Protein AF-0000000066938395 (afdb_homodimer)

Organism: NCBI:txid1442368

Structure (mmCIF, N/CA/C/O backbone):
data_AF-0000000066938395-model_v1
#
loop_
_entity.id
_entity.type
_entity.pdbx_description
1 polymer 'Uncharacterized protein'
#
loop_
_atom_site.group_PDB
_atom_site.id
_atom_site.type_symbol
_atom_site.label_atom_id
_atom_site.label_alt_id
_atom_site.label_comp_id
_atom_site.label_asym_id
_atom_site.label_entity_id
_atom_site.label_seq_id
_atom_site.pdbx_PDB_ins_code
_atom_site.Cartn_x
_atom_site.Cartn_y
_atom_site.Cartn_z
_atom_site.occupancy
_atom_site.B_iso_or_equiv
_atom_site.auth_seq_id
_atom_site.auth_comp_id
_atom_site.auth_asym_id
_atom_site.auth_atom_id
_atom_site.pdbx_PDB_model_num
ATOM 1 N N . MET A 1 1 ? 34.094 -17.219 -46.875 1 17.09 1 MET A N 1
ATOM 2 C CA . MET A 1 1 ? 35.344 -16.5 -46.594 1 17.09 1 MET A CA 1
ATOM 3 C C . MET A 1 1 ? 35.062 -15.039 -46.281 1 17.09 1 MET A C 1
ATOM 5 O O . MET A 1 1 ? 35.656 -14.484 -45.344 1 17.09 1 MET A O 1
ATOM 9 N N . GLU A 1 2 ? 34.438 -14.305 -47.219 1 17.02 2 GLU A N 1
ATOM 10 C CA . GLU A 1 2 ? 35 -12.984 -47.5 1 17.02 2 GLU A CA 1
ATOM 11 C C . GLU A 1 2 ? 34.75 -12.039 -46.312 1 17.02 2 GLU A C 1
ATOM 13 O O . GLU A 1 2 ? 33.781 -12.211 -45.562 1 17.02 2 GLU A O 1
ATOM 18 N N . SER A 1 3 ? 35.375 -10.797 -46.375 1 16.89 3 SER A N 1
ATOM 19 C CA . SER A 1 3 ? 36.25 -9.812 -45.781 1 16.89 3 SER A CA 1
ATOM 20 C C . SER A 1 3 ? 35.5 -8.594 -45.281 1 16.89 3 SER A C 1
ATOM 22 O O . SER A 1 3 ? 36.031 -7.777 -44.531 1 16.89 3 SER A O 1
ATOM 24 N N . ASP A 1 4 ? 34.438 -8.281 -45.969 1 18.14 4 ASP A N 1
ATOM 25 C CA . ASP A 1 4 ? 34.438 -6.84 -46.25 1 18.14 4 ASP A CA 1
ATOM 26 C C . ASP A 1 4 ? 34.469 -6.051 -44.938 1 18.14 4 ASP A C 1
ATOM 28 O O . ASP A 1 4 ? 33.906 -6.465 -43.938 1 18.14 4 ASP A O 1
ATOM 32 N N . ASN A 1 5 ? 34.906 -4.918 -44.969 1 16.95 5 ASN A N 1
ATOM 33 C CA . ASN A 1 5 ? 35.812 -3.867 -44.5 1 16.95 5 ASN A CA 1
ATOM 34 C C . ASN A 1 5 ? 35.156 -3.01 -43.438 1 16.95 5 ASN A C 1
ATOM 36 O O . ASN A 1 5 ? 33.938 -2.975 -43.312 1 16.95 5 ASN A O 1
ATOM 40 N N . ARG A 1 6 ? 35.812 -2.09 -42.844 1 19.84 6 ARG A N 1
ATOM 41 C CA . ARG A 1 6 ? 36.375 -1.376 -41.719 1 19.84 6 ARG A CA 1
ATOM 42 C C . ARG A 1 6 ? 35.656 -0.042 -41.5 1 19.84 6 ARG A C 1
ATOM 44 O O . ARG A 1 6 ? 35.906 0.653 -40.531 1 19.84 6 ARG A O 1
ATOM 51 N N . ARG A 1 7 ? 34.594 0.503 -42.375 1 18.27 7 ARG A N 1
ATOM 52 C CA . ARG A 1 7 ? 34.969 1.916 -42.406 1 18.27 7 ARG A CA 1
ATOM 53 C C . ARG A 1 7 ? 35.031 2.486 -41 1 18.27 7 ARG A C 1
ATOM 55 O O . ARG A 1 7 ? 34.188 2.16 -40.156 1 18.27 7 ARG A O 1
ATOM 62 N N . PRO A 1 8 ? 35.938 3.455 -40.688 1 18.19 8 PRO A N 1
ATOM 63 C CA . PRO A 1 8 ? 36.75 3.994 -39.594 1 18.19 8 PRO A CA 1
ATOM 64 C C . PRO A 1 8 ? 36 5.035 -38.75 1 18.19 8 PRO A C 1
ATOM 66 O O . PRO A 1 8 ? 36 4.965 -37.531 1 18.19 8 PRO A O 1
ATOM 69 N N . LYS A 1 9 ? 35.5 6.117 -39.406 1 18.66 9 LYS A N 1
ATOM 70 C CA . LYS A 1 9 ? 36.25 7.297 -38.969 1 18.66 9 LYS A CA 1
ATOM 71 C C . LYS A 1 9 ? 35.781 7.77 -37.594 1 18.66 9 LYS A C 1
ATOM 73 O O . LYS A 1 9 ? 34.719 7.352 -37.125 1 18.66 9 LYS A O 1
ATOM 78 N N . ASN A 1 10 ? 35.438 9.109 -37.5 1 19.14 10 ASN A N 1
ATOM 79 C CA . ASN A 1 10 ? 36.156 10.148 -36.75 1 19.14 10 ASN A CA 1
ATOM 80 C C . ASN A 1 10 ? 35.469 10.461 -35.438 1 19.14 10 ASN A C 1
ATOM 82 O O . ASN A 1 10 ? 34.25 10.406 -35.312 1 19.14 10 ASN A O 1
ATOM 86 N N . LEU A 1 11 ? 36.156 10.328 -34.406 1 19.09 11 LEU A N 1
ATOM 87 C CA . LEU A 1 11 ? 36.312 10.523 -32.969 1 19.09 11 LEU A CA 1
ATOM 88 C C . LEU A 1 11 ? 36 11.961 -32.594 1 19.09 11 LEU A C 1
ATOM 90 O O . LEU A 1 11 ? 36.656 12.539 -31.703 1 19.09 11 LEU A O 1
ATOM 94 N N . VAL A 1 12 ? 34.969 12.547 -33.438 1 21.89 12 VAL A N 1
ATOM 95 C CA . VAL A 1 12 ? 35.344 13.93 -33.125 1 21.89 12 VAL A CA 1
ATOM 96 C C . VAL A 1 12 ? 35.312 14.141 -31.609 1 21.89 12 VAL A C 1
ATOM 98 O O . VAL A 1 12 ? 34.562 13.484 -30.891 1 21.89 12 VAL A O 1
ATOM 101 N N . SER A 1 13 ? 36.375 14.719 -31.203 1 20.77 13 SER A N 1
ATOM 102 C CA . SER A 1 13 ? 37.188 14.969 -30.016 1 20.77 13 SER A CA 1
ATOM 103 C C . SER A 1 13 ? 36.375 15.75 -28.953 1 20.77 13 SER A C 1
ATOM 105 O O . SER A 1 13 ? 35.75 16.766 -29.266 1 20.77 13 SER A O 1
ATOM 107 N N . PHE A 1 14 ? 35.656 14.938 -28.141 1 22.8 14 PHE A N 1
ATOM 108 C CA . PHE A 1 14 ? 34.906 15.578 -27.062 1 22.8 14 PHE A CA 1
ATOM 109 C C . PHE A 1 14 ? 35.75 16.672 -26.422 1 22.8 14 PHE A C 1
ATOM 111 O O . PHE A 1 14 ? 35.219 17.516 -25.703 1 22.8 14 PHE A O 1
ATOM 118 N N . SER A 1 15 ? 37.188 16.203 -26.812 1 18.22 15 SER A N 1
ATOM 119 C CA . SER A 1 15 ? 38.062 17 -25.938 1 18.22 15 SER A CA 1
ATOM 120 C C . SER A 1 15 ? 37.688 18.484 -26.016 1 18.22 15 SER A C 1
ATOM 122 O O . SER A 1 15 ? 37.812 19.203 -25.031 1 18.22 15 SER A O 1
ATOM 124 N N . GLU A 1 16 ? 37.688 18.797 -27.375 1 21.84 16 GLU A N 1
ATOM 125 C CA . GLU A 1 16 ? 38.219 20.141 -27.562 1 21.84 16 GLU A CA 1
ATOM 126 C C . GLU A 1 16 ? 37.312 21.188 -26.922 1 21.84 16 GLU A C 1
ATOM 128 O O . GLU A 1 16 ? 36.281 21.547 -27.484 1 21.84 16 GLU A O 1
ATOM 133 N N . ARG A 1 17 ? 36.688 20.719 -25.75 1 19.7 17 ARG A N 1
ATOM 134 C CA . ARG A 1 17 ? 35.781 21.094 -24.656 1 19.7 17 ARG A CA 1
ATOM 135 C C . ARG A 1 17 ? 36.25 22.406 -24.016 1 19.7 17 ARG A C 1
ATOM 137 O O . ARG A 1 17 ? 35.406 23.234 -23.641 1 19.7 17 ARG A O 1
ATOM 144 N N . VAL A 1 18 ? 37.656 22.141 -23.547 1 18.19 18 VAL A N 1
ATOM 145 C CA . VAL A 1 18 ? 38.156 22.859 -22.406 1 18.19 18 VAL A CA 1
ATOM 146 C C . VAL A 1 18 ? 38.219 24.359 -22.719 1 18.19 18 VAL A C 1
ATOM 148 O O . VAL A 1 18 ? 37.812 25.188 -21.906 1 18.19 18 VAL A O 1
ATOM 151 N N . ALA A 1 19 ? 39.125 24.578 -23.719 1 16.3 19 ALA A N 1
ATOM 152 C CA . ALA A 1 19 ? 40.156 25.578 -23.516 1 16.3 19 ALA A CA 1
ATOM 153 C C . ALA A 1 19 ? 39.594 26.984 -23.656 1 16.3 19 ALA A C 1
ATOM 155 O O . ALA A 1 19 ? 40.125 27.938 -23.047 1 16.3 19 ALA A O 1
ATOM 156 N N . THR A 1 20 ? 38.906 27.188 -24.75 1 18.52 20 THR A N 1
ATOM 157 C CA . THR A 1 20 ? 39.281 28.516 -25.281 1 18.52 20 THR A CA 1
ATOM 158 C C . THR A 1 20 ? 38.844 29.609 -24.297 1 18.52 20 THR A C 1
ATOM 160 O O . THR A 1 20 ? 37.656 29.844 -24.094 1 18.52 20 THR A O 1
ATOM 163 N N . PHE A 1 21 ? 39.656 29.766 -23.219 1 17.98 21 PHE A N 1
ATOM 164 C CA . PHE A 1 21 ? 39.844 30.422 -21.922 1 17.98 21 PHE A CA 1
ATOM 165 C C . PHE A 1 21 ? 39.75 31.938 -22.078 1 17.98 21 PHE A C 1
ATOM 167 O O . PHE A 1 21 ? 39.125 32.594 -21.234 1 17.98 21 PHE A O 1
ATOM 174 N N . LEU A 1 22 ? 40.688 32.406 -23.047 1 16.25 22 LEU A N 1
ATOM 175 C CA . LEU A 1 22 ? 41.625 33.438 -22.625 1 16.25 22 LEU A CA 1
ATOM 176 C C . LEU A 1 22 ? 40.906 34.781 -22.422 1 16.25 22 LEU A C 1
ATOM 178 O O . LEU A 1 22 ? 39.719 34.875 -22.656 1 16.25 22 LEU A O 1
ATOM 182 N N . THR A 1 23 ? 41.5 35.75 -23.078 1 15.92 23 THR A N 1
ATOM 183 C CA . THR A 1 23 ? 42.281 36.906 -22.609 1 15.92 23 THR A CA 1
ATOM 184 C C . THR A 1 23 ? 41.406 38.156 -22.516 1 15.92 23 THR A C 1
ATOM 186 O O . THR A 1 23 ? 41.562 38.938 -21.594 1 15.92 23 THR A O 1
ATOM 189 N N . ASN A 1 24 ? 40.594 38.406 -23.547 1 17.05 24 ASN A N 1
ATOM 190 C CA . ASN A 1 24 ? 40.906 39.75 -24 1 17.05 24 ASN A CA 1
ATOM 191 C C . ASN A 1 24 ? 40.375 40.812 -23.031 1 17.05 24 ASN A C 1
ATOM 193 O O . ASN A 1 24 ? 39.156 40.906 -22.828 1 17.05 24 ASN A O 1
ATOM 197 N N . ARG A 1 25 ? 41.156 41.062 -22.031 1 18.27 25 ARG A N 1
ATOM 198 C CA . ARG A 1 25 ? 41 42 -20.922 1 18.27 25 ARG A CA 1
ATOM 199 C C . ARG A 1 25 ? 40.688 43.406 -21.422 1 18.27 25 ARG A C 1
ATOM 201 O O . ARG A 1 25 ? 41.125 44.406 -20.828 1 18.27 25 ARG A O 1
ATOM 208 N N . HIS A 1 26 ? 40 43.406 -22.578 1 17.02 26 HIS A N 1
ATOM 209 C CA . HIS A 1 26 ? 40.125 44.75 -23.078 1 17.02 26 HIS A CA 1
ATOM 210 C C . HIS A 1 26 ? 39.938 45.781 -21.953 1 17.02 26 HIS A C 1
ATOM 212 O O . HIS A 1 26 ? 39.188 45.531 -21.016 1 17.02 26 HIS A O 1
ATOM 218 N N . SER A 1 27 ? 40.969 46.594 -21.953 1 16.84 27 SER A N 1
ATOM 219 C CA . SER A 1 27 ? 41.562 47.75 -21.266 1 16.84 27 SER A CA 1
ATOM 220 C C . SER A 1 27 ? 40.531 48.812 -20.922 1 16.84 27 SER A C 1
ATOM 222 O O . SER A 1 27 ? 39.625 49.094 -21.703 1 16.84 27 SER A O 1
ATOM 224 N N . LEU A 1 28 ? 40.375 48.906 -19.688 1 17.02 28 LEU A N 1
ATOM 225 C CA . LEU A 1 28 ? 39.562 49.656 -18.734 1 17.02 28 LEU A CA 1
ATOM 226 C C . LEU A 1 28 ? 39.625 51.156 -19.031 1 17.02 28 LEU A C 1
ATOM 228 O O . LEU A 1 28 ? 39.094 51.969 -18.281 1 17.02 28 LEU A O 1
ATOM 232 N N . HIS A 1 29 ? 39.844 51.469 -20.312 1 17.11 29 HIS A N 1
ATOM 233 C CA . HIS A 1 29 ? 40.375 52.844 -20.344 1 17.11 29 HIS A CA 1
ATOM 234 C C . HIS A 1 29 ? 39.406 53.812 -19.672 1 17.11 29 HIS A C 1
ATOM 236 O O . HIS A 1 29 ? 38.281 54 -20.125 1 17.11 29 HIS A O 1
ATOM 242 N N . ILE A 1 30 ? 39.406 53.719 -18.422 1 18.25 30 ILE A N 1
ATOM 243 C CA . ILE A 1 30 ? 38.625 54.594 -17.547 1 18.25 30 ILE A CA 1
ATOM 244 C C . ILE A 1 30 ? 38.906 56.031 -17.922 1 18.25 30 ILE A C 1
ATOM 246 O O . ILE A 1 30 ? 40.031 56.5 -17.844 1 18.25 30 ILE A O 1
ATOM 250 N N . PRO A 1 31 ? 38.219 56.5 -18.875 1 17.08 31 PRO A N 1
ATOM 251 C CA . PRO A 1 31 ? 38.562 57.812 -19.422 1 17.08 31 PRO A CA 1
ATOM 252 C C . PRO A 1 31 ? 38.75 58.875 -18.328 1 17.08 31 PRO A C 1
ATOM 254 O O . PRO A 1 31 ? 38.062 58.812 -17.297 1 17.08 31 PRO A O 1
ATOM 257 N N . SER A 1 32 ? 39.969 59.344 -18.156 1 17.67 32 SER A N 1
ATOM 258 C CA . SER A 1 32 ? 40.625 60.344 -17.312 1 17.67 32 SER A CA 1
ATOM 259 C C . SER A 1 32 ? 39.906 61.688 -17.375 1 17.67 32 SER A C 1
ATOM 261 O O . SER A 1 32 ? 39.594 62.188 -18.469 1 17.67 32 SER A O 1
ATOM 263 N N . GLN A 1 33 ? 38.969 61.844 -16.438 1 18 33 GLN A N 1
ATOM 264 C CA . GLN A 1 33 ? 38.25 63.094 -16.219 1 18 33 GLN A CA 1
ATOM 265 C C . GLN A 1 33 ? 39.156 64.312 -16.375 1 18 33 GLN A C 1
ATOM 267 O O . GLN A 1 33 ? 40.188 64.375 -15.719 1 18 33 GLN A O 1
ATOM 272 N N . GLU A 1 34 ? 39.156 64.875 -17.484 1 17.05 34 GLU A N 1
ATOM 273 C CA . GLU A 1 34 ? 39.875 66 -17.984 1 17.05 34 GLU A CA 1
ATOM 274 C C . GLU A 1 34 ? 39.844 67.188 -16.969 1 17.05 34 GLU A C 1
ATOM 276 O O . GLU A 1 34 ? 38.875 67.312 -16.234 1 17.05 34 GLU A O 1
ATOM 281 N N . GLU A 1 35 ? 41 67.875 -16.859 1 17.14 35 GLU A N 1
ATOM 282 C CA . GLU A 1 35 ? 41.781 68.875 -16.125 1 17.14 35 GLU A CA 1
ATOM 283 C C . GLU A 1 35 ? 41.094 70.25 -16.141 1 17.14 35 GLU A C 1
ATOM 285 O O . GLU A 1 35 ? 41.5 71.188 -15.43 1 17.14 35 GLU A O 1
ATOM 290 N N . ILE A 1 36 ? 40 70.5 -16.766 1 17.39 36 ILE A N 1
ATOM 291 C CA . ILE A 1 36 ? 40.188 71.812 -17.344 1 17.39 36 ILE A CA 1
ATOM 292 C C . ILE A 1 36 ? 40.406 72.875 -16.234 1 17.39 36 ILE A C 1
ATOM 294 O O . ILE A 1 36 ? 39.812 72.75 -15.156 1 17.39 36 ILE A O 1
ATOM 298 N N . THR A 1 37 ? 41.219 73.938 -16.531 1 17.02 37 THR A N 1
ATOM 299 C CA . THR A 1 37 ? 42.094 75 -16.094 1 17.02 37 THR A CA 1
ATOM 300 C C . THR A 1 37 ? 41.344 76.062 -15.297 1 17.02 37 THR A C 1
ATOM 302 O O . THR A 1 37 ? 41.688 76.375 -14.156 1 17.02 37 THR A O 1
ATOM 305 N N . GLY A 1 38 ? 41.594 77.438 -15.648 1 16.64 38 GLY A N 1
ATOM 306 C CA . GLY A 1 38 ? 42.312 78.562 -14.992 1 16.64 38 GLY A CA 1
ATOM 307 C C . GLY A 1 38 ? 41.406 79.375 -14.086 1 16.64 38 GLY A C 1
ATOM 308 O O . GLY A 1 38 ? 41.688 79.5 -12.891 1 16.64 38 GLY A O 1
ATOM 309 N N . GLU A 1 39 ? 40.938 80.562 -14.648 1 17.27 39 GLU A N 1
ATOM 310 C CA . GLU A 1 39 ? 41.281 81.938 -14.273 1 17.27 39 GLU A CA 1
ATOM 311 C C . GLU A 1 39 ? 40.25 82.562 -13.359 1 17.27 39 GLU A C 1
ATOM 313 O O . GLU A 1 39 ? 40.469 83.625 -12.797 1 17.27 39 GLU A O 1
ATOM 318 N N . ARG A 1 40 ? 39.312 82 -13.016 1 18.8 40 ARG A N 1
ATOM 319 C CA . ARG A 1 40 ? 38.25 83 -12.883 1 18.8 40 ARG A CA 1
ATOM 320 C C . ARG A 1 40 ? 38.594 84 -11.812 1 18.8 40 ARG A C 1
ATOM 322 O O . ARG A 1 40 ? 39.281 83.688 -10.836 1 18.8 40 ARG A O 1
ATOM 329 N N . THR A 1 41 ? 38.094 85.25 -12.109 1 17.81 41 THR A N 1
ATOM 330 C CA . THR A 1 41 ? 38.156 86.625 -11.758 1 17.81 41 THR A CA 1
ATOM 331 C C . THR A 1 41 ? 37.688 86.875 -10.32 1 17.81 41 THR A C 1
ATOM 333 O O . THR A 1 41 ? 36.75 86.25 -9.859 1 17.81 41 THR A O 1
ATOM 336 N N . ARG A 1 42 ? 38.469 87.625 -9.68 1 17.83 42 ARG A N 1
ATOM 337 C CA . ARG A 1 42 ? 38.75 88.188 -8.367 1 17.83 42 ARG A CA 1
ATOM 338 C C . ARG A 1 42 ? 37.562 89 -7.832 1 17.83 42 ARG A C 1
ATOM 340 O O . ARG A 1 42 ? 37.75 90.062 -7.23 1 17.83 42 ARG A O 1
ATOM 347 N N . SER A 1 43 ? 36.375 88.625 -8.273 1 18.14 43 SER A N 1
ATOM 348 C CA . SER A 1 43 ? 35.594 89.812 -7.945 1 18.14 43 SER A CA 1
ATOM 349 C C . SER A 1 43 ? 35.719 90.188 -6.469 1 18.14 43 SER A C 1
ATOM 351 O O . SER A 1 43 ? 35.875 89.25 -5.621 1 18.14 43 SER A O 1
ATOM 353 N N . GLN A 1 44 ? 35.906 91.5 -6.25 1 17.11 44 GLN A N 1
ATOM 354 C CA . GLN A 1 44 ? 36.219 92.438 -5.211 1 17.11 44 GLN A CA 1
ATOM 355 C C . GLN A 1 44 ? 35.219 92.375 -4.051 1 17.11 44 GLN A C 1
ATOM 357 O O . GLN A 1 44 ? 34.031 92.25 -4.262 1 17.11 44 GLN A O 1
ATOM 362 N N . SER A 1 45 ? 35.688 91.875 -3.008 1 18.48 45 SER A N 1
ATOM 363 C CA . SER A 1 45 ? 35.219 91.688 -1.647 1 18.48 45 SER A CA 1
ATOM 364 C C . SER A 1 45 ? 34.625 93 -1.085 1 18.48 45 SER A C 1
ATOM 366 O O . SER A 1 45 ? 34.375 93.062 0.117 1 18.48 45 SER A O 1
ATOM 368 N N . LEU A 1 46 ? 33.781 93.688 -1.912 1 17.7 46 LEU A N 1
ATOM 369 C CA . LEU A 1 46 ? 33.531 95 -1.34 1 17.7 46 LEU A CA 1
ATOM 370 C C . LEU A 1 46 ? 33.094 94.938 0.119 1 17.7 46 LEU A C 1
ATOM 372 O O . LEU A 1 46 ? 32.25 94.125 0.458 1 17.7 46 LEU A O 1
ATOM 376 N N . ASP A 1 47 ? 33.969 95.312 0.98 1 18.67 47 ASP A N 1
ATOM 377 C CA . ASP A 1 47 ? 34.094 95.5 2.424 1 18.67 47 ASP A CA 1
ATOM 378 C C . ASP A 1 47 ? 32.9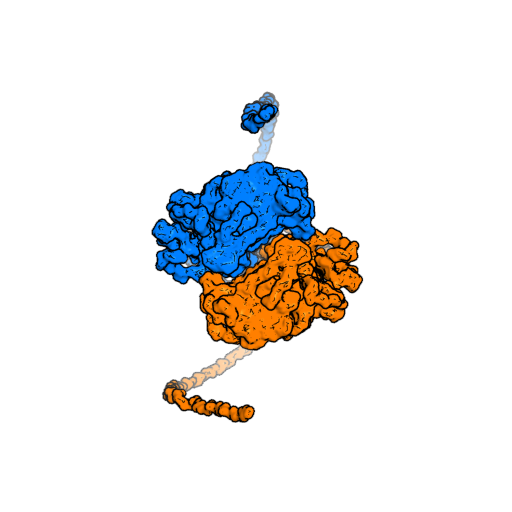69 96.312 2.986 1 18.67 47 ASP A C 1
ATOM 380 O O . ASP A 1 47 ? 33.031 97.562 3.039 1 18.67 47 ASP A O 1
ATOM 384 N N . PHE A 1 48 ? 31.703 96 2.564 1 18.55 48 PHE A N 1
ATOM 385 C CA . PHE A 1 48 ? 30.781 97.062 2.98 1 18.55 48 PHE A CA 1
ATOM 386 C C . PHE A 1 48 ? 30.906 97.375 4.473 1 18.55 48 PHE A C 1
ATOM 388 O O . PHE A 1 48 ? 31 96.438 5.277 1 18.55 48 PHE A O 1
ATOM 395 N N . GLN A 1 49 ? 31.422 98.562 4.832 1 17.84 49 GLN A N 1
ATOM 396 C CA . GLN A 1 49 ? 31.875 99.312 5.984 1 17.84 49 GLN A CA 1
ATOM 397 C C . GLN A 1 49 ? 30.828 99.312 7.094 1 17.84 49 GLN A C 1
ATOM 399 O O . GLN A 1 49 ? 31.156 99.125 8.266 1 17.84 49 GLN A O 1
ATOM 404 N N . ASN A 1 50 ? 29.641 99.875 6.84 1 17.78 50 ASN A N 1
ATOM 405 C CA . ASN A 1 50 ? 29.328 101.062 7.641 1 17.78 50 ASN A CA 1
ATOM 406 C C . ASN A 1 50 ? 28.703 100.688 8.977 1 17.78 50 ASN A C 1
ATOM 408 O O . ASN A 1 50 ? 28.188 101.562 9.695 1 17.78 50 ASN A O 1
ATOM 412 N N . GLU A 1 51 ? 28.547 99.438 9.336 1 18.5 51 GLU A N 1
ATOM 413 C CA . GLU A 1 51 ? 27.406 99.312 10.242 1 18.5 51 GLU A CA 1
ATOM 414 C C . GLU A 1 51 ? 27.641 100.125 11.531 1 18.5 51 GLU A C 1
ATOM 416 O O . GLU A 1 51 ? 28.688 99.938 12.164 1 18.5 51 GLU A O 1
ATOM 421 N N . ILE A 1 52 ? 26.969 101.25 11.727 1 21.45 52 ILE A N 1
ATOM 422 C CA . ILE A 1 52 ? 27 102.25 12.773 1 21.45 52 ILE A CA 1
ATOM 423 C C . ILE A 1 52 ? 26.781 101.625 14.141 1 21.45 52 ILE A C 1
ATOM 425 O O . ILE A 1 52 ? 25.922 100.75 14.289 1 21.45 52 ILE A O 1
ATOM 429 N N . PRO A 1 53 ? 27.641 101.938 15.117 1 21.72 53 PRO A N 1
ATOM 430 C CA . PRO A 1 53 ? 27.844 101.438 16.484 1 21.72 53 PRO A CA 1
ATOM 431 C C . PRO A 1 53 ? 26.656 101.688 17.391 1 21.72 53 PRO A C 1
ATOM 433 O O . PRO A 1 53 ? 26.297 102.875 17.625 1 21.72 53 PRO A O 1
ATOM 436 N N . LEU A 1 54 ? 25.438 101.188 17.141 1 20.52 54 LEU A N 1
ATOM 437 C CA . LEU A 1 54 ? 24.312 101.688 17.938 1 20.52 54 LEU A CA 1
ATOM 438 C C . LEU A 1 54 ? 24.641 101.625 19.422 1 20.52 54 LEU A C 1
ATOM 440 O O . LEU A 1 54 ? 25.078 100.562 19.922 1 20.52 54 LEU A O 1
ATOM 444 N N . GLU A 1 55 ? 24.922 102.688 20.172 1 20.86 55 GLU A N 1
ATOM 445 C CA . GLU A 1 55 ? 25.328 103 21.531 1 20.86 55 GLU A CA 1
ATOM 446 C C . GLU A 1 55 ? 24.375 102.438 22.562 1 20.86 55 GLU A C 1
ATOM 448 O O . GLU A 1 55 ? 24.688 102.375 23.75 1 20.86 55 GLU A O 1
ATOM 453 N N . GLN A 1 56 ? 23.047 102.188 22.234 1 21.09 56 GLN A N 1
ATOM 454 C CA . GLN A 1 56 ? 22.062 102.438 23.266 1 21.09 56 GLN A CA 1
ATOM 455 C C . GLN A 1 56 ? 22.219 101.562 24.469 1 21.09 56 GLN A C 1
ATOM 457 O O . GLN A 1 56 ? 22.078 100.312 24.328 1 21.09 56 GLN A O 1
ATOM 462 N N . ASN A 1 57 ? 22.953 101.812 25.531 1 21.75 57 ASN A N 1
ATOM 463 C CA . ASN A 1 57 ? 23.328 101.125 26.781 1 21.75 57 ASN A CA 1
ATOM 464 C C . ASN A 1 57 ? 22.109 100.812 27.625 1 21.75 57 ASN A C 1
ATOM 466 O O . ASN A 1 57 ? 22.219 100.5 28.812 1 21.75 57 ASN A O 1
ATOM 470 N N . ASP A 1 58 ? 20.859 101.125 27.281 1 23.06 58 ASP A N 1
ATOM 471 C CA . ASP A 1 58 ? 19.875 101.125 28.359 1 23.06 58 ASP A CA 1
ATOM 472 C C . ASP A 1 58 ? 19.828 99.812 29.109 1 23.06 58 ASP A C 1
ATOM 474 O O . ASP A 1 58 ? 19.562 98.75 28.516 1 23.06 58 ASP A O 1
ATOM 478 N N . ILE A 1 59 ? 20.5 99.625 30.266 1 23.78 59 ILE A N 1
ATOM 479 C CA . ILE A 1 59 ? 20.656 98.562 31.234 1 23.78 59 ILE A CA 1
ATOM 480 C C . ILE A 1 59 ? 19.297 98.125 31.766 1 23.78 59 ILE A C 1
ATOM 482 O O . ILE A 1 59 ? 18.625 98.875 32.469 1 23.78 59 ILE A O 1
ATOM 486 N N . ARG A 1 60 ? 18.359 97.75 31 1 26.02 60 ARG A N 1
ATOM 487 C CA . ARG A 1 60 ? 17.141 97.188 31.609 1 26.02 60 ARG A CA 1
ATOM 488 C C . ARG A 1 60 ? 17.5 96.188 32.688 1 26.02 60 ARG A C 1
ATOM 490 O O . ARG A 1 60 ? 18.172 95.188 32.438 1 26.02 60 ARG A O 1
ATOM 497 N N . GLN A 1 61 ? 17.703 96.688 33.906 1 24.39 61 GLN A N 1
ATOM 498 C CA . GLN A 1 61 ? 17.875 95.938 35.156 1 24.39 61 GLN A CA 1
ATOM 499 C C . GLN A 1 61 ? 16.891 94.812 35.281 1 24.39 61 GLN A C 1
ATOM 501 O O . GLN A 1 61 ? 15.672 95 35.188 1 24.39 61 GLN A O 1
ATOM 506 N N . SER A 1 62 ? 17.219 93.812 34.625 1 24.55 62 SER A N 1
ATOM 507 C CA . SER A 1 62 ? 16.469 92.562 34.781 1 24.55 62 SER A CA 1
ATOM 508 C C . SER A 1 62 ? 16.156 92.25 36.25 1 24.55 62 SER A C 1
ATOM 510 O O . SER A 1 62 ? 17.031 92.375 37.125 1 24.55 62 SER A O 1
ATOM 512 N N . PHE A 1 63 ? 15.047 92.812 36.75 1 26.42 63 PHE A N 1
ATOM 513 C CA . PHE A 1 63 ? 14.469 92.625 38.094 1 26.42 63 PHE A CA 1
ATOM 514 C C . PHE A 1 63 ? 14.633 91.25 38.625 1 26.42 63 PHE A C 1
ATOM 516 O O . PHE A 1 63 ? 13.664 90.5 38.719 1 26.42 63 PHE A O 1
ATOM 523 N N . ILE A 1 64 ? 15.477 90.438 38.031 1 28 64 ILE A N 1
ATOM 524 C CA . ILE A 1 64 ? 15.547 89.125 38.688 1 28 64 ILE A CA 1
ATOM 525 C C . ILE A 1 64 ? 16.094 89.312 40.125 1 28 64 ILE A C 1
ATOM 527 O O . ILE A 1 64 ? 17.219 89.812 40.281 1 28 64 ILE A O 1
ATOM 531 N N . ARG A 1 65 ? 15.258 89.688 41.062 1 28.27 65 ARG A N 1
ATOM 532 C CA . ARG A 1 65 ? 15.727 89.688 42.469 1 28.27 65 ARG A CA 1
ATOM 533 C C . ARG A 1 65 ? 16.641 88.5 42.719 1 28.27 65 ARG A C 1
ATOM 535 O O . ARG A 1 65 ? 16.266 87.375 42.469 1 28.27 65 ARG A O 1
ATOM 542 N N . ARG A 1 66 ? 17.953 88.75 42.688 1 29.88 66 ARG A N 1
ATOM 543 C CA . ARG A 1 66 ? 18.938 87.812 43.188 1 29.88 66 ARG A CA 1
ATOM 544 C C . ARG A 1 66 ? 18.578 87.375 44.594 1 29.88 66 ARG A C 1
ATOM 546 O O . ARG A 1 66 ? 18.531 88.125 45.531 1 29.88 66 ARG A O 1
ATOM 553 N N . GLN A 1 67 ? 17.734 86.5 44.781 1 28.3 67 GLN A N 1
ATOM 554 C CA . GLN A 1 67 ? 17.578 85.938 46.125 1 28.3 67 GLN A CA 1
ATOM 555 C C . GLN A 1 67 ? 18.938 85.688 46.781 1 28.3 67 GLN A C 1
ATOM 557 O O . GLN A 1 67 ? 19.953 85.5 46.094 1 28.3 67 GLN A O 1
ATOM 562 N N . TYR A 1 68 ? 19.109 86.188 48.125 1 28.36 68 TYR A N 1
ATOM 563 C CA . TYR A 1 68 ? 20.203 86.125 49.094 1 28.36 68 TYR A CA 1
ATOM 564 C C . TYR A 1 68 ? 20.953 84.812 49 1 28.36 68 TYR A C 1
ATOM 566 O O . TYR A 1 68 ? 20.344 83.75 48.812 1 28.36 68 TYR A O 1
ATOM 574 N N . ASP A 1 69 ? 22.266 84.875 48.656 1 30.2 69 ASP A N 1
ATOM 575 C CA . ASP A 1 69 ? 23.312 83.875 48.781 1 30.2 69 ASP A CA 1
ATOM 576 C C . ASP A 1 69 ? 23.328 83.25 50.188 1 30.2 69 ASP A C 1
ATOM 578 O O . ASP A 1 69 ? 23.984 83.75 51.094 1 30.2 69 ASP A O 1
ATOM 582 N N . THR A 1 70 ? 22.281 83.062 50.906 1 30.47 70 THR A N 1
ATOM 583 C CA . THR A 1 70 ? 22.625 82.375 52.156 1 30.47 70 THR A CA 1
ATOM 584 C C . THR A 1 70 ? 23.547 81.188 51.906 1 30.47 70 THR A C 1
ATOM 586 O O . THR A 1 70 ? 23.344 80.438 50.938 1 30.47 70 THR A O 1
ATOM 589 N N . PRO A 1 71 ? 24.844 81.312 52.375 1 31.53 71 PRO A N 1
ATOM 590 C CA . PRO A 1 71 ? 25.797 80.188 52.219 1 31.53 71 PRO A CA 1
ATOM 591 C C . PRO A 1 71 ? 25.125 78.812 52.344 1 31.53 71 PRO A C 1
ATOM 593 O O . PRO A 1 71 ? 24.203 78.688 53.125 1 31.53 71 PRO A O 1
ATOM 596 N N . GLU A 1 72 ? 25.125 78.125 51.312 1 32.41 72 GLU A N 1
ATOM 597 C CA . GLU A 1 72 ? 24.719 76.75 51.25 1 32.41 72 GLU A CA 1
ATOM 598 C C . GLU A 1 72 ? 25.297 75.938 52.406 1 32.41 72 GLU A C 1
ATOM 600 O O . GLU A 1 72 ? 26.5 75.75 52.5 1 32.41 72 GLU A O 1
ATOM 605 N N . GLU A 1 73 ? 25.109 76.312 53.688 1 31.33 73 GLU A N 1
ATOM 606 C CA . GLU A 1 73 ? 25.547 75.25 54.594 1 31.33 73 GLU A CA 1
ATOM 607 C C . GLU A 1 73 ? 25.359 73.875 53.938 1 31.33 73 GLU A C 1
ATOM 609 O O . GLU A 1 73 ? 24.328 73.625 53.312 1 31.33 73 GLU A O 1
ATOM 614 N N . GLU A 1 74 ? 26.5 73.25 53.656 1 32.69 74 GLU A N 1
ATOM 615 C CA . GLU A 1 74 ? 26.594 71.875 53.25 1 32.69 74 GLU A CA 1
ATOM 616 C C . GLU A 1 74 ? 25.578 71 54 1 32.69 74 GLU A C 1
ATOM 618 O O . GLU A 1 74 ? 25.844 70.562 55.125 1 32.69 74 GLU A O 1
ATOM 623 N N . CYS A 1 75 ? 24.469 71.5 54.344 1 30.61 75 CYS A N 1
ATOM 624 C CA . CYS A 1 75 ? 23.594 70.5 54.969 1 30.61 75 CYS A CA 1
ATOM 625 C C . CYS A 1 75 ? 23.688 69.188 54.219 1 30.61 75 CYS A C 1
ATOM 627 O O . CYS A 1 75 ? 23.484 69.125 53 1 30.61 75 CYS A O 1
ATOM 629 N N . ARG A 1 76 ? 24.609 68.375 54.781 1 32.47 76 ARG A N 1
ATOM 630 C CA . ARG A 1 76 ? 24.641 66.938 54.531 1 32.47 76 ARG A CA 1
ATOM 631 C C . ARG A 1 76 ? 23.234 66.438 54.25 1 32.47 76 ARG A C 1
ATOM 633 O O . ARG A 1 76 ? 22.422 66.312 55.156 1 32.47 76 ARG A O 1
ATOM 640 N N . PHE A 1 77 ? 22.75 66.812 53.219 1 32.47 77 PHE A N 1
ATOM 641 C CA . PHE A 1 77 ? 21.562 66.188 52.688 1 32.47 77 PHE A CA 1
ATOM 642 C C . PHE A 1 77 ? 21.625 64.688 52.906 1 32.47 77 PHE A C 1
ATOM 644 O O . PHE A 1 77 ? 22.469 63.969 52.344 1 32.47 77 PHE A O 1
ATOM 651 N N . ASP A 1 78 ? 21.562 64.25 54.156 1 30.47 78 ASP A N 1
ATOM 652 C CA . ASP A 1 78 ? 21.328 62.781 54.281 1 30.47 78 ASP A CA 1
ATOM 653 C C . ASP A 1 78 ? 20.438 62.281 53.156 1 30.47 78 ASP A C 1
ATOM 655 O O . ASP A 1 78 ? 19.406 62.906 52.844 1 30.47 78 ASP A O 1
ATOM 659 N N . PRO A 1 79 ? 21.047 61.656 52.219 1 34.31 79 PRO A N 1
ATOM 660 C CA . PRO A 1 79 ? 20.156 60.969 51.25 1 34.31 79 PRO A CA 1
ATOM 661 C C . PRO A 1 79 ? 18.875 60.438 51.906 1 34.31 79 PRO A C 1
ATOM 663 O O . PRO A 1 79 ? 18.938 59.594 52.781 1 34.31 79 PRO A O 1
ATOM 666 N N . GLU A 1 80 ? 18.094 61.281 52.469 1 34.34 80 GLU A N 1
ATOM 667 C CA . GLU A 1 80 ? 16.875 60.625 52.906 1 34.34 80 GLU A CA 1
ATOM 668 C C . GLU A 1 80 ? 16.516 59.469 52 1 34.34 80 GLU A C 1
ATOM 670 O O . GLU A 1 80 ? 16.234 59.656 50.812 1 34.34 80 GLU A O 1
ATOM 675 N N . LEU A 1 81 ? 17.078 58.375 52.25 1 35.91 81 LEU A N 1
ATOM 676 C CA . LEU A 1 81 ? 16.672 57.094 51.656 1 35.91 81 LEU A CA 1
ATOM 677 C C . LEU A 1 81 ? 15.148 57.031 51.531 1 35.91 81 LEU A C 1
ATOM 679 O O . LEU A 1 81 ? 14.43 57.312 52.5 1 35.91 81 LEU A O 1
ATOM 683 N N . LEU A 1 82 ? 14.523 57.25 50.469 1 43.72 82 LEU A N 1
ATOM 684 C CA . LEU A 1 82 ? 13.133 57.031 50.062 1 43.72 82 LEU A CA 1
ATOM 685 C C . LEU A 1 82 ? 12.531 55.875 50.844 1 43.72 82 LEU A C 1
ATOM 687 O O . LEU A 1 82 ? 13.172 54.812 51 1 43.72 82 LEU A O 1
ATOM 691 N N . PRO A 1 83 ? 11.633 56.062 51.656 1 48.44 83 PRO A N 1
ATOM 692 C CA . PRO A 1 83 ? 11.055 54.812 52.188 1 48.44 83 PRO A CA 1
ATOM 693 C C . PRO A 1 83 ? 10.836 53.75 51.125 1 48.44 83 PRO A C 1
ATOM 695 O O . PRO A 1 83 ? 10.586 54.094 49.969 1 48.44 83 PRO A O 1
ATOM 698 N N . ASN A 1 84 ? 11.453 52.594 51.281 1 52.38 84 ASN A N 1
ATOM 699 C CA . ASN A 1 84 ? 11.484 51.375 50.469 1 52.38 84 ASN A CA 1
ATOM 700 C C . ASN A 1 84 ? 10.172 51.156 49.719 1 52.38 84 ASN A C 1
ATOM 702 O O . ASN A 1 84 ? 10.164 50.656 48.594 1 52.38 84 ASN A O 1
ATOM 706 N N . GLU A 1 85 ? 9.086 51.469 50.312 1 52.81 85 GLU A N 1
ATOM 707 C CA . GLU A 1 85 ? 7.797 51.156 49.719 1 52.81 85 GLU A CA 1
ATOM 708 C C . GLU A 1 85 ? 7.559 52 48.469 1 52.81 85 GLU A C 1
ATOM 710 O O . GLU A 1 85 ? 7.012 51.5 47.469 1 52.81 85 GLU A O 1
ATOM 715 N N . ASN A 1 86 ? 8.109 53.25 48.406 1 66.88 86 ASN A N 1
ATOM 716 C CA . ASN A 1 86 ? 7.867 54.125 47.281 1 66.88 86 ASN A CA 1
ATOM 717 C C . ASN A 1 86 ? 8.734 53.75 46.094 1 66.88 86 ASN A C 1
ATOM 719 O O . ASN A 1 86 ? 8.281 53.844 44.938 1 66.88 86 ASN A O 1
ATOM 723 N N . LEU A 1 87 ? 9.898 53.219 46.375 1 76 87 LEU A N 1
ATOM 724 C CA . LEU A 1 87 ? 10.773 52.781 45.312 1 76 87 LEU A CA 1
ATOM 725 C C . LEU A 1 87 ? 10.203 51.531 44.594 1 76 87 LEU A C 1
ATOM 727 O O . LEU A 1 87 ? 10.305 51.438 43.375 1 76 87 LEU A O 1
ATOM 731 N N . VAL A 1 88 ? 9.586 50.719 45.375 1 78 88 VAL A N 1
ATOM 732 C CA . VAL A 1 88 ? 9.039 49.469 44.844 1 78 88 VAL A CA 1
ATOM 733 C C . VAL A 1 88 ? 7.867 49.781 43.906 1 78 88 VAL A C 1
ATOM 735 O O . VAL A 1 88 ? 7.766 49.219 42.812 1 78 88 VAL A O 1
ATOM 738 N N . GLN A 1 89 ? 7.094 50.688 44.188 1 76.81 89 GLN A N 1
ATOM 739 C CA . GLN A 1 89 ? 5.883 50.938 43.406 1 76.81 89 GLN A CA 1
ATOM 740 C C . GLN A 1 89 ? 6.191 51.812 42.188 1 76.81 89 GLN A C 1
ATOM 742 O O . GLN A 1 89 ? 5.543 51.688 41.156 1 76.81 89 GLN A O 1
ATOM 747 N N . THR A 1 90 ? 7.227 52.625 42.312 1 78.94 90 THR A N 1
ATOM 748 C CA . THR A 1 90 ? 7.449 53.562 41.25 1 78.94 90 THR A CA 1
ATOM 749 C C . THR A 1 90 ? 8.469 53.031 40.25 1 78.94 90 THR A C 1
ATOM 751 O O . THR A 1 90 ? 8.422 53.406 39.062 1 78.94 90 THR A O 1
ATOM 754 N N . ILE A 1 91 ? 9.312 52.156 40.656 1 87.12 91 ILE A N 1
ATOM 755 C CA . ILE A 1 91 ? 10.367 51.719 39.75 1 87.12 91 ILE A CA 1
ATOM 756 C C . ILE A 1 91 ? 10.312 50.188 39.594 1 87.12 91 ILE A C 1
ATOM 758 O O . ILE A 1 91 ? 10.188 49.688 38.469 1 87.12 91 ILE A O 1
ATOM 762 N N . LEU A 1 92 ? 10.211 49.469 40.688 1 89.56 92 LEU A N 1
ATOM 763 C CA . LEU A 1 92 ? 10.375 48.031 40.625 1 89.56 92 LEU A CA 1
ATOM 764 C C . LEU A 1 92 ? 9.156 47.375 39.969 1 89.56 92 LEU A C 1
ATOM 766 O O . LEU A 1 92 ? 9.297 46.438 39.156 1 89.56 92 LEU A O 1
ATOM 770 N N . LEU A 1 93 ? 7.992 47.719 40.219 1 87.62 93 LEU A N 1
ATOM 771 C CA . LEU A 1 93 ? 6.785 47.094 39.688 1 87.62 93 LEU A CA 1
ATOM 772 C C . LEU A 1 93 ? 6.66 47.344 38.188 1 87.62 93 LEU A C 1
ATOM 774 O O . LEU A 1 93 ? 6.488 46.406 37.438 1 87.62 93 LEU A O 1
ATOM 778 N N . PRO A 1 94 ? 6.801 48.562 37.719 1 87.62 94 PRO A N 1
ATOM 779 C CA . PRO A 1 94 ? 6.734 48.75 36.281 1 87.62 94 PRO A CA 1
ATOM 780 C C . PRO A 1 94 ? 7.883 48.062 35.531 1 87.62 94 PRO A C 1
ATOM 782 O O . PRO A 1 94 ? 7.691 47.531 34.438 1 87.62 94 PRO A O 1
ATOM 785 N N . ALA A 1 95 ? 8.977 48.062 36.125 1 91.62 95 ALA A N 1
ATOM 786 C CA . ALA A 1 95 ? 10.102 47.375 35.5 1 91.62 95 ALA A CA 1
ATOM 787 C C . ALA A 1 95 ? 9.852 45.875 35.406 1 91.62 95 ALA A C 1
ATOM 789 O O . ALA A 1 95 ? 10.18 45.25 34.406 1 91.62 95 ALA A O 1
ATOM 790 N N . ALA A 1 96 ? 9.258 45.312 36.438 1 93.75 96 ALA A N 1
ATOM 791 C CA . ALA A 1 96 ? 8.938 43.906 36.438 1 93.75 96 ALA A CA 1
ATOM 792 C C . ALA A 1 96 ? 7.879 43.562 35.375 1 93.75 96 ALA A C 1
ATOM 794 O O . ALA A 1 96 ? 7.945 42.531 34.719 1 93.75 96 ALA A O 1
ATOM 795 N N . VAL A 1 97 ? 6.922 44.375 35.125 1 91 97 VAL A N 1
ATOM 796 C CA . VAL A 1 97 ? 5.855 44.156 34.156 1 91 97 VAL A CA 1
ATOM 797 C C . VAL A 1 97 ? 6.426 44.219 32.75 1 91 97 VAL A C 1
ATOM 799 O O . VAL A 1 97 ? 5.98 43.469 31.859 1 91 97 VAL A O 1
ATOM 802 N N . ILE A 1 98 ? 7.387 45.062 32.562 1 92.81 98 ILE A N 1
ATOM 803 C CA . ILE A 1 98 ? 8.016 45.156 31.25 1 92.81 98 ILE A CA 1
ATOM 804 C C . ILE A 1 98 ? 8.867 43.906 30.984 1 92.81 98 ILE A C 1
ATOM 806 O O . ILE A 1 98 ? 8.859 43.375 29.875 1 92.81 98 ILE A O 1
ATOM 810 N N . CYS A 1 99 ? 9.492 43.344 31.984 1 94.12 99 CYS A N 1
ATOM 811 C CA . CYS A 1 99 ? 10.516 42.344 31.781 1 94.12 99 CYS A CA 1
ATOM 812 C C . CYS A 1 99 ? 9.93 40.938 31.906 1 94.12 99 CYS A C 1
ATOM 814 O O . CYS A 1 99 ? 10.133 40.094 31.031 1 94.12 99 CYS A O 1
ATOM 816 N N . ILE A 1 100 ? 9.117 40.656 32.812 1 94.5 100 ILE A N 1
ATOM 817 C CA . ILE A 1 100 ? 8.82 39.281 33.219 1 94.5 100 ILE A CA 1
ATOM 818 C C . ILE A 1 100 ? 7.852 38.656 32.219 1 94.5 100 ILE A C 1
ATOM 820 O O . ILE A 1 100 ? 8.117 37.562 31.688 1 94.5 100 ILE A O 1
ATOM 824 N N . PRO A 1 101 ? 6.715 39.188 31.938 1 93.69 101 PRO A N 1
ATOM 825 C CA . PRO A 1 101 ? 5.77 38.5 31.062 1 93.69 101 PRO A CA 1
ATOM 826 C C . PRO A 1 101 ? 6.348 38.219 29.688 1 93.69 101 PRO A C 1
ATOM 828 O O . PRO A 1 101 ? 6.18 37.094 29.156 1 93.69 101 PRO A O 1
ATOM 831 N N . ILE A 1 102 ? 7 39.156 29.078 1 94.56 102 ILE A N 1
ATOM 832 C CA . ILE A 1 102 ? 7.5 38.969 27.719 1 94.56 102 ILE A CA 1
ATOM 833 C C . ILE A 1 102 ? 8.656 37.969 27.719 1 94.56 102 ILE A C 1
ATOM 835 O O . ILE A 1 102 ? 8.789 37.188 26.797 1 94.56 102 ILE A O 1
ATOM 839 N N . ALA A 1 103 ? 9.5 38.031 28.75 1 95.06 103 ALA A N 1
ATOM 840 C CA . ALA A 1 103 ? 10.586 37.062 28.859 1 95.06 103 ALA A CA 1
ATOM 841 C C . ALA A 1 103 ? 10.047 35.625 29.078 1 95.06 103 ALA A C 1
ATOM 843 O O . ALA A 1 103 ? 10.555 34.688 28.516 1 95.06 103 ALA A O 1
ATOM 844 N N . LEU A 1 104 ? 9.031 35.594 29.875 1 95.31 104 LEU A N 1
ATOM 845 C CA . LEU A 1 104 ? 8.422 34.281 30.125 1 95.31 104 LEU A CA 1
ATOM 846 C C . LEU A 1 104 ? 7.789 33.719 28.875 1 95.31 104 LEU A C 1
ATOM 848 O O . LEU A 1 104 ? 7.918 32.531 28.594 1 95.31 104 LEU A O 1
ATOM 852 N N . LEU A 1 105 ? 7.105 34.469 28.125 1 94.94 105 LEU A N 1
ATOM 853 C CA . LEU A 1 105 ? 6.461 34 26.906 1 94.94 105 LEU A CA 1
ATOM 854 C C . LEU A 1 105 ? 7.496 33.625 25.859 1 94.94 105 LEU A C 1
ATOM 856 O O . LEU A 1 105 ? 7.359 32.594 25.203 1 94.94 105 LEU A O 1
ATOM 860 N N . ALA A 1 106 ? 8.5 34.469 25.703 1 95.81 106 ALA A N 1
ATOM 861 C CA . ALA A 1 106 ? 9.578 34.125 24.766 1 95.81 106 ALA A CA 1
ATOM 862 C C . ALA A 1 106 ? 10.312 32.875 25.219 1 95.81 106 ALA A C 1
ATOM 864 O O . ALA A 1 106 ? 10.641 32 24.391 1 95.81 106 ALA A O 1
ATOM 865 N N . GLY A 1 107 ? 10.539 32.781 26.5 1 95.31 107 GLY A N 1
ATOM 866 C CA . GLY A 1 107 ? 11.156 31.562 27.031 1 95.31 107 GLY A CA 1
ATOM 867 C C . GLY A 1 107 ? 10.312 30.328 26.828 1 95.31 107 GLY A C 1
ATOM 868 O O . GLY A 1 107 ? 10.844 29.25 26.516 1 95.31 107 GLY A O 1
ATOM 869 N N . THR A 1 108 ? 9.055 30.438 27 1 95.56 108 THR A N 1
ATOM 870 C CA . THR A 1 108 ? 8.148 29.312 26.797 1 95.56 108 THR A CA 1
ATOM 871 C C . THR A 1 108 ? 8.164 28.875 25.328 1 95.56 108 THR A C 1
ATOM 873 O O . THR A 1 108 ? 8.164 27.688 25.031 1 95.56 108 THR A O 1
ATOM 876 N N . LEU A 1 109 ? 8.117 29.812 24.438 1 96.06 109 LEU A N 1
ATOM 877 C CA . LEU A 1 109 ? 8.18 29.5 23.016 1 96.06 109 LEU A CA 1
ATOM 878 C C . LEU A 1 109 ? 9.445 28.719 22.688 1 96.06 109 LEU A C 1
ATOM 880 O O . LEU A 1 109 ? 9.391 27.688 22.016 1 96.06 109 LEU A O 1
ATOM 884 N N . LEU A 1 110 ? 10.531 29.203 23.219 1 96.38 110 LEU A N 1
ATOM 885 C CA . LEU A 1 110 ? 11.797 28.531 22.969 1 96.38 110 LEU A CA 1
ATOM 886 C C . LEU A 1 110 ? 11.82 27.156 23.641 1 96.38 110 LEU A C 1
ATOM 888 O O . LEU A 1 110 ? 12.352 26.188 23.078 1 96.38 110 LEU A O 1
ATOM 892 N N . ALA A 1 111 ? 11.25 27.109 24.797 1 96.44 111 ALA A N 1
ATOM 893 C CA . ALA A 1 111 ? 11.195 25.844 25.5 1 96.44 111 ALA A CA 1
ATOM 894 C C . ALA A 1 111 ? 10.359 24.828 24.734 1 96.44 111 ALA A C 1
ATOM 896 O O . ALA A 1 111 ? 10.742 23.656 24.641 1 96.44 111 ALA A O 1
ATOM 897 N N . LEU A 1 112 ? 9.281 25.203 24.188 1 96.06 112 LEU A N 1
ATOM 898 C CA . LEU A 1 112 ? 8.43 24.312 23.422 1 96.06 112 LEU A CA 1
ATOM 899 C C . LEU A 1 112 ? 9.148 23.797 22.172 1 96.06 112 LEU A C 1
ATOM 901 O O . LEU A 1 112 ? 9.094 22.609 21.859 1 96.06 112 LEU A O 1
ATOM 905 N N . VAL A 1 113 ? 9.789 24.672 21.5 1 95.94 113 VAL A N 1
ATOM 906 C CA . VAL A 1 113 ? 10.508 24.297 20.297 1 95.94 113 VAL A CA 1
ATOM 907 C C . VAL A 1 113 ? 11.648 23.344 20.641 1 95.94 113 VAL A C 1
ATOM 909 O O . VAL A 1 113 ? 11.875 22.359 19.922 1 95.94 113 VAL A O 1
ATOM 912 N N . TYR A 1 114 ? 12.281 23.594 21.766 1 95.75 114 TYR A N 1
ATOM 913 C CA . TYR A 1 114 ? 13.422 22.781 22.172 1 95.75 114 TYR A CA 1
ATOM 914 C C . TYR A 1 114 ? 12.977 21.438 22.703 1 95.75 114 TYR A C 1
ATOM 916 O O . TYR A 1 114 ? 13.539 20.391 22.344 1 95.75 114 TYR A O 1
ATOM 924 N N . MET A 1 115 ? 11.977 21.438 23.5 1 95.5 115 MET A N 1
ATOM 925 C CA . MET A 1 115 ? 11.531 20.219 24.156 1 95.5 115 MET A CA 1
ATOM 926 C C . MET A 1 115 ? 10.898 19.266 23.156 1 95.5 115 MET A C 1
ATOM 928 O O . MET A 1 115 ? 11.047 18.047 23.281 1 95.5 115 MET A O 1
ATOM 932 N N . TYR A 1 116 ? 10.188 19.734 22.141 1 96.38 116 TYR A N 1
ATOM 933 C CA . TYR A 1 116 ? 9.453 18.891 21.219 1 96.38 116 TYR A CA 1
ATOM 934 C C . TYR A 1 116 ? 10.164 18.812 19.859 1 96.38 116 TYR A C 1
ATOM 936 O O . TYR A 1 116 ? 9.57 18.422 18.859 1 96.38 116 TYR A O 1
ATOM 944 N N . ARG A 1 117 ? 11.375 19.188 19.875 1 94.62 117 ARG A N 1
ATOM 945 C CA . ARG A 1 117 ? 12.164 19.125 18.656 1 94.62 117 ARG A CA 1
ATOM 946 C C . ARG A 1 117 ? 12.422 17.688 18.234 1 94.62 117 ARG A C 1
ATOM 948 O O . ARG A 1 117 ? 12.719 16.828 19.062 1 94.62 117 ARG A O 1
ATOM 955 N N . VAL A 1 118 ? 12.18 17.516 16.953 1 90.88 118 VAL A N 1
ATOM 956 C CA . VAL A 1 118 ? 12.453 16.203 16.391 1 90.88 118 VAL A CA 1
ATOM 957 C C . VAL A 1 118 ? 13.602 16.312 15.383 1 90.88 118 VAL A C 1
ATOM 959 O O . VAL A 1 118 ? 13.562 17.125 14.461 1 90.88 118 VAL A O 1
ATOM 962 N N . VAL A 1 119 ? 14.578 15.586 15.625 1 86.44 119 VAL A N 1
ATOM 963 C CA . VAL A 1 119 ? 15.695 15.531 14.68 1 86.44 119 VAL A CA 1
ATOM 964 C C . VAL A 1 119 ? 15.539 14.328 13.758 1 86.44 119 VAL A C 1
ATOM 966 O O . VAL A 1 119 ? 15.555 13.18 14.219 1 86.44 119 VAL A O 1
ATOM 969 N N . PRO A 1 120 ? 15.312 14.641 12.516 1 82.44 120 PRO A N 1
ATOM 970 C CA . PRO A 1 120 ? 15.156 13.508 11.594 1 82.44 120 PRO A CA 1
ATOM 971 C C . PRO A 1 120 ? 16.422 12.656 11.492 1 82.44 120 PRO A C 1
ATOM 973 O O . PRO A 1 120 ? 17.531 13.195 11.391 1 82.44 120 PRO A O 1
ATOM 976 N N . VAL A 1 121 ? 16.219 11.398 11.648 1 82.62 121 VAL A N 1
ATOM 977 C CA . VAL A 1 121 ? 17.312 10.445 11.477 1 82.62 121 VAL A CA 1
ATOM 978 C C . VAL A 1 121 ? 17.5 10.148 9.992 1 82.62 121 VAL A C 1
ATOM 980 O O . VAL A 1 121 ? 16.531 9.93 9.258 1 82.62 121 VAL A O 1
ATOM 983 N N . PRO A 1 122 ? 18.688 10.281 9.586 1 80.56 122 PRO A N 1
ATOM 984 C CA . PRO A 1 122 ? 18.922 10 8.172 1 80.56 122 PRO A CA 1
ATOM 985 C C . PRO A 1 122 ? 18.531 8.578 7.785 1 80.56 122 PRO A C 1
ATOM 987 O O . PRO A 1 122 ? 18.719 7.645 8.57 1 80.56 122 PRO A O 1
ATOM 990 N N . ASN A 1 123 ? 17.891 8.609 6.621 1 82.62 123 ASN A N 1
ATOM 991 C CA . ASN A 1 123 ? 17.484 7.312 6.082 1 82.62 123 ASN A CA 1
ATOM 992 C C . ASN A 1 123 ? 18.703 6.457 5.719 1 82.62 123 ASN A C 1
ATOM 994 O O . ASN A 1 123 ? 19.594 6.91 5.008 1 82.62 123 ASN A O 1
ATOM 998 N N . LEU A 1 124 ? 18.703 5.285 6.223 1 83.75 124 LEU A N 1
ATOM 999 C CA . LEU A 1 124 ? 19.828 4.367 6.004 1 83.75 124 LEU A CA 1
ATOM 1000 C C . LEU A 1 124 ? 19.969 4.031 4.523 1 83.75 124 LEU A C 1
ATOM 1002 O O . LEU A 1 124 ? 21.078 3.844 4.031 1 83.75 124 LEU A O 1
ATOM 1006 N N . PHE A 1 125 ? 18.812 4.043 3.816 1 85.25 125 PHE A N 1
ATOM 1007 C CA . PHE A 1 125 ? 18.828 3.477 2.473 1 85.25 125 PHE A CA 1
ATOM 1008 C C . PHE A 1 125 ? 18.625 4.566 1.425 1 85.25 125 PHE A C 1
ATOM 1010 O O . PHE A 1 125 ? 18.891 4.352 0.24 1 85.25 125 PHE A O 1
ATOM 1017 N N . LYS A 1 126 ? 17.844 5.613 1.763 1 72.62 126 LYS A N 1
ATOM 1018 C CA . LYS A 1 126 ? 17.672 6.762 0.874 1 72.62 126 LYS A CA 1
ATOM 1019 C C . LYS A 1 126 ? 18.281 8.023 1.479 1 72.62 126 LYS A C 1
ATOM 1021 O O . LYS A 1 126 ? 17.562 8.906 1.943 1 72.62 126 LYS A O 1
ATOM 1026 N N . PRO A 1 127 ? 19.531 8.008 1.464 1 61.59 127 PRO A N 1
ATOM 1027 C CA . PRO A 1 127 ? 20.141 9.141 2.166 1 61.59 127 PRO A CA 1
ATOM 1028 C C . PRO A 1 127 ? 19.812 10.484 1.526 1 61.59 127 PRO A C 1
ATOM 1030 O O . PRO A 1 127 ? 19.859 11.523 2.195 1 61.59 127 PRO A O 1
ATOM 1033 N N . THR A 1 128 ? 19.406 10.43 0.227 1 55.72 128 THR A N 1
ATOM 1034 C CA . THR A 1 128 ? 19.266 11.695 -0.478 1 55.72 128 THR A CA 1
ATOM 1035 C C . THR A 1 128 ? 17.953 12.367 -0.134 1 55.72 128 THR A C 1
ATOM 1037 O O . THR A 1 128 ? 17.703 13.508 -0.537 1 55.72 128 THR A O 1
ATOM 1040 N N . GLU A 1 129 ? 17.125 11.633 0.317 1 56.56 129 GLU A N 1
ATOM 1041 C CA . GLU A 1 129 ? 15.883 12.359 0.564 1 56.56 129 GLU A CA 1
ATOM 1042 C C . GLU A 1 129 ? 16.078 13.469 1.595 1 56.56 129 GLU A C 1
ATOM 1044 O O . GLU A 1 129 ? 16.031 13.219 2.801 1 56.56 129 GLU A O 1
ATOM 1049 N N . ALA A 1 130 ? 17.156 14.281 1.343 1 51.91 130 ALA A N 1
ATOM 1050 C CA . ALA A 1 130 ? 17.75 15.461 1.963 1 51.91 130 ALA A CA 1
ATOM 1051 C C . ALA A 1 130 ? 16.688 16.469 2.369 1 51.91 130 ALA A C 1
ATOM 1053 O O . ALA A 1 130 ? 16.969 17.453 3.061 1 51.91 130 ALA A O 1
ATOM 1054 N N . THR A 1 131 ? 15.508 16.359 1.89 1 55.5 131 THR A N 1
ATOM 1055 C CA . THR A 1 131 ? 14.68 17.562 1.898 1 55.5 131 THR A CA 1
ATOM 1056 C C . THR A 1 131 ? 14.375 18 3.328 1 55.5 131 THR A C 1
ATOM 1058 O O . THR A 1 131 ? 14.273 19.188 3.607 1 55.5 131 THR A O 1
ATOM 1061 N N . LEU A 1 132 ? 14.344 16.953 4.199 1 61.44 132 LEU A N 1
ATOM 1062 C CA . LEU A 1 132 ? 13.867 17.391 5.504 1 61.44 132 LEU A CA 1
ATOM 1063 C C . LEU A 1 132 ? 15.008 18 6.312 1 61.44 132 LEU A C 1
ATOM 1065 O O . LEU A 1 132 ? 14.773 18.625 7.355 1 61.44 132 LEU A O 1
ATOM 1069 N N . HIS A 1 133 ? 16.266 17.938 5.656 1 61.41 133 HIS A N 1
ATOM 1070 C CA . HIS A 1 133 ? 17.375 18.453 6.43 1 61.41 133 HIS A CA 1
ATOM 1071 C C . HIS A 1 133 ? 17.812 19.828 5.922 1 61.41 133 HIS A C 1
ATOM 1073 O O . HIS A 1 133 ? 18.953 20.234 6.117 1 61.41 133 HIS A O 1
ATOM 1079 N N . GLU A 1 134 ? 16.922 20.438 5.293 1 63.62 134 GLU A N 1
ATOM 1080 C CA . GLU A 1 134 ? 17.344 21.781 4.883 1 63.62 134 GLU A CA 1
ATOM 1081 C C . GLU A 1 134 ? 17.625 22.656 6.094 1 63.62 134 GLU A C 1
ATOM 1083 O O . GLU A 1 134 ? 16.891 22.625 7.078 1 63.62 134 GLU A O 1
ATOM 1088 N N . PRO A 1 135 ? 18.844 23.188 5.93 1 76.25 135 PRO A N 1
ATOM 1089 C CA . PRO A 1 135 ? 19.141 24.125 7.023 1 76.25 135 PRO A CA 1
ATOM 1090 C C . PRO A 1 135 ? 18.172 25.297 7.07 1 76.25 135 PRO A C 1
ATOM 1092 O O . PRO A 1 135 ? 17.625 25.703 6.043 1 76.25 135 PRO A O 1
ATOM 1095 N N . GLY A 1 136 ? 17.625 25.562 8.156 1 85.38 136 GLY A N 1
ATOM 1096 C CA . GLY A 1 136 ? 16.844 26.781 8.281 1 85.38 136 GLY A CA 1
ATOM 1097 C C . GLY A 1 136 ? 15.516 26.562 8.984 1 85.38 136 GLY A C 1
ATOM 1098 O O . GLY A 1 136 ? 14.789 27.531 9.258 1 85.38 136 GLY A O 1
ATOM 1099 N N . PHE A 1 137 ? 15.305 25.234 9.164 1 92.19 137 PHE A N 1
ATOM 1100 C CA . PHE A 1 137 ? 14.062 24.984 9.875 1 92.19 137 PHE A CA 1
ATOM 1101 C C . PHE A 1 137 ? 14.25 23.922 10.953 1 92.19 137 PHE A C 1
ATOM 1103 O O . PHE A 1 137 ? 15.242 23.188 10.945 1 92.19 137 PHE A O 1
ATOM 1110 N N . VAL A 1 138 ? 13.414 23.984 11.914 1 92.5 138 VAL A N 1
ATOM 1111 C CA . VAL A 1 138 ? 13.367 22.969 12.953 1 92.5 138 VAL A CA 1
ATOM 1112 C C . VAL A 1 138 ? 12.016 22.25 12.922 1 92.5 138 VAL A C 1
ATOM 1114 O O . VAL A 1 138 ? 10.977 22.891 12.734 1 92.5 138 VAL A O 1
ATOM 1117 N N . LEU A 1 139 ? 12.062 20.969 13.07 1 93.19 139 LEU A N 1
ATOM 1118 C CA . LEU A 1 139 ? 10.836 20.172 13.133 1 93.19 139 LEU A CA 1
ATOM 1119 C C . LEU A 1 139 ? 10.422 19.953 14.578 1 93.19 139 LEU A C 1
ATOM 1121 O O . LEU A 1 139 ? 11.25 19.594 15.422 1 93.19 139 LEU A O 1
ATOM 1125 N N . VAL A 1 140 ? 9.141 20.234 14.766 1 95.06 140 VAL A N 1
ATOM 1126 C CA . VAL A 1 140 ? 8.625 20.156 16.125 1 95.06 140 VAL A CA 1
ATOM 1127 C C . VAL A 1 140 ? 7.371 19.297 16.156 1 95.06 140 VAL A C 1
ATOM 1129 O O . VAL A 1 140 ? 6.465 19.469 15.344 1 95.06 140 VAL A O 1
ATOM 1132 N N . ASN A 1 141 ? 7.344 18.328 17.172 1 94.38 141 ASN A N 1
ATOM 1133 C CA . ASN A 1 141 ? 6.16 17.5 17.375 1 94.38 141 ASN A CA 1
ATOM 1134 C C . ASN A 1 141 ? 5.141 18.188 18.281 1 94.38 141 ASN A C 1
ATOM 1136 O O . ASN A 1 141 ? 4.863 17.703 19.375 1 94.38 141 ASN A O 1
ATOM 1140 N N . PHE A 1 142 ? 4.73 19.203 17.812 1 93.81 142 PHE A N 1
ATOM 1141 C CA . PHE A 1 142 ? 3.738 20.078 18.438 1 93.81 142 PHE A CA 1
ATOM 1142 C C . PHE A 1 142 ? 2.902 20.797 17.391 1 93.81 142 PHE A C 1
ATOM 1144 O O . PHE A 1 142 ? 3.414 21.156 16.328 1 93.81 142 PHE A O 1
ATOM 1151 N N . SER A 1 143 ? 1.61 20.969 17.672 1 93.06 143 SER A N 1
ATOM 1152 C CA . SER A 1 143 ? 0.73 21.594 16.688 1 93.06 143 SER A CA 1
ATOM 1153 C C . SER A 1 143 ? 1.245 22.969 16.281 1 93.06 143 SER A C 1
ATOM 1155 O O . SER A 1 143 ? 1.642 23.766 17.125 1 93.06 143 SER A O 1
ATOM 1157 N N . ALA A 1 144 ? 1.229 23.172 14.992 1 94.19 144 ALA A N 1
ATOM 1158 C CA . ALA A 1 144 ? 1.714 24.453 14.477 1 94.19 144 ALA A CA 1
ATOM 1159 C C . ALA A 1 144 ? 0.848 25.609 14.969 1 94.19 144 ALA A C 1
ATOM 1161 O O . ALA A 1 144 ? 1.362 26.672 15.305 1 94.19 144 ALA A O 1
ATOM 1162 N N . THR A 1 145 ? -0.416 25.406 15.062 1 92.5 145 THR A N 1
ATOM 1163 C CA . THR A 1 145 ? -1.337 26.469 15.461 1 92.5 145 THR A CA 1
ATOM 1164 C C . THR A 1 145 ? -1.138 26.828 16.938 1 92.5 145 THR A C 1
ATOM 1166 O O . THR A 1 145 ? -1.193 28 17.297 1 92.5 145 THR A O 1
ATOM 1169 N N . ARG A 1 146 ? -0.804 25.938 17.75 1 91.31 146 ARG A N 1
ATOM 1170 C CA . ARG A 1 146 ? -0.56 26.203 19.172 1 91.31 146 ARG A CA 1
ATOM 1171 C C . ARG A 1 146 ? 0.779 26.906 19.375 1 91.31 146 ARG A C 1
ATOM 1173 O O . ARG A 1 146 ? 0.913 27.75 20.25 1 91.31 146 ARG A O 1
ATOM 1180 N N . LEU A 1 147 ? 1.685 26.531 18.609 1 93.5 147 LEU A N 1
ATOM 1181 C CA . LEU A 1 147 ? 2.998 27.156 18.703 1 93.5 147 LEU A CA 1
ATOM 1182 C C . LEU A 1 147 ? 2.924 28.625 18.312 1 93.5 147 LEU A C 1
ATOM 1184 O O . LEU A 1 147 ? 3.43 29.484 19.031 1 93.5 147 LEU A O 1
ATOM 1188 N N . VAL A 1 148 ? 2.268 28.875 17.219 1 92.62 148 VAL A N 1
ATOM 1189 C CA . VAL A 1 148 ? 2.211 30.25 16.75 1 92.62 148 VAL A CA 1
ATOM 1190 C C . VAL A 1 148 ? 1.258 31.062 17.625 1 92.62 148 VAL A C 1
ATOM 1192 O O . VAL A 1 148 ? 1.33 32.281 17.656 1 92.62 148 VAL A O 1
ATOM 1195 N N . PHE A 1 149 ? 0.396 30.469 18.406 1 90.25 149 PHE A N 1
ATOM 1196 C CA . PHE A 1 149 ? -0.444 31.156 19.375 1 90.25 149 PHE A CA 1
ATOM 1197 C C . PHE A 1 149 ? 0.405 31.797 20.469 1 90.25 149 PHE A C 1
ATOM 1199 O O . PHE A 1 149 ? 0.16 32.938 20.859 1 90.25 149 PHE A O 1
ATOM 1206 N N . VAL A 1 150 ? 1.349 31.031 20.922 1 89.75 150 VAL A N 1
ATOM 1207 C CA . VAL A 1 150 ? 2.246 31.578 21.938 1 89.75 150 VAL A CA 1
ATOM 1208 C C . VAL A 1 150 ? 2.992 32.781 21.359 1 89.75 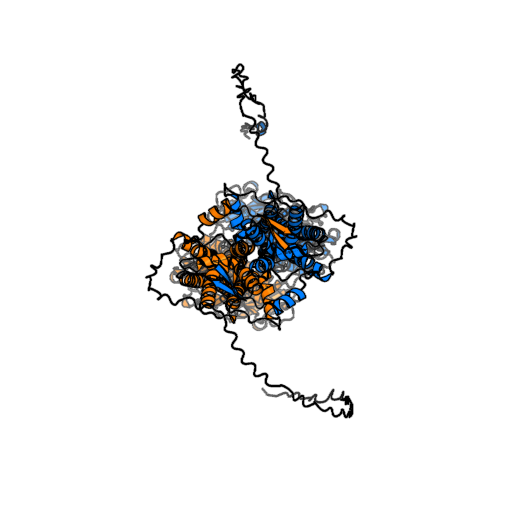150 VAL A C 1
ATOM 1210 O O . VAL A 1 150 ? 3.148 33.812 22.047 1 89.75 150 VAL A O 1
ATOM 1213 N N . ALA A 1 151 ? 3.355 32.688 20.156 1 91.12 151 ALA A N 1
ATOM 1214 C CA . ALA A 1 151 ? 4.031 33.812 19.484 1 91.12 151 ALA A CA 1
ATOM 1215 C C . ALA A 1 151 ? 3.102 35 19.344 1 91.12 151 ALA A C 1
ATOM 1217 O O . ALA A 1 151 ? 3.521 36.156 19.516 1 91.12 151 ALA A O 1
ATOM 1218 N N . SER A 1 152 ? 1.895 34.688 19.047 1 88.38 152 SER A N 1
ATOM 1219 C CA . SER A 1 152 ? 0.938 35.781 18.859 1 88.38 152 SER A CA 1
ATOM 1220 C C . SER A 1 152 ? 0.705 36.562 20.156 1 88.38 152 SER A C 1
ATOM 1222 O O . SER A 1 152 ? 0.4 37.75 20.125 1 88.38 152 SER A O 1
ATOM 1224 N N . PHE A 1 153 ? 0.907 35.969 21.312 1 88.12 153 PHE A N 1
ATOM 1225 C CA . PHE A 1 153 ? 0.781 36.656 22.594 1 88.12 153 PHE A CA 1
ATOM 1226 C C . PHE A 1 153 ? 1.902 37.656 22.766 1 88.12 153 PHE A C 1
ATOM 1228 O O . PHE A 1 153 ? 1.712 38.688 23.406 1 88.12 153 PHE A O 1
ATOM 1235 N N . LEU A 1 154 ? 2.996 37.406 22.203 1 90.06 154 LEU A N 1
ATOM 1236 C CA . LEU A 1 154 ? 4.105 38.344 22.25 1 90.06 154 LEU A CA 1
ATOM 1237 C C . LEU A 1 154 ? 3.77 39.625 21.484 1 90.06 154 LEU A C 1
ATOM 1239 O O . LEU A 1 154 ? 4.016 40.719 21.984 1 90.06 154 LEU A O 1
ATOM 1243 N N . SER A 1 155 ? 3.162 39.375 20.406 1 86.81 155 SER A N 1
ATOM 1244 C CA . SER A 1 155 ? 2.818 40.562 19.594 1 86.81 155 SER A CA 1
ATOM 1245 C C . SER A 1 155 ? 1.67 41.344 20.203 1 86.81 155 SER A C 1
ATOM 1247 O O . SER A 1 155 ? 1.56 42.562 20 1 86.81 155 SER A O 1
ATOM 1249 N N . THR A 1 156 ? 0.833 40.719 20.969 1 83.75 156 THR A N 1
ATOM 1250 C CA . THR A 1 156 ? -0.263 41.375 21.656 1 83.75 156 THR A CA 1
ATOM 1251 C C . THR A 1 156 ? 0.251 42.156 22.875 1 83.75 156 THR A C 1
ATOM 1253 O O . THR A 1 156 ? -0.22 43.25 23.156 1 83.75 156 THR A O 1
ATOM 1256 N N . LEU A 1 157 ? 1.21 41.656 23.531 1 85.5 157 LEU A N 1
ATOM 1257 C CA . LEU A 1 157 ? 1.729 42.219 24.766 1 85.5 157 LEU A CA 1
ATOM 1258 C C . LEU A 1 157 ? 2.676 43.406 24.469 1 85.5 157 LEU A C 1
ATOM 1260 O O . LEU A 1 157 ? 2.738 44.344 25.219 1 85.5 157 LEU A O 1
ATOM 1264 N N . ALA A 1 158 ? 3.332 43.438 23.375 1 89 158 ALA A N 1
ATOM 1265 C CA . ALA A 1 158 ? 4.418 44.375 23.062 1 89 158 ALA A CA 1
ATOM 1266 C C . ALA A 1 158 ? 3.92 45.812 23.062 1 89 158 ALA A C 1
ATOM 1268 O O . ALA A 1 158 ? 4.477 46.656 23.75 1 89 158 ALA A O 1
ATOM 1269 N N . PRO A 1 159 ? 2.787 46.094 22.406 1 83.5 159 PRO A N 1
ATOM 1270 C CA . PRO A 1 159 ? 2.342 47.5 22.406 1 83.5 159 PRO A CA 1
ATOM 1271 C C . PRO A 1 159 ? 1.829 47.938 23.781 1 83.5 159 PRO A C 1
ATOM 1273 O O . PRO A 1 159 ? 1.917 49.125 24.125 1 83.5 159 PRO A O 1
ATOM 1276 N N . LEU A 1 160 ? 1.378 47.031 24.594 1 82.5 160 LEU A N 1
ATOM 1277 C CA . LEU A 1 160 ? 0.839 47.344 25.906 1 82.5 160 LEU A CA 1
ATOM 1278 C C . LEU A 1 160 ? 1.957 47.719 26.875 1 82.5 160 LEU A C 1
ATOM 1280 O O . LEU A 1 160 ? 1.729 48.438 27.844 1 82.5 160 LEU A O 1
ATOM 1284 N N . LEU A 1 161 ? 3.123 47.375 26.641 1 89.06 161 LEU A N 1
ATOM 1285 C CA . LEU A 1 161 ? 4.242 47.625 27.547 1 89.06 161 LEU A CA 1
ATOM 1286 C C . LEU A 1 161 ? 4.762 49.062 27.359 1 89.06 161 LEU A C 1
ATOM 1288 O O . LEU A 1 161 ? 5.512 49.562 28.203 1 89.06 161 LEU A O 1
ATOM 1292 N N . GLY A 1 162 ? 4.359 49.75 26.359 1 86.69 162 GLY A N 1
ATOM 1293 C CA . GLY A 1 162 ? 4.801 51.094 26.094 1 86.69 162 GLY A CA 1
ATOM 1294 C C . GLY A 1 162 ? 4.441 52.062 27.219 1 86.69 162 GLY A C 1
ATOM 1295 O O . GLY A 1 162 ? 5.246 52.906 27.578 1 86.69 162 GLY A O 1
ATOM 1296 N N . SER A 1 163 ? 3.273 51.906 27.812 1 83.62 163 SER A N 1
ATOM 1297 C CA . SER A 1 163 ? 2.842 52.781 28.891 1 83.62 163 SER A CA 1
ATOM 1298 C C . SER A 1 163 ? 3.723 52.625 30.125 1 83.62 163 SER A C 1
ATOM 1300 O O . SER A 1 163 ? 4.023 53.625 30.797 1 83.62 163 SER A O 1
ATOM 1302 N N . PHE A 1 164 ? 4.176 51.469 30.328 1 87.94 164 PHE A N 1
ATOM 1303 C CA . PHE A 1 164 ? 5.031 51.219 31.484 1 87.94 164 PHE A CA 1
ATOM 1304 C C . PHE A 1 164 ? 6.449 51.719 31.219 1 87.94 164 PHE A C 1
ATOM 1306 O O . PHE A 1 164 ? 7.117 52.219 32.125 1 87.94 164 PHE A O 1
ATOM 1313 N N . ILE A 1 165 ? 6.871 51.625 30.062 1 92.31 165 ILE A N 1
ATOM 1314 C CA . ILE A 1 165 ? 8.188 52.125 29.688 1 92.31 165 ILE A CA 1
ATOM 1315 C C . ILE A 1 165 ? 8.266 53.625 29.891 1 92.31 165 ILE A C 1
ATOM 1317 O O . ILE A 1 165 ? 9.195 54.125 30.531 1 92.31 165 ILE A O 1
ATOM 1321 N N . LEU A 1 166 ? 7.277 54.312 29.5 1 89.81 166 LEU A N 1
ATOM 1322 C CA . LEU A 1 166 ? 7.273 55.75 29.609 1 89.81 166 LEU A CA 1
ATOM 1323 C C . LEU A 1 166 ? 7.043 56.188 31.047 1 89.81 166 LEU A C 1
ATOM 1325 O O . LEU A 1 166 ? 7.527 57.25 31.469 1 89.81 166 LEU A O 1
ATOM 1329 N N . SER A 1 167 ? 6.363 55.344 31.781 1 85.25 167 SER A N 1
ATOM 1330 C CA . SER A 1 167 ? 6.164 55.688 33.188 1 85.25 167 SER A CA 1
ATOM 1331 C C . SER A 1 167 ? 7.48 55.656 33.938 1 85.25 167 SER A C 1
ATOM 1333 O O . SER A 1 167 ? 7.734 56.531 34.781 1 85.25 167 SER A O 1
ATOM 1335 N N . VAL A 1 168 ? 8.266 54.719 33.656 1 89.81 168 VAL A N 1
ATOM 1336 C CA . VAL A 1 168 ? 9.57 54.656 34.312 1 89.81 168 VAL A CA 1
ATOM 1337 C C . VAL A 1 168 ? 10.469 55.781 33.781 1 89.81 168 VAL A C 1
ATOM 1339 O O . VAL A 1 168 ? 11.234 56.375 34.531 1 89.81 168 VAL A O 1
ATOM 1342 N N . PHE A 1 169 ? 10.328 56.125 32.562 1 91.94 169 PHE A N 1
ATOM 1343 C CA . PHE A 1 169 ? 11.164 57.156 31.922 1 91.94 169 PHE A CA 1
ATOM 1344 C C . PHE A 1 169 ? 10.789 58.531 32.406 1 91.94 169 PHE A C 1
ATOM 1346 O O . PHE A 1 169 ? 11.578 59.469 32.281 1 91.94 169 PHE A O 1
ATOM 1353 N N . ALA A 1 170 ? 9.617 58.688 32.969 1 89.31 170 ALA A N 1
ATOM 1354 C CA . ALA A 1 170 ? 9.156 59.969 33.5 1 89.31 170 ALA A CA 1
ATOM 1355 C C . ALA A 1 170 ? 10.07 60.469 34.594 1 89.31 170 ALA A C 1
ATOM 1357 O O . ALA A 1 170 ? 10.25 61.656 34.75 1 89.31 170 ALA A O 1
ATOM 1358 N N . LEU A 1 171 ? 10.695 59.594 35.312 1 89.38 171 LEU A N 1
ATOM 1359 C CA . LEU A 1 171 ? 11.602 60 36.375 1 89.38 171 LEU A CA 1
ATOM 1360 C C . LEU A 1 171 ? 12.867 60.625 35.781 1 89.38 171 LEU A C 1
ATOM 1362 O O . LEU A 1 171 ? 13.367 61.625 36.312 1 89.38 171 LEU A O 1
ATOM 1366 N N . THR A 1 172 ? 13.305 60.062 34.781 1 90.06 172 THR A N 1
ATOM 1367 C CA . THR A 1 172 ? 14.492 60.594 34.125 1 90.06 172 THR A CA 1
ATOM 1368 C C . THR A 1 172 ? 14.195 61.969 33.5 1 90.06 172 THR A C 1
ATOM 1370 O O . THR A 1 172 ? 15.031 62.875 33.562 1 90.06 172 THR A O 1
ATOM 1373 N N . VAL A 1 173 ? 13.07 62.062 32.938 1 91.31 173 VAL A N 1
ATOM 1374 C CA . VAL A 1 173 ? 12.656 63.344 32.344 1 91.31 173 VAL A CA 1
ATOM 1375 C C . VAL A 1 173 ? 12.508 64.375 33.438 1 91.31 173 VAL A C 1
ATOM 1377 O O . VAL A 1 173 ? 12.875 65.562 33.219 1 91.31 173 VAL A O 1
ATOM 1380 N N . SER A 1 174 ? 12.031 64.062 34.594 1 89.06 174 SER A N 1
ATOM 1381 C CA . SER A 1 174 ? 11.852 65 35.688 1 89.06 174 SER A CA 1
ATOM 1382 C C . SER A 1 174 ? 13.195 65.5 36.219 1 89.06 174 SER A C 1
ATOM 1384 O O . SER A 1 174 ? 13.32 66.688 36.562 1 89.06 174 SER A O 1
ATOM 1386 N N . ARG A 1 175 ? 14.07 64.688 36.219 1 88.81 175 ARG A N 1
ATOM 1387 C CA . ARG A 1 175 ? 15.398 65.125 36.625 1 88.81 175 ARG A CA 1
ATOM 1388 C C . ARG A 1 175 ? 15.977 66.125 35.625 1 88.81 175 ARG A C 1
ATOM 1390 O O . ARG A 1 175 ? 16.562 67.188 36.031 1 88.81 175 ARG A O 1
ATOM 1397 N N . LYS A 1 176 ? 15.781 65.875 34.406 1 89.06 176 LYS A N 1
ATOM 1398 C CA . LYS A 1 176 ? 16.297 66.812 33.375 1 89.06 176 LYS A CA 1
ATOM 1399 C C . LYS A 1 176 ? 15.586 68.125 33.438 1 89.06 176 LYS A C 1
ATOM 1401 O O . LYS A 1 176 ? 16.219 69.188 33.219 1 89.06 176 LYS A O 1
ATOM 1406 N N . LEU A 1 177 ? 14.359 68.062 33.719 1 88.19 177 LEU A N 1
ATOM 1407 C CA . LEU A 1 177 ? 13.602 69.312 33.875 1 88.19 177 LEU A CA 1
ATOM 1408 C C . LEU A 1 177 ? 14.078 70.125 35.094 1 88.19 177 LEU A C 1
ATOM 1410 O O . LEU A 1 177 ? 14.188 71.312 35.031 1 88.19 177 LEU A O 1
ATOM 1414 N N . ARG A 1 178 ? 14.312 69.5 36.156 1 86.31 178 ARG A N 1
ATOM 1415 C CA . ARG A 1 178 ? 14.82 70.125 37.344 1 86.31 178 ARG A CA 1
ATOM 1416 C C . ARG A 1 178 ? 16.188 70.75 37.094 1 86.31 178 ARG A C 1
ATOM 1418 O O . ARG A 1 178 ? 16.406 71.938 37.5 1 86.31 178 ARG A O 1
ATOM 1425 N N . ASP A 1 179 ? 16.953 70.062 36.469 1 84.88 179 ASP A N 1
ATOM 1426 C CA . ASP A 1 179 ? 18.297 70.562 36.188 1 84.88 179 ASP A CA 1
ATOM 1427 C C . ASP A 1 179 ? 18.234 71.75 35.219 1 84.88 179 ASP A C 1
ATOM 1429 O O . ASP A 1 179 ? 18.984 72.75 35.406 1 84.88 179 ASP A O 1
ATOM 1433 N N . ALA A 1 180 ? 17.391 71.688 34.25 1 86.88 180 ALA A N 1
ATOM 1434 C CA . ALA A 1 180 ? 17.234 72.812 33.344 1 86.88 180 ALA A CA 1
ATOM 1435 C C . ALA A 1 180 ? 16.688 74.062 34.062 1 86.88 180 ALA A C 1
ATOM 1437 O O . ALA A 1 180 ? 17.078 75.188 33.75 1 86.88 180 ALA A O 1
ATOM 1438 N N . SER A 1 181 ? 15.828 73.812 35.062 1 84.44 181 SER A N 1
ATOM 1439 C CA . SER A 1 181 ? 15.273 74.938 35.844 1 84.44 181 SER A CA 1
ATOM 1440 C C . SER A 1 181 ? 16.312 75.5 36.781 1 84.44 181 SER A C 1
ATOM 1442 O O . SER A 1 181 ? 16.359 76.75 36.969 1 84.44 181 SER A O 1
ATOM 1444 N N . ARG A 1 182 ? 17.109 74.75 37.281 1 82.19 182 ARG A N 1
ATOM 1445 C CA . ARG A 1 182 ? 18.141 75.188 38.219 1 82.19 182 ARG A CA 1
ATOM 1446 C C . ARG A 1 182 ? 19.234 76 37.469 1 82.19 182 ARG A C 1
ATOM 1448 O O . ARG A 1 182 ? 19.75 76.938 38 1 82.19 182 ARG A O 1
ATOM 1455 N N . GLU A 1 183 ? 19.484 75.5 36.312 1 82.75 183 GLU A N 1
ATOM 1456 C CA . GLU A 1 183 ? 20.547 76.125 35.531 1 82.75 183 GLU A CA 1
ATOM 1457 C C . GLU A 1 183 ? 20.031 77.375 34.75 1 82.75 183 GLU A C 1
ATOM 1459 O O . GLU A 1 183 ? 20.797 78.062 34.062 1 82.75 183 GLU A O 1
ATOM 1464 N N . ALA A 1 184 ? 18.844 77.75 34.875 1 78.75 184 ALA A N 1
ATOM 1465 C CA . ALA A 1 184 ? 18.188 78.938 34.281 1 78.75 184 ALA A CA 1
ATOM 1466 C C . ALA A 1 184 ? 18.312 78.938 32.75 1 78.75 184 ALA A C 1
ATOM 1468 O O . ALA A 1 184 ? 18.609 79.938 32.156 1 78.75 184 ALA A O 1
ATOM 1469 N N . LYS A 1 185 ? 18.359 77.812 32.312 1 79.69 185 LYS A N 1
ATOM 1470 C CA . LYS A 1 185 ? 18.344 77.688 30.844 1 79.69 185 LYS A CA 1
ATOM 1471 C C . LYS A 1 185 ? 16.922 77.875 30.297 1 79.69 185 LYS A C 1
ATOM 1473 O O . LYS A 1 185 ? 16.203 76.938 30.047 1 79.69 185 LYS A O 1
ATOM 1478 N N . TYR A 1 186 ? 16.562 79.062 30.016 1 76.5 186 TYR A N 1
ATOM 1479 C CA . TYR A 1 186 ? 15.211 79.5 29.703 1 76.5 186 TYR A CA 1
ATOM 1480 C C . TYR A 1 186 ? 14.727 78.875 28.406 1 76.5 186 TYR A C 1
ATOM 1482 O O . TYR A 1 186 ? 13.562 78.438 28.281 1 76.5 186 TYR A O 1
ATOM 1490 N N . LEU A 1 187 ? 15.617 78.625 27.5 1 77.25 187 LEU A N 1
ATOM 1491 C CA . LEU A 1 187 ? 15.227 78.125 26.188 1 77.25 187 LEU A CA 1
ATOM 1492 C C . LEU A 1 187 ? 15.008 76.625 26.219 1 77.25 187 LEU A C 1
ATOM 1494 O O . LEU A 1 187 ? 14.383 76.062 25.312 1 77.25 187 LEU A O 1
ATOM 1498 N N . ASP A 1 188 ? 15.383 76 27.375 1 82.12 188 ASP A N 1
ATOM 1499 C CA . ASP A 1 188 ? 15.25 74.562 27.484 1 82.12 188 ASP A CA 1
ATOM 1500 C C . ASP A 1 188 ? 14 74.188 28.281 1 82.12 188 ASP A C 1
ATOM 1502 O O . ASP A 1 188 ? 13.742 73 28.5 1 82.12 188 ASP A O 1
ATOM 1506 N N . LEU A 1 189 ? 13.305 75.25 28.625 1 87.5 189 LEU A N 1
ATOM 1507 C CA . LEU A 1 189 ? 12.094 74.938 29.391 1 87.5 189 LEU A CA 1
ATOM 1508 C C . LEU A 1 189 ? 10.867 74.938 28.484 1 87.5 189 LEU A C 1
ATOM 1510 O O . LEU A 1 189 ? 10.82 75.688 27.5 1 87.5 189 LEU A O 1
ATOM 1514 N N . PRO A 1 190 ? 9.945 74.062 28.734 1 87.69 190 PRO A N 1
ATOM 1515 C CA . PRO A 1 190 ? 8.805 73.875 27.844 1 87.69 190 PRO A CA 1
ATOM 1516 C C . PRO A 1 190 ? 7.777 75 27.969 1 87.69 190 PRO A C 1
ATOM 1518 O O . PRO A 1 190 ? 7.645 75.625 29.031 1 87.69 190 PRO A O 1
ATOM 1521 N N . THR A 1 191 ? 7.199 75.312 26.891 1 84.31 191 THR A N 1
ATOM 1522 C CA . THR A 1 191 ? 6.031 76.188 26.875 1 84.31 191 THR A CA 1
ATOM 1523 C C . THR A 1 191 ? 4.789 75.438 27.344 1 84.31 191 THR A C 1
ATOM 1525 O O . THR A 1 191 ? 4.816 74.188 27.469 1 84.31 191 THR A O 1
ATOM 1528 N N . PRO A 1 192 ? 3.785 76.125 27.75 1 81 192 PRO A N 1
ATOM 1529 C CA . PRO A 1 192 ? 2.578 75.375 28.172 1 81 192 PRO A CA 1
ATOM 1530 C C . PRO A 1 192 ? 2.092 74.375 27.156 1 81 192 PRO A C 1
ATOM 1532 O O . PRO A 1 192 ? 1.671 73.25 27.516 1 81 192 PRO A O 1
ATOM 1535 N N . PHE A 1 193 ? 2.184 74.688 25.891 1 82.25 193 PHE A N 1
ATOM 1536 C CA . PHE A 1 193 ? 1.807 73.75 24.859 1 82.25 193 PHE A CA 1
ATOM 1537 C C . PHE A 1 193 ? 2.762 72.562 24.844 1 82.25 193 PHE A C 1
ATOM 1539 O O . PHE A 1 193 ? 2.33 71.375 24.75 1 82.25 193 PHE A O 1
ATOM 1546 N N . GLN A 1 194 ? 4.043 72.812 24.938 1 87.06 194 GLN A N 1
ATOM 1547 C CA . GLN A 1 194 ? 5.047 71.75 24.938 1 87.06 194 GLN A CA 1
ATOM 1548 C C . GLN A 1 194 ? 4.934 70.875 26.188 1 87.06 194 GLN A C 1
ATOM 1550 O O . GLN A 1 194 ? 5.23 69.688 26.141 1 87.06 194 GLN A O 1
ATOM 1555 N N . MET A 1 195 ? 4.484 71.5 27.266 1 86.75 195 MET A N 1
ATOM 1556 C CA . MET A 1 195 ? 4.27 70.75 28.484 1 86.75 195 MET A CA 1
ATOM 1557 C C . MET A 1 195 ? 3.109 69.75 28.328 1 86.75 195 MET A C 1
ATOM 1559 O O . MET A 1 195 ? 3.15 68.625 28.859 1 86.75 195 MET A O 1
ATOM 1563 N N . SER A 1 196 ? 2.08 70.188 27.578 1 84.06 196 SER A N 1
ATOM 1564 C CA . SER A 1 196 ? 0.965 69.25 27.312 1 84.06 196 SER A CA 1
ATOM 1565 C C . SER A 1 196 ? 1.407 68.062 26.453 1 84.06 196 SER A C 1
ATOM 1567 O O . SER A 1 196 ? 0.958 66.938 26.672 1 84.06 196 SER A O 1
ATOM 1569 N N . LEU A 1 197 ? 2.285 68.312 25.516 1 87.38 197 LEU A N 1
ATOM 1570 C CA . LEU A 1 197 ? 2.816 67.25 24.688 1 87.38 197 LEU A CA 1
ATOM 1571 C C . LEU A 1 197 ? 3.684 66.312 25.516 1 87.38 197 LEU A C 1
ATOM 1573 O O . LEU A 1 197 ? 3.609 65.062 25.344 1 87.38 197 LEU A O 1
ATOM 1577 N N . LEU A 1 198 ? 4.469 66.875 26.359 1 89.5 198 LEU A N 1
ATOM 1578 C CA . LEU A 1 198 ? 5.363 66.062 27.188 1 89.5 198 LEU A CA 1
ATOM 1579 C C . LEU A 1 198 ? 4.574 65.188 28.109 1 89.5 198 LEU A C 1
ATOM 1581 O O . LEU A 1 198 ? 4.84 63.969 28.156 1 89.5 198 LEU A O 1
ATOM 1585 N N . ILE A 1 199 ? 3.559 65.625 28.766 1 86.44 199 ILE A N 1
ATOM 1586 C CA . ILE A 1 199 ? 2.758 64.812 29.656 1 86.44 199 ILE A CA 1
ATOM 1587 C C . ILE A 1 199 ? 1.972 63.781 28.859 1 86.44 199 ILE A C 1
ATOM 1589 O O . ILE A 1 199 ? 1.846 62.625 29.281 1 86.44 199 ILE A O 1
ATOM 1593 N N . GLY A 1 200 ? 1.41 64.25 27.703 1 84.25 200 GLY A N 1
ATOM 1594 C CA . GLY A 1 200 ? 0.693 63.312 26.844 1 84.25 200 GLY A CA 1
ATOM 1595 C C . GLY A 1 200 ? 1.546 62.125 26.375 1 84.25 200 GLY A C 1
ATOM 1596 O O . GLY A 1 200 ? 1.072 61 26.312 1 84.25 200 GLY A O 1
ATOM 1597 N N . ILE A 1 201 ? 2.777 62.375 26.016 1 87.31 201 ILE A N 1
ATOM 1598 C CA . ILE A 1 201 ? 3.695 61.344 25.578 1 87.31 201 ILE A CA 1
ATOM 1599 C C . ILE A 1 201 ? 4.062 60.438 26.75 1 87.31 201 ILE A C 1
ATOM 1601 O O . ILE A 1 201 ? 4.156 59.219 26.609 1 87.31 201 ILE A O 1
ATOM 1605 N N . LEU A 1 202 ? 4.258 61 27.953 1 87.38 202 LEU A N 1
ATOM 1606 C CA . LEU A 1 202 ? 4.641 60.219 29.125 1 87.38 202 LEU A CA 1
ATOM 1607 C C . LEU A 1 202 ? 3.514 59.281 29.547 1 87.38 202 LEU A C 1
ATOM 1609 O O . LEU A 1 202 ? 3.76 58.25 30.156 1 87.38 202 LEU A O 1
ATOM 1613 N N . VAL A 1 203 ? 2.283 59.625 29.219 1 79 203 VAL A N 1
ATOM 1614 C CA . VAL A 1 203 ? 1.167 58.75 29.516 1 79 203 VAL A CA 1
ATOM 1615 C C . VAL A 1 203 ? 0.893 57.844 28.328 1 79 203 VAL A C 1
ATOM 1617 O O . VAL A 1 203 ? -0.08 57.062 28.328 1 79 203 VAL A O 1
ATOM 1620 N N . ALA A 1 204 ? 1.677 57.844 27.312 1 78.81 204 ALA A N 1
ATOM 1621 C CA . ALA A 1 204 ? 1.658 56.969 26.141 1 78.81 204 ALA A CA 1
ATOM 1622 C C . ALA A 1 204 ? 0.392 57.188 25.312 1 78.81 204 ALA A C 1
ATOM 1624 O O . ALA A 1 204 ? -0.239 56.219 24.875 1 78.81 204 ALA A O 1
ATOM 1625 N N . SER A 1 205 ? 0.018 58.438 25.156 1 76.44 205 SER A N 1
ATOM 1626 C CA . SER A 1 205 ? -1.139 58.781 24.328 1 76.44 205 SER A CA 1
ATOM 1627 C C . SER A 1 205 ? -0.755 58.844 22.844 1 76.44 205 SER A C 1
ATOM 1629 O O . SER A 1 205 ? 0.121 59.625 22.469 1 76.44 205 SER A O 1
ATOM 1631 N N . ALA A 1 206 ? -1.431 58.094 22.062 1 74.69 206 ALA A N 1
ATOM 1632 C CA . ALA A 1 206 ? -1.146 58.062 20.625 1 74.69 206 ALA A CA 1
ATOM 1633 C C . ALA A 1 206 ? -1.499 59.375 19.969 1 74.69 206 ALA A C 1
ATOM 1635 O O . ALA A 1 206 ? -0.814 59.812 19.047 1 74.69 206 ALA A O 1
ATOM 1636 N N . GLN A 1 207 ? -2.439 60 20.484 1 71.19 207 GLN A N 1
ATOM 1637 C CA . GLN A 1 207 ? -2.875 61.25 19.922 1 71.19 207 GLN A CA 1
ATOM 1638 C C . GLN A 1 207 ? -1.826 62.344 20.141 1 71.19 207 GLN A C 1
ATOM 1640 O O . GLN A 1 207 ? -1.556 63.156 19.25 1 71.19 207 GLN A O 1
ATOM 1645 N N . GLN A 1 208 ? -1.342 62.344 21.375 1 77.88 208 GLN A N 1
ATOM 1646 C CA . GLN A 1 208 ? -0.331 63.344 21.672 1 77.88 208 GLN A CA 1
ATOM 1647 C C . GLN A 1 208 ? 0.953 63.062 20.891 1 77.88 208 GLN A C 1
ATOM 1649 O O . GLN A 1 208 ? 1.653 64 20.5 1 77.88 208 GLN A O 1
ATOM 1654 N N . PHE A 1 209 ? 1.175 61.906 20.641 1 82.69 209 PHE A N 1
ATOM 1655 C CA . PHE A 1 209 ? 2.348 61.562 19.844 1 82.69 209 PHE A CA 1
ATOM 1656 C C . PHE A 1 209 ? 2.166 62.031 18.406 1 82.69 209 PHE A C 1
ATOM 1658 O O . PHE A 1 209 ? 3.098 62.562 17.797 1 82.69 209 PHE A O 1
ATOM 1665 N N . ARG A 1 210 ? 1.033 61.812 17.875 1 78.81 210 ARG A N 1
ATOM 1666 C CA . ARG A 1 210 ? 0.743 62.312 16.547 1 78.81 210 ARG A CA 1
ATOM 1667 C C . ARG A 1 210 ? 0.866 63.844 16.484 1 78.81 210 ARG A C 1
ATOM 1669 O O . ARG A 1 210 ? 1.426 64.375 15.531 1 78.81 210 ARG A O 1
ATOM 1676 N N . SER A 1 211 ? 0.392 64.438 17.5 1 78.5 211 SER A N 1
ATOM 1677 C CA . SER A 1 211 ? 0.497 65.938 17.562 1 78.5 211 SER A CA 1
ATOM 1678 C C . SER A 1 211 ? 1.953 66.375 17.625 1 78.5 211 SER A C 1
ATOM 1680 O O . SER A 1 211 ? 2.316 67.375 17.031 1 78.5 211 SER A O 1
ATOM 1682 N N . TYR A 1 212 ? 2.682 65.562 18.312 1 85.44 212 TYR A N 1
ATOM 1683 C CA . TYR A 1 212 ? 4.105 65.875 18.375 1 85.44 212 TYR A CA 1
ATOM 1684 C C . TYR A 1 212 ? 4.75 65.75 17 1 85.44 212 TYR A C 1
ATOM 1686 O O . TYR A 1 212 ? 5.551 66.625 16.625 1 85.44 212 TYR A O 1
ATOM 1694 N N . LEU A 1 213 ? 4.391 64.75 16.266 1 85.44 213 LEU A N 1
ATOM 1695 C CA . LEU A 1 213 ? 4.953 64.562 14.93 1 85.44 213 LEU A CA 1
ATOM 1696 C C . LEU A 1 213 ? 4.551 65.75 14 1 85.44 213 LEU A C 1
ATOM 1698 O O . LEU A 1 213 ? 5.363 66.188 13.195 1 85.44 213 LEU A O 1
ATOM 1702 N N . TRP A 1 214 ? 3.342 66.25 14.203 1 81.81 214 TRP A N 1
ATOM 1703 C CA . TRP A 1 214 ? 2.881 67.375 13.414 1 81.81 214 TRP A CA 1
ATOM 1704 C C . TRP A 1 214 ? 3.566 68.625 13.859 1 81.81 214 TRP A C 1
ATOM 1706 O O . TRP A 1 214 ? 3.83 69.562 13.047 1 81.81 214 TRP A O 1
ATOM 1716 N N . TYR A 1 215 ? 3.777 68.75 15.227 1 82.44 215 TYR A N 1
ATOM 1717 C CA . TYR A 1 215 ? 4.484 69.875 15.781 1 82.44 215 TYR A CA 1
ATOM 1718 C C . TYR A 1 215 ? 5.898 69.938 15.227 1 82.44 215 TYR A C 1
ATOM 1720 O O . TYR A 1 215 ? 6.402 71.062 14.977 1 82.44 215 TYR A O 1
ATOM 1728 N N . LEU A 1 216 ? 6.5 68.875 14.875 1 84 216 LEU A N 1
ATOM 1729 C CA . LEU A 1 216 ? 7.863 68.812 14.359 1 84 216 LEU A CA 1
ATOM 1730 C C . LEU A 1 216 ? 7.91 69.375 12.922 1 84 216 LEU A C 1
ATOM 1732 O O . LEU A 1 216 ? 8.922 69.938 12.484 1 84 216 LEU A O 1
ATOM 1736 N N . VAL A 1 217 ? 6.887 69.125 12.234 1 79.81 217 VAL A N 1
ATOM 1737 C CA . VAL A 1 217 ? 6.875 69.5 10.82 1 79.81 217 VAL A CA 1
ATOM 1738 C C . VAL A 1 217 ? 6.504 70.938 10.664 1 79.81 217 VAL A C 1
ATOM 1740 O O . VAL A 1 217 ? 6.777 71.562 9.633 1 79.81 217 VAL A O 1
ATOM 1743 N N . ARG A 1 218 ? 6.008 71.5 11.797 1 75 218 ARG A N 1
ATOM 1744 C CA . ARG A 1 218 ? 5.598 72.938 11.695 1 75 218 ARG A CA 1
ATOM 1745 C C . ARG A 1 218 ? 6.809 73.812 11.664 1 75 218 ARG A C 1
ATOM 1747 O O . ARG A 1 218 ? 7.773 73.625 12.406 1 75 218 ARG A O 1
ATOM 1754 N N . ARG A 1 219 ? 6.969 74.812 10.734 1 63.91 219 ARG A N 1
ATOM 1755 C CA . ARG A 1 219 ? 8.117 75.625 10.469 1 63.91 219 ARG A CA 1
ATOM 1756 C C . ARG A 1 219 ? 8.25 76.75 11.555 1 63.91 219 ARG A C 1
ATOM 1758 O O . ARG A 1 219 ? 9.359 77 12 1 63.91 219 ARG A O 1
ATOM 1765 N N . ARG A 1 220 ? 7.23 77.5 11.984 1 66.62 220 ARG A N 1
ATOM 1766 C CA . ARG A 1 220 ? 7.34 78.625 12.891 1 66.62 220 ARG A CA 1
ATOM 1767 C C . ARG A 1 220 ? 7.094 78.25 14.336 1 66.62 220 ARG A C 1
ATOM 1769 O O . ARG A 1 220 ? 5.977 78.375 14.844 1 66.62 220 ARG A O 1
ATOM 1776 N N . ARG A 1 221 ? 8.094 77.375 14.914 1 69.31 221 ARG A N 1
ATOM 1777 C CA . ARG A 1 221 ? 7.891 76.938 16.281 1 69.31 221 ARG A CA 1
ATOM 1778 C C . ARG A 1 221 ? 9.039 77.375 17.188 1 69.31 221 ARG A C 1
ATOM 1780 O O . ARG A 1 221 ? 10.148 77.625 16.703 1 69.31 221 ARG A O 1
ATOM 1787 N N . PRO A 1 222 ? 8.531 77.688 18.453 1 76.69 222 PRO A N 1
ATOM 1788 C CA . PRO A 1 222 ? 9.625 77.938 19.406 1 76.69 222 PRO A CA 1
ATOM 1789 C C . PRO A 1 222 ? 10.578 76.75 19.516 1 76.69 222 PRO A C 1
ATOM 1791 O O . PRO A 1 222 ? 10.281 75.625 19.016 1 76.69 222 PRO A O 1
ATOM 1794 N N . SER A 1 223 ? 11.742 77.062 19.969 1 80.5 223 SER A N 1
ATOM 1795 C CA . SER A 1 223 ? 12.734 76 20.141 1 80.5 223 SER A CA 1
ATOM 1796 C C . SER A 1 223 ? 12.203 74.812 21 1 80.5 223 SER A C 1
ATOM 1798 O O . SER A 1 223 ? 11.547 75.062 22.016 1 80.5 223 SER A O 1
ATOM 1800 N N . ILE A 1 224 ? 12.273 73.562 20.594 1 86.69 224 ILE A N 1
ATOM 1801 C CA . ILE A 1 224 ? 11.773 72.438 21.297 1 86.69 224 ILE A CA 1
ATOM 1802 C C . ILE A 1 224 ? 12.742 72 22.422 1 86.69 224 ILE A C 1
ATOM 1804 O O . ILE A 1 224 ? 13.938 71.812 22.172 1 86.69 224 ILE A O 1
ATOM 1808 N N . PRO A 1 225 ? 12.242 72 23.594 1 88.88 225 PRO A N 1
ATOM 1809 C CA . PRO A 1 225 ? 13.109 71.625 24.719 1 88.88 225 PRO A CA 1
ATOM 1810 C C . PRO A 1 225 ? 13.633 70.188 24.609 1 88.88 225 PRO A C 1
ATOM 1812 O O . PRO A 1 225 ? 12.93 69.312 24.094 1 88.88 225 PRO A O 1
ATOM 1815 N N . PRO A 1 226 ? 14.781 70 24.984 1 88.5 226 PRO A N 1
ATOM 1816 C CA . PRO A 1 226 ? 15.391 68.688 24.906 1 88.5 226 PRO A CA 1
ATOM 1817 C C . PRO A 1 226 ? 14.578 67.625 25.656 1 88.5 226 PRO A C 1
ATOM 1819 O O . PRO A 1 226 ? 14.586 66.438 25.266 1 88.5 226 PRO A O 1
ATOM 1822 N N . VAL A 1 227 ? 13.859 67.938 26.688 1 89.25 227 VAL A N 1
ATOM 1823 C CA . VAL A 1 227 ? 13.078 67 27.469 1 89.25 227 VAL A CA 1
ATOM 1824 C C . VAL A 1 227 ? 11.961 66.438 26.609 1 89.25 227 VAL A C 1
ATOM 1826 O O . VAL A 1 227 ? 11.648 65.25 26.703 1 89.25 227 VAL A O 1
ATOM 1829 N N . LEU A 1 228 ? 11.406 67.188 25.75 1 90.75 228 LEU A N 1
ATOM 1830 C CA . LEU A 1 228 ? 10.344 66.688 24.859 1 90.75 228 LEU A CA 1
ATOM 1831 C C . LEU A 1 228 ? 10.906 65.75 23.797 1 90.75 228 LEU A C 1
ATOM 1833 O O . LEU A 1 228 ? 10.289 64.75 23.484 1 90.75 228 LEU A O 1
ATOM 1837 N N . HIS A 1 229 ? 12.062 66.062 23.281 1 90.25 229 HIS A N 1
ATOM 1838 C CA . HIS A 1 229 ? 12.695 65.188 22.312 1 90.25 229 HIS A CA 1
ATOM 1839 C C . HIS A 1 229 ? 13.062 63.844 22.938 1 90.25 229 HIS A C 1
ATOM 1841 O O . HIS A 1 229 ? 12.93 62.812 22.312 1 90.25 229 HIS A O 1
ATOM 1847 N N . CYS A 1 230 ? 13.461 63.906 24.188 1 91.25 230 CYS A N 1
ATOM 1848 C CA . CYS A 1 230 ? 13.844 62.688 24.875 1 91.25 230 CYS A CA 1
ATOM 1849 C C . CYS A 1 230 ? 12.633 61.781 25.109 1 91.25 230 CYS A C 1
ATOM 1851 O O . CYS A 1 230 ? 12.688 60.562 24.875 1 91.25 230 CYS A O 1
ATOM 1853 N N . ALA A 1 231 ? 11.57 62.375 25.516 1 92.31 231 ALA A N 1
ATOM 1854 C CA . ALA A 1 231 ? 10.359 61.594 25.75 1 92.31 231 ALA A CA 1
ATOM 1855 C C . ALA A 1 231 ? 9.797 61.031 24.453 1 92.31 231 ALA A C 1
ATOM 1857 O O . ALA A 1 231 ? 9.391 59.875 24.391 1 92.31 231 ALA A O 1
ATOM 1858 N N . ALA A 1 232 ? 9.812 61.812 23.375 1 91.94 232 ALA A N 1
ATOM 1859 C CA . ALA A 1 232 ? 9.32 61.375 22.078 1 91.94 232 ALA A CA 1
ATOM 1860 C C . ALA A 1 232 ? 10.195 60.281 21.5 1 91.94 232 ALA A C 1
ATOM 1862 O O . ALA A 1 232 ? 9.695 59.344 20.875 1 91.94 232 ALA A O 1
ATOM 1863 N N . SER A 1 233 ? 11.477 60.406 21.719 1 92.75 233 SER A N 1
ATOM 1864 C CA . SER A 1 233 ? 12.383 59.375 21.234 1 92.75 233 SER A CA 1
ATOM 1865 C C . SER A 1 233 ? 12.141 58.062 21.953 1 92.75 233 SER A C 1
ATOM 1867 O O . SER A 1 233 ? 12.219 56.969 21.328 1 92.75 233 SER A O 1
ATOM 1869 N N . MET A 1 234 ? 11.859 58.062 23.188 1 93.56 234 MET A N 1
ATOM 1870 C CA . MET A 1 234 ? 11.578 56.844 23.922 1 93.56 234 MET A CA 1
ATOM 1871 C C . MET A 1 234 ? 10.266 56.219 23.469 1 93.56 234 MET A C 1
ATOM 1873 O O . MET A 1 234 ? 10.148 55 23.375 1 93.56 234 MET A O 1
ATOM 1877 N N . MET A 1 235 ? 9.266 57 23.234 1 92.94 235 MET A N 1
ATOM 1878 C CA . MET A 1 235 ? 8.008 56.5 22.703 1 92.94 235 MET A CA 1
ATOM 1879 C C . MET A 1 235 ? 8.211 55.875 21.328 1 92.94 235 MET A C 1
ATOM 1881 O O . MET A 1 235 ? 7.66 54.812 21.031 1 92.94 235 MET A O 1
ATOM 1885 N N . LEU A 1 236 ? 8.984 56.562 20.5 1 92.25 236 LEU A N 1
ATOM 1886 C CA . LEU A 1 236 ? 9.289 56.062 19.188 1 92.25 236 LEU A CA 1
ATOM 1887 C C . LEU A 1 236 ? 10.047 54.719 19.281 1 92.25 236 LEU A C 1
ATOM 1889 O O . LEU A 1 236 ? 9.789 53.812 18.516 1 92.25 236 LEU A O 1
ATOM 1893 N N . LEU A 1 237 ? 10.953 54.656 20.203 1 93.94 237 LEU A N 1
ATOM 1894 C CA . LEU A 1 237 ? 11.695 53.438 20.406 1 93.94 237 LEU A CA 1
ATOM 1895 C C . LEU A 1 237 ? 10.75 52.312 20.844 1 93.94 237 LEU A C 1
ATOM 1897 O O . LEU A 1 237 ? 10.875 51.188 20.359 1 93.94 237 LEU A O 1
ATOM 1901 N N . SER A 1 238 ? 9.875 52.531 21.719 1 92.75 238 SER A N 1
ATOM 1902 C CA . SER A 1 238 ? 8.898 51.531 22.156 1 92.75 238 SER A CA 1
ATOM 1903 C C . SER A 1 238 ? 8.016 51.094 21 1 92.75 238 SER A C 1
ATOM 1905 O O . SER A 1 238 ? 7.727 49.906 20.875 1 92.75 238 SER A O 1
ATOM 1907 N N . LEU A 1 239 ? 7.625 51.969 20.141 1 90.19 239 LEU A N 1
ATOM 1908 C CA . LEU A 1 239 ? 6.805 51.625 18.984 1 90.19 239 LEU A CA 1
ATOM 1909 C C . LEU A 1 239 ? 7.602 50.812 17.984 1 90.19 239 LEU A C 1
ATOM 1911 O O . LEU A 1 239 ? 7.07 49.875 17.391 1 90.19 239 LEU A O 1
ATOM 1915 N N . LEU A 1 240 ? 8.773 51.25 17.812 1 93.88 240 LEU A N 1
ATOM 1916 C CA . LEU A 1 240 ? 9.633 50.5 16.891 1 93.88 240 LEU A CA 1
ATOM 1917 C C . LEU A 1 240 ? 9.82 49.062 17.375 1 93.88 240 LEU A C 1
ATOM 1919 O O . LEU A 1 240 ? 9.789 48.125 16.578 1 93.88 240 LEU A O 1
ATOM 1923 N N . LEU A 1 241 ? 10.016 48.875 18.656 1 95.44 241 LEU A N 1
ATOM 1924 C CA . LEU A 1 241 ? 10.148 47.531 19.203 1 95.44 241 LEU A CA 1
ATOM 1925 C C . LEU A 1 241 ? 8.859 46.75 19.016 1 95.44 241 LEU A C 1
ATOM 1927 O O . LEU A 1 241 ? 8.906 45.562 18.625 1 95.44 241 LEU A O 1
ATOM 1931 N N . ALA A 1 242 ? 7.75 47.312 19.188 1 92.44 242 ALA A N 1
ATOM 1932 C CA . ALA A 1 242 ? 6.465 46.656 19.016 1 92.44 242 ALA A CA 1
ATOM 1933 C C . ALA A 1 242 ? 6.246 46.25 17.562 1 92.44 242 ALA A C 1
ATOM 1935 O O . ALA A 1 242 ? 5.777 45.156 17.281 1 92.44 242 ALA A O 1
ATOM 1936 N N . VAL A 1 243 ? 6.562 47.125 16.641 1 92.75 243 VAL A N 1
ATOM 1937 C CA . VAL A 1 243 ? 6.434 46.844 15.211 1 92.75 243 VAL A CA 1
ATOM 1938 C C . VAL A 1 243 ? 7.398 45.719 14.828 1 92.75 243 VAL A C 1
ATOM 1940 O O . VAL A 1 243 ? 7.055 44.844 14.023 1 92.75 243 VAL A O 1
ATOM 1943 N N . GLY A 1 244 ? 8.531 45.781 15.398 1 94.69 244 GLY A N 1
ATOM 1944 C CA . GLY A 1 244 ? 9.477 44.688 15.141 1 94.69 244 GLY A CA 1
ATOM 1945 C C . GLY A 1 244 ? 8.961 43.344 15.562 1 94.69 244 GLY A C 1
ATOM 1946 O O . GLY A 1 244 ? 9.062 42.375 14.805 1 94.69 244 GLY A O 1
ATOM 1947 N N . VAL A 1 245 ? 8.391 43.219 16.734 1 94.44 245 VAL A N 1
ATOM 1948 C CA . VAL A 1 245 ? 7.816 41.969 17.234 1 94.44 245 VAL A CA 1
ATOM 1949 C C . VAL A 1 245 ? 6.652 41.531 16.328 1 94.44 245 VAL A C 1
ATOM 1951 O O . VAL A 1 245 ? 6.523 40.375 15.977 1 94.44 245 VAL A O 1
ATOM 1954 N N . PHE A 1 246 ? 5.891 42.5 15.906 1 90.81 246 PHE A N 1
ATOM 1955 C CA . PHE A 1 246 ? 4.719 42.219 15.078 1 90.81 246 PHE A CA 1
ATOM 1956 C C . PHE A 1 246 ? 5.137 41.656 13.719 1 90.81 246 PHE A C 1
ATOM 1958 O O . PHE A 1 246 ? 4.566 40.688 13.25 1 90.81 246 PHE A O 1
ATOM 1965 N N . ILE A 1 247 ? 6.062 42.312 13.125 1 93 247 ILE A N 1
ATOM 1966 C CA . ILE A 1 247 ? 6.523 41.844 11.812 1 93 247 ILE A CA 1
ATOM 1967 C C . ILE A 1 247 ? 7.117 40.469 11.922 1 93 247 ILE A C 1
ATOM 1969 O O . ILE A 1 247 ? 6.824 39.594 11.102 1 93 247 ILE A O 1
ATOM 1973 N N . ALA A 1 248 ? 7.91 40.281 12.898 1 95.31 248 ALA A N 1
ATOM 1974 C CA . ALA A 1 248 ? 8.523 38.969 13.086 1 95.31 248 ALA A CA 1
ATOM 1975 C C . ALA A 1 248 ? 7.465 37.906 13.312 1 95.31 248 ALA A C 1
ATOM 1977 O O . ALA A 1 248 ? 7.562 36.781 12.781 1 95.31 248 ALA A O 1
ATOM 1978 N N . ASP A 1 249 ? 6.516 38.156 14.109 1 93.12 249 ASP A N 1
ATOM 1979 C CA . ASP A 1 249 ? 5.406 37.25 14.383 1 93.12 249 ASP A CA 1
ATOM 1980 C C . ASP A 1 249 ? 4.641 36.906 13.102 1 93.12 249 ASP A C 1
ATOM 1982 O O . ASP A 1 249 ? 4.293 35.75 12.867 1 93.12 249 ASP A O 1
ATOM 1986 N N . THR A 1 250 ? 4.383 37.875 12.273 1 90.5 250 THR A N 1
ATOM 1987 C CA . THR A 1 250 ? 3.678 37.719 11.008 1 90.5 250 THR A CA 1
ATOM 1988 C C . THR A 1 250 ? 4.457 36.781 10.086 1 90.5 250 THR A C 1
ATOM 1990 O O . THR A 1 250 ? 3.881 35.844 9.5 1 90.5 250 THR A O 1
ATOM 1993 N N . VAL A 1 251 ? 5.707 37 10.039 1 94.31 251 VAL A N 1
ATOM 1994 C CA . VAL A 1 251 ? 6.531 36.156 9.164 1 94.31 251 VAL A CA 1
ATOM 1995 C C . VAL A 1 251 ? 6.559 34.719 9.695 1 94.31 251 VAL A C 1
ATOM 1997 O O . VAL A 1 251 ? 6.508 33.75 8.922 1 94.31 251 VAL A O 1
ATOM 2000 N N . LEU A 1 252 ? 6.621 34.531 10.938 1 94.75 252 LEU A N 1
ATOM 2001 C CA . LEU A 1 252 ? 6.637 33.219 11.531 1 94.75 252 LEU A CA 1
ATOM 2002 C C . LEU A 1 252 ? 5.332 32.469 11.242 1 94.75 252 LEU A C 1
ATOM 2004 O O . LEU A 1 252 ? 5.352 31.297 10.883 1 94.75 252 LEU A O 1
ATOM 2008 N N . HIS A 1 253 ? 4.176 33.125 11.375 1 91.56 253 HIS A N 1
ATOM 2009 C CA . HIS A 1 253 ? 2.873 32.531 11.094 1 91.56 253 HIS A CA 1
ATOM 2010 C C . HIS A 1 253 ? 2.77 32.125 9.633 1 91.56 253 HIS A C 1
ATOM 2012 O O . HIS A 1 253 ? 2.236 31.047 9.328 1 91.56 253 HIS A O 1
ATOM 2018 N N . TYR A 1 254 ? 3.314 32.906 8.828 1 90.25 254 TYR A N 1
ATOM 2019 C CA . TYR A 1 254 ? 3.203 32.656 7.398 1 90.25 254 TYR A CA 1
ATOM 2020 C C . TYR A 1 254 ? 4.102 31.516 6.969 1 90.25 254 TYR A C 1
ATOM 2022 O O . TYR A 1 254 ? 3.762 30.766 6.055 1 90.25 254 TYR A O 1
ATOM 2030 N N . THR A 1 255 ? 5.164 31.312 7.609 1 93 255 THR A N 1
ATOM 2031 C CA . THR A 1 255 ? 6.156 30.359 7.129 1 93 255 THR A CA 1
ATOM 2032 C C . THR A 1 255 ? 6.066 29.047 7.902 1 93 255 THR A C 1
ATOM 2034 O O . THR A 1 255 ? 6.602 28.031 7.469 1 93 255 THR A O 1
ATOM 2037 N N . THR A 1 256 ? 5.457 29.109 9.023 1 94.06 256 THR A N 1
ATOM 2038 C CA . THR A 1 256 ? 5.273 27.875 9.766 1 94.06 256 THR A CA 1
ATOM 2039 C C . THR A 1 256 ? 4.164 27.016 9.148 1 94.06 256 THR A C 1
ATOM 2041 O O . THR A 1 256 ? 3.1 27.547 8.805 1 94.06 256 THR A O 1
ATOM 2044 N N . SER A 1 257 ? 4.461 25.781 8.875 1 91.06 257 SER A N 1
ATOM 2045 C CA . SER A 1 257 ? 3.48 24.891 8.281 1 91.06 257 SER A CA 1
ATOM 2046 C C . SER A 1 257 ? 3.586 23.484 8.883 1 91.06 257 SER A C 1
ATOM 2048 O O . SER A 1 257 ? 4.551 23.172 9.586 1 91.06 257 SER A O 1
ATOM 2050 N N . THR A 1 258 ? 2.447 22.797 8.688 1 92.69 258 THR A N 1
ATOM 2051 C CA . THR A 1 258 ? 2.463 21.391 9.078 1 92.69 258 THR A CA 1
ATOM 2052 C C . THR A 1 258 ? 2.846 20.5 7.898 1 92.69 258 THR A C 1
ATOM 2054 O O . THR A 1 258 ? 2.309 20.656 6.801 1 92.69 258 THR A O 1
ATOM 2057 N N . VAL A 1 259 ? 3.785 19.656 8.164 1 89.81 259 VAL A N 1
ATOM 2058 C CA . VAL A 1 259 ? 4.25 18.781 7.098 1 89.81 259 VAL A CA 1
ATOM 2059 C C . VAL A 1 259 ? 4.18 17.328 7.551 1 89.81 259 VAL A C 1
ATOM 2061 O O . VAL A 1 259 ? 4.23 17.031 8.75 1 89.81 259 VAL A O 1
ATOM 2064 N N . GLU A 1 260 ? 4.078 16.5 6.469 1 89.44 260 GLU A N 1
ATOM 2065 C CA . GLU A 1 260 ? 4.129 15.062 6.723 1 89.44 260 GLU A CA 1
ATOM 2066 C C . GLU A 1 260 ? 5.559 14.531 6.648 1 89.44 260 GLU A C 1
ATOM 2068 O O . GLU A 1 260 ? 6.27 14.789 5.672 1 89.44 260 GLU A O 1
ATOM 2073 N N . VAL A 1 261 ? 5.945 13.812 7.789 1 86.81 261 VAL A N 1
ATOM 2074 C CA . VAL A 1 261 ? 7.305 13.281 7.828 1 86.81 261 VAL A CA 1
ATOM 2075 C C . VAL A 1 261 ? 7.277 11.828 8.305 1 86.81 261 VAL A C 1
ATOM 2077 O O . VAL A 1 261 ? 6.5 11.477 9.195 1 86.81 261 VAL A O 1
ATOM 2080 N N . ASP A 1 262 ? 8.164 11.016 7.637 1 87 262 ASP A N 1
ATOM 2081 C CA . ASP A 1 262 ? 8.406 9.664 8.133 1 87 262 ASP A CA 1
ATOM 2082 C C . ASP A 1 262 ? 9.625 9.633 9.055 1 87 262 ASP A C 1
ATOM 2084 O O . ASP A 1 262 ? 10.766 9.781 8.594 1 87 262 ASP A O 1
ATOM 2088 N N . GLN A 1 263 ? 9.32 9.5 10.336 1 88.19 263 GLN A N 1
ATOM 2089 C CA . GLN A 1 263 ? 10.414 9.383 11.289 1 88.19 263 GLN A CA 1
ATOM 2090 C C . GLN A 1 263 ? 11.023 7.98 11.258 1 88.19 263 GLN A C 1
ATOM 2092 O O . GLN A 1 263 ? 10.305 6.984 11.328 1 88.19 263 GLN A O 1
ATOM 2097 N N . ILE A 1 264 ? 12.359 7.969 11.133 1 90.44 264 ILE A N 1
ATOM 2098 C CA . ILE A 1 264 ? 13.078 6.707 10.977 1 90.44 264 ILE A CA 1
ATOM 2099 C C . ILE A 1 264 ? 13.602 6.242 12.336 1 90.44 264 ILE A C 1
ATOM 2101 O O . ILE A 1 264 ? 14.172 7.031 13.094 1 90.44 264 ILE A O 1
ATOM 2105 N N . LEU A 1 265 ? 13.305 5.094 12.688 1 90.69 265 LEU A N 1
ATOM 2106 C CA . LEU A 1 265 ? 13.852 4.434 13.867 1 90.69 265 LEU A CA 1
ATOM 2107 C C . LEU A 1 265 ? 14.773 3.289 13.469 1 90.69 265 LEU A C 1
ATOM 2109 O O . LEU A 1 265 ? 14.352 2.348 12.797 1 90.69 265 LEU A O 1
ATOM 2113 N N . ILE A 1 266 ? 16.031 3.367 13.859 1 91.31 266 ILE A N 1
ATOM 2114 C CA . ILE A 1 266 ? 17.016 2.33 13.562 1 91.31 266 ILE A CA 1
ATOM 2115 C C . ILE A 1 266 ? 17.297 1.512 14.82 1 91.31 266 ILE A C 1
ATOM 2117 O O . ILE A 1 266 ? 17.875 2.023 15.781 1 91.31 266 ILE A O 1
ATOM 2121 N N . PRO A 1 267 ? 16.906 0.375 14.766 1 90.12 267 PRO A N 1
ATOM 2122 C CA . PRO A 1 267 ? 17.281 -0.453 15.914 1 90.12 267 PRO A CA 1
ATOM 2123 C C . PRO A 1 267 ? 18.781 -0.702 16.016 1 90.12 267 PRO A C 1
ATOM 2125 O O . PRO A 1 267 ? 19.469 -0.693 14.992 1 90.12 267 PRO A O 1
ATOM 2128 N N . PRO A 1 268 ? 19.281 -0.822 17.281 1 89.5 268 PRO A N 1
ATOM 2129 C CA . PRO A 1 268 ? 20.719 -1.045 17.422 1 89.5 268 PRO A CA 1
ATOM 2130 C C . PRO A 1 268 ? 21.219 -2.279 16.672 1 89.5 268 PRO A C 1
ATOM 2132 O O . PRO A 1 268 ? 22.297 -2.252 16.062 1 89.5 268 PRO A O 1
ATOM 2135 N N . GLU A 1 269 ? 20.391 -3.334 16.766 1 91.44 269 GLU A N 1
ATOM 2136 C CA . GLU A 1 269 ? 20.672 -4.539 15.992 1 91.44 269 GLU A CA 1
ATOM 2137 C C . GLU A 1 269 ? 19.422 -5.027 15.266 1 91.44 269 GLU A C 1
ATOM 2139 O O . GLU A 1 269 ? 18.312 -4.883 15.766 1 91.44 269 GLU A O 1
ATOM 2144 N N . PRO A 1 270 ? 19.781 -5.504 14.047 1 91.56 270 PRO A N 1
ATOM 2145 C CA . PRO A 1 270 ? 18.609 -6.062 13.359 1 91.56 270 PRO A CA 1
ATOM 2146 C C . PRO A 1 270 ? 17.969 -7.199 14.141 1 91.56 270 PRO A C 1
ATOM 2148 O O . PRO A 1 270 ? 18.656 -8.008 14.766 1 91.56 270 PRO A O 1
ATOM 2151 N N . THR A 1 271 ? 16.719 -7.195 14.188 1 89.12 271 THR A N 1
ATOM 2152 C CA . THR A 1 271 ? 16 -8.148 15.023 1 89.12 271 THR A CA 1
ATOM 2153 C C . THR A 1 271 ? 15.211 -9.133 14.164 1 89.12 271 THR A C 1
ATOM 2155 O O . THR A 1 271 ? 14.781 -10.188 14.648 1 89.12 271 THR A O 1
ATOM 2158 N N . GLN A 1 272 ? 15.031 -8.844 12.953 1 92 272 GLN A N 1
ATOM 2159 C CA . GLN A 1 272 ? 14.18 -9.68 12.117 1 92 272 GLN A CA 1
ATOM 2160 C C . GLN A 1 272 ? 14.992 -10.391 11.039 1 92 272 GLN A C 1
ATOM 2162 O O . GLN A 1 272 ? 16 -9.875 10.578 1 92 272 GLN A O 1
ATOM 2167 N N . GLU A 1 273 ? 14.516 -11.586 10.672 1 94 273 GLU A N 1
ATOM 2168 C CA . GLU A 1 273 ? 15.18 -12.406 9.656 1 94 273 GLU A CA 1
ATOM 2169 C C . GLU A 1 273 ? 14.578 -12.164 8.273 1 94 273 GLU A C 1
ATOM 2171 O O . GLU A 1 273 ? 13.594 -12.812 7.902 1 94 273 GLU A O 1
ATOM 2176 N N . PHE A 1 274 ? 15.281 -11.312 7.555 1 95.44 274 PHE A N 1
ATOM 2177 C CA . PHE A 1 274 ? 14.781 -10.992 6.223 1 95.44 274 PHE A CA 1
ATOM 2178 C C . PHE A 1 274 ? 15.625 -11.672 5.148 1 95.44 274 PHE A C 1
ATOM 2180 O O . PHE A 1 274 ? 15.242 -11.695 3.979 1 95.44 274 PHE A O 1
ATOM 2187 N N . GLY A 1 275 ? 16.703 -12.156 5.559 1 96.19 275 GLY A N 1
ATOM 2188 C CA . GLY A 1 275 ? 17.562 -12.883 4.645 1 96.19 275 GLY A CA 1
ATOM 2189 C C . GLY A 1 275 ? 17.328 -14.383 4.684 1 96.19 275 GLY A C 1
ATOM 2190 O O . GLY A 1 275 ? 16.609 -14.891 5.551 1 96.19 275 GLY A O 1
ATOM 2191 N N . ARG A 1 276 ? 17.859 -15.039 3.732 1 96.56 276 ARG A N 1
ATOM 2192 C CA . ARG A 1 276 ? 17.828 -16.5 3.658 1 96.56 276 ARG A CA 1
ATOM 2193 C C . ARG A 1 276 ? 19.203 -17.062 3.309 1 96.56 276 ARG A C 1
ATOM 2195 O O . ARG A 1 276 ? 19.922 -16.5 2.49 1 96.56 276 ARG A O 1
ATOM 2202 N N . GLY A 1 277 ? 19.547 -18.125 3.969 1 95.62 277 GLY A N 1
ATOM 2203 C CA . GLY A 1 277 ? 20.734 -18.906 3.703 1 95.62 277 GLY A CA 1
ATOM 2204 C C . GLY A 1 277 ? 20.531 -20.391 3.939 1 95.62 277 GLY A C 1
ATOM 2205 O O . GLY A 1 277 ? 19.516 -20.812 4.473 1 95.62 277 GLY A O 1
ATOM 2206 N N . LEU A 1 278 ? 21.453 -21.172 3.506 1 95.94 278 LEU A N 1
ATOM 2207 C CA . LEU A 1 278 ? 21.328 -22.609 3.658 1 95.94 278 LEU A CA 1
ATOM 2208 C C . LEU A 1 278 ? 21.141 -23 5.121 1 95.94 278 LEU A C 1
ATOM 2210 O O . LEU A 1 278 ? 21.688 -22.344 6.012 1 95.94 278 LEU A O 1
ATOM 2214 N N . SER A 1 279 ? 20.406 -24.047 5.344 1 95.25 279 SER A N 1
ATOM 2215 C CA . SER A 1 279 ? 20.141 -24.531 6.699 1 95.25 279 SER A CA 1
ATOM 2216 C C . SER A 1 279 ? 21.422 -25.031 7.359 1 95.25 279 SER A C 1
ATOM 2218 O O . SER A 1 279 ? 22.391 -25.359 6.676 1 95.25 279 SER A O 1
ATOM 2220 N N . GLU A 1 280 ? 21.375 -25.078 8.688 1 93.69 280 GLU A N 1
ATOM 2221 C CA . GLU A 1 280 ? 22.531 -25.594 9.43 1 93.69 280 GLU A CA 1
ATOM 2222 C C . GLU A 1 280 ? 22.828 -27.031 9.055 1 93.69 280 GLU A C 1
ATOM 2224 O O . GLU A 1 280 ? 24 -27.438 8.977 1 93.69 280 GLU A O 1
ATOM 2229 N N . PHE A 1 281 ? 21.797 -27.781 8.766 1 93.69 281 PHE A N 1
ATOM 2230 C CA . PHE A 1 281 ? 21.969 -29.172 8.344 1 93.69 281 PHE A CA 1
ATOM 2231 C C . PHE A 1 281 ? 22.766 -29.234 7.047 1 93.69 281 PHE A C 1
ATOM 2233 O O . PHE A 1 281 ? 23.719 -30.016 6.934 1 93.69 281 PHE A O 1
ATOM 2240 N N . CYS A 1 282 ? 22.422 -28.406 6.113 1 93.38 282 CYS A N 1
ATOM 2241 C CA . CYS A 1 282 ? 23.094 -28.438 4.816 1 93.38 282 CYS A CA 1
ATOM 2242 C C . CYS A 1 282 ? 24.516 -27.906 4.922 1 93.38 282 CYS A C 1
ATOM 2244 O O . CYS A 1 282 ? 25.406 -28.344 4.195 1 93.38 282 CYS A O 1
ATOM 2246 N N . LEU A 1 283 ? 24.719 -27 5.816 1 92.06 283 LEU A N 1
ATOM 2247 C CA . LEU A 1 283 ? 26.047 -26.422 5.977 1 92.06 283 LEU A CA 1
ATOM 2248 C C . LEU A 1 283 ? 27 -27.422 6.629 1 92.06 283 LEU A C 1
ATOM 2250 O O . LEU A 1 283 ? 28.203 -27.406 6.359 1 92.06 283 LEU A O 1
ATOM 2254 N N . THR A 1 284 ? 26.484 -28.297 7.449 1 90.81 284 THR A N 1
ATOM 2255 C CA . THR A 1 284 ? 27.328 -29.234 8.18 1 90.81 284 THR A CA 1
ATOM 2256 C C . THR A 1 284 ? 27.281 -30.625 7.555 1 90.81 284 THR A C 1
ATOM 2258 O O . THR A 1 284 ? 27.969 -31.531 8.008 1 90.81 284 THR A O 1
ATOM 2261 N N . PHE A 1 285 ? 26.531 -30.781 6.57 1 90.94 285 PHE A N 1
ATOM 2262 C CA . PHE A 1 285 ? 26.344 -32.094 5.926 1 90.94 285 PHE A CA 1
ATOM 2263 C C . PHE A 1 285 ? 27.625 -32.531 5.25 1 90.94 285 PHE A C 1
ATOM 2265 O O . PHE A 1 285 ? 28.266 -31.766 4.523 1 90.94 285 PHE A O 1
ATOM 2272 N N . ASN A 1 286 ? 28 -33.75 5.523 1 87.81 286 ASN A N 1
ATOM 2273 C CA . ASN A 1 286 ? 29.203 -34.312 4.906 1 87.81 286 ASN A CA 1
ATOM 2274 C C . ASN A 1 286 ? 28.906 -34.906 3.545 1 87.81 286 ASN A C 1
ATOM 2276 O O . ASN A 1 286 ? 28.797 -36.125 3.424 1 87.81 286 ASN A O 1
ATOM 2280 N N . ARG A 1 287 ? 28.891 -34.188 2.562 1 88.19 287 ARG A N 1
ATOM 2281 C CA . ARG A 1 287 ? 28.547 -34.594 1.206 1 88.19 287 ARG A CA 1
ATOM 2282 C C . ARG A 1 287 ? 29.594 -35.562 0.646 1 88.19 287 ARG A C 1
ATOM 2284 O O . ARG A 1 287 ? 29.266 -36.5 -0.095 1 88.19 287 ARG A O 1
ATOM 2291 N N . THR A 1 288 ? 30.844 -35.344 1.026 1 82.25 288 THR A N 1
ATOM 2292 C CA . THR A 1 288 ? 31.938 -36.156 0.508 1 82.25 288 THR A CA 1
ATOM 2293 C C . THR A 1 288 ? 31.781 -37.625 0.957 1 82.25 288 THR A C 1
ATOM 2295 O O . THR A 1 288 ? 32.031 -38.562 0.186 1 82.25 288 THR A O 1
ATOM 2298 N N . PHE A 1 289 ? 31.344 -37.719 2.092 1 80.94 289 PHE A N 1
ATOM 2299 C CA . PHE A 1 289 ? 31.156 -39.062 2.641 1 80.94 289 PHE A CA 1
ATOM 2300 C C . PHE A 1 289 ? 29.922 -39.75 2.055 1 80.94 289 PHE A C 1
ATOM 2302 O O . PHE A 1 289 ? 29.953 -40.906 1.664 1 80.94 289 PHE A O 1
ATOM 2309 N N . VAL A 1 290 ? 28.859 -39.031 1.87 1 81 290 VAL A N 1
ATOM 2310 C CA . VAL A 1 290 ? 27.562 -39.594 1.499 1 81 290 VAL A CA 1
ATOM 2311 C C . VAL A 1 290 ? 27.469 -39.719 -0.021 1 81 290 VAL A C 1
ATOM 2313 O O . VAL A 1 290 ? 26.828 -40.625 -0.546 1 81 290 VAL A O 1
ATOM 2316 N N . GLY A 1 291 ? 28.094 -38.75 -0.735 1 80.81 291 GLY A N 1
ATOM 2317 C CA . GLY A 1 291 ? 28.047 -38.75 -2.189 1 80.81 291 GLY A CA 1
ATOM 2318 C C . GLY A 1 291 ? 26.797 -38.125 -2.744 1 80.81 291 GLY A C 1
ATOM 2319 O O . GLY A 1 291 ? 26.609 -38.031 -3.963 1 80.81 291 GLY A O 1
ATOM 2320 N N . LEU A 1 292 ? 25.891 -37.719 -1.852 1 85 292 LEU A N 1
ATOM 2321 C CA . LEU A 1 292 ? 24.641 -37.062 -2.225 1 85 292 LEU A CA 1
ATOM 2322 C C . LEU A 1 292 ? 24.547 -35.688 -1.602 1 85 292 LEU A C 1
ATOM 2324 O O . LEU A 1 292 ? 25.219 -35.406 -0.614 1 85 292 LEU A O 1
ATOM 2328 N N . PRO A 1 293 ? 23.797 -34.812 -2.248 1 89.56 293 PRO A N 1
ATOM 2329 C CA . PRO A 1 293 ? 23.594 -33.5 -1.619 1 89.56 293 PRO A CA 1
ATOM 2330 C C . PRO A 1 293 ? 22.766 -33.594 -0.338 1 89.56 293 PRO A C 1
ATOM 2332 O O . PRO A 1 293 ? 22.188 -34.656 -0.037 1 89.56 293 PRO A O 1
ATOM 2335 N N . CYS A 1 294 ? 22.656 -32.531 0.367 1 90 294 CYS A N 1
ATOM 2336 C CA . CYS A 1 294 ? 21.953 -32.531 1.644 1 90 294 CYS A CA 1
ATOM 2337 C C . CYS A 1 294 ? 20.453 -32.719 1.439 1 90 294 CYS A C 1
ATOM 2339 O O . CYS A 1 294 ? 19.734 -33.031 2.381 1 90 294 CYS A O 1
ATOM 2341 N N . SER A 1 295 ? 19.969 -32.5 0.225 1 88.75 295 SER A N 1
ATOM 2342 C CA . SER A 1 295 ? 18.547 -32.625 -0.08 1 88.75 295 SER A CA 1
ATOM 2343 C C . SER A 1 295 ? 18.156 -34.094 -0.264 1 88.75 295 SER A C 1
ATOM 2345 O O . SER A 1 295 ? 16.969 -34.406 -0.351 1 88.75 295 SER A O 1
ATOM 2347 N N . ASP A 1 296 ? 19.094 -34.938 -0.34 1 83.31 296 ASP A N 1
ATOM 2348 C CA . ASP A 1 296 ? 18.828 -36.375 -0.481 1 83.31 296 ASP A CA 1
ATOM 2349 C C . ASP A 1 296 ? 19.672 -37.188 0.492 1 83.31 296 ASP A C 1
ATOM 2351 O O . ASP A 1 296 ? 20.859 -37.438 0.238 1 83.31 296 ASP A O 1
ATOM 2355 N N . THR A 1 297 ? 19.062 -37.625 1.506 1 76.5 297 THR A N 1
ATOM 2356 C CA . THR A 1 297 ? 19.781 -38.406 2.498 1 76.5 297 THR A CA 1
ATOM 2357 C C . THR A 1 297 ? 19.438 -39.906 2.371 1 76.5 297 THR A C 1
ATOM 2359 O O . THR A 1 297 ? 19.656 -40.688 3.303 1 76.5 297 THR A O 1
ATOM 2362 N N . THR A 1 298 ? 18.938 -40.125 1.24 1 68.62 298 THR A N 1
ATOM 2363 C CA . THR A 1 298 ? 18.516 -41.531 1.043 1 68.62 298 THR A CA 1
ATOM 2364 C C . THR A 1 298 ? 19.719 -42.469 1.145 1 68.62 298 THR A C 1
ATOM 2366 O O . THR A 1 298 ? 20.781 -42.188 0.582 1 68.62 298 THR A O 1
ATOM 2369 N N . ASP A 1 299 ? 19.625 -43.469 1.868 1 64.94 299 ASP A N 1
ATOM 2370 C CA . ASP A 1 299 ? 20.531 -44.594 1.979 1 64.94 299 ASP A CA 1
ATOM 2371 C C . ASP A 1 299 ? 21.844 -44.188 2.658 1 64.94 299 ASP A C 1
ATOM 2373 O O . ASP A 1 299 ? 22.828 -44.906 2.609 1 64.94 299 ASP A O 1
ATOM 2377 N N . SER A 1 300 ? 21.984 -42.938 3.055 1 69.69 300 SER A N 1
ATOM 2378 C CA . SER A 1 300 ? 23.234 -42.469 3.635 1 69.69 300 SER A CA 1
ATOM 2379 C C . SER A 1 300 ? 23.328 -42.812 5.117 1 69.69 300 SER A C 1
ATOM 2381 O O . SER A 1 300 ? 24.406 -42.719 5.719 1 69.69 300 SER A O 1
ATOM 2383 N N . GLY A 1 301 ? 22.25 -43.188 5.66 1 73.19 301 GLY A N 1
ATOM 2384 C CA . GLY A 1 301 ? 22.219 -43.438 7.094 1 73.19 301 GLY A CA 1
ATOM 2385 C C . GLY A 1 301 ? 22.094 -42.156 7.898 1 73.19 301 GLY A C 1
ATOM 2386 O O . GLY A 1 301 ? 21.922 -42.188 9.117 1 73.19 301 GLY A O 1
ATOM 2387 N N . VAL A 1 302 ? 22.203 -41.031 7.195 1 84.38 302 VAL A N 1
ATOM 2388 C CA . VAL A 1 302 ? 22.062 -39.75 7.887 1 84.38 302 VAL A CA 1
ATOM 2389 C C . VAL A 1 302 ? 20.609 -39.312 7.84 1 84.38 302 VAL A C 1
ATOM 2391 O O . VAL A 1 302 ? 19.984 -39.281 6.773 1 84.38 302 VAL A O 1
ATOM 2394 N N . VAL A 1 303 ? 20.094 -39.094 9 1 83.38 303 VAL A N 1
ATOM 2395 C CA . VAL A 1 303 ? 18.688 -38.688 9.086 1 83.38 303 VAL A CA 1
ATOM 2396 C C . VAL A 1 303 ? 18.594 -37.188 9.227 1 83.38 303 VAL A C 1
ATOM 2398 O O . VAL A 1 303 ? 19.203 -36.594 10.109 1 83.38 303 VAL A O 1
ATOM 2401 N N . ASP A 1 304 ? 17.969 -36.531 8.312 1 86.5 304 ASP A N 1
ATOM 2402 C CA . ASP A 1 304 ? 17.609 -35.125 8.43 1 86.5 304 ASP A CA 1
ATOM 2403 C C . ASP A 1 304 ? 16.344 -34.938 9.242 1 86.5 304 ASP A C 1
ATOM 2405 O O . ASP A 1 304 ? 15.25 -35.312 8.797 1 86.5 304 ASP A O 1
ATOM 2409 N N . PRO A 1 305 ? 16.375 -34.406 10.344 1 86.19 305 PRO A N 1
ATOM 2410 C CA . PRO A 1 305 ? 15.188 -34.25 11.188 1 86.19 305 PRO A CA 1
ATOM 2411 C C . PRO A 1 305 ? 14.141 -33.344 10.562 1 86.19 305 PRO A C 1
ATOM 2413 O O . PRO A 1 305 ? 12.969 -33.375 10.961 1 86.19 305 PRO A O 1
ATOM 2416 N N . ASN A 1 306 ? 14.539 -32.531 9.555 1 89.06 306 ASN A N 1
ATOM 2417 C CA . ASN A 1 306 ? 13.617 -31.562 8.961 1 89.06 306 ASN A CA 1
ATOM 2418 C C . ASN A 1 306 ? 13.227 -31.969 7.543 1 89.06 306 ASN A C 1
ATOM 2420 O O . ASN A 1 306 ? 12.695 -31.141 6.785 1 89.06 306 ASN A O 1
ATOM 2424 N N . ALA A 1 307 ? 13.453 -33.156 7.176 1 87.06 307 ALA A N 1
ATOM 2425 C CA . ALA A 1 307 ? 13.273 -33.594 5.797 1 87.06 307 ALA A CA 1
ATOM 2426 C C . ALA A 1 307 ? 11.852 -33.344 5.309 1 87.06 307 ALA A C 1
ATOM 2428 O O . ALA A 1 307 ? 11.656 -32.844 4.199 1 87.06 307 ALA A O 1
ATOM 2429 N N . ASN A 1 308 ? 10.906 -33.688 6.117 1 88.25 308 ASN A N 1
ATOM 2430 C CA . ASN A 1 308 ? 9.516 -33.5 5.711 1 88.25 308 ASN A CA 1
ATOM 2431 C C . ASN A 1 308 ? 9.188 -32.031 5.539 1 88.25 308 ASN A C 1
ATOM 2433 O O . ASN A 1 308 ? 8.508 -31.641 4.582 1 88.25 308 ASN A O 1
ATOM 2437 N N . PHE A 1 309 ? 9.633 -31.25 6.449 1 90.5 309 PHE A N 1
ATOM 2438 C CA . PHE A 1 309 ? 9.383 -29.812 6.379 1 90.5 309 PHE A CA 1
ATOM 2439 C C . PHE A 1 309 ? 10.016 -29.219 5.125 1 90.5 309 PHE A C 1
ATOM 2441 O O . PHE A 1 309 ? 9.383 -28.422 4.43 1 90.5 309 PHE A O 1
ATOM 2448 N N . GLU A 1 310 ? 11.219 -29.594 4.852 1 92.25 310 GLU A N 1
ATOM 2449 C CA . GLU A 1 310 ? 11.961 -29.062 3.713 1 92.25 310 GLU A CA 1
ATOM 2450 C C . GLU A 1 310 ? 11.289 -29.438 2.395 1 92.25 310 GLU A C 1
ATOM 2452 O O . GLU A 1 310 ? 11.148 -28.594 1.505 1 92.25 310 GLU A O 1
ATOM 2457 N N . ALA A 1 311 ? 10.82 -30.625 2.363 1 88.31 311 ALA A N 1
ATOM 2458 C CA . ALA A 1 311 ? 10.117 -31.062 1.161 1 88.31 311 ALA A CA 1
ATOM 2459 C C . ALA A 1 311 ? 8.797 -30.297 0.993 1 88.31 311 ALA A C 1
ATOM 2461 O O . ALA A 1 311 ? 8.461 -29.875 -0.114 1 88.31 311 ALA A O 1
ATOM 2462 N N . THR A 1 312 ? 8.109 -30.094 2.084 1 90.12 312 THR A N 1
ATOM 2463 C CA . THR A 1 312 ? 6.852 -29.359 2.049 1 90.12 312 THR A CA 1
ATOM 2464 C C . THR A 1 312 ? 7.082 -27.906 1.659 1 90.12 312 THR A C 1
ATOM 2466 O O . THR A 1 312 ? 6.352 -27.359 0.832 1 90.12 312 THR A O 1
ATOM 2469 N N . GLU A 1 313 ? 8.102 -27.344 2.197 1 93.38 313 GLU A N 1
ATOM 2470 C CA . GLU A 1 313 ? 8.406 -25.938 1.911 1 93.38 313 GLU A CA 1
ATOM 2471 C C . GLU A 1 313 ? 8.812 -25.75 0.453 1 93.38 313 GLU A C 1
ATOM 2473 O O . GLU A 1 313 ? 8.484 -24.734 -0.162 1 93.38 313 GLU A O 1
ATOM 2478 N N . THR A 1 314 ? 9.531 -26.703 -0.108 1 93.19 314 THR A N 1
ATOM 2479 C CA . THR A 1 314 ? 9.898 -26.672 -1.519 1 93.19 314 THR A CA 1
ATOM 2480 C C . THR A 1 314 ? 8.656 -26.578 -2.402 1 93.19 314 THR A C 1
ATOM 2482 O O . THR A 1 314 ? 8.602 -25.734 -3.307 1 93.19 314 THR A O 1
ATOM 2485 N N . ASN A 1 315 ? 7.738 -27.359 -2.061 1 90.88 315 ASN A N 1
ATOM 2486 C CA . ASN A 1 315 ? 6.504 -27.375 -2.846 1 90.88 315 ASN A CA 1
ATOM 2487 C C . ASN A 1 315 ? 5.699 -26.094 -2.643 1 90.88 315 ASN A C 1
ATOM 2489 O O . ASN A 1 315 ? 5.145 -25.547 -3.6 1 90.88 315 ASN A O 1
ATOM 2493 N N . ARG A 1 316 ? 5.664 -25.625 -1.434 1 92.81 316 ARG A N 1
ATOM 2494 C CA . ARG A 1 316 ? 4.941 -24.391 -1.142 1 92.81 316 ARG A CA 1
ATOM 2495 C C . ARG A 1 316 ? 5.574 -23.203 -1.857 1 92.81 316 ARG A C 1
ATOM 2497 O O . ARG A 1 316 ? 4.867 -22.344 -2.393 1 92.81 316 ARG A O 1
ATOM 2504 N N . LEU A 1 317 ? 6.852 -23.188 -1.907 1 95.44 317 LEU A N 1
ATOM 2505 C CA . LEU A 1 317 ? 7.559 -22.125 -2.596 1 95.44 317 LEU A CA 1
ATOM 2506 C C . LEU A 1 317 ? 7.297 -22.172 -4.098 1 95.44 317 LEU A C 1
ATOM 2508 O O . LEU A 1 317 ? 7.062 -21.141 -4.727 1 95.44 317 LEU A O 1
ATOM 2512 N N . PHE A 1 318 ? 7.293 -23.328 -4.578 1 93.38 318 PHE A N 1
ATOM 2513 C CA . PHE A 1 318 ? 7.078 -23.5 -6.012 1 93.38 318 PHE A CA 1
ATOM 2514 C C . PHE A 1 318 ? 5.711 -22.953 -6.422 1 93.38 318 PHE A C 1
ATOM 2516 O O . PHE A 1 318 ? 5.562 -22.406 -7.512 1 93.38 318 PHE A O 1
ATOM 2523 N N . HIS A 1 319 ? 4.793 -23.094 -5.508 1 91 319 HIS A N 1
ATOM 2524 C CA . HIS A 1 319 ? 3.43 -22.688 -5.82 1 91 319 HIS A CA 1
ATOM 2525 C C . HIS A 1 319 ? 3.105 -21.344 -5.184 1 91 319 HIS A C 1
ATOM 2527 O O . HIS A 1 319 ? 1.944 -20.922 -5.156 1 91 319 HIS A O 1
ATOM 2533 N N . ASN A 1 320 ? 4.105 -20.719 -4.594 1 88.81 320 ASN A N 1
ATOM 2534 C CA . ASN A 1 320 ? 3.979 -19.406 -3.988 1 88.81 320 ASN A CA 1
ATOM 2535 C C . ASN A 1 320 ? 2.943 -19.391 -2.867 1 88.81 320 ASN A C 1
ATOM 2537 O O . ASN A 1 320 ? 2.109 -18.5 -2.789 1 88.81 320 ASN A O 1
ATOM 2541 N N . THR A 1 321 ? 2.93 -20.422 -2.057 1 89.5 321 THR A N 1
ATOM 2542 C CA . THR A 1 321 ? 1.987 -20.516 -0.949 1 89.5 321 THR A CA 1
ATOM 2543 C C . THR A 1 321 ? 2.727 -20.594 0.385 1 89.5 321 THR A C 1
ATOM 2545 O O . THR A 1 321 ? 2.115 -20.828 1.429 1 89.5 321 THR A O 1
ATOM 2548 N N . SER A 1 322 ? 4.008 -20.406 0.309 1 93.62 322 SER A N 1
ATOM 2549 C CA . SER A 1 322 ? 4.801 -20.438 1.533 1 93.62 322 SER A CA 1
ATOM 2550 C C . SER A 1 322 ? 4.434 -19.281 2.457 1 93.62 322 SER A C 1
ATOM 2552 O O . SER A 1 322 ? 4.219 -18.156 2 1 93.62 322 SER A O 1
ATOM 2554 N N . GLN A 1 323 ? 4.41 -19.594 3.752 1 89.81 323 GLN A N 1
ATOM 2555 C CA . GLN A 1 323 ? 4.148 -18.562 4.75 1 89.81 323 GLN A CA 1
ATOM 2556 C C . GLN A 1 323 ? 5.449 -17.938 5.242 1 89.81 323 GLN A C 1
ATOM 2558 O O . GLN A 1 323 ? 5.43 -16.953 5.984 1 89.81 323 GLN A O 1
ATOM 2563 N N . LEU A 1 324 ? 6.547 -18.469 4.758 1 93.5 324 LEU A N 1
ATOM 2564 C CA . LEU A 1 324 ? 7.844 -18.031 5.258 1 93.5 324 LEU A CA 1
ATOM 2565 C C . LEU A 1 324 ? 8.547 -17.141 4.234 1 93.5 324 LEU A C 1
ATOM 2567 O O . LEU A 1 324 ? 9.141 -16.125 4.598 1 93.5 324 LEU A O 1
ATOM 2571 N N . SER A 1 325 ? 8.453 -17.594 2.977 1 95.56 325 SER A N 1
ATOM 2572 C CA . SER A 1 325 ? 9.195 -16.875 1.938 1 95.56 325 SER A CA 1
ATOM 2573 C C . SER A 1 325 ? 8.406 -16.828 0.633 1 95.56 325 SER A C 1
ATOM 2575 O O . SER A 1 325 ? 7.41 -17.547 0.472 1 95.56 325 SER A O 1
ATOM 2577 N N . GLU A 1 326 ? 8.805 -15.922 -0.166 1 96 326 GLU A N 1
ATOM 2578 C CA . GLU A 1 326 ? 8.273 -15.859 -1.524 1 96 326 GLU A CA 1
ATOM 2579 C C . GLU A 1 326 ? 9.383 -15.625 -2.541 1 96 326 GLU A C 1
ATOM 2581 O O . GLU A 1 326 ? 10.461 -15.133 -2.191 1 96 326 GLU A O 1
ATOM 2586 N N . ILE A 1 327 ? 9.156 -16.094 -3.713 1 97.5 327 ILE A N 1
ATOM 2587 C CA . ILE A 1 327 ? 10.117 -15.914 -4.793 1 97.5 327 ILE A CA 1
ATOM 2588 C C . ILE A 1 327 ? 9.719 -14.703 -5.637 1 97.5 327 ILE A C 1
ATOM 2590 O O . ILE A 1 327 ? 8.562 -14.578 -6.051 1 97.5 327 ILE A O 1
ATOM 2594 N N . ARG A 1 328 ? 10.664 -13.852 -5.828 1 96.62 328 ARG A N 1
ATOM 2595 C CA . ARG A 1 328 ? 10.469 -12.688 -6.688 1 96.62 328 ARG A CA 1
ATOM 2596 C C . ARG A 1 328 ? 11.438 -12.719 -7.867 1 96.62 328 ARG A C 1
ATOM 2598 O O . ARG A 1 328 ? 12.523 -13.297 -7.773 1 96.62 328 ARG A O 1
ATOM 2605 N N . ILE A 1 329 ? 11 -12.148 -8.938 1 96.5 329 ILE A N 1
ATOM 2606 C CA . ILE A 1 329 ? 11.797 -12.078 -10.156 1 96.5 329 ILE A CA 1
ATOM 2607 C C . ILE A 1 329 ? 12.102 -10.617 -10.484 1 96.5 329 ILE A C 1
ATOM 2609 O O . ILE A 1 329 ? 11.227 -9.758 -10.383 1 96.5 329 ILE A O 1
ATOM 2613 N N . THR A 1 330 ? 13.312 -10.297 -10.805 1 95.88 330 THR A N 1
ATOM 2614 C CA . THR A 1 330 ? 13.68 -8.945 -11.203 1 95.88 330 THR A CA 1
ATOM 2615 C C . THR A 1 330 ? 14.797 -8.969 -12.242 1 95.88 330 THR A C 1
ATOM 2617 O O . THR A 1 330 ? 15.531 -9.961 -12.344 1 95.88 330 THR A O 1
ATOM 2620 N N . ALA A 1 331 ? 14.797 -7.953 -13 1 93.88 331 ALA A N 1
ATOM 2621 C CA . ALA A 1 331 ? 15.945 -7.738 -13.875 1 93.88 331 ALA A CA 1
ATOM 2622 C C . ALA A 1 331 ? 17.031 -6.945 -13.164 1 93.88 331 ALA A C 1
ATOM 2624 O O . ALA A 1 331 ? 16.734 -6.062 -12.352 1 93.88 331 ALA A O 1
ATOM 2625 N N . THR A 1 332 ? 18.234 -7.316 -13.312 1 93.75 332 THR A N 1
ATOM 2626 C CA . THR A 1 332 ? 19.344 -6.598 -12.695 1 93.75 332 THR A CA 1
ATOM 2627 C C . THR A 1 332 ? 20.469 -6.383 -13.703 1 93.75 332 THR A C 1
ATOM 2629 O O . THR A 1 332 ? 20.625 -7.164 -14.641 1 93.75 332 THR A O 1
ATOM 2632 N N . ASP A 1 333 ? 21.234 -5.406 -13.492 1 91.62 333 ASP A N 1
ATOM 2633 C CA . ASP A 1 333 ? 22.359 -5.078 -14.359 1 91.62 333 ASP A CA 1
ATOM 2634 C C . ASP A 1 333 ? 23.484 -6.094 -14.195 1 91.62 333 ASP A C 1
ATOM 2636 O O . ASP A 1 333 ? 24.344 -6.23 -15.07 1 91.62 333 ASP A O 1
ATOM 2640 N N . ASP A 1 334 ? 23.5 -6.742 -13.078 1 92.06 334 ASP A N 1
ATOM 2641 C CA . ASP A 1 334 ? 24.547 -7.719 -12.805 1 92.06 334 ASP A CA 1
ATOM 2642 C C . ASP A 1 334 ? 24.438 -8.93 -13.727 1 92.06 334 ASP A C 1
ATOM 2644 O O . ASP A 1 334 ? 25.406 -9.656 -13.922 1 92.06 334 ASP A O 1
ATOM 2648 N N . ILE A 1 335 ? 23.266 -9.164 -14.164 1 92.25 335 ILE A N 1
ATOM 2649 C CA . ILE A 1 335 ? 22.984 -10.273 -15.07 1 92.25 335 ILE A CA 1
ATOM 2650 C C . ILE A 1 335 ? 22.234 -9.766 -16.297 1 92.25 335 ILE A C 1
ATOM 2652 O O . ILE A 1 335 ? 21.016 -9.977 -16.422 1 92.25 335 ILE A O 1
ATOM 2656 N N . PRO A 1 336 ? 22.922 -9.219 -17.234 1 86.69 336 PRO A N 1
ATOM 2657 C CA . PRO A 1 336 ? 22.25 -8.602 -18.375 1 86.69 336 PRO A CA 1
ATOM 2658 C C . PRO A 1 336 ? 21.484 -9.609 -19.219 1 86.69 336 PRO A C 1
ATOM 2660 O O . PRO A 1 336 ? 21.984 -10.695 -19.516 1 86.69 336 PRO A O 1
ATOM 2663 N N . GLY A 1 337 ? 20.344 -9.281 -19.594 1 82.62 337 GLY A N 1
ATOM 2664 C CA . GLY A 1 337 ? 19.562 -10.07 -20.531 1 82.62 337 GLY A CA 1
ATOM 2665 C C . GLY A 1 337 ? 18.797 -11.203 -19.859 1 82.62 337 GLY A C 1
ATOM 2666 O O . GLY A 1 337 ? 18.172 -12.023 -20.547 1 82.62 337 GLY A O 1
ATOM 2667 N N . ALA A 1 338 ? 19.016 -11.336 -18.562 1 89.88 338 ALA A N 1
ATOM 2668 C CA . ALA A 1 338 ? 18.312 -12.406 -17.859 1 89.88 338 ALA A CA 1
ATOM 2669 C C . ALA A 1 338 ? 17.609 -11.883 -16.609 1 89.88 338 ALA A C 1
ATOM 2671 O O . ALA A 1 338 ? 17.922 -10.789 -16.125 1 89.88 338 ALA A O 1
ATOM 2672 N N . GLU A 1 339 ? 16.656 -12.633 -16.203 1 95.56 339 GLU A N 1
ATOM 2673 C CA . GLU A 1 339 ? 15.961 -12.32 -14.961 1 95.56 339 GLU A CA 1
ATOM 2674 C C . GLU A 1 339 ? 16.531 -13.117 -13.789 1 95.56 339 GLU A C 1
ATOM 2676 O O . GLU A 1 339 ? 17.078 -14.195 -13.984 1 95.56 339 GLU A O 1
ATOM 2681 N N . LEU A 1 340 ? 16.469 -12.484 -12.664 1 97.81 340 LEU A N 1
ATOM 2682 C CA . LEU A 1 340 ? 16.969 -13.086 -11.43 1 97.81 340 LEU A CA 1
ATOM 2683 C C . LEU A 1 340 ? 15.828 -13.422 -10.484 1 97.81 340 LEU A C 1
ATOM 2685 O O . LEU A 1 340 ? 15.031 -12.547 -10.125 1 97.81 340 LEU A O 1
ATOM 2689 N N . ALA A 1 341 ? 15.711 -14.719 -10.195 1 98.31 341 ALA A N 1
ATOM 2690 C CA . ALA A 1 341 ? 14.797 -15.133 -9.133 1 98.31 341 ALA A CA 1
ATOM 2691 C C . ALA A 1 341 ? 15.492 -15.109 -7.77 1 98.31 341 ALA A C 1
ATOM 2693 O O . ALA A 1 341 ? 16.625 -15.578 -7.637 1 98.31 341 ALA A O 1
ATOM 2694 N N . TYR A 1 342 ? 14.859 -14.508 -6.766 1 98 342 TYR A N 1
ATOM 2695 C CA . TYR A 1 342 ? 15.461 -14.453 -5.438 1 98 342 TYR A CA 1
ATOM 2696 C C . TYR A 1 342 ? 14.406 -14.625 -4.352 1 98 342 TYR A C 1
ATOM 2698 O O . TYR A 1 342 ? 13.219 -14.43 -4.598 1 98 342 TYR A O 1
ATOM 2706 N N . LEU A 1 343 ? 14.883 -15.039 -3.182 1 97.31 343 LEU A N 1
ATOM 2707 C CA . LEU A 1 343 ? 14 -15.305 -2.053 1 97.31 343 LEU A CA 1
ATOM 2708 C C . LEU A 1 343 ? 13.867 -14.078 -1.163 1 97.31 343 LEU A C 1
ATOM 2710 O O . LEU A 1 343 ? 14.867 -13.445 -0.81 1 97.31 343 LEU A O 1
ATOM 2714 N N . ILE A 1 344 ? 12.656 -13.773 -0.844 1 96.31 344 ILE A N 1
ATOM 2715 C CA . ILE A 1 344 ? 12.375 -12.75 0.153 1 96.31 344 ILE A CA 1
ATOM 2716 C C . ILE A 1 344 ? 11.375 -13.281 1.179 1 96.31 344 ILE A C 1
ATOM 2718 O O . ILE A 1 344 ? 10.727 -14.305 0.944 1 96.31 344 ILE A O 1
ATOM 2722 N N . PRO A 1 345 ? 11.367 -12.68 2.322 1 95 345 PRO A N 1
ATOM 2723 C CA . PRO A 1 345 ? 10.328 -13.109 3.262 1 95 345 PRO A CA 1
ATOM 2724 C C . PRO A 1 345 ? 8.914 -12.859 2.736 1 95 345 PRO A C 1
ATOM 2726 O O . PRO A 1 345 ? 8.711 -11.984 1.894 1 95 345 PRO A O 1
ATOM 2729 N N . GLN A 1 346 ? 8.023 -13.711 3.203 1 93.69 346 GLN A N 1
ATOM 2730 C CA . GLN A 1 346 ? 6.629 -13.492 2.832 1 93.69 346 GLN A CA 1
ATOM 2731 C C . GLN A 1 346 ? 6.16 -12.109 3.275 1 93.69 346 GLN A C 1
ATOM 2733 O O . GLN A 1 346 ? 6.133 -11.805 4.469 1 93.69 346 GLN A O 1
ATOM 2738 N N . GLN A 1 347 ? 5.707 -11.273 2.367 1 88.12 347 GLN A N 1
ATOM 2739 C CA . GLN A 1 347 ? 5.434 -9.859 2.613 1 88.12 347 GLN A CA 1
ATOM 2740 C C . GLN A 1 347 ? 4.152 -9.688 3.428 1 88.12 347 GLN A C 1
ATOM 2742 O O . GLN A 1 347 ? 4.02 -8.719 4.184 1 88.12 347 GLN A O 1
ATOM 2747 N N . GLN A 1 348 ? 3.236 -10.594 3.369 1 83 348 GLN A N 1
ATOM 2748 C CA . GLN A 1 348 ? 1.979 -10.477 4.098 1 83 348 GLN A CA 1
ATOM 2749 C C . GLN A 1 348 ? 2.195 -10.656 5.598 1 83 348 GLN A C 1
ATOM 2751 O O . GLN A 1 348 ? 1.397 -10.18 6.406 1 83 348 GLN A O 1
ATOM 2756 N N . THR A 1 349 ? 3.322 -11.297 5.969 1 83.31 349 THR A N 1
ATOM 2757 C CA . THR A 1 349 ? 3.562 -11.586 7.379 1 83.31 349 THR A CA 1
ATOM 2758 C C . THR A 1 349 ? 4.625 -10.656 7.949 1 83.31 349 THR A C 1
ATOM 2760 O O . THR A 1 349 ? 4.926 -10.703 9.148 1 83.31 349 THR A O 1
ATOM 2763 N N . THR A 1 350 ? 5.129 -9.805 7.152 1 87.19 350 THR A N 1
ATOM 2764 C CA . THR A 1 350 ? 6.156 -8.875 7.609 1 87.19 350 THR A CA 1
ATOM 2765 C C . THR A 1 350 ? 5.527 -7.637 8.234 1 87.19 350 THR A C 1
ATOM 2767 O O . THR A 1 350 ? 4.426 -7.234 7.852 1 87.19 350 THR A O 1
ATOM 2770 N N . VAL A 1 351 ? 6.234 -7.145 9.219 1 86.38 351 VAL A N 1
ATOM 2771 C CA . VAL A 1 351 ? 5.773 -5.934 9.891 1 86.38 351 VAL A CA 1
ATOM 2772 C C . VAL A 1 351 ? 5.703 -4.781 8.891 1 86.38 351 VAL A C 1
ATOM 2774 O O . VAL A 1 351 ? 6.66 -4.527 8.156 1 86.38 351 VAL A O 1
ATOM 2777 N N . PRO A 1 352 ? 4.582 -4.141 8.891 1 87.12 352 PRO A N 1
ATOM 2778 C CA . PRO A 1 352 ? 4.434 -3.045 7.93 1 87.12 352 PRO A CA 1
ATOM 2779 C C . PRO A 1 352 ? 5.418 -1.904 8.18 1 87.12 352 PRO A C 1
ATOM 2781 O O . PRO A 1 352 ? 5.859 -1.703 9.312 1 87.12 352 PRO A O 1
ATOM 2784 N N . ASN A 1 353 ? 5.852 -1.155 7.188 1 90.44 353 ASN A N 1
ATOM 2785 C CA . ASN A 1 353 ? 6.688 0.038 7.219 1 90.44 353 ASN A CA 1
ATOM 2786 C C . ASN A 1 353 ? 8.102 -0.283 7.691 1 90.44 353 ASN A C 1
ATOM 2788 O O . ASN A 1 353 ? 8.719 0.513 8.406 1 90.44 353 ASN A O 1
ATOM 2792 N N . THR A 1 354 ? 8.555 -1.469 7.418 1 93.31 354 THR A N 1
ATOM 2793 C CA . THR A 1 354 ? 9.93 -1.865 7.711 1 93.31 354 THR A CA 1
ATOM 2794 C C . THR A 1 354 ? 10.781 -1.843 6.445 1 93.31 354 THR A C 1
ATOM 2796 O O . THR A 1 354 ? 10.383 -2.395 5.414 1 93.31 354 THR A O 1
ATOM 2799 N N . ASP A 1 355 ? 11.883 -1.175 6.539 1 94.25 355 ASP A N 1
ATOM 2800 C CA . ASP A 1 355 ? 12.898 -1.193 5.492 1 94.25 355 ASP A CA 1
ATOM 2801 C C . ASP A 1 355 ? 14.109 -2.029 5.91 1 94.25 355 ASP A C 1
ATOM 2803 O O . ASP A 1 355 ? 14.484 -2.037 7.086 1 94.25 355 ASP A O 1
ATOM 2807 N N . TYR A 1 356 ? 14.672 -2.689 4.965 1 95.38 356 TYR A N 1
ATOM 2808 C CA . TYR A 1 356 ? 15.773 -3.557 5.367 1 95.38 356 TYR A CA 1
ATOM 2809 C C . TYR A 1 356 ? 16.688 -3.863 4.188 1 95.38 356 TYR A C 1
ATOM 2811 O O . TYR A 1 356 ? 16.297 -3.656 3.031 1 95.38 356 TYR A O 1
ATOM 2819 N N . GLU A 1 357 ? 17.891 -4.207 4.508 1 96.25 357 GLU A N 1
ATOM 2820 C CA . GLU A 1 357 ? 18.875 -4.828 3.631 1 96.25 357 GLU A CA 1
ATOM 2821 C C . GLU A 1 357 ? 19.188 -6.254 4.074 1 96.25 357 GLU A C 1
ATOM 2823 O O . GLU A 1 357 ? 19.422 -6.508 5.262 1 96.25 357 GLU A O 1
ATOM 2828 N N . ALA A 1 358 ? 19.125 -7.113 3.162 1 97.38 358 ALA A N 1
ATOM 2829 C CA . ALA A 1 358 ? 19.297 -8.516 3.537 1 97.38 358 ALA A CA 1
ATOM 2830 C C . ALA A 1 358 ? 20.078 -9.273 2.463 1 97.38 358 ALA A C 1
ATOM 2832 O O . ALA A 1 358 ? 20.25 -8.781 1.346 1 97.38 358 ALA A O 1
ATOM 2833 N N . SER A 1 359 ? 20.641 -10.43 2.92 1 97.38 359 SER A N 1
ATOM 2834 C CA . SER A 1 359 ? 21.312 -11.352 2.01 1 97.38 359 SER A CA 1
ATOM 2835 C C . SER A 1 359 ? 20.469 -12.586 1.743 1 97.38 359 SER A C 1
ATOM 2837 O O . SER A 1 359 ? 19.781 -13.086 2.645 1 97.38 359 SER A O 1
ATOM 2839 N N . THR A 1 360 ? 20.484 -13 0.518 1 97.69 360 THR A N 1
ATOM 2840 C CA . THR A 1 360 ? 19.703 -14.172 0.148 1 97.69 360 THR A CA 1
ATOM 2841 C C . THR A 1 360 ? 20.344 -14.898 -1.035 1 97.69 360 THR A C 1
ATOM 2843 O O . THR A 1 360 ? 21.469 -14.578 -1.431 1 97.69 360 THR A O 1
ATOM 2846 N N . ILE A 1 361 ? 19.672 -15.938 -1.489 1 96.81 361 ILE A N 1
ATOM 2847 C CA . ILE A 1 361 ? 20.125 -16.734 -2.623 1 96.81 361 ILE A CA 1
ATOM 2848 C C . ILE A 1 361 ? 19.266 -16.422 -3.85 1 96.81 361 ILE A C 1
ATOM 2850 O O . ILE A 1 361 ? 18.062 -16.219 -3.736 1 96.81 361 ILE A O 1
ATOM 2854 N N . GLY A 1 362 ? 19.969 -16.359 -4.98 1 97.88 362 GLY A N 1
ATOM 2855 C CA . GLY A 1 362 ? 19.266 -16.125 -6.23 1 97.88 362 GLY A CA 1
ATOM 2856 C C . GLY A 1 362 ? 19.688 -17.078 -7.34 1 97.88 362 GLY A C 1
ATOM 2857 O O . GLY A 1 362 ? 20.781 -17.641 -7.285 1 97.88 362 GLY A O 1
ATOM 2858 N N . ILE A 1 363 ? 18.797 -17.344 -8.25 1 98.44 363 ILE A N 1
ATOM 2859 C CA . ILE A 1 363 ? 19.031 -18.203 -9.406 1 98.44 363 ILE A CA 1
ATOM 2860 C C . ILE A 1 363 ? 18.688 -17.438 -10.688 1 98.44 363 ILE A C 1
ATOM 2862 O O . ILE A 1 363 ? 17.672 -16.734 -10.742 1 98.44 363 ILE A O 1
ATOM 2866 N N . SER A 1 364 ? 19.5 -17.562 -11.656 1 98.25 364 SER A N 1
ATOM 2867 C CA . SER A 1 364 ? 19.219 -17.031 -12.984 1 98.25 364 SER A CA 1
ATOM 2868 C C . SER A 1 364 ? 19.469 -18.078 -14.07 1 98.25 364 SER A C 1
ATOM 2870 O O . SER A 1 364 ? 20.469 -18.797 -14.031 1 98.25 364 SER A O 1
ATOM 2872 N N . THR A 1 365 ? 18.516 -18.234 -14.945 1 97.75 365 THR A N 1
ATOM 2873 C CA . THR A 1 365 ? 18.625 -19.125 -16.078 1 97.75 365 THR A CA 1
ATOM 2874 C C . THR A 1 365 ? 18.641 -18.359 -17.391 1 97.75 365 THR A C 1
ATOM 2876 O O . THR A 1 365 ? 17.703 -17.578 -17.672 1 97.75 365 THR A O 1
ATOM 2879 N N . THR A 1 366 ? 19.672 -18.516 -18.172 1 96.81 366 THR A N 1
ATOM 2880 C CA . THR A 1 366 ? 19.781 -17.922 -19.5 1 96.81 366 THR A CA 1
ATOM 2881 C C . THR A 1 366 ? 19.75 -19 -20.578 1 96.81 366 THR A C 1
ATOM 2883 O O . THR A 1 366 ? 20.516 -19.953 -20.5 1 96.81 366 THR A O 1
ATOM 2886 N N . CYS A 1 367 ? 18.859 -18.797 -21.5 1 96.94 367 CYS A N 1
ATOM 2887 C CA . CYS A 1 367 ? 18.703 -19.812 -22.547 1 96.94 367 CYS A CA 1
ATOM 2888 C C . CYS A 1 367 ? 18.969 -19.234 -23.922 1 96.94 367 CYS A C 1
ATOM 2890 O O . CYS A 1 367 ? 18.875 -18.031 -24.125 1 96.94 367 CYS A O 1
ATOM 2892 N N . ARG A 1 368 ? 19.297 -20.062 -24.859 1 95.75 368 ARG A N 1
ATOM 2893 C CA . ARG A 1 368 ? 19.406 -19.734 -26.281 1 95.75 368 ARG A CA 1
ATOM 2894 C C . ARG A 1 368 ? 18.891 -20.875 -27.141 1 95.75 368 ARG A C 1
ATOM 2896 O O . ARG A 1 368 ? 18.969 -22.031 -26.766 1 95.75 368 ARG A O 1
ATOM 2903 N N . PHE A 1 369 ? 18.406 -20.516 -28.266 1 96.44 369 PHE A N 1
ATOM 2904 C CA . PHE A 1 369 ? 18.016 -21.516 -29.25 1 96.44 369 PHE A CA 1
ATOM 2905 C C . PHE A 1 369 ? 19.234 -22.062 -29.969 1 96.44 369 PHE A C 1
ATOM 2907 O O . PHE A 1 369 ? 20.172 -21.328 -30.281 1 96.44 369 PHE A O 1
ATOM 2914 N N . VAL A 1 370 ? 19.172 -23.359 -30.141 1 96.62 370 VAL A N 1
ATOM 2915 C CA . VAL A 1 370 ? 20.203 -23.984 -30.953 1 96.62 370 VAL A CA 1
ATOM 2916 C C . VAL A 1 370 ? 19.734 -24.094 -32.406 1 96.62 370 VAL A C 1
ATOM 2918 O O . VAL A 1 370 ? 18.594 -24.469 -32.656 1 96.62 370 VAL A O 1
ATOM 2921 N N . ASN A 1 371 ? 20.625 -23.766 -33.281 1 95 371 ASN A N 1
ATOM 2922 C CA . ASN A 1 371 ? 20.281 -23.875 -34.688 1 95 371 ASN A CA 1
ATOM 2923 C C . ASN A 1 371 ? 19.922 -25.312 -35.062 1 95 371 ASN A C 1
ATOM 2925 O O . ASN A 1 371 ? 20.719 -26.234 -34.875 1 95 371 ASN A O 1
ATOM 2929 N N . PRO A 1 372 ? 18.75 -25.453 -35.656 1 95 372 PRO A N 1
ATOM 2930 C CA . PRO A 1 372 ? 18.328 -26.812 -36 1 95 372 PRO A CA 1
ATOM 2931 C C . PRO A 1 372 ? 19.297 -27.516 -36.938 1 95 372 PRO A C 1
ATOM 2933 O O . PRO A 1 372 ? 19.516 -28.719 -36.844 1 95 372 PRO A O 1
ATOM 2936 N N . SER A 1 373 ? 19.922 -26.797 -37.844 1 93.88 373 SER A N 1
ATOM 2937 C CA . SER A 1 373 ? 20.859 -27.375 -38.781 1 93.88 373 SER A CA 1
ATOM 2938 C C . SER A 1 373 ? 22.109 -27.891 -38.094 1 93.88 373 SER A C 1
ATOM 2940 O O . SER A 1 373 ? 22.688 -28.906 -38.5 1 93.88 373 SER A O 1
ATOM 2942 N N . SER A 1 374 ? 22.516 -27.219 -37.062 1 94.44 374 SER A N 1
ATOM 2943 C CA . SER A 1 374 ? 23.703 -27.641 -36.344 1 94.44 374 SER A CA 1
ATOM 2944 C C . SER A 1 374 ? 23.469 -28.953 -35.594 1 94.44 374 SER A C 1
ATOM 2946 O O . SER A 1 374 ? 24.406 -29.688 -35.281 1 94.44 374 SER A O 1
ATOM 2948 N N . CYS A 1 375 ? 22.219 -29.266 -35.344 1 96 375 CYS A N 1
ATOM 2949 C CA . CYS A 1 375 ? 21.859 -30.5 -34.656 1 96 375 CYS A CA 1
ATOM 2950 C C . CYS A 1 375 ? 21.312 -31.531 -35.625 1 96 375 CYS A C 1
ATOM 2952 O O . CYS A 1 375 ? 20.75 -32.562 -35.219 1 96 375 CYS A O 1
ATOM 2954 N N . GLY A 1 376 ? 21.391 -31.219 -36.875 1 95 376 GLY A N 1
ATOM 2955 C CA . GLY A 1 376 ? 20.953 -32.156 -37.906 1 95 376 GLY A CA 1
ATOM 2956 C C . GLY A 1 376 ? 19.484 -32.531 -37.781 1 95 376 GLY A C 1
ATOM 2957 O O . GLY A 1 376 ? 19.141 -33.719 -37.906 1 95 376 GLY A O 1
ATOM 2958 N N . MET A 1 377 ? 18.641 -31.641 -37.438 1 94.62 377 MET A N 1
ATOM 2959 C CA . MET A 1 377 ? 17.219 -31.953 -37.281 1 94.62 377 MET A CA 1
ATOM 2960 C C . MET A 1 377 ? 16.578 -32.281 -38.594 1 94.62 377 MET A C 1
ATOM 2962 O O . MET A 1 377 ? 16.703 -31.547 -39.562 1 94.62 377 MET A O 1
ATOM 2966 N N . VAL A 1 378 ? 15.961 -33.438 -38.625 1 93.88 378 VAL A N 1
ATOM 2967 C CA . VAL A 1 378 ? 15.312 -33.906 -39.875 1 93.88 378 VAL A CA 1
ATOM 2968 C C . VAL A 1 378 ? 14.031 -34.656 -39.531 1 93.88 378 VAL A C 1
ATOM 2970 O O . VAL A 1 378 ? 13.961 -35.344 -38.5 1 93.88 378 VAL A O 1
ATOM 2973 N N . LEU A 1 379 ? 13.125 -34.5 -40.375 1 92.75 379 LEU A N 1
ATOM 2974 C CA . LEU A 1 379 ? 11.867 -35.219 -40.219 1 92.75 379 LEU A CA 1
ATOM 2975 C C . LEU A 1 379 ? 12.062 -36.719 -40.469 1 92.75 379 LEU A C 1
ATOM 2977 O O . LEU A 1 379 ? 12.758 -37.094 -41.406 1 92.75 379 LEU A O 1
ATOM 2981 N N . TRP A 1 380 ? 11.531 -37.469 -39.562 1 90.81 380 TRP A N 1
ATOM 2982 C CA . TRP A 1 380 ? 11.547 -38.906 -39.688 1 90.81 380 TRP A CA 1
ATOM 2983 C C . TRP A 1 380 ? 10.133 -39.469 -39.656 1 90.81 380 TRP A C 1
ATOM 2985 O O . TRP A 1 380 ? 9.328 -39.156 -38.781 1 90.81 380 TRP A O 1
ATOM 2995 N N . ASP A 1 381 ? 9.805 -40.312 -40.625 1 86.75 381 ASP A N 1
ATOM 2996 C CA . ASP A 1 381 ? 8.516 -41 -40.781 1 86.75 381 ASP A CA 1
ATOM 2997 C C . ASP A 1 381 ? 7.375 -39.969 -40.781 1 86.75 381 ASP A C 1
ATOM 2999 O O . ASP A 1 381 ? 6.336 -40.188 -40.156 1 86.75 381 ASP A O 1
ATOM 3003 N N . ASP A 1 382 ? 7.523 -38.875 -41.281 1 82.06 382 ASP A N 1
ATOM 3004 C CA . ASP A 1 382 ? 6.57 -37.781 -41.531 1 82.06 382 ASP A CA 1
ATOM 3005 C C . ASP A 1 382 ? 6.043 -37.219 -40.219 1 82.06 382 ASP A C 1
ATOM 3007 O O . ASP A 1 382 ? 5.266 -36.25 -40.219 1 82.06 382 ASP A O 1
ATOM 3011 N N . TYR A 1 383 ? 6.5 -37.812 -39.062 1 83.12 383 TYR A N 1
ATOM 3012 C CA . TYR A 1 383 ? 5.875 -37.312 -37.844 1 83.12 383 TYR A CA 1
ATOM 3013 C C . TYR A 1 383 ? 6.922 -37.031 -36.781 1 83.12 383 TYR A C 1
ATOM 3015 O O . TYR A 1 383 ? 6.703 -36.188 -35.906 1 83.12 383 TYR A O 1
ATOM 3023 N N . TYR A 1 384 ? 8.016 -37.688 -36.812 1 91.31 384 TYR A N 1
ATOM 3024 C CA . TYR A 1 384 ? 9.039 -37.562 -35.781 1 91.31 384 TYR A CA 1
ATOM 3025 C C . TYR A 1 384 ? 10.195 -36.688 -36.281 1 91.31 384 TYR A C 1
ATOM 3027 O O . TYR A 1 384 ? 10.367 -36.531 -37.5 1 91.31 384 TYR A O 1
ATOM 3035 N N . THR A 1 385 ? 10.898 -36.125 -35.375 1 94.81 385 THR A N 1
ATOM 3036 C CA . THR A 1 385 ? 12.078 -35.344 -35.75 1 94.81 385 THR A CA 1
ATOM 3037 C C . THR A 1 385 ? 13.328 -35.875 -35.062 1 94.81 385 THR A C 1
ATOM 3039 O O . THR A 1 385 ? 13.422 -35.906 -33.844 1 94.81 385 THR A O 1
ATOM 3042 N N . ASN A 1 386 ? 14.227 -36.344 -35.844 1 95.94 386 ASN A N 1
ATOM 3043 C CA . ASN A 1 386 ? 15.516 -36.75 -35.312 1 95.94 386 ASN A CA 1
ATOM 3044 C C . ASN A 1 386 ? 16.469 -35.562 -35.156 1 95.94 386 ASN A C 1
ATOM 3046 O O . ASN A 1 386 ? 16.484 -34.656 -35.969 1 95.94 386 ASN A O 1
ATOM 3050 N N . PHE A 1 387 ? 17.203 -35.594 -34.094 1 96.94 387 PHE A N 1
ATOM 3051 C CA . PHE A 1 387 ? 18.234 -34.594 -33.906 1 96.94 387 PHE A CA 1
ATOM 3052 C C . PHE A 1 387 ? 19.5 -35.219 -33.312 1 96.94 387 PHE A C 1
ATOM 3054 O O . PHE A 1 387 ? 19.422 -36.219 -32.594 1 96.94 387 PHE A O 1
ATOM 3061 N N . SER A 1 388 ? 20.641 -34.688 -33.625 1 97 388 SER A N 1
ATOM 3062 C CA . SER A 1 388 ? 21.938 -35.062 -33.062 1 97 388 SER A CA 1
ATOM 3063 C C . SER A 1 388 ? 22.859 -33.844 -32.906 1 97 388 SER A C 1
ATOM 3065 O O . SER A 1 388 ? 23.609 -33.531 -33.812 1 97 388 SER A O 1
ATOM 3067 N N . CYS A 1 389 ? 22.797 -33.344 -31.766 1 96.88 389 CYS A N 1
ATOM 3068 C CA . CYS A 1 389 ? 23.625 -32.156 -31.531 1 96.88 389 CYS A CA 1
ATOM 3069 C C . CYS A 1 389 ? 25.047 -32.562 -31.141 1 96.88 389 CYS A C 1
ATOM 3071 O O . CYS A 1 389 ? 26.016 -31.984 -31.609 1 96.88 389 CYS A O 1
ATOM 3073 N N . THR A 1 390 ? 25.156 -33.5 -30.156 1 96.56 390 THR A N 1
ATOM 3074 C CA . THR A 1 390 ? 26.406 -34.094 -29.719 1 96.56 390 THR A CA 1
ATOM 3075 C C . THR A 1 390 ? 26.219 -35.594 -29.453 1 96.56 390 THR A C 1
ATOM 3077 O O . THR A 1 390 ? 25.109 -36.125 -29.562 1 96.56 390 THR A O 1
ATOM 3080 N N . ASP A 1 391 ? 27.297 -36.25 -29.062 1 94.06 391 ASP A N 1
ATOM 3081 C CA . ASP A 1 391 ? 27.219 -37.688 -28.766 1 94.06 391 ASP A CA 1
ATOM 3082 C C . ASP A 1 391 ? 26.359 -37.938 -27.531 1 94.06 391 ASP A C 1
ATOM 3084 O O . ASP A 1 391 ? 25.781 -39.031 -27.375 1 94.06 391 ASP A O 1
ATOM 3088 N N . MET A 1 392 ? 26.266 -36.875 -26.734 1 93.5 392 MET A N 1
ATOM 3089 C CA . MET A 1 392 ? 25.562 -37.062 -25.469 1 93.5 392 MET A CA 1
ATOM 3090 C C . MET A 1 392 ? 24.203 -36.375 -25.5 1 93.5 392 MET A C 1
ATOM 3092 O O . MET A 1 392 ? 23.453 -36.406 -24.516 1 93.5 392 MET A O 1
ATOM 3096 N N . PHE A 1 393 ? 23.891 -35.75 -26.672 1 96.06 393 PHE A N 1
ATOM 3097 C CA . PHE A 1 393 ? 22.594 -35.094 -26.766 1 96.06 393 PHE A CA 1
ATOM 3098 C C . PHE A 1 393 ? 21.969 -35.344 -28.141 1 96.06 393 PHE A C 1
ATOM 3100 O O . PHE A 1 393 ? 22.109 -34.5 -29.047 1 96.06 393 PHE A O 1
ATOM 3107 N N . HIS A 1 394 ? 21.328 -36.375 -28.281 1 96.19 394 HIS A N 1
ATOM 3108 C CA . HIS A 1 394 ? 20.641 -36.781 -29.5 1 96.19 394 HIS A CA 1
ATOM 3109 C C . HIS A 1 394 ? 19.391 -37.594 -29.188 1 96.19 394 HIS A C 1
ATOM 3111 O O . HIS A 1 394 ? 19.266 -38.156 -28.094 1 96.19 394 HIS A O 1
ATOM 3117 N N . GLY A 1 395 ? 18.438 -37.594 -30.125 1 95.44 395 GLY A N 1
ATOM 3118 C CA . GLY A 1 395 ? 17.188 -38.344 -29.891 1 95.44 395 GLY A CA 1
ATOM 3119 C C . GLY A 1 395 ? 16.141 -38.062 -30.953 1 95.44 395 GLY A C 1
ATOM 3120 O O . GLY A 1 395 ? 16.453 -37.594 -32.062 1 95.44 395 GLY A O 1
ATOM 3121 N N . THR A 1 396 ? 14.961 -38.5 -30.641 1 94.94 396 THR A N 1
ATOM 3122 C CA . THR A 1 396 ? 13.836 -38.344 -31.547 1 94.94 396 THR A CA 1
ATOM 3123 C C . THR A 1 396 ? 12.664 -37.656 -30.844 1 94.94 396 THR A C 1
ATOM 3125 O O . THR A 1 396 ? 12.055 -38.219 -29.938 1 94.94 396 THR A O 1
ATOM 3128 N N . ILE A 1 397 ? 12.359 -36.469 -31.328 1 92.75 397 ILE A N 1
ATOM 3129 C CA . ILE A 1 397 ? 11.242 -35.719 -30.781 1 92.75 397 ILE A CA 1
ATOM 3130 C C . ILE A 1 397 ? 9.93 -36.219 -31.375 1 92.75 397 ILE A C 1
ATOM 3132 O O . ILE A 1 397 ? 9.844 -36.469 -32.562 1 92.75 397 ILE A O 1
ATOM 3136 N N . GLY A 1 398 ? 8.922 -36.344 -30.578 1 86.69 398 GLY A N 1
ATOM 3137 C CA . GLY A 1 398 ? 7.609 -36.781 -31.031 1 86.69 398 GLY A CA 1
ATOM 3138 C C . GLY A 1 398 ? 7.348 -38.25 -30.766 1 86.69 398 GLY A C 1
ATOM 3139 O O . GLY A 1 398 ? 6.199 -38.688 -30.812 1 86.69 398 GLY A O 1
ATOM 3140 N N . MET A 1 399 ? 8.453 -38.969 -30.469 1 84.44 399 MET A N 1
ATOM 3141 C CA . MET A 1 399 ? 8.328 -40.406 -30.156 1 84.44 399 MET A CA 1
ATOM 3142 C C . MET A 1 399 ? 8.094 -40.625 -28.672 1 84.44 399 MET A C 1
ATOM 3144 O O . MET A 1 399 ? 8.852 -40.094 -27.828 1 84.44 399 MET A O 1
ATOM 3148 N N . PRO A 1 400 ? 7.035 -41.312 -28.281 1 79.25 400 PRO A N 1
ATOM 3149 C CA . PRO A 1 400 ? 6.805 -41.562 -26.844 1 79.25 400 PRO A CA 1
ATOM 3150 C C . PRO A 1 400 ? 7.934 -42.344 -26.188 1 79.25 400 PRO A C 1
ATOM 3152 O O . PRO A 1 400 ? 8.586 -43.156 -26.859 1 79.25 400 PRO A O 1
ATOM 3155 N N . PRO A 1 401 ? 8.086 -42.125 -24.953 1 77.75 401 PRO A N 1
ATOM 3156 C CA . PRO A 1 401 ? 9.102 -42.906 -24.25 1 77.75 401 PRO A CA 1
ATOM 3157 C C . PRO A 1 401 ? 8.703 -44.375 -24.078 1 77.75 401 PRO A C 1
ATOM 3159 O O . PRO A 1 401 ? 7.512 -44.688 -24.031 1 77.75 401 PRO A O 1
ATOM 3162 N N . ILE A 1 402 ? 9.68 -45.156 -24.016 1 72.5 402 ILE A N 1
ATOM 3163 C CA . ILE A 1 402 ? 9.438 -46.562 -23.719 1 72.5 402 ILE A CA 1
ATOM 3164 C C . ILE A 1 402 ? 9.289 -46.75 -22.203 1 72.5 402 ILE A C 1
ATOM 3166 O O . ILE A 1 402 ? 10.195 -46.406 -21.438 1 72.5 402 ILE A O 1
ATOM 3170 N N . VAL A 1 403 ? 8.039 -47.094 -21.766 1 63.97 403 VAL A N 1
ATOM 3171 C CA . VAL A 1 403 ? 7.777 -47.25 -20.344 1 63.97 403 VAL A CA 1
ATOM 3172 C C . VAL A 1 403 ? 7.719 -48.719 -19.984 1 63.97 403 VAL A C 1
ATOM 3174 O O . VAL A 1 403 ? 7.312 -49.562 -20.797 1 63.97 403 VAL A O 1
ATOM 3177 N N . SER A 1 404 ? 8.469 -49.031 -18.859 1 60.81 404 SER A N 1
ATOM 3178 C CA . SER A 1 404 ? 8.398 -50.406 -18.344 1 60.81 404 SER A CA 1
ATOM 3179 C C . SER A 1 404 ? 7.359 -50.531 -17.234 1 60.81 404 SER A C 1
ATOM 3181 O O . SER A 1 404 ? 7.172 -49.594 -16.453 1 60.81 404 SER A O 1
ATOM 3183 N N . THR A 1 405 ? 6.457 -51.5 -17.312 1 55.56 405 THR A N 1
ATOM 3184 C CA . THR A 1 405 ? 5.547 -51.812 -16.234 1 55.56 405 THR A CA 1
ATOM 3185 C C . THR A 1 405 ? 6.277 -52.562 -15.117 1 55.56 405 THR A C 1
ATOM 3187 O O . THR A 1 405 ? 5.703 -52.844 -14.062 1 55.56 405 THR A O 1
ATOM 3190 N N . ASN A 1 406 ? 7.551 -52.906 -15.461 1 56.91 406 ASN A N 1
ATOM 3191 C CA . ASN A 1 406 ? 8.344 -53.625 -14.477 1 56.91 406 ASN A CA 1
ATOM 3192 C C . ASN A 1 406 ? 8.93 -52.656 -13.43 1 56.91 406 ASN A C 1
ATOM 3194 O O . ASN A 1 406 ? 9.773 -51.812 -13.75 1 56.91 406 ASN A O 1
ATOM 3198 N N . LEU A 1 407 ? 8.453 -52.812 -12.172 1 54.34 407 LEU A N 1
ATOM 3199 C CA . LEU A 1 407 ? 8.867 -51.938 -11.07 1 54.34 407 LEU A CA 1
ATOM 3200 C C . LEU A 1 407 ? 10.375 -52.062 -10.836 1 54.34 407 LEU A C 1
ATOM 3202 O O . LEU A 1 407 ? 10.977 -51.156 -10.258 1 54.34 407 LEU A O 1
ATOM 3206 N N . ASN A 1 408 ? 10.914 -53.219 -11.344 1 54.06 408 ASN A N 1
ATOM 3207 C CA . ASN A 1 408 ? 12.336 -53.406 -11.117 1 54.06 408 ASN A CA 1
ATOM 3208 C C . ASN A 1 408 ? 13.188 -52.719 -12.188 1 54.06 408 ASN A C 1
ATOM 3210 O O . ASN A 1 408 ? 14.406 -52.625 -12.047 1 54.06 408 ASN A O 1
ATOM 3214 N N . ASN A 1 409 ? 12.516 -52.344 -13.25 1 58.09 409 ASN A N 1
ATOM 3215 C CA . ASN A 1 409 ? 13.203 -51.625 -14.328 1 58.09 409 ASN A CA 1
ATOM 3216 C C . ASN A 1 409 ? 12.453 -50.344 -14.719 1 58.09 409 ASN A C 1
ATOM 3218 O O . ASN A 1 409 ? 11.758 -50.312 -15.734 1 58.09 409 ASN A O 1
ATOM 3222 N N . LEU A 1 410 ? 12.766 -49.344 -13.984 1 59.75 410 LEU A N 1
ATOM 3223 C CA . LEU A 1 410 ? 11.969 -48.125 -14.133 1 59.75 410 LEU A CA 1
ATOM 3224 C C . LEU A 1 410 ? 12.414 -47.344 -15.352 1 59.75 410 LEU A C 1
ATOM 3226 O O . LEU A 1 410 ? 11.656 -46.5 -15.859 1 59.75 410 LEU A O 1
ATOM 3230 N N . ARG A 1 411 ? 13.641 -47.625 -15.891 1 65.5 411 ARG A N 1
ATOM 3231 C CA . ARG A 1 411 ? 14.148 -46.906 -17.062 1 65.5 411 ARG A CA 1
ATOM 3232 C C . ARG A 1 411 ? 14.648 -47.906 -18.109 1 65.5 411 ARG A C 1
ATOM 3234 O O . ARG A 1 411 ? 15.859 -48.094 -18.25 1 65.5 411 ARG A O 1
ATOM 3241 N N . PRO A 1 412 ? 13.742 -48.406 -18.844 1 70.38 412 PRO A N 1
ATOM 3242 C CA . PRO A 1 412 ? 14.18 -49.344 -19.875 1 70.38 412 PRO A CA 1
ATOM 3243 C C . PRO A 1 412 ? 15.023 -48.688 -20.953 1 70.38 412 PRO A C 1
ATOM 3245 O O . PRO A 1 412 ? 14.938 -47.469 -21.141 1 70.38 412 PRO A O 1
ATOM 3248 N N . PRO A 1 413 ? 15.844 -49.5 -21.531 1 70.94 413 PRO A N 1
ATOM 3249 C CA . PRO A 1 413 ? 16.609 -48.938 -22.656 1 70.94 413 PRO A CA 1
ATOM 3250 C C . PRO A 1 413 ? 15.719 -48.344 -23.734 1 70.94 413 PRO A C 1
ATOM 3252 O O . PRO A 1 413 ? 14.695 -48.938 -24.094 1 70.94 413 PRO A O 1
ATOM 3255 N N . ASP A 1 414 ? 15.961 -47.156 -24.203 1 80.25 414 ASP A N 1
ATOM 3256 C CA . ASP A 1 414 ? 15.273 -46.438 -25.266 1 80.25 414 ASP A CA 1
ATOM 3257 C C . ASP A 1 414 ? 16.25 -45.969 -26.344 1 80.25 414 ASP A C 1
ATOM 3259 O O . ASP A 1 414 ? 17.078 -45.094 -26.094 1 80.25 414 ASP A O 1
ATOM 3263 N N . PRO A 1 415 ? 16.234 -46.562 -27.469 1 84.81 415 PRO A N 1
ATOM 3264 C CA . PRO A 1 415 ? 17.203 -46.219 -28.516 1 84.81 415 PRO A CA 1
ATOM 3265 C C . PRO A 1 415 ? 16.984 -44.812 -29.062 1 84.81 415 PRO A C 1
ATOM 3267 O O . PRO A 1 415 ? 17.797 -44.312 -29.828 1 84.81 415 PRO A O 1
ATOM 3270 N N . TYR A 1 416 ? 15.992 -44.188 -28.688 1 87.75 416 TYR A N 1
ATOM 3271 C CA . TYR A 1 416 ? 15.641 -42.906 -29.266 1 87.75 416 TYR A CA 1
ATOM 3272 C C . TYR A 1 416 ? 16.031 -41.781 -28.344 1 87.75 416 TYR A C 1
ATOM 3274 O O . TYR A 1 416 ? 15.523 -40.656 -28.453 1 87.75 416 TYR A O 1
ATOM 3282 N N . ARG A 1 417 ? 16.797 -42 -27.359 1 88.88 417 ARG A N 1
ATOM 3283 C CA . ARG A 1 417 ? 17.375 -40.969 -26.5 1 88.88 417 ARG A CA 1
ATOM 3284 C C . ARG A 1 417 ? 18.828 -41.281 -26.172 1 88.88 417 ARG A C 1
ATOM 3286 O O . ARG A 1 417 ? 19.25 -42.438 -26.188 1 88.88 417 ARG A O 1
ATOM 3293 N N . SER A 1 418 ? 19.531 -40.219 -25.906 1 88.38 418 SER A N 1
ATOM 3294 C CA . SER A 1 418 ? 20.953 -40.375 -25.562 1 88.38 418 SER A CA 1
ATOM 3295 C C . SER A 1 418 ? 21.109 -40.812 -24.109 1 88.38 418 SER A C 1
ATOM 3297 O O . SER A 1 418 ? 20.141 -40.906 -23.359 1 88.38 418 SER A O 1
ATOM 3299 N N . PHE A 1 419 ? 22.297 -41.062 -23.828 1 79.31 419 PHE A N 1
ATOM 3300 C CA . PHE A 1 419 ? 22.672 -41.531 -22.5 1 79.31 419 PHE A CA 1
ATOM 3301 C C . PHE A 1 419 ? 22.234 -40.531 -21.438 1 79.31 419 PHE A C 1
ATOM 3303 O O . PHE A 1 419 ? 22.5 -39.344 -21.562 1 79.31 419 PHE A O 1
ATOM 3310 N N . LEU A 1 420 ? 21.469 -41.031 -20.406 1 80.06 420 LEU A N 1
ATOM 3311 C CA . LEU A 1 420 ? 21.047 -40.281 -19.219 1 80.06 420 LEU A CA 1
ATOM 3312 C C . LEU A 1 420 ? 20.125 -39.125 -19.594 1 80.06 420 LEU A C 1
ATOM 3314 O O . LEU A 1 420 ? 19.953 -38.188 -18.828 1 80.06 420 LEU A O 1
ATOM 3318 N N . MET A 1 421 ? 19.594 -39.188 -20.812 1 86.38 421 MET A N 1
ATOM 3319 C CA . MET A 1 421 ? 18.609 -38.219 -21.219 1 86.38 421 MET A CA 1
ATOM 3320 C C . MET A 1 421 ? 17.234 -38.531 -20.625 1 86.38 421 MET A C 1
ATOM 3322 O O . MET A 1 421 ? 16.812 -39.688 -20.641 1 86.38 421 MET A O 1
ATOM 3326 N N . TYR A 1 422 ? 16.641 -37.531 -20.094 1 83.75 422 TYR A N 1
ATOM 3327 C CA . TYR A 1 422 ? 15.273 -37.688 -19.609 1 83.75 422 TYR A CA 1
ATOM 3328 C C . TYR A 1 422 ? 14.266 -37.469 -20.734 1 83.75 422 TYR A C 1
ATOM 3330 O O . TYR A 1 422 ? 14.336 -36.469 -21.453 1 83.75 422 TYR A O 1
ATOM 3338 N N . LYS A 1 423 ? 13.477 -38.375 -20.938 1 85.06 423 LYS A N 1
ATOM 3339 C CA . LYS A 1 423 ? 12.375 -38.312 -21.891 1 85.06 423 LYS A CA 1
ATOM 3340 C C . LYS A 1 423 ? 11.031 -38.562 -21.219 1 85.06 423 LYS A C 1
ATOM 3342 O O . LYS A 1 423 ? 10.547 -39.719 -21.219 1 85.06 423 LYS A O 1
ATOM 3347 N N . GLY A 1 424 ? 10.508 -37.531 -20.641 1 75 424 GLY A N 1
ATOM 3348 C CA . GLY A 1 424 ? 9.281 -37.688 -19.875 1 75 424 GLY A CA 1
ATOM 3349 C C . GLY A 1 424 ? 8.047 -37.781 -20.734 1 75 424 GLY A C 1
ATOM 3350 O O . GLY A 1 424 ? 7.016 -38.312 -20.312 1 75 424 GLY A O 1
ATOM 3351 N N . ALA A 1 425 ? 8.094 -37.312 -21.953 1 77.06 425 ALA A N 1
ATOM 3352 C CA . ALA A 1 425 ? 6.977 -37.344 -22.891 1 77.06 425 ALA A CA 1
ATOM 3353 C C . ALA A 1 425 ? 7.477 -37.344 -24.328 1 77.06 425 ALA A C 1
ATOM 3355 O O . ALA A 1 425 ? 8.672 -37.156 -24.578 1 77.06 425 ALA A O 1
ATOM 3356 N N . ALA A 1 426 ? 6.59 -37.531 -25.172 1 82 426 ALA A N 1
ATOM 3357 C CA . ALA A 1 426 ? 6.945 -37.594 -26.594 1 82 426 ALA A CA 1
ATOM 3358 C C . ALA A 1 426 ? 7.523 -36.25 -27.062 1 82 426 ALA A C 1
ATOM 3360 O O . ALA A 1 426 ? 8.406 -36.219 -27.922 1 82 426 ALA A O 1
ATOM 3361 N N . ASN A 1 427 ? 7.109 -35.188 -26.406 1 87.62 427 ASN A N 1
ATOM 3362 C CA . ASN A 1 427 ? 7.43 -33.875 -26.922 1 87.62 427 ASN A CA 1
ATOM 3363 C C . ASN A 1 427 ? 8.492 -33.188 -26.078 1 87.62 427 ASN A C 1
ATOM 3365 O O . ASN A 1 427 ? 8.711 -31.969 -26.219 1 87.62 427 ASN A O 1
ATOM 3369 N N . LEU A 1 428 ? 9.109 -33.969 -25.172 1 90.69 428 LEU A N 1
ATOM 3370 C CA . LEU A 1 428 ? 10.055 -33.312 -24.281 1 90.69 428 LEU A CA 1
ATOM 3371 C C . LEU A 1 428 ? 11.188 -34.25 -23.891 1 90.69 428 LEU A C 1
ATOM 3373 O O . LEU A 1 428 ? 10.945 -35.344 -23.422 1 90.69 428 LEU A O 1
ATOM 3377 N N . MET A 1 429 ? 12.398 -33.781 -24.078 1 90.56 429 MET A N 1
ATOM 3378 C CA . MET A 1 429 ? 13.625 -34.438 -23.656 1 90.56 429 MET A CA 1
ATOM 3379 C C . MET A 1 429 ? 14.641 -33.438 -23.125 1 90.56 429 MET A C 1
ATOM 3381 O O . MET A 1 429 ? 14.75 -32.312 -23.641 1 90.56 429 MET A O 1
ATOM 3385 N N . TYR A 1 430 ? 15.383 -33.844 -22.141 1 92.5 430 TYR A N 1
ATOM 3386 C CA . TYR A 1 430 ? 16.391 -32.906 -21.641 1 92.5 430 TYR A CA 1
ATOM 3387 C C . TYR A 1 430 ? 17.5 -33.656 -20.906 1 92.5 430 TYR A C 1
ATOM 3389 O O . TYR A 1 430 ? 17.328 -34.812 -20.484 1 92.5 430 TYR A O 1
ATOM 3397 N N . SER A 1 431 ? 18.609 -33.094 -20.797 1 90.94 431 SER A N 1
ATOM 3398 C CA . SER A 1 431 ? 19.781 -33.594 -20.109 1 90.94 431 SER A CA 1
ATOM 3399 C C . SER A 1 431 ? 20.594 -32.469 -19.469 1 90.94 431 SER A C 1
ATOM 3401 O O . SER A 1 431 ? 20.438 -31.297 -19.844 1 90.94 431 SER A O 1
ATOM 3403 N N . PHE A 1 432 ? 21.391 -32.875 -18.516 1 93 432 PHE A N 1
ATOM 3404 C CA . PHE A 1 432 ? 22.219 -31.906 -17.828 1 93 432 PHE A CA 1
ATOM 3405 C C . PHE A 1 432 ? 23.672 -32.031 -18.266 1 93 432 PHE A C 1
ATOM 3407 O O . PHE A 1 432 ? 24.172 -33.156 -18.469 1 93 432 PHE A O 1
ATOM 3414 N N . PHE A 1 433 ? 24.328 -30.875 -18.297 1 94.75 433 PHE A N 1
ATOM 3415 C CA . PHE A 1 433 ? 25.703 -30.844 -18.75 1 94.75 433 PHE A CA 1
ATOM 3416 C C . PHE A 1 433 ? 26.547 -29.938 -17.875 1 94.75 433 PHE A C 1
ATOM 3418 O O . PHE A 1 433 ? 26.031 -29.016 -17.234 1 94.75 433 PHE A O 1
ATOM 3425 N N . ASN A 1 434 ? 27.844 -30.172 -17.781 1 94.5 434 ASN A N 1
ATOM 3426 C CA . ASN A 1 434 ? 28.75 -29.297 -17.016 1 94.5 434 ASN A CA 1
ATOM 3427 C C . ASN A 1 434 ? 29.469 -28.312 -17.938 1 94.5 434 ASN A C 1
ATOM 3429 O O . ASN A 1 434 ? 30.297 -27.531 -17.469 1 94.5 434 ASN A O 1
ATOM 3433 N N . ASP A 1 435 ? 29.078 -28.359 -19.25 1 95.62 435 ASP A N 1
ATOM 3434 C CA . ASP A 1 435 ? 29.688 -27.438 -20.219 1 95.62 435 ASP A CA 1
ATOM 3435 C C . ASP A 1 435 ? 28.625 -26.844 -21.141 1 95.62 435 ASP A C 1
ATOM 3437 O O . ASP A 1 435 ? 27.562 -27.453 -21.328 1 95.62 435 ASP A O 1
ATOM 3441 N N . SER A 1 436 ? 28.938 -25.719 -21.797 1 95.19 436 SER A N 1
ATOM 3442 C CA . SER A 1 436 ? 27.984 -25 -22.641 1 95.19 436 SER A CA 1
ATOM 3443 C C . SER A 1 436 ? 27.781 -25.672 -23.984 1 95.19 436 SER A C 1
ATOM 3445 O O . SER A 1 436 ? 26.828 -25.391 -24.703 1 95.19 436 SER A O 1
ATOM 3447 N N . GLY A 1 437 ? 28.625 -26.562 -24.297 1 95.62 437 GLY A N 1
ATOM 3448 C CA . GLY A 1 437 ? 28.547 -27.234 -25.578 1 95.62 437 GLY A CA 1
ATOM 3449 C C . GLY A 1 437 ? 27.734 -28.516 -25.547 1 95.62 437 GLY A C 1
ATOM 3450 O O . GLY A 1 437 ? 27.625 -29.219 -26.547 1 95.62 437 GLY A O 1
ATOM 3451 N N . MET A 1 438 ? 27.219 -28.891 -24.453 1 96.06 438 MET A N 1
ATOM 3452 C CA . MET A 1 438 ? 26.391 -30.094 -24.281 1 96.06 438 MET A CA 1
ATOM 3453 C C . MET A 1 438 ? 27.172 -31.344 -24.641 1 96.06 438 MET A C 1
ATOM 3455 O O . MET A 1 438 ? 26.625 -32.25 -25.281 1 96.06 438 MET A O 1
ATOM 3459 N N . ARG A 1 439 ? 28.406 -31.406 -24.203 1 95.44 439 ARG A N 1
ATOM 3460 C CA . ARG A 1 439 ? 29.266 -32.531 -24.578 1 95.44 439 ARG A CA 1
ATOM 3461 C C . ARG A 1 439 ? 29.484 -33.469 -23.391 1 95.44 439 ARG A C 1
ATOM 3463 O O . ARG A 1 439 ? 29.641 -34.688 -23.578 1 95.44 439 ARG A O 1
ATOM 3470 N N . ASN A 1 440 ? 29.484 -32.938 -22.203 1 92.5 440 ASN A N 1
ATOM 3471 C CA . ASN A 1 440 ? 29.75 -33.719 -21 1 92.5 440 ASN A CA 1
ATOM 3472 C C . ASN A 1 440 ? 28.531 -33.75 -20.062 1 92.5 440 ASN A C 1
ATOM 3474 O O . ASN A 1 440 ? 28.172 -32.719 -19.469 1 92.5 440 ASN A O 1
ATOM 3478 N N . VAL A 1 441 ? 27.984 -34.938 -19.891 1 91 441 VAL A N 1
ATOM 3479 C CA . VAL A 1 441 ? 26.797 -35.062 -19.047 1 91 441 VAL A CA 1
ATOM 3480 C C . VAL A 1 441 ? 27.156 -34.75 -17.594 1 91 441 VAL A C 1
ATOM 3482 O O . VAL A 1 441 ? 28.219 -35.156 -17.109 1 91 441 VAL A O 1
ATOM 3485 N N . TYR A 1 442 ? 26.359 -34.031 -16.938 1 90.81 442 TYR A N 1
ATOM 3486 C CA . TYR A 1 442 ? 26.531 -33.656 -15.547 1 90.81 442 TYR A CA 1
ATOM 3487 C C . TYR A 1 442 ? 25.766 -34.594 -14.617 1 90.81 442 TYR A C 1
ATOM 3489 O O . TYR A 1 442 ? 24.547 -34.469 -14.453 1 90.81 442 TYR A O 1
ATOM 3497 N N . ASN A 1 443 ? 26.375 -35.594 -14.062 1 86.62 443 ASN A N 1
ATOM 3498 C CA . ASN A 1 443 ? 25.828 -36.594 -13.164 1 86.62 443 ASN A CA 1
ATOM 3499 C C . ASN A 1 443 ? 26.547 -36.594 -11.82 1 86.62 443 ASN A C 1
ATOM 3501 O O . ASN A 1 443 ? 27.438 -37.406 -11.594 1 86.62 443 ASN A O 1
ATOM 3505 N N . THR A 1 444 ? 26.094 -35.75 -10.945 1 85.81 444 THR A N 1
ATOM 3506 C CA . THR A 1 444 ? 26.844 -35.5 -9.719 1 85.81 444 THR A CA 1
ATOM 3507 C C . THR A 1 444 ? 26.703 -36.656 -8.734 1 85.81 444 THR A C 1
ATOM 3509 O O . THR A 1 444 ? 27.516 -36.781 -7.824 1 85.81 444 THR A O 1
ATOM 3512 N N . VAL A 1 445 ? 25.609 -37.438 -8.836 1 79.88 445 VAL A N 1
ATOM 3513 C CA . VAL A 1 445 ? 25.344 -38.469 -7.82 1 79.88 445 VAL A CA 1
ATOM 3514 C C . VAL A 1 445 ? 25.781 -39.844 -8.328 1 79.88 445 VAL A C 1
ATOM 3516 O O . VAL A 1 445 ? 25.703 -40.844 -7.609 1 79.88 445 VAL A O 1
ATOM 3519 N N . GLY A 1 446 ? 26.297 -39.906 -9.445 1 73.5 446 GLY A N 1
ATOM 3520 C CA . GLY A 1 446 ? 26.797 -41.156 -9.992 1 73.5 446 GLY A CA 1
ATOM 3521 C C . GLY A 1 446 ? 25.703 -42.156 -10.375 1 73.5 446 GLY A C 1
ATOM 3522 O O . GLY A 1 446 ? 25.875 -43.344 -10.242 1 73.5 446 GLY A O 1
ATOM 3523 N N . TYR A 1 447 ? 24.594 -41.594 -10.688 1 67.06 447 TYR A N 1
ATOM 3524 C CA . TYR A 1 447 ? 23.469 -42.438 -11.086 1 67.06 447 TYR A CA 1
ATOM 3525 C C . TYR A 1 447 ? 23.781 -43.156 -12.391 1 67.06 447 TYR A C 1
ATOM 3527 O O . TYR A 1 447 ? 24.375 -42.594 -13.305 1 67.06 447 TYR A O 1
ATOM 3535 N N . ASN A 1 448 ? 23.812 -44.469 -12.266 1 59.19 448 ASN A N 1
ATOM 3536 C CA . ASN A 1 448 ? 23.984 -45.281 -13.469 1 59.19 448 ASN A CA 1
ATOM 3537 C C . ASN A 1 448 ? 22.656 -45.844 -13.961 1 59.19 448 ASN A C 1
ATOM 3539 O O . ASN A 1 448 ? 21.844 -46.312 -13.172 1 59.19 448 ASN A O 1
ATOM 3543 N N . ASP A 1 449 ? 22.156 -45.25 -14.961 1 52.97 449 ASP A N 1
ATOM 3544 C CA . ASP A 1 449 ? 20.938 -45.781 -15.555 1 52.97 449 ASP A CA 1
ATOM 3545 C C . ASP A 1 449 ? 21.047 -47.281 -15.812 1 52.97 449 ASP A C 1
ATOM 3547 O O . ASP A 1 449 ? 22.141 -47.781 -16.094 1 52.97 449 ASP A O 1
ATOM 3551 N N . SER A 1 450 ? 20.266 -48.125 -15.5 1 49.28 450 SER A N 1
ATOM 3552 C CA . SER A 1 450 ? 20.219 -49.562 -15.633 1 49.28 450 SER A CA 1
ATOM 3553 C C . SER A 1 450 ? 21.406 -50.094 -16.406 1 49.28 450 SER A C 1
ATOM 3555 O O . SER A 1 450 ? 22.156 -49.344 -17.016 1 49.28 450 SER A O 1
ATOM 3557 N N . GLY A 1 451 ? 21.578 -51.562 -16.672 1 45.34 451 GLY A N 1
ATOM 3558 C CA . GLY A 1 451 ? 22.469 -52.594 -17.172 1 45.34 451 GLY A CA 1
ATOM 3559 C C . GLY A 1 451 ? 23.297 -52.156 -18.359 1 45.34 451 GLY A C 1
ATOM 3560 O O . GLY A 1 451 ? 24.234 -52.844 -18.766 1 45.34 451 GLY A O 1
ATOM 3561 N N . ALA A 1 452 ? 22.797 -51.219 -19.094 1 41.47 452 ALA A N 1
ATOM 3562 C CA . ALA A 1 452 ? 23.562 -51.094 -20.328 1 41.47 452 ALA A CA 1
ATOM 3563 C C . ALA A 1 452 ? 24.719 -50.125 -20.156 1 41.47 452 ALA A C 1
ATOM 3565 O O . ALA A 1 452 ? 25.625 -50.062 -21 1 41.47 452 ALA A O 1
ATOM 3566 N N . PHE A 1 453 ? 24.469 -49.156 -19.25 1 40.59 453 PHE A N 1
ATOM 3567 C CA . PHE A 1 453 ? 25.625 -48.281 -19.156 1 40.59 453 PHE A CA 1
ATOM 3568 C C . PHE A 1 453 ? 26.312 -48.406 -17.812 1 40.59 453 PHE A C 1
ATOM 3570 O O . PHE A 1 453 ? 25.656 -48.375 -16.766 1 40.59 453 PHE A O 1
ATOM 3577 N N . ASP A 1 454 ? 27.141 -49.375 -17.719 1 41.19 454 ASP A N 1
ATOM 3578 C CA . ASP A 1 454 ? 28.047 -49.562 -16.578 1 41.19 454 ASP A CA 1
ATOM 3579 C C . ASP A 1 454 ? 28.672 -48.219 -16.156 1 41.19 454 ASP A C 1
ATOM 3581 O O . ASP A 1 454 ? 29.703 -47.812 -16.688 1 41.19 454 ASP A O 1
ATOM 3585 N N . LEU A 1 455 ? 27.984 -47.219 -15.734 1 45.34 455 LEU A N 1
ATOM 3586 C CA . LEU A 1 455 ? 28.828 -46.031 -15.586 1 45.34 455 LEU A CA 1
ATOM 3587 C C . LEU A 1 455 ? 29.609 -46.094 -14.273 1 45.34 455 LEU A C 1
ATOM 3589 O O . LEU A 1 455 ? 30.25 -45.094 -13.898 1 45.34 455 LEU A O 1
ATOM 3593 N N . SER A 1 456 ? 29.703 -47.188 -13.758 1 47.84 456 SER A N 1
ATOM 3594 C CA . SER A 1 456 ? 30.641 -47.188 -12.641 1 47.84 456 SER A CA 1
ATOM 3595 C C . SER A 1 456 ? 30.938 -45.781 -12.164 1 47.84 456 SER A C 1
ATOM 3597 O O . SER A 1 456 ? 32.094 -45.406 -11.984 1 47.84 456 SER A O 1
ATOM 3599 N N . ILE A 1 457 ? 29.906 -44.844 -12.156 1 58.66 457 ILE A N 1
ATOM 3600 C CA . ILE A 1 457 ? 30.172 -43.438 -11.953 1 58.66 457 ILE A CA 1
ATOM 3601 C C . ILE A 1 457 ? 30.047 -43.094 -10.469 1 58.66 457 ILE A C 1
ATOM 3603 O O . ILE A 1 457 ? 29.031 -43.406 -9.844 1 58.66 457 ILE A O 1
ATOM 3607 N N . SER A 1 458 ? 31.172 -42.812 -9.852 1 71.12 458 SER A N 1
ATOM 3608 C CA . SER A 1 458 ? 31.266 -42.312 -8.492 1 71.12 458 SER A CA 1
ATOM 3609 C C . SER A 1 458 ? 30.734 -40.875 -8.391 1 71.12 458 SER A C 1
ATOM 3611 O O . SER A 1 458 ? 30.828 -40.125 -9.359 1 71.12 458 SER A O 1
ATOM 3613 N N . PRO A 1 459 ? 30.078 -40.656 -7.246 1 82.81 459 PRO A N 1
ATOM 3614 C CA . PRO A 1 459 ? 29.672 -39.281 -7.047 1 82.81 459 PRO A CA 1
ATOM 3615 C C . PRO A 1 459 ? 30.828 -38.281 -7.23 1 82.81 459 PRO A C 1
ATOM 3617 O O . PRO A 1 459 ? 31.984 -38.625 -6.898 1 82.81 459 PRO A O 1
ATOM 3620 N N . TYR A 1 460 ? 30.531 -37.156 -7.777 1 87.25 460 TYR A N 1
ATOM 3621 C CA . TYR A 1 460 ? 31.531 -36.125 -8.008 1 87.25 460 TYR A CA 1
ATOM 3622 C C . TYR A 1 460 ? 32.062 -35.562 -6.688 1 87.25 460 TYR A C 1
ATOM 3624 O O . TYR A 1 460 ? 31.297 -35.406 -5.73 1 87.25 460 TYR A O 1
ATOM 3632 N N . PRO A 1 461 ? 33.375 -35.312 -6.703 1 87.5 461 PRO A N 1
ATOM 3633 C CA . PRO A 1 461 ? 33.844 -34.531 -5.562 1 87.5 461 PRO A CA 1
ATOM 3634 C C . PRO A 1 461 ? 33.344 -33.094 -5.59 1 87.5 461 PRO A C 1
ATOM 3636 O O . PRO A 1 461 ? 32.844 -32.625 -6.625 1 87.5 461 PRO A O 1
ATOM 3639 N N . ASN A 1 462 ? 33.438 -32.406 -4.52 1 87.56 462 ASN A N 1
ATOM 3640 C CA . ASN A 1 462 ? 32.938 -31.047 -4.383 1 87.56 462 ASN A CA 1
ATOM 3641 C C . ASN A 1 462 ? 33.594 -30.109 -5.398 1 87.56 462 ASN A C 1
ATOM 3643 O O . ASN A 1 462 ? 32.969 -29.172 -5.887 1 87.56 462 ASN A O 1
ATOM 3647 N N . SER A 1 463 ? 34.75 -30.312 -5.711 1 87.06 463 SER A N 1
ATOM 3648 C CA . SER A 1 463 ? 35.531 -29.469 -6.609 1 87.06 463 SER A CA 1
ATOM 3649 C C . SER A 1 463 ? 34.969 -29.531 -8.031 1 87.06 463 SER A C 1
ATOM 3651 O O . SER A 1 463 ? 35.219 -28.625 -8.836 1 87.06 463 SER A O 1
ATOM 3653 N N . ASP A 1 464 ? 34.219 -30.562 -8.312 1 89.88 464 ASP A N 1
ATOM 3654 C CA . ASP A 1 464 ? 33.719 -30.75 -9.68 1 89.88 464 ASP A CA 1
ATOM 3655 C C . ASP A 1 464 ? 32.312 -30.234 -9.836 1 89.88 464 ASP A C 1
ATOM 3657 O O . ASP A 1 464 ? 31.734 -30.297 -10.93 1 89.88 464 ASP A O 1
ATOM 3661 N N . LEU A 1 465 ? 31.781 -29.781 -8.75 1 93.75 465 LEU A N 1
ATOM 3662 C CA . LEU A 1 465 ? 30.469 -29.156 -8.852 1 93.75 465 LEU A CA 1
ATOM 3663 C C . LEU A 1 465 ? 30.562 -27.797 -9.531 1 93.75 465 LEU A C 1
ATOM 3665 O O . LEU A 1 465 ? 31.359 -26.953 -9.125 1 93.75 465 LEU A O 1
ATOM 3669 N N . VAL A 1 466 ? 29.703 -27.562 -10.492 1 95.12 466 VAL A N 1
ATOM 3670 C CA . VAL A 1 466 ? 29.922 -26.406 -11.344 1 95.12 466 VAL A CA 1
ATOM 3671 C C . VAL A 1 466 ? 28.797 -25.375 -11.117 1 95.12 466 VAL A C 1
ATOM 3673 O O . VAL A 1 466 ? 27.703 -25.734 -10.711 1 95.12 466 VAL A O 1
ATOM 3676 N N . ASN A 1 467 ? 29.094 -24.172 -11.445 1 96.06 467 ASN A N 1
ATOM 3677 C CA . ASN A 1 467 ? 28.219 -23 -11.547 1 96.06 467 ASN A CA 1
ATOM 3678 C C . ASN A 1 467 ? 28.625 -22.094 -12.695 1 96.06 467 ASN A C 1
ATOM 3680 O O . ASN A 1 467 ? 29.594 -21.328 -12.57 1 96.06 467 ASN A O 1
ATOM 3684 N N . PRO A 1 468 ? 27.875 -22.062 -13.703 1 96.38 468 PRO A N 1
ATOM 3685 C CA . PRO A 1 468 ? 26.562 -22.688 -13.922 1 96.38 468 PRO A CA 1
ATOM 3686 C C . PRO A 1 468 ? 26.672 -24.141 -14.352 1 96.38 468 PRO A C 1
ATOM 3688 O O . PRO A 1 468 ? 27.719 -24.594 -14.797 1 96.38 468 PRO A O 1
ATOM 3691 N N . PHE A 1 469 ? 25.562 -24.812 -14.156 1 96.44 469 PHE A N 1
ATOM 3692 C CA . PHE A 1 469 ? 25.375 -26.016 -14.953 1 96.44 469 PHE A CA 1
ATOM 3693 C C . PHE A 1 469 ? 24.484 -25.734 -16.156 1 96.44 469 PHE A C 1
ATOM 3695 O O . PHE A 1 469 ? 23.859 -24.672 -16.234 1 96.44 469 PHE A O 1
ATOM 3702 N N . TYR A 1 470 ? 24.484 -26.719 -17.062 1 96.75 470 TYR A N 1
ATOM 3703 C CA . TYR A 1 470 ? 23.766 -26.5 -18.312 1 96.75 470 TYR A CA 1
ATOM 3704 C C . TYR A 1 470 ? 22.688 -27.562 -18.516 1 96.75 470 TYR A C 1
ATOM 3706 O O . TYR A 1 470 ? 22.828 -28.688 -18.062 1 96.75 470 TYR A O 1
ATOM 3714 N N . ILE A 1 471 ? 21.641 -27.172 -19.141 1 95.75 471 ILE A N 1
ATOM 3715 C CA . ILE A 1 471 ? 20.562 -28.094 -19.484 1 95.75 471 ILE A CA 1
ATOM 3716 C C . ILE A 1 471 ? 20.234 -27.984 -20.969 1 95.75 471 ILE A C 1
ATOM 3718 O O . ILE A 1 471 ? 20.047 -26.875 -21.484 1 95.75 471 ILE A O 1
ATOM 3722 N N . GLY A 1 472 ? 20.281 -29.094 -21.656 1 95.94 472 GLY A N 1
ATOM 3723 C CA . GLY A 1 472 ? 19.766 -29.188 -23.016 1 95.94 472 GLY A CA 1
ATOM 3724 C C . GLY A 1 472 ? 18.344 -29.703 -23.078 1 95.94 472 GLY A C 1
ATOM 3725 O O . GLY A 1 472 ? 18.031 -30.75 -22.484 1 95.94 472 GLY A O 1
ATOM 3726 N N . ILE A 1 473 ? 17.5 -28.938 -23.781 1 95.56 473 ILE A N 1
ATOM 3727 C CA . ILE A 1 473 ? 16.078 -29.312 -23.875 1 95.56 473 ILE A CA 1
ATOM 3728 C C . ILE A 1 473 ? 15.672 -29.438 -25.328 1 95.56 473 ILE A C 1
ATOM 3730 O O . ILE A 1 473 ? 15.914 -28.531 -26.141 1 95.56 473 ILE A O 1
ATOM 3734 N N . ALA A 1 474 ? 15.188 -30.5 -25.688 1 96 474 ALA A N 1
ATOM 3735 C CA . ALA A 1 474 ? 14.523 -30.719 -26.969 1 96 474 ALA A CA 1
ATOM 3736 C C . ALA A 1 474 ? 13.008 -30.812 -26.797 1 96 474 ALA A C 1
ATOM 3738 O O . ALA A 1 474 ? 12.516 -31.672 -26.062 1 96 474 ALA A O 1
ATOM 3739 N N . ALA A 1 475 ? 12.344 -29.922 -27.484 1 94.19 475 ALA A N 1
ATOM 3740 C CA . ALA A 1 475 ? 10.906 -29.844 -27.219 1 94.19 475 ALA A CA 1
ATOM 3741 C C . ALA A 1 475 ? 10.117 -29.609 -28.5 1 94.19 475 ALA A C 1
ATOM 3743 O O . ALA A 1 475 ? 10.672 -29.156 -29.5 1 94.19 475 ALA A O 1
ATOM 3744 N N . ARG A 1 476 ? 8.883 -29.953 -28.453 1 93.81 476 ARG A N 1
ATOM 3745 C CA . ARG A 1 476 ? 7.891 -29.75 -29.5 1 93.81 476 ARG A CA 1
ATOM 3746 C C . ARG A 1 476 ? 6.648 -29.047 -28.969 1 93.81 476 ARG A C 1
ATOM 3748 O O . ARG A 1 476 ? 6.164 -29.375 -27.875 1 93.81 476 ARG A O 1
ATOM 3755 N N . ILE A 1 477 ? 6.188 -28.062 -29.656 1 90.69 477 ILE A N 1
ATOM 3756 C CA . ILE A 1 477 ? 4.914 -27.406 -29.359 1 90.69 477 ILE A CA 1
ATOM 3757 C C . ILE A 1 477 ? 4.016 -27.438 -30.594 1 90.69 477 ILE A C 1
ATOM 3759 O O . ILE A 1 477 ? 4.48 -27.203 -31.703 1 90.69 477 ILE A O 1
ATOM 3763 N N . SER A 1 478 ? 2.779 -27.734 -30.328 1 86.69 478 SER A N 1
ATOM 3764 C CA . SER A 1 478 ? 1.82 -27.703 -31.422 1 86.69 478 SER A CA 1
ATOM 3765 C C . SER A 1 478 ? 1.605 -26.281 -31.922 1 86.69 478 SER A C 1
ATOM 3767 O O . SER A 1 478 ? 1.691 -25.328 -31.141 1 86.69 478 SER A O 1
ATOM 3769 N N . THR A 1 479 ? 1.365 -26.125 -33.188 1 85.5 479 THR A N 1
ATOM 3770 C CA . THR A 1 479 ? 1.136 -24.797 -33.75 1 85.5 479 THR A CA 1
ATOM 3771 C C . THR A 1 479 ? -0.358 -24.5 -33.812 1 85.5 479 THR A C 1
ATOM 3773 O O . THR A 1 479 ? -0.771 -23.531 -34.469 1 85.5 479 THR A O 1
ATOM 3776 N N . THR A 1 480 ? -1.109 -25.312 -33.156 1 76.81 480 THR A N 1
ATOM 3777 C CA . THR A 1 480 ? -2.551 -25.094 -33.125 1 76.81 480 THR A CA 1
ATOM 3778 C C . THR A 1 480 ? -2.9 -23.812 -32.375 1 76.81 480 THR A C 1
ATOM 3780 O O . THR A 1 480 ? -2.055 -23.25 -31.688 1 76.81 480 THR A O 1
ATOM 3783 N N . SER A 1 481 ? -4.152 -23.406 -32.562 1 68.94 481 SER A N 1
ATOM 3784 C CA . SER A 1 481 ? -4.613 -22.141 -31.969 1 68.94 481 SER A CA 1
ATOM 3785 C C . SER A 1 481 ? -4.488 -22.172 -30.438 1 68.94 481 SER A C 1
ATOM 3787 O O . SER A 1 481 ? -4.797 -23.172 -29.797 1 68.94 481 SER A O 1
ATOM 3789 N N . GLY A 1 482 ? -3.941 -21.125 -29.906 1 77.38 482 GLY A N 1
ATOM 3790 C CA . GLY A 1 482 ? -3.889 -20.938 -28.453 1 77.38 482 GLY A CA 1
ATOM 3791 C C . GLY A 1 482 ? -2.549 -21.328 -27.859 1 77.38 482 GLY A C 1
ATOM 3792 O O . GLY A 1 482 ? -2.309 -21.109 -26.672 1 77.38 482 GLY A O 1
ATOM 3793 N N . GLN A 1 483 ? -1.743 -21.859 -28.75 1 83.5 483 GLN A N 1
ATOM 3794 C CA . GLN A 1 483 ? -0.463 -22.312 -28.219 1 83.5 483 GLN A CA 1
ATOM 3795 C C . GLN A 1 483 ? 0.592 -21.219 -28.297 1 83.5 483 GLN A C 1
ATOM 3797 O O . GLN A 1 483 ? 1.595 -21.25 -27.594 1 83.5 483 GLN A O 1
ATOM 3802 N N . PHE A 1 484 ? 0.335 -20.312 -29.297 1 88.56 484 PHE A N 1
ATOM 3803 C CA . PHE A 1 484 ? 1.203 -19.141 -29.453 1 88.56 484 PHE A CA 1
ATOM 3804 C C . PHE A 1 484 ? 0.382 -17.875 -29.562 1 88.56 484 PHE A C 1
ATOM 3806 O O . PHE A 1 484 ? -0.768 -17.906 -30.016 1 88.56 484 PHE A O 1
ATOM 3813 N N . VAL A 1 485 ? 1.007 -16.812 -29.109 1 88.25 485 VAL A N 1
ATOM 3814 C CA . VAL A 1 485 ? 0.382 -15.523 -29.359 1 88.25 485 VAL A CA 1
ATOM 3815 C C . VAL A 1 485 ? 0.38 -15.234 -30.859 1 88.25 485 VAL A C 1
ATOM 3817 O O . VAL A 1 485 ? 1.245 -15.719 -31.594 1 88.25 485 VAL A O 1
ATOM 3820 N N . SER A 1 486 ? -0.628 -14.461 -31.188 1 84.81 486 SER A N 1
ATOM 3821 C CA . SER A 1 486 ? -0.713 -14.117 -32.594 1 84.81 486 SER A CA 1
ATOM 3822 C C . SER A 1 486 ? 0.554 -13.414 -33.094 1 84.81 486 SER A C 1
ATOM 3824 O O . SER A 1 486 ? 1.052 -12.5 -32.406 1 84.81 486 SER A O 1
ATOM 3826 N N . GLY A 1 487 ? 1.063 -13.891 -34.188 1 83.62 487 GLY A N 1
ATOM 3827 C CA . GLY A 1 487 ? 2.225 -13.242 -34.75 1 83.62 487 GLY A CA 1
ATOM 3828 C C . GLY A 1 487 ? 3.527 -13.609 -34.094 1 83.62 487 GLY A C 1
ATOM 3829 O O . GLY A 1 487 ? 4.527 -12.906 -34.219 1 83.62 487 GLY A O 1
ATOM 3830 N N . ASN A 1 488 ? 3.523 -14.68 -33.438 1 88.81 488 ASN A N 1
ATOM 3831 C CA . ASN A 1 488 ? 4.727 -15.109 -32.719 1 88.81 488 ASN A CA 1
ATOM 3832 C C . ASN A 1 488 ? 5.863 -15.422 -33.688 1 88.81 488 ASN A C 1
ATOM 3834 O O . ASN A 1 488 ? 5.68 -16.188 -34.656 1 88.81 488 ASN A O 1
ATOM 3838 N N . GLU A 1 489 ? 7.043 -14.906 -33.406 1 89.56 489 GLU A N 1
ATOM 3839 C CA . GLU A 1 489 ? 8.227 -15.039 -34.25 1 89.56 489 GLU A CA 1
ATOM 3840 C C . GLU A 1 489 ? 8.672 -16.5 -34.344 1 89.56 489 GLU A C 1
ATOM 3842 O O . GLU A 1 489 ? 9.297 -16.891 -35.344 1 89.56 489 GLU A O 1
ATOM 3847 N N . MET A 1 490 ? 8.367 -17.203 -33.406 1 88.69 490 MET A N 1
ATOM 3848 C CA . MET A 1 490 ? 8.789 -18.594 -33.406 1 88.69 490 MET A CA 1
ATOM 3849 C C . MET A 1 490 ? 8.117 -19.375 -34.5 1 88.69 490 MET A C 1
ATOM 3851 O O . MET A 1 490 ? 8.641 -20.391 -34.969 1 88.69 490 MET A O 1
ATOM 3855 N N . MET A 1 491 ? 6.98 -18.891 -34.875 1 87 491 MET A N 1
ATOM 3856 C CA . MET A 1 491 ? 6.211 -19.578 -35.906 1 87 491 MET A CA 1
ATOM 3857 C C . MET A 1 491 ? 6.578 -19.062 -37.281 1 87 491 MET A C 1
ATOM 3859 O O . MET A 1 491 ? 6.152 -19.641 -38.312 1 87 491 MET A O 1
ATOM 3863 N N . ALA A 1 492 ? 7.219 -17.969 -37.188 1 80.75 492 ALA A N 1
ATOM 3864 C CA . ALA A 1 492 ? 7.648 -17.438 -38.5 1 80.75 492 ALA A CA 1
ATOM 3865 C C . ALA A 1 492 ? 8.844 -18.219 -39.031 1 80.75 492 ALA A C 1
ATOM 3867 O O . ALA A 1 492 ? 9.477 -18.984 -38.312 1 80.75 492 ALA A O 1
ATOM 3868 N N . ASN A 1 493 ? 9.07 -18.141 -40.281 1 67.75 493 ASN A N 1
ATOM 3869 C CA . ASN A 1 493 ? 10.156 -18.859 -40.938 1 67.75 493 ASN A CA 1
ATOM 3870 C C . ASN A 1 493 ? 11.516 -18.484 -40.344 1 67.75 493 ASN A C 1
ATOM 3872 O O . ASN A 1 493 ? 12.273 -17.719 -40.938 1 67.75 493 ASN A O 1
ATOM 3876 N N . ASN A 1 494 ? 11.648 -18.812 -39 1 72.31 494 ASN A N 1
ATOM 3877 C CA . ASN A 1 494 ? 12.93 -18.594 -38.344 1 72.31 494 ASN A CA 1
ATOM 3878 C C . ASN A 1 494 ? 13.781 -19.859 -38.344 1 72.31 494 ASN A C 1
ATOM 3880 O O . ASN A 1 494 ? 13.781 -20.609 -37.375 1 72.31 494 ASN A O 1
ATOM 3884 N N . THR A 1 495 ? 14.562 -20.109 -39.375 1 77.75 495 THR A N 1
ATOM 3885 C CA . THR A 1 495 ? 15.305 -21.344 -39.562 1 77.75 495 THR A CA 1
ATOM 3886 C C . THR A 1 495 ? 16.484 -21.438 -38.625 1 77.75 495 THR A C 1
ATOM 3888 O O . THR A 1 495 ? 17.078 -22.516 -38.438 1 77.75 495 THR A O 1
ATOM 3891 N N . ASP A 1 496 ? 16.719 -20.375 -37.906 1 85.38 496 ASP A N 1
ATOM 3892 C CA . ASP A 1 496 ? 17.875 -20.375 -37.031 1 85.38 496 ASP A CA 1
ATOM 3893 C C . ASP A 1 496 ? 17.469 -20.859 -35.625 1 85.38 496 ASP A C 1
ATOM 3895 O O . ASP A 1 496 ? 18.328 -21.219 -34.812 1 85.38 496 ASP A O 1
ATOM 3899 N N . ALA A 1 497 ? 16.203 -20.953 -35.438 1 90.12 497 ALA A N 1
ATOM 3900 C CA . ALA A 1 497 ? 15.82 -21.219 -34.062 1 90.12 497 ALA A CA 1
ATOM 3901 C C . ALA A 1 497 ? 14.852 -22.406 -33.969 1 90.12 497 ALA A C 1
ATOM 3903 O O . ALA A 1 497 ? 14.891 -23.172 -33 1 90.12 497 ALA A O 1
ATOM 3904 N N . THR A 1 498 ? 14.039 -22.562 -35 1 91.12 498 THR A N 1
ATOM 3905 C CA . THR A 1 498 ? 12.945 -23.516 -34.875 1 91.12 498 THR A CA 1
ATOM 3906 C C . THR A 1 498 ? 12.859 -24.391 -36.125 1 91.12 498 THR A C 1
ATOM 3908 O O . THR A 1 498 ? 13.406 -24.047 -37.188 1 91.12 498 THR A O 1
ATOM 3911 N N . PHE A 1 499 ? 12.328 -25.531 -35.938 1 92.06 499 PHE A N 1
ATOM 3912 C CA . PHE A 1 499 ? 12.047 -26.5 -37 1 92.06 499 PHE A CA 1
ATOM 3913 C C . PHE A 1 499 ? 10.547 -26.734 -37.125 1 92.06 499 PHE A C 1
ATOM 3915 O O . PHE A 1 499 ? 9.945 -27.406 -36.281 1 92.06 499 PHE A O 1
ATOM 3922 N N . ILE A 1 500 ? 9.93 -26.156 -38.156 1 88.94 500 ILE A N 1
ATOM 3923 C CA . ILE A 1 500 ? 8.477 -26.219 -38.312 1 88.94 500 ILE A CA 1
ATOM 3924 C C . ILE A 1 500 ? 8.117 -27.297 -39.344 1 88.94 500 ILE A C 1
ATOM 3926 O O . ILE A 1 500 ? 8.695 -27.344 -40.438 1 88.94 500 ILE A O 1
ATOM 3930 N N . SER A 1 501 ? 7.254 -28.203 -38.844 1 83.44 501 SER A N 1
ATOM 3931 C CA . SER A 1 501 ? 6.754 -29.219 -39.781 1 83.44 501 SER A CA 1
ATOM 3932 C C . SER A 1 501 ? 5.324 -29.625 -39.438 1 83.44 501 SER A C 1
ATOM 3934 O O . SER A 1 501 ? 5.023 -29.922 -38.25 1 83.44 501 SER A O 1
ATOM 3936 N N . ASP A 1 502 ? 4.453 -29.812 -40.406 1 79.31 502 ASP A N 1
ATOM 3937 C CA . ASP A 1 502 ? 3.125 -30.422 -40.344 1 79.31 502 ASP A CA 1
ATOM 3938 C C . ASP A 1 502 ? 2.4 -30.062 -39.062 1 79.31 502 ASP A C 1
ATOM 3940 O O . ASP A 1 502 ? 1.941 -30.938 -38.344 1 79.31 502 ASP A O 1
ATOM 3944 N N . GLY A 1 503 ? 2.414 -28.75 -38.656 1 83.31 503 GLY A N 1
ATOM 3945 C CA . GLY A 1 503 ? 1.57 -28.328 -37.562 1 83.31 503 GLY A CA 1
ATOM 3946 C C . GLY A 1 503 ? 2.287 -28.359 -36.219 1 83.31 503 GLY A C 1
ATOM 3947 O O . GLY A 1 503 ? 1.673 -28.109 -35.156 1 83.31 503 GLY A O 1
ATOM 3948 N N . VAL A 1 504 ? 3.588 -28.812 -36.219 1 90.06 504 VAL A N 1
ATOM 3949 C CA . VAL A 1 504 ? 4.355 -28.828 -34.969 1 90.06 504 VAL A CA 1
ATOM 3950 C C . VAL A 1 504 ? 5.605 -27.969 -35.125 1 90.06 504 VAL A C 1
ATOM 3952 O O . VAL A 1 504 ? 6.082 -27.75 -36.25 1 90.06 504 VAL A O 1
ATOM 3955 N N . LEU A 1 505 ? 5.996 -27.453 -34.062 1 92.69 505 LEU A N 1
ATOM 3956 C CA . LEU A 1 505 ? 7.215 -26.656 -33.969 1 92.69 505 LEU A CA 1
ATOM 3957 C C . LEU A 1 505 ? 8.195 -27.281 -33 1 92.69 505 LEU A C 1
ATOM 3959 O O . LEU A 1 505 ? 7.879 -27.453 -31.812 1 92.69 505 LEU A O 1
ATOM 3963 N N . ASP A 1 506 ? 9.367 -27.734 -33.594 1 94.56 506 ASP A N 1
ATOM 3964 C CA . ASP A 1 506 ? 10.414 -28.344 -32.781 1 94.56 506 ASP A CA 1
ATOM 3965 C C . ASP A 1 506 ? 11.57 -27.375 -32.562 1 94.56 506 ASP A C 1
ATOM 3967 O O . ASP A 1 506 ? 11.891 -26.562 -33.438 1 94.56 506 ASP A O 1
ATOM 3971 N N . PHE A 1 507 ? 12.195 -27.438 -31.422 1 95.75 507 PHE A N 1
ATOM 3972 C CA . PHE A 1 507 ? 13.344 -26.594 -31.156 1 95.75 507 PHE A CA 1
ATOM 3973 C C . PHE A 1 507 ? 14.219 -27.188 -30.062 1 95.75 507 PHE A C 1
ATOM 3975 O O . PHE A 1 507 ? 13.805 -28.109 -29.359 1 95.75 507 PHE A O 1
ATOM 3982 N N . ILE A 1 508 ? 15.414 -26.781 -29.969 1 96.94 508 ILE A N 1
ATOM 3983 C CA . ILE A 1 508 ? 16.391 -27.172 -28.953 1 96.94 508 ILE A CA 1
ATOM 3984 C C . ILE A 1 508 ? 16.844 -25.938 -28.188 1 96.94 508 ILE A C 1
ATOM 3986 O O . ILE A 1 508 ? 17.188 -24.906 -28.781 1 96.94 508 ILE A O 1
ATOM 3990 N N . LEU A 1 509 ? 16.75 -26.047 -26.859 1 97.25 509 LEU A N 1
ATOM 3991 C CA . LEU A 1 509 ? 17.25 -24.984 -25.984 1 97.25 509 LEU A CA 1
ATOM 3992 C C . LEU A 1 509 ? 18.531 -25.406 -25.281 1 97.25 509 LEU A C 1
ATOM 3994 O O . LEU A 1 509 ? 18.672 -26.562 -24.891 1 97.25 509 LEU A O 1
ATOM 3998 N N . ASN A 1 510 ? 19.422 -24.547 -25.25 1 97.81 510 ASN A N 1
ATOM 3999 C CA . ASN A 1 510 ? 20.609 -24.625 -24.422 1 97.81 510 ASN A CA 1
ATOM 4000 C C . ASN A 1 510 ? 20.609 -23.562 -23.328 1 97.81 510 ASN A C 1
ATOM 4002 O O . ASN A 1 510 ? 20.766 -22.375 -23.609 1 97.81 510 ASN A O 1
ATOM 4006 N N . CYS A 1 511 ? 20.484 -24.031 -22.094 1 97.56 511 CYS A N 1
ATOM 4007 C CA . CYS A 1 511 ? 20.297 -23.078 -21 1 97.56 511 CYS A CA 1
ATOM 4008 C C . CYS A 1 511 ? 21.406 -23.188 -19.969 1 97.56 511 CYS A C 1
ATOM 4010 O O . CYS A 1 511 ? 21.891 -24.297 -19.688 1 97.56 511 CYS A O 1
ATOM 4012 N N . ALA A 1 512 ? 21.812 -22.109 -19.422 1 97.44 512 ALA A N 1
ATOM 4013 C CA . ALA A 1 512 ? 22.766 -22.016 -18.312 1 97.44 512 ALA A CA 1
ATOM 4014 C C . ALA A 1 512 ? 22.062 -21.594 -17.016 1 97.44 512 ALA A C 1
ATOM 4016 O O . ALA A 1 512 ? 21.438 -20.547 -16.969 1 97.44 512 ALA A O 1
ATOM 4017 N N . VAL A 1 513 ? 22.094 -22.453 -15.992 1 97.44 513 VAL A N 1
ATOM 4018 C CA . VAL A 1 513 ? 21.484 -22.156 -14.695 1 97.44 513 VAL A CA 1
ATOM 4019 C C . VAL A 1 513 ? 22.578 -21.797 -13.695 1 97.44 513 VAL A C 1
ATOM 4021 O O . VAL A 1 513 ? 23.469 -22.609 -13.414 1 97.44 513 VAL A O 1
ATOM 4024 N N . ALA A 1 514 ? 22.5 -20.609 -13.164 1 97.75 514 ALA A N 1
ATOM 4025 C CA . ALA A 1 514 ? 23.531 -20.125 -12.273 1 97.75 514 ALA A CA 1
ATOM 4026 C C . ALA A 1 514 ? 22.953 -19.672 -10.938 1 97.75 514 ALA A C 1
ATOM 4028 O O . ALA A 1 514 ? 21.812 -19.203 -10.875 1 97.75 514 ALA A O 1
ATOM 4029 N N . SER A 1 515 ? 23.734 -19.875 -9.898 1 97.88 515 SER A N 1
ATOM 4030 C CA . SER A 1 515 ? 23.359 -19.422 -8.57 1 97.88 515 SER A CA 1
ATOM 4031 C C . SER A 1 515 ? 24.156 -18.172 -8.172 1 97.88 515 SER A C 1
ATOM 4033 O O . SER A 1 515 ? 25.312 -18.016 -8.57 1 97.88 515 SER A O 1
ATOM 4035 N N . TYR A 1 516 ? 23.516 -17.328 -7.414 1 97.81 516 TYR A N 1
ATOM 4036 C CA . TYR A 1 516 ? 24.125 -16.062 -7.008 1 97.81 516 TYR A CA 1
ATOM 4037 C C . TYR A 1 516 ? 23.906 -15.812 -5.52 1 97.81 516 TYR A C 1
ATOM 4039 O O . TYR A 1 516 ? 22.859 -16.172 -4.969 1 97.81 516 TYR A O 1
ATOM 4047 N N . ASP A 1 517 ? 24.891 -15.25 -4.906 1 97 517 ASP A N 1
ATOM 4048 C CA . ASP A 1 517 ? 24.703 -14.586 -3.619 1 97 517 ASP A CA 1
ATOM 4049 C C . ASP A 1 517 ? 24.156 -13.172 -3.807 1 97 517 ASP A C 1
ATOM 4051 O 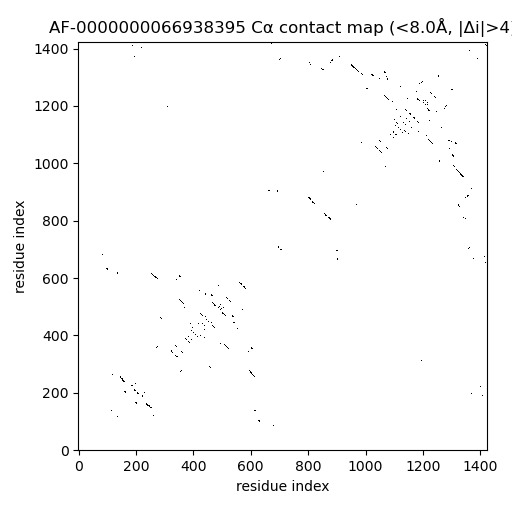O . ASP A 1 517 ? 24.75 -12.359 -4.516 1 97 517 ASP A O 1
ATOM 4055 N N . ILE A 1 518 ? 23.078 -12.906 -3.133 1 97.44 518 ILE A N 1
ATOM 4056 C CA . ILE A 1 518 ? 22.375 -11.656 -3.406 1 97.44 518 ILE A CA 1
ATOM 4057 C C . ILE A 1 518 ? 22.344 -10.797 -2.145 1 97.44 518 ILE A C 1
ATOM 4059 O O . ILE A 1 518 ? 22.141 -11.312 -1.042 1 97.44 518 ILE A O 1
ATOM 4063 N N . SER A 1 519 ? 22.609 -9.562 -2.295 1 96.81 519 SER A N 1
ATOM 4064 C CA . SER A 1 519 ? 22.25 -8.531 -1.326 1 96.81 519 SER A CA 1
ATOM 4065 C C . SER A 1 519 ? 21.203 -7.578 -1.884 1 96.81 519 SER A C 1
ATOM 4067 O O . SER A 1 519 ? 21.344 -7.078 -3.002 1 96.81 519 SER A O 1
ATOM 4069 N N . TYR A 1 520 ? 20.125 -7.414 -1.183 1 96.62 520 TYR A N 1
ATOM 4070 C CA . TYR A 1 520 ? 19.047 -6.57 -1.704 1 96.62 520 TYR A CA 1
ATOM 4071 C C . TYR A 1 520 ? 18.516 -5.633 -0.625 1 96.62 520 TYR A C 1
ATOM 4073 O O . TYR A 1 520 ? 18.656 -5.91 0.568 1 96.62 520 TYR A O 1
ATOM 4081 N N . THR A 1 521 ? 18 -4.535 -1.094 1 95.81 521 THR A N 1
ATOM 4082 C CA . THR A 1 521 ? 17.406 -3.531 -0.212 1 95.81 521 THR A CA 1
ATOM 4083 C C . THR A 1 521 ? 15.93 -3.344 -0.517 1 95.81 521 THR A C 1
ATOM 4085 O O . THR A 1 521 ? 15.547 -3.156 -1.673 1 95.81 521 THR A O 1
ATOM 4088 N N . TRP A 1 522 ? 15.117 -3.553 0.501 1 94.69 522 TRP A N 1
ATOM 4089 C CA . TRP A 1 522 ? 13.664 -3.393 0.427 1 94.69 522 TRP A CA 1
ATOM 4090 C C . TRP A 1 522 ? 13.219 -2.141 1.174 1 94.69 522 TRP A C 1
ATOM 4092 O O . TRP A 1 522 ? 13.383 -2.045 2.393 1 94.69 522 TRP A O 1
ATOM 4102 N N . VAL A 1 523 ? 12.688 -1.137 0.361 1 91.69 523 VAL A N 1
ATOM 4103 C CA . VAL A 1 523 ? 12.305 0.141 0.953 1 91.69 523 VAL A CA 1
ATOM 4104 C C . VAL A 1 523 ? 10.875 0.498 0.541 1 91.69 523 VAL A C 1
ATOM 4106 O O . VAL A 1 523 ? 10.516 0.377 -0.632 1 91.69 523 VAL A O 1
ATOM 4109 N N . ASP A 1 524 ? 10.078 0.949 1.459 1 88.19 524 ASP A N 1
ATOM 4110 C CA . ASP A 1 524 ? 8.711 1.4 1.236 1 88.19 524 ASP A CA 1
ATOM 4111 C C . ASP A 1 524 ? 7.918 0.372 0.432 1 88.19 524 ASP A C 1
ATOM 4113 O O . ASP A 1 524 ? 7.27 0.717 -0.558 1 88.19 524 ASP A O 1
ATOM 4117 N N . GLY A 1 525 ? 8.258 -0.898 0.759 1 85.75 525 GLY A N 1
ATOM 4118 C CA . GLY A 1 525 ? 7.473 -1.981 0.191 1 85.75 525 GLY A CA 1
ATOM 4119 C C . GLY A 1 525 ? 7.934 -2.389 -1.196 1 85.75 525 GLY A C 1
ATOM 4120 O O . GLY A 1 525 ? 7.227 -3.113 -1.9 1 85.75 525 GLY A O 1
ATOM 4121 N N . ALA A 1 526 ? 9 -1.895 -1.609 1 88.12 526 ALA A N 1
ATOM 4122 C CA . ALA A 1 526 ? 9.484 -2.223 -2.949 1 88.12 526 ALA A CA 1
ATOM 4123 C C . ALA A 1 526 ? 10.992 -2.441 -2.951 1 88.12 526 ALA A C 1
ATOM 4125 O O . ALA A 1 526 ? 11.695 -1.973 -2.053 1 88.12 526 ALA A O 1
ATOM 4126 N N . LEU A 1 527 ? 11.43 -3.158 -4 1 94.12 527 LEU A N 1
ATOM 4127 C CA . LEU A 1 527 ? 12.852 -3.396 -4.199 1 94.12 527 LEU A CA 1
ATOM 4128 C C . LEU A 1 527 ? 13.562 -2.123 -4.66 1 94.12 527 LEU A C 1
ATOM 4130 O O . LEU A 1 527 ? 13.164 -1.517 -5.656 1 94.12 527 LEU A O 1
ATOM 4134 N N . GLN A 1 528 ? 14.562 -1.69 -3.945 1 92.5 528 GLN A N 1
ATOM 4135 C CA . GLN A 1 528 ? 15.289 -0.475 -4.289 1 92.5 528 GLN A CA 1
ATOM 4136 C C . GLN A 1 528 ? 16.578 -0.8 -5.035 1 92.5 528 GLN A C 1
ATOM 4138 O O . GLN A 1 528 ? 16.922 -0.143 -6.02 1 92.5 528 GLN A O 1
ATOM 4143 N N . ASN A 1 529 ? 17.297 -1.719 -4.434 1 93.12 529 ASN A N 1
ATOM 4144 C CA . ASN A 1 529 ? 18.562 -2.127 -5.016 1 93.12 529 ASN A CA 1
ATOM 4145 C C . ASN A 1 529 ? 18.812 -3.623 -4.836 1 93.12 529 ASN A C 1
ATOM 4147 O O . ASN A 1 529 ? 18.359 -4.219 -3.859 1 93.12 529 ASN A O 1
ATOM 4151 N N . ILE A 1 530 ? 19.547 -4.191 -5.855 1 96.19 530 ILE A N 1
ATOM 4152 C CA . ILE A 1 530 ? 19.875 -5.609 -5.773 1 96.19 530 ILE A CA 1
ATOM 4153 C C . ILE A 1 530 ? 21.25 -5.848 -6.398 1 96.19 530 ILE A C 1
ATOM 4155 O O . ILE A 1 530 ? 21.562 -5.285 -7.449 1 96.19 530 ILE A O 1
ATOM 4159 N N . HIS A 1 531 ? 22.109 -6.527 -5.668 1 96.38 531 HIS A N 1
ATOM 4160 C CA . HIS A 1 531 ? 23.438 -6.914 -6.129 1 96.38 531 HIS A CA 1
ATOM 4161 C C . HIS A 1 531 ? 23.609 -8.43 -6.102 1 96.38 531 HIS A C 1
ATOM 4163 O O . HIS A 1 531 ? 23.328 -9.07 -5.086 1 96.38 531 HIS A O 1
ATOM 4169 N N . ALA A 1 532 ? 24.047 -8.945 -7.23 1 97.44 532 ALA A N 1
ATOM 4170 C CA . ALA A 1 532 ? 24.203 -10.391 -7.367 1 97.44 532 ALA A CA 1
ATOM 4171 C C . ALA A 1 532 ? 25.641 -10.766 -7.734 1 97.44 532 ALA A C 1
ATOM 4173 O O . ALA A 1 532 ? 26.203 -10.211 -8.68 1 97.44 532 ALA A O 1
ATOM 4174 N N . VAL A 1 533 ? 26.203 -11.68 -6.941 1 96.56 533 VAL A N 1
ATOM 4175 C CA . VAL A 1 533 ? 27.531 -12.227 -7.203 1 96.56 533 VAL A CA 1
ATOM 4176 C C . VAL A 1 533 ? 27.438 -13.742 -7.379 1 96.56 533 VAL A C 1
ATOM 4178 O O . VAL A 1 533 ? 26.875 -14.438 -6.539 1 96.56 533 VAL A O 1
ATOM 4181 N N . PRO A 1 534 ? 27.953 -14.258 -8.477 1 96.12 534 PRO A N 1
ATOM 4182 C CA . PRO A 1 534 ? 27.891 -15.719 -8.641 1 96.12 534 PRO A CA 1
ATOM 4183 C C . PRO A 1 534 ? 28.5 -16.469 -7.461 1 96.12 534 PRO A C 1
ATOM 4185 O O . PRO A 1 534 ? 29.5 -16.031 -6.891 1 96.12 534 PRO A O 1
ATOM 4188 N N . THR A 1 535 ? 27.844 -17.516 -7.074 1 94.31 535 THR A N 1
ATOM 4189 C CA . THR A 1 535 ? 28.375 -18.328 -5.984 1 94.31 535 THR A CA 1
ATOM 4190 C C . THR A 1 535 ? 29.656 -19.031 -6.41 1 94.31 535 THR A C 1
ATOM 4192 O O . THR A 1 535 ? 29.922 -19.188 -7.605 1 94.31 535 THR A O 1
ATOM 4195 N N . GLY A 1 536 ? 30.531 -19.406 -5.387 1 84.38 536 GLY A N 1
ATOM 4196 C CA . GLY A 1 536 ? 31.844 -19.969 -5.641 1 84.38 536 GLY A CA 1
ATOM 4197 C C . GLY A 1 536 ? 31.812 -21.312 -6.328 1 84.38 536 GLY A C 1
ATOM 4198 O O . GLY A 1 536 ? 32.656 -21.609 -7.164 1 84.38 536 GLY A O 1
ATOM 4199 N N . ASN A 1 537 ? 30.906 -22.156 -5.891 1 79.88 537 ASN A N 1
ATOM 4200 C CA . ASN A 1 537 ? 30.812 -23.453 -6.551 1 79.88 537 ASN A CA 1
ATOM 4201 C C . ASN A 1 537 ? 29.344 -23.875 -6.73 1 79.88 537 ASN A C 1
ATOM 4203 O O . ASN A 1 537 ? 28.438 -23.078 -6.516 1 79.88 537 ASN A O 1
ATOM 4207 N N . GLY A 1 538 ? 29.203 -25.141 -7.238 1 90.75 538 GLY A N 1
ATOM 4208 C CA . GLY A 1 538 ? 27.891 -25.609 -7.621 1 90.75 538 GLY A CA 1
ATOM 4209 C C . GLY A 1 538 ? 27.156 -26.344 -6.508 1 90.75 538 GLY A C 1
ATOM 4210 O O . GLY A 1 538 ? 26.219 -27.078 -6.758 1 90.75 538 GLY A O 1
ATOM 4211 N N . SER A 1 539 ? 27.625 -26.141 -5.207 1 89.94 539 SER A N 1
ATOM 4212 C CA . SER A 1 539 ? 27.031 -26.906 -4.105 1 89.94 539 SER A CA 1
ATOM 4213 C C . SER A 1 539 ? 25.578 -26.516 -3.883 1 89.94 539 SER A C 1
ATOM 4215 O O . SER A 1 539 ? 24.734 -27.375 -3.602 1 89.94 539 SER A O 1
ATOM 4217 N N . ILE A 1 540 ? 25.344 -25.234 -4.102 1 94.38 540 ILE A N 1
ATOM 4218 C CA . ILE A 1 540 ? 23.969 -24.766 -3.928 1 94.38 540 ILE A CA 1
ATOM 4219 C C . ILE A 1 540 ? 23.078 -25.359 -5.02 1 94.38 540 ILE A C 1
ATOM 4221 O O . ILE A 1 540 ? 21.984 -25.859 -4.734 1 94.38 540 ILE A O 1
ATOM 4225 N N . LEU A 1 541 ? 23.547 -25.406 -6.227 1 96.25 541 LEU A N 1
ATOM 4226 C CA . LEU A 1 541 ? 22.766 -25.891 -7.367 1 96.25 541 LEU A CA 1
ATOM 4227 C C . LEU A 1 541 ? 22.562 -27.406 -7.27 1 96.25 541 LEU A C 1
ATOM 4229 O O . LEU A 1 541 ? 21.562 -27.922 -7.773 1 96.25 541 LEU A O 1
ATOM 4233 N N . GLU A 1 542 ? 23.422 -28.062 -6.594 1 94.12 542 GLU A N 1
ATOM 4234 C CA . GLU A 1 542 ? 23.328 -29.516 -6.488 1 94.12 542 GLU A CA 1
ATOM 4235 C C . GLU A 1 542 ? 22.125 -29.922 -5.645 1 94.12 542 GLU A C 1
ATOM 4237 O O . GLU A 1 542 ? 21.594 -31.016 -5.812 1 94.12 542 GLU A O 1
ATOM 4242 N N . ILE A 1 543 ? 21.734 -29.062 -4.773 1 92.94 543 ILE A N 1
ATOM 4243 C CA . ILE A 1 543 ? 20.562 -29.344 -3.965 1 92.94 543 ILE A CA 1
ATOM 4244 C C . ILE A 1 543 ? 19.375 -29.641 -4.875 1 92.94 543 ILE A C 1
ATOM 4246 O O . ILE A 1 543 ? 18.562 -30.531 -4.586 1 92.94 543 ILE A O 1
ATOM 4250 N N . PHE A 1 544 ? 19.328 -28.953 -5.93 1 93.25 544 PHE A N 1
ATOM 4251 C CA . PHE A 1 544 ? 18.281 -29.188 -6.918 1 93.25 544 PHE A CA 1
ATOM 4252 C C . PHE A 1 544 ? 18.656 -30.328 -7.844 1 93.25 544 PHE A C 1
ATOM 4254 O O . PHE A 1 544 ? 17.891 -31.297 -7.973 1 93.25 544 PHE A O 1
ATOM 4261 N N . HIS A 1 545 ? 19.75 -30.234 -8.461 1 88.5 545 HIS A N 1
ATOM 4262 C CA . HIS A 1 545 ? 20.188 -31.172 -9.492 1 88.5 545 HIS A CA 1
ATOM 4263 C C . HIS A 1 545 ? 20.281 -32.594 -8.945 1 88.5 545 HIS A C 1
ATOM 4265 O O . HIS A 1 545 ? 19.812 -33.531 -9.586 1 88.5 545 HIS A O 1
ATOM 4271 N N . GLY A 1 546 ? 20.875 -32.688 -7.824 1 77.69 546 GLY A N 1
ATOM 4272 C CA . GLY A 1 546 ? 21.031 -34.031 -7.223 1 77.69 546 GLY A CA 1
ATOM 4273 C C . GLY A 1 546 ? 19.703 -34.656 -6.852 1 77.69 546 GLY A C 1
ATOM 4274 O O . GLY A 1 546 ? 19.531 -35.875 -7.031 1 77.69 546 GLY A O 1
ATOM 4275 N N . ASN A 1 547 ? 18.875 -33.875 -6.402 1 74.12 547 ASN A N 1
ATOM 4276 C CA . ASN A 1 547 ? 17.547 -34.375 -6.047 1 74.12 547 ASN A CA 1
ATOM 4277 C C . ASN A 1 547 ? 16.766 -34.844 -7.281 1 74.12 547 ASN A C 1
ATOM 4279 O O . ASN A 1 547 ? 16.062 -35.844 -7.25 1 74.12 547 ASN A O 1
ATOM 4283 N N . LEU A 1 548 ? 16.922 -34.062 -8.328 1 74.38 548 LEU A N 1
ATOM 4284 C CA . LEU A 1 548 ? 16.188 -34.375 -9.562 1 74.38 548 LEU A CA 1
ATOM 4285 C C . LEU A 1 548 ? 16.719 -35.656 -10.188 1 74.38 548 LEU A C 1
ATOM 4287 O O . LEU A 1 548 ? 15.93 -36.438 -10.734 1 74.38 548 LEU A O 1
ATOM 4291 N N . LEU A 1 549 ? 17.984 -35.844 -10.18 1 64.81 549 LEU A N 1
ATOM 4292 C CA . LEU A 1 549 ? 18.578 -37.031 -10.789 1 64.81 549 LEU A CA 1
ATOM 4293 C C . LEU A 1 549 ? 18.062 -38.312 -10.133 1 64.81 549 LEU A C 1
ATOM 4295 O O . LEU A 1 549 ? 17.812 -39.312 -10.805 1 64.81 549 LEU A O 1
ATOM 4299 N N . TYR A 1 550 ? 17.75 -38.125 -8.961 1 52.16 550 TYR A N 1
ATOM 4300 C CA . TYR A 1 550 ? 17.281 -39.312 -8.234 1 52.16 550 TYR A CA 1
ATOM 4301 C C . TYR A 1 550 ? 15.773 -39.469 -8.391 1 52.16 550 TYR A C 1
ATOM 4303 O O . TYR A 1 550 ? 15.281 -40.594 -8.562 1 52.16 550 TYR A O 1
ATOM 4311 N N . ALA A 1 551 ? 15.047 -38.344 -8.359 1 51.69 551 ALA A N 1
ATOM 4312 C CA . ALA A 1 551 ? 13.586 -38.406 -8.297 1 51.69 551 ALA A CA 1
ATOM 4313 C C . ALA A 1 551 ? 12.977 -38.594 -9.68 1 51.69 551 ALA A C 1
ATOM 4315 O O . ALA A 1 551 ? 11.859 -39.094 -9.805 1 51.69 551 ALA A O 1
ATOM 4316 N N . THR A 1 552 ? 13.609 -37.969 -10.75 1 51.81 552 THR A N 1
ATOM 4317 C CA . THR A 1 552 ? 12.922 -37.938 -12.039 1 51.81 552 THR A CA 1
ATOM 4318 C C . THR A 1 552 ? 13.266 -39.156 -12.867 1 51.81 552 THR A C 1
ATOM 4320 O O . THR A 1 552 ? 13.039 -39.188 -14.078 1 51.81 552 THR A O 1
ATOM 4323 N N . ILE A 1 553 ? 13.844 -40.156 -12.297 1 41.72 553 ILE A N 1
ATOM 4324 C CA . ILE A 1 553 ? 14.141 -41.344 -13.117 1 41.72 553 ILE A CA 1
ATOM 4325 C C . ILE A 1 553 ? 12.898 -41.719 -13.922 1 41.72 553 ILE A C 1
ATOM 4327 O O . ILE A 1 553 ? 13 -42 -15.117 1 41.72 553 ILE A O 1
ATOM 4331 N N . SER A 1 554 ? 11.836 -41.938 -13.156 1 42.47 554 SER A N 1
ATOM 4332 C CA . SER A 1 554 ? 10.742 -42.625 -13.828 1 42.47 554 SER A CA 1
ATOM 4333 C C . SER A 1 554 ? 9.82 -41.656 -14.555 1 42.47 554 SER A C 1
ATOM 4335 O O . SER A 1 554 ? 9.031 -42.062 -15.406 1 42.47 554 SER A O 1
ATOM 4337 N N . GLY A 1 555 ? 9.781 -40.312 -14.328 1 46.16 555 GLY A N 1
ATOM 4338 C CA . GLY A 1 555 ? 8.594 -39.625 -14.82 1 46.16 555 GLY A CA 1
ATOM 4339 C C . GLY A 1 555 ? 8.828 -38.156 -15.125 1 46.16 555 GLY A C 1
ATOM 4340 O O . GLY A 1 555 ? 9.719 -37.531 -14.539 1 46.16 555 GLY A O 1
ATOM 4341 N N . GLY A 1 556 ? 8.625 -37.875 -16.5 1 53.28 556 GLY A N 1
ATOM 4342 C CA . GLY A 1 556 ? 8.57 -36.594 -17.156 1 53.28 556 GLY A CA 1
ATOM 4343 C C . GLY A 1 556 ? 8.328 -35.438 -16.188 1 53.28 556 GLY A C 1
ATOM 4344 O O . GLY A 1 556 ? 7.789 -35.656 -15.102 1 53.28 556 GLY A O 1
ATOM 4345 N N . ASP A 1 557 ? 9.211 -34.344 -16.125 1 63.88 557 ASP A N 1
ATOM 4346 C CA . ASP A 1 557 ? 8.984 -33.125 -15.391 1 63.88 557 ASP A CA 1
ATOM 4347 C C . ASP A 1 557 ? 7.777 -32.375 -15.945 1 63.88 557 ASP A C 1
ATOM 4349 O O . ASP A 1 557 ? 7.902 -31.609 -16.922 1 63.88 557 ASP A O 1
ATOM 4353 N N . PRO A 1 558 ? 6.496 -32.719 -15.398 1 66.44 558 PRO A N 1
ATOM 4354 C CA . PRO A 1 558 ? 5.309 -32.031 -15.922 1 66.44 558 PRO A CA 1
ATOM 4355 C C . PRO A 1 558 ? 5.414 -30.516 -15.859 1 66.44 558 PRO A C 1
ATOM 4357 O O . PRO A 1 558 ? 4.812 -29.828 -16.688 1 66.44 558 PRO A O 1
ATOM 4360 N N . ALA A 1 559 ? 6.262 -30.047 -15.039 1 82.69 559 ALA A N 1
ATOM 4361 C CA . ALA A 1 559 ? 6.367 -28.594 -14.914 1 82.69 559 ALA A CA 1
ATOM 4362 C C . ALA A 1 559 ? 7.066 -27.984 -16.125 1 82.69 559 ALA A C 1
ATOM 4364 O O . ALA A 1 559 ? 6.738 -26.875 -16.547 1 82.69 559 ALA A O 1
ATOM 4365 N N . LEU A 1 560 ? 7.965 -28.781 -16.688 1 89 560 LEU A N 1
ATOM 4366 C CA . LEU A 1 560 ? 8.742 -28.25 -17.781 1 89 560 LEU A CA 1
ATOM 4367 C C . LEU A 1 560 ? 7.863 -28 -19.016 1 89 560 LEU A C 1
ATOM 4369 O O . LEU A 1 560 ? 8.023 -27 -19.719 1 89 560 LEU A O 1
ATOM 4373 N N . GLN A 1 561 ? 6.984 -28.922 -19.297 1 85.94 561 GLN A N 1
ATOM 4374 C CA . GLN A 1 561 ? 6.059 -28.719 -20.406 1 85.94 561 GLN A CA 1
ATOM 4375 C C . GLN A 1 561 ? 5.191 -27.484 -20.188 1 85.94 561 GLN A C 1
ATOM 4377 O O . GLN A 1 561 ? 4.938 -26.734 -21.125 1 85.94 561 GLN A O 1
ATOM 4382 N N . ASP A 1 562 ? 4.781 -27.375 -18.984 1 87.69 562 ASP A N 1
ATOM 4383 C CA . ASP A 1 562 ? 3.984 -26.203 -18.641 1 87.69 562 ASP A CA 1
ATOM 4384 C C . ASP A 1 562 ? 4.785 -24.922 -18.828 1 87.69 562 ASP A C 1
ATOM 4386 O O . ASP A 1 562 ? 4.258 -23.922 -19.312 1 87.69 562 ASP A O 1
ATOM 4390 N N . PHE A 1 563 ? 6.062 -24.969 -18.484 1 93.25 563 PHE A N 1
ATOM 4391 C CA . PHE A 1 563 ? 6.922 -23.797 -18.656 1 93.25 563 PHE A CA 1
ATOM 4392 C C . PHE A 1 563 ? 7.031 -23.422 -20.141 1 93.25 563 PHE A C 1
ATOM 4394 O O . PHE A 1 563 ? 7 -22.234 -20.484 1 93.25 563 PHE A O 1
ATOM 4401 N N . LEU A 1 564 ? 7.152 -24.391 -20.938 1 92.19 564 LEU A N 1
ATOM 4402 C CA . LEU A 1 564 ? 7.273 -24.141 -22.375 1 92.19 564 LEU A CA 1
ATOM 4403 C C . LEU A 1 564 ? 5.996 -23.516 -22.922 1 92.19 564 LEU A C 1
ATOM 4405 O O . LEU A 1 564 ? 6.055 -22.578 -23.719 1 92.19 564 LEU A O 1
ATOM 4409 N N . THR A 1 565 ? 4.891 -24 -22.422 1 87.69 565 THR A N 1
ATOM 4410 C CA . THR A 1 565 ? 3.613 -23.453 -22.844 1 87.69 565 THR A CA 1
ATOM 4411 C C . THR A 1 565 ? 3.48 -22 -22.406 1 87.69 565 THR A C 1
ATOM 4413 O O . THR A 1 565 ? 3.098 -21.125 -23.188 1 87.69 565 THR A O 1
ATOM 4416 N N . GLN A 1 566 ? 3.77 -21.75 -21.203 1 92.06 566 GLN A N 1
ATOM 4417 C CA . GLN A 1 566 ? 3.699 -20.391 -20.672 1 92.06 566 GLN A CA 1
ATOM 4418 C C . GLN A 1 566 ? 4.648 -19.453 -21.422 1 92.06 566 GLN A C 1
ATOM 4420 O O . GLN A 1 566 ? 4.32 -18.297 -21.656 1 92.06 566 GLN A O 1
ATOM 4425 N N . SER A 1 567 ? 5.762 -20 -21.766 1 94.56 567 SER A N 1
ATOM 4426 C CA . SER A 1 567 ? 6.754 -19.188 -22.469 1 94.56 567 SER A CA 1
ATOM 4427 C C . SER A 1 567 ? 6.27 -18.828 -23.875 1 94.56 567 SER A C 1
ATOM 4429 O O . SER A 1 567 ? 6.492 -17.719 -24.344 1 94.56 567 SER A O 1
ATOM 4431 N N . ALA A 1 568 ? 5.645 -19.719 -24.469 1 93 568 ALA A N 1
ATOM 4432 C CA . ALA A 1 568 ? 5.117 -19.484 -25.812 1 93 568 ALA A CA 1
ATOM 4433 C C . ALA A 1 568 ? 4.047 -18.406 -25.797 1 93 568 ALA A C 1
ATOM 4435 O O . ALA A 1 568 ? 3.807 -17.75 -26.812 1 93 568 ALA A O 1
ATOM 4436 N N . LEU A 1 569 ? 3.461 -18.156 -24.656 1 91.5 569 LEU A N 1
ATOM 4437 C CA . LEU A 1 569 ? 2.352 -17.219 -24.547 1 91.5 569 LEU A CA 1
ATOM 4438 C C . LEU A 1 569 ? 2.818 -15.898 -23.938 1 91.5 569 LEU A C 1
ATOM 4440 O O . LEU A 1 569 ? 2.023 -14.969 -23.75 1 91.5 569 LEU A O 1
ATOM 4444 N N . ALA A 1 570 ? 4.027 -15.797 -23.578 1 90.81 570 ALA A N 1
ATOM 4445 C CA . ALA A 1 570 ? 4.547 -14.641 -22.859 1 90.81 570 ALA A CA 1
ATOM 4446 C C . ALA A 1 570 ? 4.645 -13.422 -23.781 1 90.81 570 ALA A C 1
ATOM 4448 O O . ALA A 1 570 ? 4.539 -12.281 -23.328 1 90.81 570 ALA A O 1
ATOM 4449 N N . GLY A 1 571 ? 4.863 -13.68 -25.062 1 90.5 571 GLY A N 1
ATOM 4450 C CA . GLY A 1 571 ? 5.016 -12.617 -26.047 1 90.5 571 GLY A CA 1
ATOM 4451 C C . GLY A 1 571 ? 5.133 -13.133 -27.469 1 90.5 571 GLY A C 1
ATOM 4452 O O . GLY A 1 571 ? 4.961 -14.328 -27.719 1 90.5 571 GLY A O 1
ATOM 4453 N N . ASP A 1 572 ? 5.484 -12.125 -28.344 1 91.31 572 ASP A N 1
ATOM 4454 C CA . ASP A 1 572 ? 5.523 -12.508 -29.75 1 91.31 572 ASP A CA 1
ATOM 4455 C C . ASP A 1 572 ? 6.965 -12.641 -30.234 1 91.31 572 ASP A C 1
ATOM 4457 O O . ASP A 1 572 ? 7.199 -12.938 -31.422 1 91.31 572 ASP A O 1
ATOM 4461 N N . THR A 1 573 ? 7.906 -12.461 -29.359 1 92.12 573 THR A N 1
ATOM 4462 C CA . THR A 1 573 ? 9.305 -12.531 -29.766 1 92.12 573 THR A CA 1
ATOM 4463 C C . THR A 1 573 ? 9.984 -13.758 -29.172 1 92.12 573 THR A C 1
ATOM 4465 O O . THR A 1 573 ? 9.531 -14.297 -28.156 1 92.12 573 THR A O 1
ATOM 4468 N N . THR A 1 574 ? 11.086 -14.156 -29.828 1 92.94 574 THR A N 1
ATOM 4469 C CA . THR A 1 574 ? 11.883 -15.258 -29.297 1 92.94 574 THR A CA 1
ATOM 4470 C C . THR A 1 574 ? 12.492 -14.883 -27.938 1 92.94 574 THR A C 1
ATOM 4472 O O . THR A 1 574 ? 12.633 -15.727 -27.062 1 92.94 574 THR A O 1
ATOM 4475 N N . GLU A 1 575 ? 12.797 -13.609 -27.828 1 92.88 575 GLU A N 1
ATOM 4476 C CA . GLU A 1 575 ? 13.375 -13.133 -26.578 1 92.88 575 GLU A CA 1
ATOM 4477 C C . GLU A 1 575 ? 12.383 -13.258 -25.438 1 92.88 575 GLU A C 1
ATOM 4479 O O . GLU A 1 575 ? 12.758 -13.625 -24.312 1 92.88 575 GLU A O 1
ATOM 4484 N N . SER A 1 576 ? 11.148 -12.93 -25.719 1 93.12 576 SER A N 1
ATOM 4485 C CA . SER A 1 576 ? 10.125 -13.047 -24.688 1 93.12 576 SER A CA 1
ATOM 4486 C C . SER A 1 576 ? 9.953 -14.5 -24.25 1 93.12 576 SER A C 1
ATOM 4488 O O . SER A 1 576 ? 9.742 -14.773 -23.062 1 93.12 576 SER A O 1
ATOM 4490 N N . PHE A 1 577 ? 10.086 -15.414 -25.203 1 94.62 577 PHE A N 1
ATOM 4491 C CA . PHE A 1 577 ? 10.008 -16.844 -24.906 1 94.62 577 PHE A CA 1
ATOM 4492 C C . PHE A 1 577 ? 11.141 -17.266 -23.984 1 94.62 577 PHE A C 1
ATOM 4494 O O . PHE A 1 577 ? 10.906 -17.875 -22.938 1 94.62 577 PHE A O 1
ATOM 4501 N N . LEU A 1 578 ? 12.297 -16.891 -24.359 1 96.44 578 LEU A N 1
ATOM 4502 C CA . LEU A 1 578 ? 13.484 -17.297 -23.625 1 96.44 578 LEU A CA 1
ATOM 4503 C C . LEU A 1 578 ? 13.5 -16.688 -22.219 1 96.44 578 LEU A C 1
ATOM 4505 O O . LEU A 1 578 ? 13.852 -17.359 -21.25 1 96.44 578 LEU A O 1
ATOM 4509 N N . ARG A 1 579 ? 13.148 -15.484 -22.125 1 95.12 579 ARG A N 1
ATOM 4510 C CA . ARG A 1 579 ? 13.133 -14.797 -20.828 1 95.12 579 ARG A CA 1
ATOM 4511 C C . ARG A 1 579 ? 12.117 -15.438 -19.891 1 95.12 579 ARG A C 1
ATOM 4513 O O . ARG A 1 579 ? 12.422 -15.664 -18.719 1 95.12 579 ARG A O 1
ATOM 4520 N N . LYS A 1 580 ? 10.945 -15.695 -20.453 1 95.25 580 LYS A N 1
ATOM 4521 C CA . LYS A 1 580 ? 9.914 -16.312 -19.609 1 95.25 580 LYS A CA 1
ATOM 4522 C C . LYS A 1 580 ? 10.328 -17.719 -19.172 1 95.25 580 LYS A C 1
ATOM 4524 O O . LYS A 1 580 ? 10.188 -18.062 -18 1 95.25 580 LYS A O 1
ATOM 4529 N N . PHE A 1 581 ? 10.867 -18.5 -20.047 1 96.56 581 PHE A N 1
ATOM 4530 C CA . PHE A 1 581 ? 11.32 -19.828 -19.672 1 96.56 581 PHE A CA 1
ATOM 4531 C C . PHE A 1 581 ? 12.406 -19.766 -18.609 1 96.56 581 PHE A C 1
ATOM 4533 O O . PHE A 1 581 ? 12.359 -20.5 -17.625 1 96.56 581 PHE A O 1
ATOM 4540 N N . GLY A 1 582 ? 13.32 -18.875 -18.859 1 97.5 582 GLY A N 1
ATOM 4541 C CA . GLY A 1 582 ? 14.383 -18.688 -17.891 1 97.5 582 GLY A CA 1
ATOM 4542 C C . GLY A 1 582 ? 13.867 -18.344 -16.5 1 97.5 582 GLY A C 1
ATOM 4543 O O . GLY A 1 582 ? 14.344 -18.875 -15.508 1 97.5 582 GLY A O 1
ATOM 4544 N N . SER A 1 583 ? 12.953 -17.484 -16.453 1 96.56 583 SER A N 1
ATOM 4545 C CA . SER A 1 583 ? 12.391 -17.047 -15.172 1 96.56 583 SER A CA 1
ATOM 4546 C C . SER A 1 583 ? 11.664 -18.203 -14.484 1 96.56 583 SER A C 1
ATOM 4548 O O . SER A 1 583 ? 11.805 -18.391 -13.273 1 96.56 583 SER A O 1
ATOM 4550 N N . LEU A 1 584 ? 10.898 -18.938 -15.25 1 96.38 584 LEU A N 1
ATOM 4551 C CA . LEU A 1 584 ? 10.133 -20.047 -14.688 1 96.38 584 LEU A CA 1
ATOM 4552 C C . LEU A 1 584 ? 11.062 -21.156 -14.188 1 96.38 584 LEU A C 1
ATOM 4554 O O . LEU A 1 584 ? 10.852 -21.703 -13.109 1 96.38 584 LEU A O 1
ATOM 4558 N N . TYR A 1 585 ? 12.023 -21.391 -14.953 1 96.88 585 TYR A N 1
ATOM 4559 C CA . TYR A 1 585 ? 12.953 -22.438 -14.547 1 96.88 585 TYR A CA 1
ATOM 4560 C C . TYR A 1 585 ? 13.758 -22 -13.328 1 96.88 585 TYR A C 1
ATOM 4562 O O . TYR A 1 585 ? 14.031 -22.812 -12.43 1 96.88 585 TYR A O 1
ATOM 4570 N N . SER A 1 586 ? 14.18 -20.75 -13.328 1 97.69 586 SER A N 1
ATOM 4571 C CA . SER A 1 586 ? 14.859 -20.219 -12.148 1 97.69 586 SER A CA 1
ATOM 4572 C C . SER A 1 586 ? 13.984 -20.344 -10.906 1 97.69 586 SER A C 1
ATOM 4574 O O . SER A 1 586 ? 14.484 -20.688 -9.828 1 97.69 586 SER A O 1
ATOM 4576 N N . THR A 1 587 ? 12.75 -20.094 -11.047 1 97.12 587 THR A N 1
ATOM 4577 C CA . THR A 1 587 ? 11.812 -20.219 -9.938 1 97.12 587 THR A CA 1
ATOM 4578 C C . THR A 1 587 ? 11.758 -21.656 -9.43 1 97.12 587 THR A C 1
ATOM 4580 O O . THR A 1 587 ? 11.773 -21.891 -8.219 1 97.12 587 THR A O 1
ATOM 4583 N N . LYS A 1 588 ? 11.688 -22.562 -10.344 1 95.94 588 LYS A N 1
ATOM 4584 C CA . LYS A 1 588 ? 11.648 -23.969 -9.969 1 95.94 588 LYS A CA 1
ATOM 4585 C C . LYS A 1 588 ? 12.906 -24.359 -9.203 1 95.94 588 LYS A C 1
ATOM 4587 O O . LYS A 1 588 ? 12.828 -24.984 -8.141 1 95.94 588 LYS A O 1
ATOM 4592 N N . VAL A 1 589 ? 14.023 -23.984 -9.758 1 96.75 589 VAL A N 1
ATOM 4593 C CA . VAL A 1 589 ? 15.305 -24.328 -9.133 1 96.75 589 VAL A CA 1
ATOM 4594 C C . VAL A 1 589 ? 15.391 -23.688 -7.75 1 96.75 589 VAL A C 1
ATOM 4596 O O . VAL A 1 589 ? 15.734 -24.344 -6.77 1 96.75 589 VAL A O 1
ATOM 4599 N N . LEU A 1 590 ? 15.023 -22.453 -7.703 1 97.69 590 LEU A N 1
ATOM 4600 C CA . LEU A 1 590 ? 15.117 -21.734 -6.441 1 97.69 590 LEU A CA 1
ATOM 4601 C C . LEU A 1 590 ? 14.133 -22.281 -5.418 1 97.69 590 LEU A C 1
ATOM 4603 O O . LEU A 1 590 ? 14.438 -22.328 -4.223 1 97.69 590 LEU A O 1
ATOM 4607 N N . ALA A 1 591 ? 12.961 -22.641 -5.84 1 96.81 591 ALA A N 1
ATOM 4608 C CA . ALA A 1 591 ? 11.977 -23.219 -4.93 1 96.81 591 ALA A CA 1
ATOM 4609 C C . ALA A 1 591 ? 12.523 -24.484 -4.27 1 96.81 591 ALA A C 1
ATOM 4611 O O . ALA A 1 591 ? 12.336 -24.703 -3.066 1 96.81 591 ALA A O 1
ATOM 4612 N N . ASN A 1 592 ? 13.195 -25.266 -5.027 1 95.06 592 ASN A N 1
ATOM 4613 C CA . ASN A 1 592 ? 13.781 -26.484 -4.484 1 95.06 592 ASN A CA 1
ATOM 4614 C C . ASN A 1 592 ? 14.891 -26.172 -3.482 1 95.06 592 ASN A C 1
ATOM 4616 O O . ASN A 1 592 ? 14.977 -26.812 -2.432 1 95.06 592 ASN A O 1
ATOM 4620 N N . ILE A 1 593 ? 15.641 -25.219 -3.775 1 96.56 593 ILE A N 1
ATOM 4621 C CA . ILE A 1 593 ? 16.734 -24.828 -2.893 1 96.56 593 ILE A CA 1
ATOM 4622 C C . ILE A 1 593 ? 16.172 -24.141 -1.65 1 96.56 593 ILE A C 1
ATOM 4624 O O . ILE A 1 593 ? 16.672 -24.344 -0.542 1 96.56 593 ILE A O 1
ATOM 4628 N N . GLY A 1 594 ? 15.172 -23.344 -1.877 1 96.75 594 GLY A N 1
ATOM 4629 C CA . GLY A 1 594 ? 14.586 -22.531 -0.82 1 96.75 594 GLY A CA 1
ATOM 4630 C C . GLY A 1 594 ? 14.086 -23.359 0.353 1 96.75 594 GLY A C 1
ATOM 4631 O O . GLY A 1 594 ? 14.109 -22.891 1.495 1 96.75 594 GLY A O 1
ATOM 4632 N N . GLY A 1 595 ? 13.641 -24.578 0.081 1 95.25 595 GLY A N 1
ATOM 4633 C CA . GLY A 1 595 ? 13.18 -25.438 1.157 1 95.25 595 GLY A CA 1
ATOM 4634 C C . GLY A 1 595 ? 14.273 -25.812 2.141 1 95.25 595 GLY A C 1
ATOM 4635 O O . GLY A 1 595 ? 13.992 -26.188 3.277 1 95.25 595 GLY A O 1
ATOM 4636 N N . TYR A 1 596 ? 15.469 -25.672 1.737 1 96 596 TYR A N 1
ATOM 4637 C CA . TYR A 1 596 ? 16.609 -26.062 2.559 1 96 596 TYR A CA 1
ATOM 4638 C C . TYR A 1 596 ? 17.344 -24.844 3.104 1 96 596 TYR A C 1
ATOM 4640 O O . TYR A 1 596 ? 18.547 -24.891 3.342 1 96 596 TYR A O 1
ATOM 4648 N N . THR A 1 597 ? 16.609 -23.734 3.193 1 96.38 597 THR A N 1
ATOM 4649 C CA . THR A 1 597 ? 17.172 -22.5 3.721 1 96.38 597 THR A CA 1
ATOM 4650 C C . THR A 1 597 ? 16.5 -22.125 5.039 1 96.38 597 THR A C 1
ATOM 4652 O O . THR A 1 597 ? 15.406 -22.594 5.348 1 96.38 597 THR A O 1
ATOM 4655 N N . THR A 1 598 ? 17.234 -21.391 5.777 1 95.75 598 THR A N 1
ATOM 4656 C CA . THR A 1 598 ? 16.734 -20.812 7.016 1 95.75 598 THR A CA 1
ATOM 4657 C C . THR A 1 598 ? 16.938 -19.297 7.039 1 95.75 598 THR A C 1
ATOM 4659 O O . THR A 1 598 ? 17.688 -18.766 6.223 1 95.75 598 THR A O 1
ATOM 4662 N N . GLY A 1 599 ? 16.234 -18.719 7.969 1 95.19 599 GLY A N 1
ATOM 4663 C CA . GLY A 1 599 ? 16.297 -17.266 8.07 1 95.19 599 GLY A CA 1
ATOM 4664 C C . GLY A 1 599 ? 17.641 -16.766 8.555 1 95.19 599 GLY A C 1
ATOM 4665 O O . GLY A 1 599 ? 18.297 -17.406 9.375 1 95.19 599 GLY A O 1
ATOM 4666 N N . ARG A 1 600 ? 18.016 -15.602 7.945 1 96.5 600 ARG A N 1
ATOM 4667 C CA . ARG A 1 600 ? 19.188 -14.844 8.391 1 96.5 600 ARG A CA 1
ATOM 4668 C C . ARG A 1 600 ? 18.797 -13.438 8.828 1 96.5 600 ARG A C 1
ATOM 4670 O O . ARG A 1 600 ? 17.891 -12.828 8.25 1 96.5 600 ARG A O 1
ATOM 4677 N N . LEU A 1 601 ? 19.562 -12.992 9.75 1 95.94 601 LEU A N 1
ATOM 4678 C CA . LEU A 1 601 ? 19.328 -11.625 10.211 1 95.94 601 LEU A CA 1
ATOM 4679 C C . LEU A 1 601 ? 19.641 -10.617 9.109 1 95.94 601 LEU A C 1
ATOM 4681 O O . LEU A 1 601 ? 20.562 -10.836 8.305 1 95.94 601 LEU A O 1
ATOM 4685 N N . ALA A 1 602 ? 18.812 -9.57 9.141 1 96.19 602 ALA A N 1
ATOM 4686 C CA . ALA A 1 602 ? 19.047 -8.508 8.164 1 96.19 602 ALA A CA 1
ATOM 4687 C C . ALA A 1 602 ? 20.422 -7.863 8.367 1 96.19 602 ALA A C 1
ATOM 4689 O O . ALA A 1 602 ? 20.984 -7.93 9.461 1 96.19 602 ALA A O 1
ATOM 4690 N N . LEU A 1 603 ? 20.938 -7.324 7.285 1 94.88 603 LEU A N 1
ATOM 4691 C CA . LEU A 1 603 ? 22.188 -6.578 7.352 1 94.88 603 LEU A CA 1
ATOM 4692 C C . LEU A 1 603 ? 21.953 -5.176 7.906 1 94.88 603 LEU A C 1
ATOM 4694 O O . LEU A 1 603 ? 22.828 -4.613 8.578 1 94.88 603 LEU A O 1
ATOM 4698 N N . GLY A 1 604 ? 20.797 -4.59 7.602 1 94.25 604 GLY A N 1
ATOM 4699 C CA . GLY A 1 604 ? 20.312 -3.311 8.086 1 94.25 604 GLY A CA 1
ATOM 4700 C C . GLY A 1 604 ? 18.797 -3.242 8.148 1 94.25 604 GLY A C 1
ATOM 4701 O O . GLY A 1 604 ? 18.094 -3.844 7.324 1 94.25 604 GLY A O 1
ATOM 4702 N N . GLN A 1 605 ? 18.328 -2.578 9.109 1 94.88 605 GLN A N 1
ATOM 4703 C CA . GLN A 1 605 ? 16.891 -2.506 9.312 1 94.88 605 GLN A CA 1
ATOM 4704 C C . GLN A 1 605 ? 16.484 -1.144 9.867 1 94.88 605 GLN A C 1
ATOM 4706 O O . GLN A 1 605 ? 17.203 -0.556 10.672 1 94.88 605 GLN A O 1
ATOM 4711 N N . GLN A 1 606 ? 15.406 -0.648 9.375 1 93.69 606 GLN A N 1
ATOM 4712 C CA . GLN A 1 606 ? 14.828 0.567 9.938 1 93.69 606 GLN A CA 1
ATOM 4713 C C . GLN A 1 606 ? 13.305 0.517 9.914 1 93.69 606 GLN A C 1
ATOM 4715 O O . GLN A 1 606 ? 12.711 -0.211 9.109 1 93.69 606 GLN A O 1
ATOM 4720 N N . GLN A 1 607 ? 12.695 1.197 10.797 1 93.62 607 GLN A N 1
ATOM 4721 C CA . GLN A 1 607 ? 11.242 1.347 10.867 1 93.62 607 GLN A CA 1
ATOM 4722 C C . GLN A 1 607 ? 10.828 2.793 10.609 1 93.62 607 GLN A C 1
ATOM 4724 O O . GLN A 1 607 ? 11.5 3.727 11.055 1 93.62 607 GLN A O 1
ATOM 4729 N N . ARG A 1 608 ? 9.758 2.936 9.875 1 91.69 608 ARG A N 1
ATOM 4730 C CA . ARG A 1 608 ? 9.234 4.266 9.578 1 91.69 608 ARG A CA 1
ATOM 4731 C C . ARG A 1 608 ? 7.949 4.531 10.359 1 91.69 608 ARG A C 1
ATOM 4733 O O . ARG A 1 608 ? 7.07 3.672 10.438 1 91.69 608 ARG A O 1
ATOM 4740 N N . GLU A 1 609 ? 7.895 5.645 10.945 1 89.75 609 GLU A N 1
ATOM 4741 C CA . GLU A 1 609 ? 6.684 6.117 11.609 1 89.75 609 GLU A CA 1
ATOM 4742 C C . GLU A 1 609 ? 6.18 7.41 10.977 1 89.75 609 GLU A C 1
ATOM 4744 O O . GLU A 1 609 ? 6.871 8.43 11 1 89.75 609 GLU A O 1
ATOM 4749 N N . HIS A 1 610 ? 4.918 7.301 10.484 1 89.12 610 HIS A N 1
ATOM 4750 C CA . HIS A 1 610 ? 4.312 8.469 9.852 1 89.12 610 HIS A CA 1
ATOM 4751 C C . HIS A 1 610 ? 3.811 9.461 10.898 1 89.12 610 HIS A C 1
ATOM 4753 O O . HIS A 1 610 ? 3.1 9.078 11.828 1 89.12 610 HIS A O 1
ATOM 4759 N N . MET A 1 611 ? 4.285 10.773 10.734 1 89.5 611 MET A N 1
ATOM 4760 C CA . MET A 1 611 ? 3.887 11.805 11.688 1 89.5 611 MET A CA 1
ATOM 4761 C C . MET A 1 611 ? 3.641 13.133 10.984 1 89.5 611 MET A C 1
ATOM 4763 O O . MET A 1 611 ? 4.223 13.406 9.93 1 89.5 611 MET A O 1
ATOM 4767 N N . LEU A 1 612 ? 2.725 13.883 11.594 1 90.81 612 LEU A N 1
ATOM 4768 C CA . LEU A 1 612 ? 2.551 15.281 11.211 1 90.81 612 LEU A CA 1
ATOM 4769 C C . LEU A 1 612 ? 3.357 16.203 12.125 1 90.81 612 LEU A C 1
ATOM 4771 O O . LEU A 1 612 ? 3.135 16.219 13.336 1 90.81 612 LEU A O 1
ATOM 4775 N N . LEU A 1 613 ? 4.309 16.906 11.531 1 92.31 613 LEU A N 1
ATOM 4776 C CA . LEU A 1 613 ? 5.184 17.781 12.305 1 92.31 613 LEU A CA 1
ATOM 4777 C C . LEU A 1 613 ? 5.051 19.219 11.852 1 92.31 613 LEU A C 1
ATOM 4779 O O . LEU A 1 613 ? 4.676 19.484 10.711 1 92.31 613 LEU A O 1
ATOM 4783 N N . SER A 1 614 ? 5.336 20.094 12.797 1 94.44 614 SER A N 1
ATOM 4784 C CA . SER A 1 614 ? 5.387 21.516 12.477 1 94.44 614 SER A CA 1
ATOM 4785 C C . SER A 1 614 ? 6.77 21.922 11.984 1 94.44 614 SER A C 1
ATOM 4787 O O . SER A 1 614 ? 7.773 21.641 12.648 1 94.44 614 SER A O 1
ATOM 4789 N N . LYS A 1 615 ? 6.812 22.516 10.891 1 93.44 615 LYS A N 1
ATOM 4790 C CA . LYS A 1 615 ? 8.047 23.062 10.328 1 93.44 615 LYS A CA 1
ATOM 4791 C C . LYS A 1 615 ? 8.203 24.547 10.68 1 93.44 615 LYS A C 1
ATOM 4793 O O . LYS A 1 615 ? 7.516 25.391 10.109 1 93.44 615 LYS A O 1
ATOM 4798 N N . VAL A 1 616 ? 9.133 24.828 11.594 1 95.19 616 VAL A N 1
ATOM 4799 C CA . VAL A 1 616 ? 9.328 26.188 12.094 1 95.19 616 VAL A CA 1
ATOM 4800 C C . VAL A 1 616 ? 10.625 26.766 11.539 1 95.19 616 VAL A C 1
ATOM 4802 O O . VAL A 1 616 ? 11.711 26.25 11.836 1 95.19 616 VAL A O 1
ATOM 4805 N N . PRO A 1 617 ? 10.523 27.781 10.766 1 95.12 617 PRO A N 1
ATOM 4806 C CA . PRO A 1 617 ? 11.766 28.391 10.289 1 95.12 617 PRO A CA 1
ATOM 4807 C C . PRO A 1 617 ? 12.57 29.047 11.406 1 95.12 617 PRO A C 1
ATOM 4809 O O . PRO A 1 617 ? 11.992 29.719 12.266 1 95.12 617 PRO A O 1
ATOM 4812 N N . ILE A 1 618 ? 13.852 29.047 11.406 1 94.62 618 ILE A N 1
ATOM 4813 C CA . ILE A 1 618 ? 14.727 29.516 12.477 1 94.62 618 ILE A CA 1
ATOM 4814 C C . ILE A 1 618 ? 14.891 31.031 12.391 1 94.62 618 ILE A C 1
ATOM 4816 O O . ILE A 1 618 ? 14.797 31.719 13.398 1 94.62 618 ILE A O 1
ATOM 4820 N N . PRO A 1 619 ? 15.023 31.609 11.203 1 95.12 619 PRO A N 1
ATOM 4821 C CA . PRO A 1 619 ? 15.273 33.062 11.172 1 95.12 619 PRO A CA 1
ATOM 4822 C C . PRO A 1 619 ? 14.109 33.875 11.742 1 95.12 619 PRO A C 1
ATOM 4824 O O . PRO A 1 619 ? 14.312 34.688 12.641 1 95.12 619 PRO A O 1
ATOM 4827 N N . PRO A 1 620 ? 12.938 33.594 11.289 1 95.38 620 PRO A N 1
ATOM 4828 C CA . PRO A 1 620 ? 11.844 34.375 11.891 1 95.38 620 PRO A CA 1
ATOM 4829 C C . PRO A 1 620 ? 11.695 34.125 13.383 1 95.38 620 PRO A C 1
ATOM 4831 O O . PRO A 1 620 ? 11.375 35.031 14.148 1 95.38 620 PRO A O 1
ATOM 4834 N N . LEU A 1 621 ? 11.914 32.938 13.812 1 96.38 621 LEU A N 1
ATOM 4835 C CA . LEU A 1 621 ? 11.844 32.594 15.234 1 96.38 621 LEU A CA 1
ATOM 4836 C C . LEU A 1 621 ? 12.93 33.344 16.016 1 96.38 621 LEU A C 1
ATOM 4838 O O . LEU A 1 621 ? 12.648 33.938 17.047 1 96.38 621 LEU A O 1
ATOM 4842 N N . ALA A 1 622 ? 14.094 33.406 15.516 1 96.25 622 ALA A N 1
ATOM 4843 C CA . ALA A 1 622 ? 15.211 34.094 16.172 1 96.25 622 ALA A CA 1
ATOM 4844 C C . ALA A 1 622 ? 14.984 35.594 16.25 1 96.25 622 ALA A C 1
ATOM 4846 O O . ALA A 1 622 ? 15.273 36.219 17.266 1 96.25 622 ALA A O 1
ATOM 4847 N N . ILE A 1 623 ? 14.453 36.125 15.203 1 96.81 623 ILE A N 1
ATOM 4848 C CA . ILE A 1 623 ? 14.203 37.562 15.156 1 96.81 623 ILE A CA 1
ATOM 4849 C C . ILE A 1 623 ? 13.117 37.938 16.172 1 96.81 623 ILE A C 1
ATOM 4851 O O . ILE A 1 623 ? 13.234 38.938 16.875 1 96.81 623 ILE A O 1
ATOM 4855 N N . LEU A 1 624 ? 12.133 37.094 16.219 1 96.88 624 LEU A N 1
ATOM 4856 C CA . LEU A 1 624 ? 11.055 37.344 17.172 1 96.88 624 LEU A CA 1
ATOM 4857 C C . LEU A 1 624 ? 11.586 37.281 18.609 1 96.88 624 LEU A C 1
ATOM 4859 O O . LEU A 1 624 ? 11.297 38.156 19.422 1 96.88 624 LEU A O 1
ATOM 4863 N N . VAL A 1 625 ? 12.367 36.375 18.906 1 96 625 VAL A N 1
ATOM 4864 C CA . VAL A 1 625 ? 12.93 36.188 20.25 1 96 625 VAL A CA 1
ATOM 4865 C C . VAL A 1 625 ? 13.891 37.344 20.547 1 96 625 VAL A C 1
ATOM 4867 O O . VAL A 1 625 ? 13.891 37.875 21.656 1 96 625 VAL A O 1
ATOM 4870 N N . ALA A 1 626 ? 14.609 37.781 19.609 1 96.25 626 ALA A N 1
ATOM 4871 C CA . ALA A 1 626 ? 15.555 38.875 19.797 1 96.25 626 ALA A CA 1
ATOM 4872 C C . ALA A 1 626 ? 14.82 40.188 20.109 1 96.25 626 ALA A C 1
ATOM 4874 O O . ALA A 1 626 ? 15.172 40.875 21.062 1 96.25 626 ALA A O 1
ATOM 4875 N N . TRP A 1 627 ? 13.805 40.406 19.312 1 96.69 627 TRP A N 1
ATOM 4876 C CA . TRP A 1 627 ? 13.008 41.594 19.562 1 96.69 627 TRP A CA 1
ATOM 4877 C C . TRP A 1 627 ? 12.352 41.531 20.938 1 96.69 627 TRP A C 1
ATOM 4879 O O . TRP A 1 627 ? 12.258 42.562 21.641 1 96.69 627 TRP A O 1
ATOM 4889 N N . SER A 1 628 ? 11.945 40.406 21.328 1 96 628 SER A N 1
ATOM 4890 C CA . SER A 1 628 ? 11.281 40.219 22.625 1 96 628 SER A CA 1
ATOM 4891 C C . SER A 1 628 ? 12.258 40.406 23.781 1 96 628 SER A C 1
ATOM 4893 O O . SER A 1 628 ? 11.906 41 24.797 1 96 628 SER A O 1
ATOM 4895 N N . PHE A 1 629 ? 13.445 40.125 23.609 1 95.56 629 PHE A N 1
ATOM 4896 C CA . PHE A 1 629 ? 14.422 40.25 24.688 1 95.56 629 PHE A CA 1
ATOM 4897 C C . PHE A 1 629 ? 14.984 41.656 24.766 1 95.56 629 PHE A C 1
ATOM 4899 O O . PHE A 1 629 ? 15.656 42 25.734 1 95.56 629 PHE A O 1
ATOM 4906 N N . CYS A 1 630 ? 14.68 42.438 23.828 1 95.81 630 CYS A N 1
ATOM 4907 C CA . CYS A 1 630 ? 15.039 43.875 23.906 1 95.81 630 CYS A CA 1
ATOM 4908 C C . CYS A 1 630 ? 14.234 44.562 25 1 95.81 630 CYS A C 1
ATOM 4910 O O . CYS A 1 630 ? 14.695 45.562 25.562 1 95.81 630 CYS A O 1
ATOM 4912 N N . TYR A 1 631 ? 13.062 44 25.344 1 95.5 631 TYR A N 1
ATOM 4913 C CA . TYR A 1 631 ? 12.219 44.625 26.359 1 95.5 631 TYR A CA 1
ATOM 4914 C C . TYR A 1 631 ? 12.828 44.469 27.75 1 95.5 631 TYR A C 1
ATOM 4916 O O . TYR A 1 631 ? 13 45.438 28.484 1 95.5 631 TYR A O 1
ATOM 4924 N N . PRO A 1 632 ? 13.211 43.219 28.125 1 95 632 PRO A N 1
ATOM 4925 C CA . PRO A 1 632 ? 13.875 43.094 29.438 1 95 632 PRO A CA 1
ATOM 4926 C C . PRO A 1 632 ? 15.172 43.906 29.516 1 95 632 PRO A C 1
ATOM 4928 O O . PRO A 1 632 ? 15.492 44.469 30.562 1 95 632 PRO A O 1
ATOM 4931 N N . LEU A 1 633 ? 15.891 44.062 28.484 1 95.62 633 LEU A N 1
ATOM 4932 C CA . LEU A 1 633 ? 17.109 44.875 28.484 1 95.62 633 LEU A CA 1
ATOM 4933 C C . LEU A 1 633 ? 16.797 46.344 28.672 1 95.62 633 LEU A C 1
ATOM 4935 O O . LEU A 1 633 ? 17.422 47.031 29.484 1 95.62 633 LEU A O 1
ATOM 4939 N N . LEU A 1 634 ? 15.797 46.781 27.875 1 94.62 634 LEU A N 1
ATOM 4940 C CA . LEU A 1 634 ? 15.375 48.156 28.016 1 94.62 634 LEU A CA 1
ATOM 4941 C C . LEU A 1 634 ? 14.812 48.438 29.406 1 94.62 634 LEU A C 1
ATOM 4943 O O . LEU A 1 634 ? 15.117 49.469 30.016 1 94.62 634 LEU A O 1
ATOM 4947 N N . GLY A 1 635 ? 14 47.438 29.875 1 93.44 635 GLY A N 1
ATOM 4948 C CA . GLY A 1 635 ? 13.445 47.594 31.219 1 93.44 635 GLY A CA 1
ATOM 4949 C C . GLY A 1 635 ? 14.508 47.719 32.281 1 93.44 635 GLY A C 1
ATOM 4950 O O . GLY A 1 635 ? 14.391 48.531 33.188 1 93.44 635 GLY A O 1
ATOM 4951 N N . LEU A 1 636 ? 15.539 47.062 32.188 1 94.5 636 LEU A N 1
ATOM 4952 C CA . LEU A 1 636 ? 16.625 47.094 33.156 1 94.5 636 LEU A CA 1
ATOM 4953 C C . LEU A 1 636 ? 17.406 48.406 33.062 1 94.5 636 LEU A C 1
ATOM 4955 O O . LEU A 1 636 ? 17.75 49 34.062 1 94.5 636 LEU A O 1
ATOM 4959 N N . ILE A 1 637 ? 17.656 48.844 31.891 1 94.94 637 ILE A N 1
ATOM 4960 C CA . ILE A 1 637 ? 18.375 50.094 31.672 1 94.94 637 ILE A CA 1
ATOM 4961 C C . ILE A 1 637 ? 17.562 51.25 32.25 1 94.94 637 ILE A C 1
ATOM 4963 O O . ILE A 1 637 ? 18.109 52.125 32.969 1 94.94 637 ILE A O 1
ATOM 4967 N N . LEU A 1 638 ? 16.281 51.188 31.922 1 94.5 638 LEU A N 1
ATOM 4968 C CA . LEU A 1 638 ? 15.414 52.25 32.406 1 94.5 638 LEU A CA 1
ATOM 4969 C C . LEU A 1 638 ? 15.289 52.219 33.938 1 94.5 638 LEU A C 1
ATOM 4971 O O . LEU A 1 638 ? 15.227 53.281 34.594 1 94.5 638 LEU A O 1
ATOM 4975 N N . ALA A 1 639 ? 15.234 51 34.469 1 93.44 639 ALA A N 1
ATOM 4976 C CA . ALA A 1 639 ? 15.156 50.875 35.938 1 93.44 639 ALA A CA 1
ATOM 4977 C C . ALA A 1 639 ? 16.406 51.438 36.594 1 93.44 639 ALA A C 1
ATOM 4979 O O . ALA A 1 639 ? 16.312 52.156 37.594 1 93.44 639 ALA A O 1
ATOM 4980 N N . PHE A 1 640 ? 17.516 51.25 36.062 1 93.25 640 PHE A N 1
ATOM 4981 C CA . PHE A 1 640 ? 18.766 51.781 36.594 1 93.25 640 PHE A CA 1
ATOM 4982 C C . PHE A 1 640 ? 18.812 53.312 36.5 1 93.25 640 PHE A C 1
ATOM 4984 O O . PHE A 1 640 ? 19.203 54 37.438 1 93.25 640 PHE A O 1
ATOM 4991 N N . GLN A 1 641 ? 18.438 53.781 35.312 1 91.81 641 GLN A N 1
ATOM 4992 C CA . GLN A 1 641 ? 18.406 55.219 35.125 1 91.81 641 GLN A CA 1
ATOM 4993 C C . GLN A 1 641 ? 17.438 55.875 36.094 1 91.81 641 GLN A C 1
ATOM 4995 O O . GLN A 1 641 ? 17.719 56.938 36.625 1 91.81 641 GLN A O 1
ATOM 5000 N N . ALA A 1 642 ? 16.266 55.25 36.188 1 91.5 642 ALA A N 1
ATOM 5001 C CA . ALA A 1 642 ? 15.258 55.781 37.094 1 91.5 642 ALA A CA 1
ATOM 5002 C C . ALA A 1 642 ? 15.734 55.781 38.531 1 91.5 642 ALA A C 1
ATOM 5004 O O . ALA A 1 642 ? 15.469 56.719 39.281 1 91.5 642 ALA A O 1
ATOM 5005 N N . TYR A 1 643 ? 16.469 54.75 38.906 1 89.12 643 TYR A N 1
ATOM 5006 C CA . TYR A 1 643 ? 17.016 54.656 40.25 1 89.12 643 TYR A CA 1
ATOM 5007 C C . TYR A 1 643 ? 18.031 55.75 40.5 1 89.12 643 TYR A C 1
ATOM 5009 O O . TYR A 1 643 ? 18 56.406 41.562 1 89.12 643 TYR A O 1
ATOM 5017 N N . TRP A 1 644 ? 18.812 56.094 39.531 1 88.19 644 TRP A N 1
ATOM 5018 C CA . TRP A 1 644 ? 19.812 57.156 39.656 1 88.19 644 TRP A CA 1
ATOM 5019 C C . TRP A 1 644 ? 19.141 58.531 39.688 1 88.19 644 TRP A C 1
ATOM 5021 O O . TRP A 1 644 ? 19.594 59.438 40.375 1 88.19 644 TRP A O 1
ATOM 5031 N N . ALA A 1 645 ? 18.141 58.656 38.906 1 87.19 645 ALA A N 1
ATOM 5032 C CA . ALA A 1 645 ? 17.438 59.938 38.844 1 87.19 645 ALA A CA 1
ATOM 5033 C C . ALA A 1 645 ? 16.656 60.188 40.125 1 87.19 645 ALA A C 1
ATOM 5035 O O . ALA A 1 645 ? 16.422 61.344 40.5 1 87.19 645 ALA A O 1
ATOM 5036 N N . SER A 1 646 ? 16.234 59.219 40.844 1 81.81 646 SER A N 1
ATOM 5037 C CA . SER A 1 646 ? 15.406 59.344 42.031 1 81.81 646 SER A CA 1
ATOM 5038 C C . SER A 1 646 ? 16.234 59.812 43.25 1 81.81 646 SER A C 1
ATOM 5040 O O . SER A 1 646 ? 15.68 60.25 44.25 1 81.81 646 SER A O 1
ATOM 5042 N N . ARG A 1 647 ? 17.547 59.875 43.312 1 74.94 647 ARG A N 1
ATOM 5043 C CA . ARG A 1 647 ? 18.422 60.25 44.406 1 74.94 647 ARG A CA 1
ATOM 5044 C C . ARG A 1 647 ? 18.344 61.75 44.656 1 74.94 647 ARG A C 1
ATOM 5046 O O . ARG A 1 647 ? 18.688 62.219 45.75 1 74.94 647 ARG A O 1
ATOM 5053 N N . GLY A 1 648 ? 17.547 62.719 44.062 1 63.91 648 GLY A N 1
ATOM 5054 C CA . GLY A 1 648 ? 17.453 64.125 44.281 1 63.91 648 GLY A CA 1
ATOM 5055 C C . GLY A 1 648 ? 16.016 64.625 44.438 1 63.91 648 GLY A C 1
ATOM 5056 O O . GLY A 1 648 ? 15.695 65.75 44.062 1 63.91 648 GLY A O 1
ATOM 5057 N N . ASN A 1 649 ? 15.109 63.906 45.094 1 68.19 649 ASN A N 1
ATOM 5058 C CA . ASN A 1 649 ? 13.703 64.188 45.375 1 68.19 649 ASN A CA 1
ATOM 5059 C C . ASN A 1 649 ? 12.953 64.562 44.094 1 68.19 649 ASN A C 1
ATOM 5061 O O . ASN A 1 649 ? 12.219 65.562 44.062 1 68.19 649 ASN A O 1
ATOM 5065 N N . VAL A 1 650 ? 13.266 64 43 1 80.25 650 VAL A N 1
ATOM 5066 C CA . VAL A 1 650 ? 12.672 64.25 41.688 1 80.25 650 VAL A CA 1
ATOM 5067 C C . VAL A 1 650 ? 11.297 63.625 41.594 1 80.25 650 VAL A C 1
ATOM 5069 O O . VAL A 1 650 ? 10.508 63.938 40.719 1 80.25 650 VAL A O 1
ATOM 5072 N N . ARG A 1 651 ? 10.875 62.875 42.531 1 77.56 651 ARG A N 1
ATOM 5073 C CA . ARG A 1 651 ? 9.609 62.156 42.469 1 77.56 651 ARG A CA 1
ATOM 5074 C C . ARG A 1 651 ? 8.43 63.094 42.594 1 77.56 651 ARG A C 1
ATOM 5076 O O . ARG A 1 651 ? 7.391 62.875 41.969 1 77.56 651 ARG A O 1
ATOM 5083 N N . SER A 1 652 ? 8.672 64.125 43.406 1 76.88 652 SER A N 1
ATOM 5084 C CA . SER A 1 652 ? 7.613 65.125 43.531 1 76.88 652 SER A CA 1
ATOM 5085 C C . SER A 1 652 ? 7.375 65.812 42.188 1 76.88 652 SER A C 1
ATOM 5087 O O . SER A 1 652 ? 6.234 66.188 41.844 1 76.88 652 SER A O 1
ATOM 5089 N N . ILE A 1 653 ? 8.461 65.938 41.469 1 82.25 653 ILE A N 1
ATOM 5090 C CA . ILE A 1 653 ? 8.336 66.562 40.156 1 82.25 653 ILE A CA 1
ATOM 5091 C C . ILE A 1 653 ? 7.637 65.625 39.188 1 82.25 653 ILE A C 1
ATOM 5093 O O . ILE A 1 653 ? 6.777 66.062 38.406 1 82.25 653 ILE A O 1
ATOM 5097 N N . ALA A 1 654 ? 7.996 64.375 39.344 1 82.19 654 ALA A N 1
ATOM 5098 C CA . ALA A 1 654 ? 7.383 63.406 38.469 1 82.19 654 ALA A CA 1
ATOM 5099 C C . ALA A 1 654 ? 5.887 63.281 38.75 1 82.19 654 ALA A C 1
ATOM 5101 O O . ALA A 1 654 ? 5.09 63.094 37.812 1 82.19 654 ALA A O 1
ATOM 5102 N N . ALA A 1 655 ? 5.531 63.375 39.938 1 77 655 ALA A N 1
ATOM 5103 C CA . ALA A 1 655 ? 4.117 63.312 40.312 1 77 655 ALA A CA 1
ATOM 5104 C C . ALA A 1 655 ? 3.367 64.5 39.781 1 77 655 ALA A C 1
ATOM 5106 O O . ALA A 1 655 ? 2.186 64.438 39.438 1 77 655 ALA A O 1
ATOM 5107 N N . LYS A 1 656 ? 4.059 65.625 39.656 1 79 656 LYS A N 1
ATOM 5108 C CA . LYS A 1 656 ? 3.443 66.812 39.125 1 79 656 LYS A CA 1
ATOM 5109 C C . LYS A 1 656 ? 3.363 66.812 37.625 1 79 656 LYS A C 1
ATOM 5111 O O . LYS A 1 656 ? 2.561 67.5 37 1 79 656 LYS A O 1
ATOM 5116 N N . LEU A 1 657 ? 4.293 66 37.062 1 78.88 657 LEU A N 1
ATOM 5117 C CA . LEU A 1 657 ? 4.258 65.812 35.594 1 78.88 657 LEU A CA 1
ATOM 5118 C C . LEU A 1 657 ? 3.221 64.75 35.219 1 78.88 657 LEU A C 1
ATOM 5120 O O . LEU A 1 657 ? 3.279 64.188 34.125 1 78.88 657 LEU A O 1
ATOM 5124 N N . SER A 1 658 ? 2.389 64.5 36.094 1 78.94 658 SER A N 1
ATOM 5125 C CA . SER A 1 658 ? 1.294 63.562 35.844 1 78.94 658 SER A CA 1
ATOM 5126 C C . SER A 1 658 ? -0.022 64.312 35.625 1 78.94 658 SER A C 1
ATOM 5128 O O . SER A 1 658 ? -0.085 65.5 35.75 1 78.94 658 SER A O 1
ATOM 5130 N N . LEU A 1 659 ? -0.93 63.531 35.156 1 79.75 659 LEU A N 1
ATOM 5131 C CA . LEU A 1 659 ? -2.24 64.125 34.938 1 79.75 659 LEU A CA 1
ATOM 5132 C C . LEU A 1 659 ? -2.816 64.688 36.25 1 79.75 659 LEU A C 1
ATOM 5134 O O . LEU A 1 659 ? -3.441 65.75 36.219 1 79.75 659 LEU A O 1
ATOM 5138 N N . LEU A 1 660 ? -2.527 64.062 37.281 1 76.19 660 LEU A N 1
ATOM 5139 C CA . LEU A 1 660 ? -2.986 64.562 38.562 1 76.19 660 LEU A CA 1
ATOM 5140 C C . LEU A 1 660 ? -2.291 65.812 38.938 1 76.19 660 LEU A C 1
ATOM 5142 O O . LEU A 1 660 ? -2.932 66.75 39.438 1 76.19 660 LEU A O 1
ATOM 5146 N N . GLY A 1 661 ? -1.04 65.938 38.688 1 76.81 661 GLY A N 1
ATOM 5147 C CA . GLY A 1 661 ? -0.286 67.125 38.969 1 76.81 661 GLY A CA 1
ATOM 5148 C C . GLY A 1 661 ? -0.736 68.312 38.156 1 76.81 661 GLY A C 1
ATOM 5149 O O . GLY A 1 661 ? -0.839 69.438 38.656 1 76.81 661 GLY A O 1
ATOM 5150 N N . LEU A 1 662 ? -0.996 68 36.969 1 80.5 662 LEU A N 1
ATOM 5151 C CA . LEU A 1 662 ? -1.457 69.062 36.094 1 80.5 662 LEU A CA 1
ATOM 5152 C C . LEU A 1 662 ? -2.834 69.562 36.5 1 80.5 662 LEU A C 1
ATOM 5154 O O . LEU A 1 662 ? -3.102 70.812 36.469 1 80.5 662 LEU A O 1
ATOM 5158 N N . SER A 1 663 ? -3.686 68.75 36.938 1 79.88 663 SER A N 1
ATOM 5159 C CA . SER A 1 663 ? -5.02 69.125 37.375 1 79.88 663 SER A CA 1
ATOM 5160 C C . SER A 1 663 ? -4.953 69.938 38.656 1 79.88 663 SER A C 1
ATOM 5162 O O . SER A 1 663 ? -5.715 70.875 38.844 1 79.88 663 SER A O 1
ATOM 5164 N N . GLN A 1 664 ? -4.082 69.625 39.469 1 77.12 664 GLN A N 1
ATOM 5165 C CA . GLN A 1 664 ? -3.904 70.375 40.719 1 77.12 664 GLN A CA 1
ATOM 5166 C C . GLN A 1 664 ? -3.348 71.75 40.406 1 77.12 664 GLN A C 1
ATOM 5168 O O . GLN A 1 664 ? -3.703 72.75 41.094 1 77.12 664 GLN A O 1
ATOM 5173 N N . ALA A 1 665 ? -2.529 71.812 39.469 1 77.31 665 ALA A N 1
ATOM 5174 C CA . ALA A 1 665 ? -1.982 73.062 39.062 1 77.31 665 ALA A CA 1
ATOM 5175 C C . ALA A 1 665 ? -3.057 74 38.438 1 77.31 665 ALA A C 1
ATOM 5177 O O . ALA A 1 665 ? -3.057 75.188 38.656 1 77.31 665 ALA A O 1
ATOM 5178 N N . ALA A 1 666 ? -3.949 73.375 37.875 1 79.06 666 ALA A N 1
ATOM 5179 C CA . ALA A 1 666 ? -4.988 74.125 37.156 1 79.06 666 ALA A CA 1
ATOM 5180 C C . ALA A 1 666 ? -6.117 74.5 38.125 1 79.06 666 ALA A C 1
ATOM 5182 O O . ALA A 1 666 ? -6.633 75.625 38.062 1 79.06 666 ALA A O 1
ATOM 5183 N N . PHE A 1 667 ? -6.477 73.625 39.062 1 76 667 PHE A N 1
ATOM 5184 C CA . PHE A 1 667 ? -7.715 73.875 39.812 1 76 667 PHE A CA 1
ATOM 5185 C C . PHE A 1 667 ? -7.465 73.812 41.312 1 76 667 PHE A C 1
ATOM 5187 O O . PHE A 1 667 ? -8.375 74 42.094 1 76 667 PHE A O 1
ATOM 5194 N N . GLY A 1 668 ? -6.348 73.562 41.719 1 69.25 668 GLY A N 1
ATOM 5195 C CA . GLY A 1 668 ? -6.066 73.375 43.125 1 69.25 668 GLY A CA 1
ATOM 5196 C C . GLY A 1 668 ? -5.859 74.75 43.844 1 69.25 668 GLY A C 1
ATOM 5197 O O . GLY A 1 668 ? -5.836 75.812 43.219 1 69.25 668 GLY A O 1
ATOM 5198 N N . ASP A 1 669 ? -6.152 75 45.25 1 58.53 669 ASP A N 1
ATOM 5199 C CA . ASP A 1 669 ? -5.953 76.125 46.125 1 58.53 669 ASP A CA 1
ATOM 5200 C C . ASP A 1 669 ? -4.5 76.625 46.094 1 58.53 669 ASP A C 1
ATOM 5202 O O . ASP A 1 669 ? -3.582 75.812 46.281 1 58.53 669 ASP A O 1
ATOM 5206 N N . LYS A 1 670 ? -4.402 77.875 45.438 1 52.16 670 LYS A N 1
ATOM 5207 C CA . LYS A 1 670 ? -3.07 78.5 45.438 1 52.16 670 LYS A CA 1
ATOM 5208 C C . LYS A 1 670 ? -2.471 78.5 46.844 1 52.16 670 LYS A C 1
ATOM 5210 O O . LYS A 1 670 ? -1.255 78.625 47 1 52.16 670 LYS A O 1
ATOM 5215 N N . ARG A 1 671 ? -3.299 79 47.969 1 43.66 671 ARG A N 1
ATOM 5216 C CA . ARG A 1 671 ? -2.779 79.188 49.312 1 43.66 671 ARG A CA 1
ATOM 5217 C C . ARG A 1 671 ? -2.307 77.812 49.906 1 43.66 671 ARG A C 1
ATOM 5219 O O . ARG A 1 671 ? -1.861 77.75 51.062 1 43.66 671 ARG A O 1
ATOM 5226 N N . MET A 1 672 ? -2.955 76.938 49.656 1 39.66 672 MET A N 1
ATOM 5227 C CA . MET A 1 672 ? -2.498 75.75 50.438 1 39.66 672 MET A CA 1
ATOM 5228 C C . MET A 1 672 ? -0.996 75.562 50.281 1 39.66 672 MET A C 1
ATOM 5230 O O . MET A 1 672 ? -0.536 75.125 49.219 1 39.66 672 MET A O 1
ATOM 5234 N N . GLU A 1 673 ? -0.309 76.5 50.938 1 36.5 673 GLU A N 1
ATOM 5235 C CA . GLU A 1 673 ? 1.081 76.688 51.344 1 36.5 673 GLU A CA 1
ATOM 5236 C C . GLU A 1 673 ? 1.895 75.438 51.219 1 36.5 673 GLU A C 1
ATOM 5238 O O . GLU A 1 673 ? 1.329 74.312 51.125 1 36.5 673 GLU A O 1
ATOM 5243 N N . ALA A 1 674 ? 3.076 75.625 51.906 1 34.28 674 ALA A N 1
ATOM 5244 C CA . ALA A 1 674 ? 4.312 75 52.344 1 34.28 674 ALA A CA 1
ATOM 5245 C C . ALA A 1 674 ? 4.02 73.688 53.094 1 34.28 674 ALA A C 1
ATOM 5247 O O . ALA A 1 674 ? 4.344 73.562 54.281 1 34.28 674 ALA A O 1
ATOM 5248 N N . SER A 1 675 ? 2.918 73.312 53.438 1 31.64 675 SER A N 1
ATOM 5249 C CA . SER A 1 675 ? 3.221 72.188 54.281 1 31.64 675 SER A CA 1
ATOM 5250 C C . SER A 1 675 ? 4.332 71.312 53.688 1 31.64 675 SER A C 1
ATOM 5252 O O . SER A 1 675 ? 4.34 71.062 52.5 1 31.64 675 SER A O 1
ATOM 5254 N N . THR A 1 676 ? 5.367 71.312 54.406 1 31.12 676 THR A N 1
ATOM 5255 C CA . THR A 1 676 ? 6.727 70.75 54.344 1 31.12 676 THR A CA 1
ATOM 5256 C C . THR A 1 676 ? 6.77 69.5 53.562 1 31.12 676 THR A C 1
ATOM 5258 O O . THR A 1 676 ? 7.785 69.188 52.938 1 31.12 676 THR A O 1
ATOM 5261 N N . GLY A 1 677 ? 6.309 68.375 54.344 1 28.92 677 GLY A N 1
ATOM 5262 C CA . GLY A 1 677 ? 6.906 67.062 54.188 1 28.92 677 GLY A CA 1
ATOM 5263 C C . GLY A 1 677 ? 6.699 66.5 52.812 1 28.92 677 GLY A C 1
ATOM 5264 O O . GLY A 1 677 ? 5.941 67.062 52 1 28.92 677 GLY A O 1
ATOM 5265 N N . GLY A 1 678 ? 6.941 65.062 52.75 1 28.8 678 GLY A N 1
ATOM 5266 C CA . GLY A 1 678 ? 7.344 64 51.844 1 28.8 678 GLY A CA 1
ATOM 5267 C C . GLY A 1 678 ? 6.398 63.875 50.656 1 28.8 678 GLY A C 1
ATOM 5268 O O . GLY A 1 678 ? 5.406 64.625 50.562 1 28.8 678 GLY A O 1
ATOM 5269 N N . THR A 1 679 ? 6.406 62.594 50.188 1 32.25 679 THR A N 1
ATOM 5270 C CA . THR A 1 679 ? 5.965 61.719 49.094 1 32.25 679 THR A CA 1
ATOM 5271 C C . THR A 1 679 ? 4.449 61.781 48.938 1 32.25 679 THR A C 1
ATOM 5273 O O . THR A 1 679 ? 3.709 61.719 49.906 1 32.25 679 THR A O 1
ATOM 5276 N N . THR A 1 680 ? 3.865 62.5 48.062 1 36.38 680 THR A N 1
ATOM 5277 C CA . THR A 1 680 ? 2.453 62.25 47.812 1 36.38 680 THR A CA 1
ATOM 5278 C C . THR A 1 680 ? 2.08 60.812 48.156 1 36.38 680 THR A C 1
ATOM 5280 O O . THR A 1 680 ? 2.227 59.938 47.312 1 36.38 680 THR A O 1
ATOM 5283 N N . SER A 1 681 ? 2.465 60.219 49.188 1 37.44 681 SER A N 1
ATOM 5284 C CA . SER A 1 681 ? 1.974 58.938 49.656 1 37.44 681 SER A CA 1
ATOM 5285 C C . SER A 1 681 ? 0.454 58.844 49.594 1 37.44 681 SER A C 1
ATOM 5287 O O . SER A 1 681 ? -0.224 59.875 49.5 1 37.44 681 SER A O 1
ATOM 5289 N N . ARG A 1 682 ? -0.129 57.594 49.344 1 45.34 682 ARG A N 1
ATOM 5290 C CA . ARG A 1 682 ? -1.56 57.312 49.406 1 45.34 682 ARG A CA 1
ATOM 5291 C C . ARG A 1 682 ? -2.238 58.188 50.438 1 45.34 682 ARG A C 1
ATOM 5293 O O . ARG A 1 682 ? -3.406 58.562 50.281 1 45.34 682 ARG A O 1
ATOM 5300 N N . GLU A 1 683 ? -1.5 58.594 51.438 1 46.19 683 GLU A N 1
ATOM 5301 C CA . GLU A 1 683 ? -2.104 59.312 52.562 1 46.19 683 GLU A CA 1
ATOM 5302 C C . GLU A 1 683 ? -2.336 60.781 52.188 1 46.19 683 GLU A C 1
ATOM 5304 O O . GLU A 1 683 ? -3.344 61.344 52.594 1 46.19 683 GLU A O 1
ATOM 5309 N N . ASP A 1 684 ? -1.434 61.281 51.469 1 47.91 684 ASP A N 1
ATOM 5310 C CA . ASP A 1 684 ? -1.598 62.688 51.156 1 47.91 684 ASP A CA 1
ATOM 5311 C C . ASP A 1 684 ? -2.732 62.906 50.156 1 47.91 684 ASP A C 1
ATOM 5313 O O . ASP A 1 684 ? -3.504 63.875 50.281 1 47.91 684 ASP A O 1
ATOM 5317 N N . VAL A 1 685 ? -2.773 62 49.25 1 52.16 685 VAL A N 1
ATOM 5318 C CA . VAL A 1 685 ? -3.924 62.031 48.344 1 52.16 685 VAL A CA 1
ATOM 5319 C C . VAL A 1 685 ? -5.211 61.844 49.156 1 52.16 685 VAL A C 1
ATOM 5321 O O . VAL A 1 685 ? -6.215 62.531 48.875 1 52.16 685 VAL A O 1
ATOM 5324 N N . ASN A 1 686 ? -5.125 61.031 50.156 1 51.66 686 ASN A N 1
ATOM 5325 C CA . ASN A 1 686 ? -6.293 60.844 51 1 51.66 686 ASN A CA 1
ATOM 5326 C C . ASN A 1 686 ? -6.668 62.156 51.75 1 51.66 686 ASN A C 1
ATOM 5328 O O . ASN A 1 686 ? -7.848 62.469 51.906 1 51.66 686 ASN A O 1
ATOM 5332 N N . GLN A 1 687 ? -5.68 62.844 52.25 1 53.22 687 GLN A N 1
ATOM 5333 C CA . GLN A 1 687 ? -5.988 64.062 53 1 53.22 687 GLN A CA 1
ATOM 5334 C C . GLN A 1 687 ? -6.496 65.188 52.062 1 53.22 687 GLN A C 1
ATOM 5336 O O . GLN A 1 687 ? -7.395 65.938 52.406 1 53.22 687 GLN A O 1
ATOM 5341 N N . LEU A 1 688 ? -5.926 65.188 50.906 1 54.69 688 LEU A N 1
ATOM 5342 C CA . LEU A 1 688 ? -6.395 66.125 49.906 1 54.69 688 LEU A CA 1
ATOM 5343 C C . LEU A 1 688 ? -7.82 65.812 49.469 1 54.69 688 LEU A C 1
ATOM 5345 O O . LEU A 1 688 ? -8.633 66.75 49.281 1 54.69 688 LEU A O 1
ATOM 5349 N N . LEU A 1 689 ? -8.086 64.562 49.438 1 57.06 689 LEU A N 1
ATOM 5350 C CA . LEU A 1 689 ? -9.406 64.125 49 1 57.06 689 LEU A CA 1
ATOM 5351 C C . LEU A 1 689 ? -10.461 64.438 50.062 1 57.06 689 LEU A C 1
ATOM 5353 O O . LEU A 1 689 ? -11.617 64.688 49.719 1 57.06 689 LEU A O 1
ATOM 5357 N N . LYS A 1 690 ? -9.984 64.375 51.312 1 55.66 690 LYS A N 1
ATOM 5358 C CA . LYS A 1 690 ? -10.914 64.625 52.406 1 55.66 690 LYS A CA 1
ATOM 5359 C C . LYS A 1 690 ? -11.281 66.125 52.469 1 55.66 690 LYS A C 1
ATOM 5361 O O . LYS A 1 690 ? -12.375 66.5 52.906 1 55.66 690 LYS A O 1
ATOM 5366 N N . GLN A 1 691 ? -10.398 67.062 51.938 1 57.22 691 GLN A N 1
ATOM 5367 C CA . GLN A 1 691 ? -10.641 68.438 52.156 1 57.22 691 GLN A CA 1
ATOM 5368 C C . GLN A 1 691 ? -11.047 69.188 50.875 1 57.22 691 GLN A C 1
ATOM 5370 O O . GLN A 1 691 ? -11.352 70.375 50.875 1 57.22 691 GLN A O 1
ATOM 5375 N N . GLU A 1 692 ? -11.125 68.375 49.906 1 60.38 692 GLU A N 1
ATOM 5376 C CA . GLU A 1 692 ? -11.312 69.125 48.656 1 60.38 692 GLU A CA 1
ATOM 5377 C C . GLU A 1 692 ? -12.781 69.438 48.438 1 60.38 692 GLU A C 1
ATOM 5379 O O . GLU A 1 692 ? -13.594 68.562 48.188 1 60.38 692 GLU A O 1
ATOM 5384 N N . THR A 1 693 ? -13.227 70.562 48.781 1 64.56 693 THR A N 1
ATOM 5385 C CA . THR A 1 693 ? -14.586 71.125 48.625 1 64.56 693 THR A CA 1
ATOM 5386 C C . THR A 1 693 ? -14.727 71.812 47.312 1 64.56 693 THR A C 1
ATOM 5388 O O . THR A 1 693 ? -15.828 72.25 46.906 1 64.56 693 THR A O 1
ATOM 5391 N N . ARG A 1 694 ? -13.641 71.875 46.438 1 78 694 ARG A N 1
ATOM 5392 C CA . ARG A 1 694 ? -13.711 72.688 45.188 1 78 694 ARG A CA 1
ATOM 5393 C C . ARG A 1 694 ? -14.312 71.812 44.062 1 78 694 ARG A C 1
ATOM 5395 O O . ARG A 1 694 ? -14.039 70.625 43.938 1 78 694 ARG A O 1
ATOM 5402 N N . ARG A 1 695 ? -15.195 72.5 43.406 1 84.44 695 ARG A N 1
ATOM 5403 C CA . ARG A 1 695 ? -15.812 71.875 42.25 1 84.44 695 ARG A CA 1
ATOM 5404 C C . ARG A 1 695 ? -15.555 72.688 41 1 84.44 695 ARG A C 1
ATOM 5406 O O . ARG A 1 695 ? -15.531 73.875 41.031 1 84.44 695 ARG A O 1
ATOM 5413 N N . ILE A 1 696 ? -15.297 71.938 39.938 1 83.38 696 ILE A N 1
ATOM 5414 C CA . ILE A 1 696 ? -14.961 72.625 38.656 1 83.38 696 ILE A CA 1
ATOM 5415 C C . ILE A 1 696 ? -16.203 72.75 37.781 1 83.38 696 ILE A C 1
ATOM 5417 O O . ILE A 1 696 ? -16.906 71.75 37.562 1 83.38 696 ILE A O 1
ATOM 5421 N N . LEU A 1 697 ? -16.578 73.875 37.5 1 80.06 697 LEU A N 1
ATOM 5422 C CA . LEU A 1 697 ? -17.734 74.125 36.625 1 80.06 697 LEU A CA 1
ATOM 5423 C C . LEU A 1 697 ? -17.312 74.75 35.281 1 80.06 697 LEU A C 1
ATOM 5425 O O . LEU A 1 697 ? -16.188 75.188 35.156 1 80.06 697 LEU A O 1
ATOM 5429 N N . VAL A 1 698 ? -18.047 74.562 34.312 1 79 698 VAL A N 1
ATOM 5430 C CA . VAL A 1 698 ? -17.875 75.188 33 1 79 698 VAL A CA 1
ATOM 5431 C C . VAL A 1 698 ? -18.734 76.438 32.906 1 79 698 VAL A C 1
ATOM 5433 O O . VAL A 1 698 ? -19.953 76.375 33.094 1 79 698 VAL A O 1
ATOM 5436 N N . ASP A 1 699 ? -17.969 77.562 32.906 1 76.38 699 ASP A N 1
ATOM 5437 C CA . ASP A 1 699 ? -18.688 78.812 32.812 1 76.38 699 ASP A CA 1
ATOM 5438 C C . ASP A 1 699 ? -18.531 79.438 31.406 1 76.38 699 ASP A C 1
ATOM 5440 O O . ASP A 1 699 ? -17.516 79.25 30.734 1 76.38 699 ASP A O 1
ATOM 5444 N N . GLY A 1 700 ? -19.516 80 30.906 1 68.94 700 GLY A N 1
ATOM 5445 C CA . GLY A 1 700 ? -19.438 80.688 29.641 1 68.94 700 GLY A CA 1
ATOM 5446 C C . GLY A 1 700 ? -20.656 80.438 28.766 1 68.94 700 GLY A C 1
ATOM 5447 O O . GLY A 1 700 ? -21.609 79.812 29.172 1 68.94 700 GLY A O 1
ATOM 5448 N N . SER A 1 701 ? -20.812 81.312 27.812 1 61.53 701 SER A N 1
ATOM 5449 C CA . SER A 1 701 ? -21.906 81.188 26.859 1 61.53 701 SER A CA 1
ATOM 5450 C C . SER A 1 701 ? -21.406 80.812 25.469 1 61.53 701 SER A C 1
ATOM 5452 O O . SER A 1 701 ? -20.203 80.812 25.203 1 61.53 701 SER A O 1
ATOM 5454 N N . ALA A 1 702 ? -22.203 80.188 24.688 1 60.06 702 ALA A N 1
ATOM 5455 C CA . ALA A 1 702 ? -21.906 79.75 23.328 1 60.06 702 ALA A CA 1
ATOM 5456 C C . ALA A 1 702 ? -21.219 80.875 22.531 1 60.06 702 ALA A C 1
ATOM 5458 O O . ALA A 1 702 ? -20.422 80.562 21.625 1 60.06 702 ALA A O 1
ATOM 5459 N N . GLN A 1 703 ? -21.422 82.188 22.969 1 53.12 703 GLN A N 1
ATOM 5460 C CA . GLN A 1 703 ? -20.891 83.375 22.25 1 53.12 703 GLN A CA 1
ATOM 5461 C C . GLN A 1 703 ? -19.5 83.75 22.75 1 53.12 703 GLN A C 1
ATOM 5463 O O . GLN A 1 703 ? -18.625 84.125 21.953 1 53.12 703 GLN A O 1
ATOM 5468 N N . GLN A 1 704 ? -19.297 83.625 24.062 1 55.12 704 GLN A N 1
ATOM 5469 C CA . GLN A 1 704 ? -18.062 84.125 24.625 1 55.12 704 GLN A CA 1
ATOM 5470 C C . GLN A 1 704 ? -17.047 83 24.875 1 55.12 704 GLN A C 1
ATOM 5472 O O . GLN A 1 704 ? -15.867 83.312 25.109 1 55.12 704 GLN A O 1
ATOM 5477 N N . GLY A 1 705 ? -17.391 81.812 24.594 1 62.66 705 GLY A N 1
ATOM 5478 C CA . GLY A 1 705 ? -16.469 80.688 24.859 1 62.66 705 GLY A CA 1
ATOM 5479 C C . GLY A 1 705 ? -16.609 80.125 26.25 1 62.66 705 GLY A C 1
ATOM 5480 O O . GLY A 1 705 ? -17.156 80.75 27.156 1 62.66 705 GLY A O 1
ATOM 5481 N N . PHE A 1 706 ? -16.359 78.812 26.453 1 70 706 PHE A N 1
ATOM 5482 C CA . PHE A 1 706 ? -16.516 78.125 27.75 1 70 706 PHE A CA 1
ATOM 5483 C C . PHE A 1 706 ? -15.18 78.062 28.484 1 70 706 PHE A C 1
ATOM 5485 O O . PHE A 1 706 ? -14.125 77.938 27.859 1 70 706 PHE A O 1
ATOM 5492 N N . GLU A 1 707 ? -15.133 78.562 29.734 1 73.88 707 GLU A N 1
ATOM 5493 C CA . GLU A 1 707 ? -13.953 78.438 30.594 1 73.88 707 GLU A CA 1
ATOM 5494 C C . GLU A 1 707 ? -14.234 77.625 31.859 1 73.88 707 GLU A C 1
ATOM 5496 O O . GLU A 1 707 ? -15.383 77.562 32.312 1 73.88 707 GLU A O 1
ATOM 5501 N N . PHE A 1 708 ? -13.234 76.938 32.281 1 78.88 708 PHE A N 1
ATOM 5502 C CA . PHE A 1 708 ? -13.391 76.25 33.531 1 78.88 708 PHE A CA 1
ATOM 5503 C C . PHE A 1 708 ? -13.281 77.188 34.719 1 78.88 708 PHE A C 1
ATOM 5505 O O . PHE A 1 708 ? -12.469 78.125 34.719 1 78.88 708 PHE A O 1
ATOM 5512 N N . GLY A 1 709 ? -14.227 77.125 35.594 1 75.88 709 GLY A N 1
ATOM 5513 C CA . GLY A 1 709 ? -14.195 77.938 36.812 1 75.88 709 GLY A CA 1
ATOM 5514 C C . GLY A 1 709 ? -14.227 77 38.062 1 75.88 709 GLY A C 1
ATOM 5515 O O . GLY A 1 709 ? -14.562 75.812 37.969 1 75.88 709 GLY A O 1
ATOM 5516 N N . VAL A 1 710 ? -13.641 77.5 39.188 1 78.31 710 VAL A N 1
ATOM 5517 C CA . VAL A 1 710 ? -13.633 76.75 40.438 1 78.31 710 VAL A CA 1
ATOM 5518 C C . VAL A 1 710 ? -14.641 77.375 41.406 1 78.31 710 VAL A C 1
ATOM 5520 O O . VAL A 1 710 ? -14.656 78.562 41.625 1 78.31 710 VAL A O 1
ATOM 5523 N N . MET A 1 711 ? -15.562 76.562 41.719 1 72.56 711 MET A N 1
ATOM 5524 C CA . MET A 1 711 ? -16.516 77 42.75 1 72.56 711 MET A CA 1
ATOM 5525 C C . MET A 1 711 ? -16.078 76.562 44.125 1 72.56 711 MET A C 1
ATOM 5527 O O . MET A 1 711 ? -15.664 75.438 44.312 1 72.56 711 MET A O 1
ATOM 5531 N N . LEU A 1 712 ? -15.914 77.562 45 1 65.75 712 LEU A N 1
ATOM 5532 C CA . LEU A 1 712 ? -15.609 77.25 46.375 1 65.75 712 LEU A CA 1
ATOM 5533 C C . LEU A 1 712 ? -16.875 77 47.188 1 65.75 712 LEU A C 1
ATOM 5535 O O . LEU A 1 712 ? -17.875 77.688 47.031 1 65.75 712 LEU A O 1
ATOM 5539 N N . MET B 1 1 ? -35.219 -47.75 19.484 1 16.72 1 MET B N 1
ATOM 5540 C CA . MET B 1 1 ? -35.719 -47.688 20.844 1 16.72 1 MET B CA 1
ATOM 5541 C C . MET B 1 1 ? -35.312 -46.406 21.547 1 16.72 1 MET B C 1
ATOM 5543 O O . MET B 1 1 ? -34.375 -45.719 21.109 1 16.72 1 MET B O 1
ATOM 5547 N N . GLU B 1 2 ? -35.312 -46.656 22.969 1 15.77 2 GLU B N 1
ATOM 5548 C CA . GLU B 1 2 ? -35.875 -45.812 24.031 1 15.77 2 GLU B CA 1
ATOM 5549 C C . GLU B 1 2 ? -35.125 -44.469 24.141 1 15.77 2 GLU B C 1
ATOM 5551 O O . GLU B 1 2 ? -34 -44.344 23.656 1 15.77 2 GLU B O 1
ATOM 5556 N N . SER B 1 3 ? -35.406 -43.938 25.25 1 16.11 3 SER B N 1
ATOM 5557 C CA . SER B 1 3 ? -35.875 -42.938 26.188 1 16.11 3 SER B CA 1
ATOM 5558 C C . SER B 1 3 ? -34.75 -42.031 26.656 1 16.11 3 SER B C 1
ATOM 5560 O O . SER B 1 3 ? -34.875 -40.812 26.594 1 16.11 3 SER B O 1
ATOM 5562 N N . ASP B 1 4 ? -34.281 -42.531 27.734 1 16.83 4 ASP B N 1
ATOM 5563 C CA . ASP B 1 4 ? -34.344 -41.812 29.016 1 16.83 4 ASP B CA 1
ATOM 5564 C C . ASP B 1 4 ? -33.344 -40.625 29 1 16.83 4 ASP B C 1
ATOM 5566 O O . ASP B 1 4 ? -32.406 -40.594 28.219 1 16.83 4 ASP B O 1
ATOM 5570 N N . ASN B 1 5 ? -33.219 -39.906 30.109 1 15.22 5 ASN B N 1
ATOM 5571 C CA . ASN B 1 5 ? -33.469 -38.875 31.109 1 15.22 5 ASN B CA 1
ATOM 5572 C C . ASN B 1 5 ? -32.156 -38.219 31.578 1 15.22 5 ASN B C 1
ATOM 5574 O O . ASN B 1 5 ? -32.188 -37.281 32.375 1 15.22 5 ASN B O 1
ATOM 5578 N N . ARG B 1 6 ? -31.109 -39.156 31.531 1 19.16 6 ARG B N 1
ATOM 5579 C CA . ARG B 1 6 ? -30.406 -38.812 32.781 1 19.16 6 ARG B CA 1
ATOM 5580 C C . ARG B 1 6 ? -30.219 -37.312 32.875 1 19.16 6 ARG B C 1
ATOM 5582 O O . ARG B 1 6 ? -30.156 -36.594 31.875 1 19.16 6 ARG B O 1
ATOM 5589 N N . ARG B 1 7 ? -29.922 -36.844 34.094 1 19.88 7 ARG B N 1
ATOM 5590 C CA . ARG B 1 7 ? -30.188 -36.156 35.344 1 19.88 7 ARG B CA 1
ATOM 5591 C C . ARG B 1 7 ? -29.578 -34.75 35.344 1 19.88 7 ARG B C 1
ATOM 5593 O O . ARG B 1 7 ? -28.688 -34.469 34.531 1 19.88 7 ARG B O 1
ATOM 5600 N N . PRO B 1 8 ? -29.719 -34.062 36.594 1 17.31 8 PRO B N 1
ATOM 5601 C CA . PRO B 1 8 ? -29.938 -33 37.594 1 17.31 8 PRO B CA 1
ATOM 5602 C C . PRO B 1 8 ? -28.641 -32.344 38.031 1 17.31 8 PRO B C 1
ATOM 5604 O O . PRO B 1 8 ? -28.672 -31.281 38.688 1 17.31 8 PRO B O 1
ATOM 5607 N N . LYS B 1 9 ? -27.484 -33 37.75 1 17.52 9 LYS B N 1
ATOM 5608 C CA . LYS B 1 9 ? -26.734 -32.906 39 1 17.52 9 LYS B CA 1
ATOM 5609 C C . LYS B 1 9 ? -26.844 -31.516 39.625 1 17.52 9 LYS B C 1
ATOM 5611 O O . LYS B 1 9 ? -26.812 -30.516 38.906 1 17.52 9 LYS B O 1
ATOM 5616 N N . ASN B 1 10 ? -27.359 -31.547 40.875 1 17.44 10 ASN B N 1
ATOM 5617 C CA . ASN B 1 10 ? -27.828 -30.781 42.031 1 17.44 10 ASN B CA 1
ATOM 5618 C C . ASN B 1 10 ? -26.969 -29.562 42.312 1 17.44 10 ASN B C 1
ATOM 5620 O O . ASN B 1 10 ? -27.484 -28.453 42.438 1 17.44 10 ASN B O 1
ATOM 5624 N N . LEU B 1 11 ? -26.031 -29.953 42.969 1 17.73 11 LEU B N 1
ATOM 5625 C CA . LEU B 1 11 ? -25.922 -29.641 44.406 1 17.73 11 LEU B CA 1
ATOM 5626 C C . LEU B 1 11 ? -25.453 -28.203 44.594 1 17.73 11 LEU B C 1
ATOM 5628 O O . LEU B 1 11 ? -24.953 -27.578 43.656 1 17.73 11 LEU B O 1
ATOM 5632 N N . VAL B 1 12 ? -24.422 -28 45.375 1 19.45 12 VAL B N 1
ATOM 5633 C CA . VAL B 1 12 ? -24.469 -27.359 46.688 1 19.45 12 VAL B CA 1
ATOM 5634 C C . VAL B 1 12 ? -24.391 -25.844 46.5 1 19.45 12 VAL B C 1
ATOM 5636 O O . VAL B 1 12 ? -23.891 -25.344 45.5 1 19.45 12 VAL B O 1
ATOM 5639 N N . SER B 1 13 ? -25.156 -25.016 47.406 1 18.48 13 SER B N 1
ATOM 5640 C CA . SER B 1 13 ? -25.719 -23.828 48.062 1 18.48 13 SER B CA 1
ATOM 5641 C C . SER B 1 13 ? -24.625 -22.844 48.469 1 18.48 13 SER B C 1
ATOM 5643 O O . SER B 1 13 ? -24.906 -21.812 49.062 1 18.48 13 SER B O 1
ATOM 5645 N N . PHE B 1 14 ? -23.516 -23.062 47.938 1 19 14 PHE B N 1
ATOM 5646 C CA . PHE B 1 14 ? -22.531 -22.531 48.875 1 19 14 PHE B CA 1
ATOM 5647 C C . PHE B 1 14 ? -22.938 -21.125 49.344 1 19 14 PHE B C 1
ATOM 5649 O O . PHE B 1 14 ? -23.047 -20.203 48.531 1 19 14 PHE B O 1
ATOM 5656 N N . SER B 1 15 ? -24.109 -20.969 50.219 1 17.27 15 SER B N 1
ATOM 5657 C CA . SER B 1 15 ? -24.25 -20.141 51.406 1 17.27 15 SER B CA 1
ATOM 5658 C C . SER B 1 15 ? -22.891 -19.797 52 1 17.27 15 SER B C 1
ATOM 5660 O O . SER B 1 15 ? -22.641 -18.656 52.406 1 17.27 15 SER B O 1
ATOM 5662 N N . GLU B 1 16 ? -22.375 -21.016 52.75 1 20.02 16 GLU B N 1
ATOM 5663 C CA . GLU B 1 16 ? -21.734 -20.922 54.062 1 20.02 16 GLU B CA 1
ATOM 5664 C C . GLU B 1 16 ? -20.406 -20.156 53.938 1 20.02 16 GLU B C 1
ATOM 5666 O O . GLU B 1 16 ? -19.938 -19.594 54.938 1 20.02 16 GLU B O 1
ATOM 5671 N N . ARG B 1 17 ? -19.734 -20.703 53.094 1 17.08 17 ARG B N 1
ATOM 5672 C CA . ARG B 1 17 ? -18.469 -20.438 53.781 1 17.08 17 ARG B CA 1
ATOM 5673 C C . ARG B 1 17 ? -18.406 -19.031 54.344 1 17.08 17 ARG B C 1
ATOM 5675 O O . ARG B 1 17 ? -18.062 -18.828 55.5 1 17.08 17 ARG B O 1
ATOM 5682 N N . VAL B 1 18 ? -17.344 -18.406 53.844 1 17.89 18 VAL B N 1
ATOM 5683 C CA . VAL B 1 18 ? -16.656 -17.422 54.656 1 17.89 18 VAL B CA 1
ATOM 5684 C C . VAL B 1 18 ? -17.594 -16.25 54.969 1 17.89 18 VAL B C 1
ATOM 5686 O O . VAL B 1 18 ? -18.047 -15.555 54.062 1 17.89 18 VAL B O 1
ATOM 5689 N N . ALA B 1 19 ? -18.719 -16.484 55.812 1 15.99 19 ALA B N 1
ATOM 5690 C CA . ALA B 1 19 ? -19.359 -15.836 56.969 1 15.99 19 ALA B CA 1
ATOM 5691 C C . ALA B 1 19 ? -18.438 -14.766 57.562 1 15.99 19 ALA B C 1
ATOM 5693 O O . ALA B 1 19 ? -18.891 -13.656 57.844 1 15.99 19 ALA B O 1
ATOM 5694 N N . THR B 1 20 ? -17.375 -15.32 58.375 1 16.36 20 THR B N 1
ATOM 5695 C CA . THR B 1 20 ? -17.203 -14.797 59.719 1 16.36 20 THR B CA 1
ATOM 5696 C C . THR B 1 20 ? -16.625 -13.383 59.688 1 16.36 20 THR B C 1
ATOM 5698 O O . THR B 1 20 ? -16.75 -12.633 60.656 1 16.36 20 THR B O 1
ATOM 5701 N N . PHE B 1 21 ? -15.461 -13.273 59 1 17.66 21 PHE B N 1
ATOM 5702 C CA . PHE B 1 21 ? -14.625 -12.391 59.812 1 17.66 21 PHE B CA 1
ATOM 5703 C C . PHE B 1 21 ? -15.398 -11.141 60.219 1 17.66 21 PHE B C 1
ATOM 5705 O O . PHE B 1 21 ? -15.805 -10.352 59.375 1 17.66 21 PHE B O 1
ATOM 5712 N N . LEU B 1 22 ? -16.078 -11.258 61.312 1 15.52 22 LEU B N 1
ATOM 5713 C CA . LEU B 1 22 ? -16.891 -10.531 62.281 1 15.52 22 LEU B CA 1
ATOM 5714 C C . LEU B 1 22 ? -16.469 -9.07 62.375 1 15.52 22 LEU B C 1
ATOM 5716 O O . LEU B 1 22 ? -17.312 -8.172 62.25 1 15.52 22 LEU B O 1
ATOM 5720 N N . THR B 1 23 ? -15.508 -8.812 63.188 1 15.77 23 THR B N 1
ATOM 5721 C CA . THR B 1 23 ? -15.906 -8.094 64.375 1 15.77 23 THR B CA 1
ATOM 5722 C C . THR B 1 23 ? -16.062 -6.602 64.125 1 15.77 23 THR B C 1
ATOM 5724 O O . THR B 1 23 ? -15.773 -6.141 63 1 15.77 23 THR B O 1
ATOM 5727 N N . ASN B 1 24 ? -15.266 -5.773 64.938 1 16.34 24 ASN B N 1
ATOM 5728 C CA . ASN B 1 24 ? -15.609 -4.859 66 1 16.34 24 ASN B CA 1
ATOM 5729 C C . ASN B 1 24 ? -15.719 -3.418 65.5 1 16.34 24 ASN B C 1
ATOM 5731 O O . ASN B 1 24 ? -14.875 -2.951 64.75 1 16.34 24 ASN B O 1
ATOM 5735 N N . ARG B 1 25 ? -16.891 -2.902 65.312 1 17.66 25 ARG B N 1
ATOM 5736 C CA . ARG B 1 25 ? -17.469 -1.576 65.125 1 17.66 25 ARG B CA 1
ATOM 5737 C C . ARG B 1 25 ? -16.797 -0.553 66.062 1 17.66 25 ARG B C 1
ATOM 5739 O O . ARG B 1 25 ? -17.281 0.573 66.188 1 17.66 25 ARG B O 1
ATOM 5746 N N . HIS B 1 26 ? -15.531 -0.965 66.438 1 15.94 26 HIS B N 1
ATOM 5747 C CA . HIS B 1 26 ? -15.367 -0.155 67.625 1 15.94 26 HIS B CA 1
ATOM 5748 C C . HIS B 1 26 ? -15.906 1.256 67.438 1 15.94 26 HIS B C 1
ATOM 5750 O O . HIS B 1 26 ? -15.961 1.742 66.312 1 15.94 26 HIS B O 1
ATOM 5756 N N . SER B 1 27 ? -16.656 1.627 68.438 1 16.52 27 SER B N 1
ATOM 5757 C CA . SER B 1 27 ? -17.438 2.68 69.062 1 16.52 27 SER B CA 1
ATOM 5758 C C . SER B 1 27 ? -16.703 4.012 69.062 1 16.52 27 SER B C 1
ATOM 5760 O O . SER B 1 27 ? -17.188 5.004 69.562 1 16.52 27 SER B O 1
ATOM 5762 N N . LEU B 1 28 ? -15.68 4.082 68.125 1 16.16 28 LEU B N 1
ATOM 5763 C CA . LEU B 1 28 ? -14.922 5.18 68.688 1 16.16 28 LEU B CA 1
ATOM 5764 C C . LEU B 1 28 ? -15.844 6.328 69.125 1 16.16 28 LEU B C 1
ATOM 5766 O O . LEU B 1 28 ? -16.625 6.82 68.312 1 16.16 28 LEU B O 1
ATOM 5770 N N . HIS B 1 29 ? -16.188 6.316 70.375 1 16.3 29 HIS B N 1
ATOM 5771 C CA . HIS B 1 29 ? -16.828 7.25 71.312 1 16.3 29 HIS B CA 1
ATOM 5772 C C . HIS B 1 29 ? -16.297 8.664 71.125 1 16.3 29 HIS B C 1
ATOM 5774 O O . HIS B 1 29 ? -15.18 8.969 71.562 1 16.3 29 HIS B O 1
ATOM 5780 N N . ILE B 1 30 ? -16.125 8.984 69.875 1 17.62 30 ILE B N 1
ATOM 5781 C CA . ILE B 1 30 ? -15.516 10.297 70 1 17.62 30 ILE B CA 1
ATOM 5782 C C . ILE B 1 30 ? -16.219 11.102 71.125 1 17.62 30 ILE B C 1
ATOM 5784 O O . ILE B 1 30 ? -17.438 11.289 71.062 1 17.62 30 ILE B O 1
ATOM 5788 N N . PRO B 1 31 ? -15.555 11.172 72.25 1 15.41 31 PRO B N 1
ATOM 5789 C CA . PRO B 1 31 ? -15.914 11.727 73.562 1 15.41 31 PRO B CA 1
ATOM 5790 C C . PRO B 1 31 ? -16.734 13.016 73.438 1 15.41 31 PRO B C 1
ATOM 5792 O O . PRO B 1 31 ? -16.812 13.609 72.375 1 15.41 31 PRO B O 1
ATOM 5795 N N . SER B 1 32 ? -16.984 13.492 74.688 1 15.88 32 SER B N 1
ATOM 5796 C CA . SER B 1 32 ? -17.781 14.219 75.688 1 15.88 32 SER B CA 1
ATOM 5797 C C . SER B 1 32 ? -17.547 15.727 75.562 1 15.88 32 SER B C 1
ATOM 5799 O O . SER B 1 32 ? -18.156 16.5 76.312 1 15.88 32 SER B O 1
ATOM 5801 N N . GLN B 1 33 ? -16.516 16.234 74.938 1 15.93 33 GLN B N 1
ATOM 5802 C CA . GLN B 1 33 ? -16.094 17.359 75.75 1 15.93 33 GLN B CA 1
ATOM 5803 C C . GLN B 1 33 ? -17.297 18.203 76.188 1 15.93 33 GLN B C 1
ATOM 5805 O O . GLN B 1 33 ? -18.25 18.359 75.438 1 15.93 33 GLN B O 1
ATOM 5810 N N . GLU B 1 34 ? -17.312 18.562 77.438 1 16.14 34 GLU B N 1
ATOM 5811 C CA . GLU B 1 34 ? -17.891 19.234 78.625 1 16.14 34 GLU B CA 1
ATOM 5812 C C . GLU B 1 34 ? -18.406 20.625 78.25 1 16.14 34 GLU B C 1
ATOM 5814 O O . GLU B 1 34 ? -18.062 21.172 77.188 1 16.14 34 GLU B O 1
ATOM 5819 N N . GLU B 1 35 ? -18.656 21.344 79.438 1 16.56 35 GLU B N 1
ATOM 5820 C CA . GLU B 1 35 ? -19.547 22.25 80.125 1 16.56 35 GLU B CA 1
ATOM 5821 C C . GLU B 1 35 ? -19.234 23.703 79.75 1 16.56 35 GLU B C 1
ATOM 5823 O O . GLU B 1 35 ? -20.062 24.594 80 1 16.56 35 GLU B O 1
ATOM 5828 N N . ILE B 1 36 ? -18.094 24.109 79.25 1 17 36 ILE B N 1
ATOM 5829 C CA . ILE B 1 36 ? -17.703 25.281 80 1 17 36 ILE B CA 1
ATOM 5830 C C . ILE B 1 36 ? -18.812 26.328 80 1 17 36 ILE B C 1
ATOM 5832 O O . ILE B 1 36 ? -19.406 26.594 78.938 1 17 36 ILE B O 1
ATOM 5836 N N . THR B 1 37 ? -19.156 26.922 81.25 1 16.5 37 THR B N 1
ATOM 5837 C CA . THR B 1 37 ? -20 27.781 82.062 1 16.5 37 THR B CA 1
ATOM 5838 C C . THR B 1 37 ? -19.953 29.234 81.562 1 16.5 37 THR B C 1
ATOM 5840 O O . THR B 1 37 ? -20.875 30 81.75 1 16.5 37 THR B O 1
ATOM 5843 N N . GLY B 1 38 ? -18.812 29.812 81.062 1 16.92 38 GLY B N 1
ATOM 5844 C CA . GLY B 1 38 ? -18.625 31.078 81.812 1 16.92 38 GLY B CA 1
ATOM 5845 C C . GLY B 1 38 ? -19.766 32.062 81.625 1 16.92 38 GLY B C 1
ATOM 5846 O O . GLY B 1 38 ? -20.547 31.922 80.625 1 16.92 38 GLY B O 1
ATOM 5847 N N . GLU B 1 39 ? -20.047 32.969 82.625 1 17.69 39 GLU B N 1
ATOM 5848 C CA . GLU B 1 39 ? -20.891 34 83.25 1 17.69 39 GLU B CA 1
ATOM 5849 C C . GLU B 1 39 ? -20.891 35.281 82.438 1 17.69 39 GLU B C 1
ATOM 5851 O O . GLU B 1 39 ? -21.797 36.094 82.562 1 17.69 39 GLU B O 1
ATOM 5856 N N . ARG B 1 40 ? -20.156 35.594 81.5 1 18 40 ARG B N 1
ATOM 5857 C CA . ARG B 1 40 ? -19.797 37 81.625 1 18 40 ARG B CA 1
ATOM 5858 C C . ARG B 1 40 ? -21.031 37.875 81.625 1 18 40 ARG B C 1
ATOM 5860 O O . ARG B 1 40 ? -22.047 37.562 81 1 18 40 ARG B O 1
ATOM 5867 N N . THR B 1 41 ? -20.938 38.969 82.438 1 17.38 41 THR B N 1
ATOM 5868 C CA . THR B 1 41 ? -21.531 40.094 83.188 1 17.38 41 THR B CA 1
ATOM 5869 C C . THR B 1 41 ? -22.203 41.062 82.25 1 17.38 41 THR B C 1
ATOM 5871 O O . THR B 1 41 ? -21.938 41.031 81 1 17.38 41 THR B O 1
ATOM 5874 N N . ARG B 1 42 ? -22.328 42.438 82.75 1 18.31 42 ARG B N 1
ATOM 5875 C CA . ARG B 1 42 ? -23.312 43.469 83.062 1 18.31 42 ARG B CA 1
ATOM 5876 C C . ARG B 1 42 ? -23.391 44.531 82 1 18.31 42 ARG B C 1
ATOM 5878 O O . ARG B 1 42 ? -24.484 45 81.688 1 18.31 42 ARG B O 1
ATOM 5885 N N . SER B 1 43 ? -22.234 45.062 81.375 1 17.95 43 SER B N 1
ATOM 5886 C CA . SER B 1 43 ? -22.141 46.5 81.562 1 17.95 43 SER B CA 1
ATOM 5887 C C . SER B 1 43 ? -23.219 47.219 80.812 1 17.95 43 SER B C 1
ATOM 5889 O O . SER B 1 43 ? -23.766 46.719 79.812 1 17.95 43 SER B O 1
ATOM 5891 N N . GLN B 1 44 ? -23.547 48.594 81.312 1 18.28 44 GLN B N 1
ATOM 5892 C CA . GLN B 1 44 ? -24.438 49.75 81.5 1 18.28 44 GLN B CA 1
ATOM 5893 C C . GLN B 1 44 ? -24.391 50.656 80.25 1 18.28 44 GLN B C 1
ATOM 5895 O O . GLN B 1 44 ? -23.359 51.219 79.938 1 18.28 44 GLN B O 1
ATOM 5900 N N . SER B 1 45 ? -24.688 50.25 79.125 1 18.75 45 SER B N 1
ATOM 5901 C CA . SER B 1 45 ? -24.516 51.219 78.062 1 18.75 45 SER B CA 1
ATOM 5902 C C . SER B 1 45 ? -25.266 52.5 78.375 1 18.75 45 SER B C 1
ATOM 5904 O O . SER B 1 45 ? -26.453 52.5 78.625 1 18.75 45 SER B O 1
ATOM 5906 N N . LEU B 1 46 ? -24.516 53.594 78.875 1 18.19 46 LEU B N 1
ATOM 5907 C CA . LEU B 1 46 ? -24.781 54.969 79.312 1 18.19 46 LEU B CA 1
ATOM 5908 C C . LEU B 1 46 ? -25.516 55.75 78.188 1 18.19 46 LEU B C 1
ATOM 5910 O O . LEU B 1 46 ? -25.328 55.469 77 1 18.19 46 LEU B O 1
ATOM 5914 N N . ASP B 1 47 ? -26.469 56.688 78.562 1 19.59 47 ASP B N 1
ATOM 5915 C CA . ASP B 1 47 ? -27.578 57.594 78.25 1 19.59 47 ASP B CA 1
ATOM 5916 C C . ASP B 1 47 ? -27.109 58.812 77.5 1 19.59 47 ASP B C 1
ATOM 5918 O O . ASP B 1 47 ? -27.891 59.75 77.25 1 19.59 47 ASP B O 1
ATOM 5922 N N . PHE B 1 48 ? -25.906 58.938 76.812 1 19.19 48 PHE B N 1
ATOM 5923 C CA . PHE B 1 48 ? -25.5 60.344 76.688 1 19.19 48 PHE B CA 1
ATOM 5924 C C . PHE B 1 48 ? -26.578 61.156 76 1 19.19 48 PHE B C 1
ATOM 5926 O O . PHE B 1 48 ? -27.109 60.75 74.938 1 19.19 48 PHE B O 1
ATOM 5933 N N . GLN B 1 49 ? -27.266 62.156 76.688 1 18.98 49 GLN B N 1
ATOM 5934 C CA . GLN B 1 49 ? -28.359 63.156 76.625 1 18.98 49 GLN B CA 1
ATOM 5935 C C . GLN B 1 49 ? -28.125 64.125 75.5 1 18.98 49 GLN B C 1
ATOM 5937 O O . GLN B 1 49 ? -29.078 64.562 74.812 1 18.98 49 GLN B O 1
ATOM 5942 N N . ASN B 1 50 ? -26.984 64.938 75.312 1 18.53 50 ASN B N 1
ATOM 5943 C CA . ASN B 1 50 ? -27.016 66.375 75.438 1 18.53 50 ASN B CA 1
ATOM 5944 C C . ASN B 1 50 ? -27.406 67 74.062 1 18.53 50 ASN B C 1
ATOM 5946 O O . ASN B 1 50 ? -27.266 68.188 73.875 1 18.53 50 ASN B O 1
ATOM 5950 N N . GLU B 1 51 ? -27.828 66.438 73 1 19.47 51 GLU B N 1
ATOM 5951 C CA . GLU B 1 51 ? -27.547 67.188 71.812 1 19.47 51 GLU B CA 1
ATOM 5952 C C . GLU B 1 51 ? -28.359 68.438 71.75 1 19.47 51 GLU B C 1
ATOM 5954 O O . GLU B 1 51 ? -29.594 68.438 71.812 1 19.47 51 GLU B O 1
ATOM 5959 N N . ILE B 1 52 ? -27.859 69.625 72.25 1 21.53 52 ILE B N 1
ATOM 5960 C CA . ILE B 1 52 ? -28.438 71 72.312 1 21.53 52 ILE B CA 1
ATOM 5961 C C . ILE B 1 52 ? -28.812 71.5 70.875 1 21.53 52 ILE B C 1
ATOM 5963 O O . ILE B 1 52 ? -27.984 71.438 70 1 21.53 52 ILE B O 1
ATOM 5967 N N . PRO B 1 53 ? -30.016 71.688 70.562 1 22.38 53 PRO B N 1
ATOM 5968 C CA . PRO B 1 53 ? -30.594 72.062 69.25 1 22.38 53 PRO B CA 1
ATOM 5969 C C . PRO B 1 53 ? -30.156 73.438 68.875 1 22.38 53 PRO B C 1
ATOM 5971 O O . PRO B 1 53 ? -30.406 74.438 69.562 1 22.38 53 PRO B O 1
ATOM 5974 N N . LEU B 1 54 ? -28.891 73.75 68.375 1 21.5 54 LEU B N 1
ATOM 5975 C CA . LEU B 1 54 ? -28.375 75.062 68.062 1 21.5 54 LEU B CA 1
ATOM 5976 C C . LEU B 1 54 ? -29.297 75.75 67 1 21.5 54 LEU B C 1
ATOM 5978 O O . LEU B 1 54 ? -29.578 75.188 65.938 1 21.5 54 LEU B O 1
ATOM 5982 N N . GLU B 1 55 ? -30.125 76.688 67.312 1 22.33 55 GLU B N 1
ATOM 5983 C CA . GLU B 1 55 ? -31.141 77.5 66.625 1 22.33 55 GLU B CA 1
ATOM 5984 C C . GLU B 1 55 ? -30.5 78.375 65.5 1 22.33 55 GLU B C 1
ATOM 5986 O O . GLU B 1 55 ? -31.203 79.062 64.812 1 22.33 55 GLU B O 1
ATOM 5991 N N . GLN B 1 56 ? -29.141 78.5 65.375 1 21.16 56 GLN B N 1
ATOM 5992 C CA . GLN B 1 56 ? -28.656 79.812 64.875 1 21.16 56 GLN B CA 1
ATOM 5993 C C . GLN B 1 56 ? -29.125 80 63.438 1 21.16 56 GLN B C 1
ATOM 5995 O O . GLN B 1 56 ? -28.844 79.188 62.562 1 21.16 56 GLN B O 1
ATOM 6000 N N . ASN B 1 57 ? -30.125 80.812 63.156 1 22.83 57 ASN B N 1
ATOM 6001 C CA . ASN B 1 57 ? -30.875 81.25 61.969 1 22.83 57 ASN B CA 1
ATOM 6002 C C . ASN B 1 57 ? -29.984 81.938 61 1 22.83 57 ASN B C 1
ATOM 6004 O O . ASN B 1 57 ? -30.469 82.625 60.062 1 22.83 57 ASN B O 1
ATOM 6008 N N . ASP B 1 58 ? -28.703 82.25 61.25 1 22.81 58 ASP B N 1
ATOM 6009 C CA . ASP B 1 58 ? -28.094 83.375 60.5 1 22.81 58 ASP B CA 1
ATOM 6010 C C . ASP B 1 58 ? -28.141 83.125 59 1 22.81 58 ASP B C 1
ATOM 6012 O O . ASP B 1 58 ? -27.641 82.062 58.531 1 22.81 58 ASP B O 1
ATOM 6016 N N . ILE B 1 59 ? -29.031 83.75 58.219 1 24.33 59 ILE B N 1
ATOM 6017 C CA . ILE B 1 59 ? -29.359 83.75 56.781 1 24.33 59 ILE B CA 1
ATOM 6018 C C . ILE B 1 59 ? -28.125 84.188 56 1 24.33 59 ILE B C 1
ATOM 6020 O O . ILE B 1 59 ? -27.688 85.312 56.094 1 24.33 59 ILE B O 1
ATOM 6024 N N . ARG B 1 60 ? -27.031 83.562 56.031 1 25.75 60 ARG B N 1
ATOM 6025 C CA . ARG B 1 60 ? -25.906 83.875 55.156 1 25.75 60 ARG B CA 1
ATOM 6026 C C . ARG B 1 60 ? -26.359 84.062 53.719 1 25.75 60 ARG B C 1
ATOM 6028 O O . ARG B 1 60 ? -26.891 83.125 53.125 1 25.75 60 ARG B O 1
ATOM 6035 N N . GLN B 1 61 ? -26.797 85.25 53.406 1 25.16 61 GLN B N 1
ATOM 6036 C CA . GLN B 1 61 ? -27.141 85.75 52.062 1 25.16 61 GLN B CA 1
ATOM 6037 C C . GLN B 1 61 ? -26.078 85.375 51.062 1 25.16 61 GLN B C 1
ATOM 6039 O O . GLN B 1 61 ? -24.906 85.688 51.188 1 25.16 61 GLN B O 1
ATOM 6044 N N . SER B 1 62 ? -26.172 84.188 50.656 1 24.28 62 SER B N 1
ATOM 6045 C CA . SER B 1 62 ? -25.312 83.688 49.594 1 24.28 62 SER B CA 1
ATOM 6046 C C . SER B 1 62 ? -25.219 84.688 48.438 1 24.28 62 SER B C 1
ATOM 6048 O O . SER B 1 62 ? -26.234 85.188 47.969 1 24.28 62 SER B O 1
ATOM 6050 N N . PHE B 1 63 ? -24.25 85.625 48.469 1 25.48 63 PHE B N 1
ATOM 6051 C CA . PHE B 1 63 ? -23.875 86.625 47.5 1 25.48 63 PHE B CA 1
ATOM 6052 C C . PHE B 1 63 ? -23.953 86.062 46.094 1 25.48 63 PHE B C 1
ATOM 6054 O O . PHE B 1 63 ? -22.922 85.812 45.469 1 25.48 63 PHE B O 1
ATOM 6061 N N . ILE B 1 64 ? -24.672 85 45.844 1 28.08 64 ILE B N 1
ATOM 6062 C CA . ILE B 1 64 ? -24.703 84.688 44.406 1 28.08 64 ILE B CA 1
ATOM 6063 C C . ILE B 1 64 ? -25.344 85.875 43.656 1 28.08 64 ILE B C 1
ATOM 6065 O O . ILE B 1 64 ? -26.5 86.25 43.906 1 28.08 64 ILE B O 1
ATOM 6069 N N . ARG B 1 65 ? -24.562 86.938 43.344 1 28.52 65 ARG B N 1
ATOM 6070 C CA . ARG B 1 65 ? -25.094 87.938 42.469 1 28.52 65 ARG B CA 1
ATOM 6071 C C . ARG B 1 65 ? -25.938 87.312 41.375 1 28.52 65 ARG B C 1
ATOM 6073 O O . ARG B 1 65 ? -25.484 86.438 40.656 1 28.52 65 ARG B O 1
ATOM 6080 N N . ARG B 1 66 ? -27.25 87.375 41.594 1 30.31 66 ARG B N 1
ATOM 6081 C CA . ARG B 1 66 ? -28.219 87.125 40.531 1 30.31 66 ARG B CA 1
ATOM 6082 C C . ARG B 1 66 ? -27.906 87.938 39.281 1 30.31 66 ARG B C 1
ATOM 6084 O O . ARG B 1 66 ? -27.953 89.125 39.281 1 30.31 66 ARG B O 1
ATOM 6091 N N . GLN B 1 67 ? -27.062 87.562 38.469 1 28.33 67 GLN B N 1
ATOM 6092 C CA . GLN B 1 67 ? -26.969 88.188 37.156 1 28.33 67 GLN B CA 1
ATOM 6093 C C . GLN B 1 67 ? -28.344 88.438 36.562 1 28.33 67 GLN B C 1
ATOM 6095 O O . GLN B 1 67 ? -29.281 87.688 36.812 1 28.33 67 GLN B O 1
ATOM 6100 N N . TYR B 1 68 ? -28.656 89.75 36.219 1 28.12 68 TYR B N 1
ATOM 6101 C CA . TYR B 1 68 ? -29.812 90.375 35.562 1 28.12 68 TYR B CA 1
ATOM 6102 C C . TYR B 1 68 ? -30.359 89.438 34.469 1 28.12 68 TYR B C 1
ATOM 6104 O O . TYR B 1 68 ? -29.594 88.75 33.781 1 28.12 68 TYR B O 1
ATOM 6112 N N . ASP B 1 69 ? -31.656 89.062 34.625 1 30.58 69 ASP B N 1
ATOM 6113 C CA . ASP B 1 69 ? -32.562 88.438 33.656 1 30.58 69 ASP B CA 1
ATOM 6114 C C . ASP B 1 69 ? -32.531 89.125 32.312 1 30.58 69 ASP B C 1
ATOM 6116 O O . ASP B 1 69 ? -33.312 90.062 32.125 1 30.58 69 ASP B O 1
ATOM 6120 N N . THR B 1 70 ? -31.516 89.688 31.812 1 30.12 70 THR B N 1
ATOM 6121 C CA . THR B 1 70 ? -31.844 90.25 30.484 1 30.12 70 THR B CA 1
ATOM 6122 C C . THR B 1 70 ? -32.594 89.25 29.656 1 30.12 70 THR B C 1
ATOM 6124 O O . THR B 1 70 ? -32.281 88.062 29.672 1 30.12 70 THR B O 1
ATOM 6127 N N . PRO B 1 71 ? -33.938 89.562 29.344 1 31.41 71 PRO B N 1
ATOM 6128 C CA . PRO B 1 71 ? -34.75 88.625 28.516 1 31.41 71 PRO B CA 1
ATOM 6129 C C . PRO B 1 71 ? -33.938 87.938 27.406 1 31.41 71 PRO B C 1
ATOM 6131 O O . PRO B 1 71 ? -33.031 88.562 26.844 1 31.41 71 PRO B O 1
ATOM 6134 N N . GLU B 1 72 ? -33.844 86.75 27.469 1 32 72 GLU B N 1
ATOM 6135 C CA . GLU B 1 72 ? -33.25 85.875 26.438 1 32 72 GLU B CA 1
ATOM 6136 C C . GLU B 1 72 ? -33.812 86.25 25.047 1 32 72 GLU B C 1
ATOM 6138 O O . GLU B 1 72 ? -35 86.062 24.766 1 32 72 GLU B O 1
ATOM 6143 N N . GLU B 1 73 ? -33.656 87.5 24.578 1 31.22 73 GLU B N 1
ATOM 6144 C CA . GLU B 1 73 ? -34.031 87.5 23.172 1 31.22 73 GLU B CA 1
ATOM 6145 C C . GLU B 1 73 ? -33.656 86.25 22.484 1 31.22 73 GLU B C 1
ATOM 6147 O O . GLU B 1 73 ? -32.562 85.688 22.703 1 31.22 73 GLU B O 1
ATOM 6152 N N . GLU B 1 74 ? -34.688 85.5 22.125 1 32.66 74 GLU B N 1
ATOM 6153 C CA . GLU B 1 74 ? -34.625 84.312 21.266 1 32.66 74 GLU B CA 1
ATOM 6154 C C . GLU B 1 74 ? -33.625 84.5 20.141 1 32.66 74 GLU B C 1
ATOM 6156 O O . GLU B 1 74 ? -33.906 85.062 19.094 1 32.66 74 GLU B O 1
ATOM 6161 N N . CYS B 1 75 ? -32.531 85.188 20.375 1 31.17 75 CYS B N 1
ATOM 6162 C CA . CYS B 1 75 ? -31.656 85.125 19.219 1 31.17 75 CYS B CA 1
ATOM 6163 C C . CYS B 1 75 ? -31.594 83.75 18.609 1 31.17 75 CYS B C 1
ATOM 6165 O O . CYS B 1 75 ? -31.312 82.812 19.312 1 31.17 75 CYS B O 1
ATOM 6167 N N . ARG B 1 76 ? -32.469 83.625 17.609 1 32.91 76 ARG B N 1
ATOM 6168 C CA . ARG B 1 76 ? -32.406 82.562 16.625 1 32.91 76 ARG B CA 1
ATOM 6169 C C . ARG B 1 76 ? -30.953 82.188 16.359 1 32.91 76 ARG B C 1
ATOM 6171 O O . ARG B 1 76 ? -30.203 82.875 15.703 1 32.91 76 ARG B O 1
ATOM 6178 N N . PHE B 1 77 ? -30.406 81.688 17.297 1 31.8 77 PHE B N 1
ATOM 6179 C CA . PHE B 1 77 ? -29.109 81 17.141 1 31.8 77 PHE B CA 1
ATOM 6180 C C . PHE B 1 77 ? -29.094 80.188 15.859 1 31.8 77 PHE B C 1
ATOM 6182 O O . PHE B 1 77 ? -29.859 79.188 15.727 1 31.8 77 PHE B O 1
ATOM 6189 N N . ASP B 1 78 ? -29.062 80.875 14.711 1 29.7 78 ASP B N 1
ATOM 6190 C CA . ASP B 1 78 ? -28.734 80.062 13.547 1 29.7 78 ASP B CA 1
ATOM 6191 C C . ASP B 1 78 ? -27.75 78.938 13.906 1 29.7 78 ASP B C 1
ATOM 6193 O O . ASP B 1 78 ? -2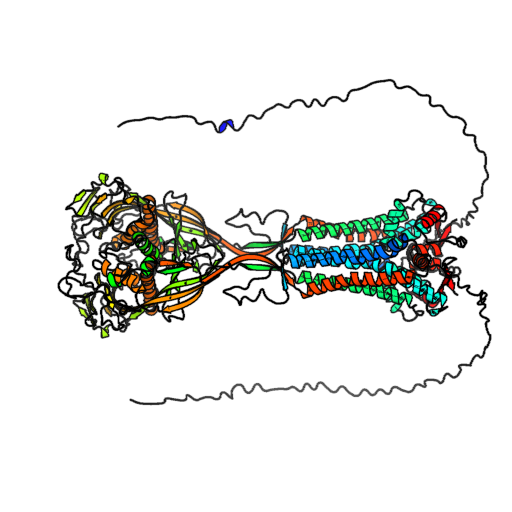6.766 79.188 14.617 1 29.7 78 ASP B O 1
ATOM 6197 N N . PRO B 1 79 ? -28.234 77.75 13.953 1 33.84 79 PRO B N 1
ATOM 6198 C CA . PRO B 1 79 ? -27.25 76.625 14.094 1 33.84 79 PRO B CA 1
ATOM 6199 C C . PRO B 1 79 ? -25.953 76.938 13.336 1 33.84 79 PRO B C 1
ATOM 6201 O O . PRO B 1 79 ? -25.969 77.062 12.109 1 33.84 79 PRO B O 1
ATOM 6204 N N . GLU B 1 80 ? -25.266 77.938 13.648 1 33.56 80 GLU B N 1
ATOM 6205 C CA . GLU B 1 80 ? -23.984 78 12.93 1 33.56 80 GLU B CA 1
ATOM 6206 C C . GLU B 1 80 ? -23.516 76.562 12.617 1 33.56 80 GLU B C 1
ATOM 6208 O O . GLU B 1 80 ? -23.234 75.75 13.523 1 33.56 80 GLU B O 1
ATOM 6213 N N . LEU B 1 81 ? -23.969 76.062 11.586 1 35.12 81 LEU B N 1
ATOM 6214 C CA . LEU B 1 81 ? -23.422 74.812 10.969 1 35.12 81 LEU B CA 1
ATOM 6215 C C . LEU B 1 81 ? -21.906 74.75 11.109 1 35.12 81 LEU B C 1
ATOM 6217 O O . LEU B 1 81 ? -21.219 75.75 10.758 1 35.12 81 LEU B O 1
ATOM 6221 N N . LEU B 1 82 ? -21.297 74.125 12.016 1 42.62 82 LEU B N 1
ATOM 6222 C CA . LEU B 1 82 ? -19.906 73.812 12.211 1 42.62 82 LEU B CA 1
ATOM 6223 C C . LEU B 1 82 ? -19.188 73.625 10.875 1 42.62 82 LEU B C 1
ATOM 6225 O O . LEU B 1 82 ? -19.703 73 9.945 1 42.62 82 LEU B O 1
ATOM 6229 N N . PRO B 1 83 ? -18.312 74.438 10.523 1 47.41 83 PRO B N 1
ATOM 6230 C CA . PRO B 1 83 ? -17.625 74.062 9.273 1 47.41 83 PRO B CA 1
ATOM 6231 C C . PRO B 1 83 ? -17.281 72.625 9.164 1 47.41 83 PRO B C 1
ATOM 6233 O O . PRO B 1 83 ? -17.016 71.938 10.172 1 47.41 83 PRO B O 1
ATOM 6236 N N . ASN B 1 84 ? -17.797 71.875 8.125 1 51.69 84 ASN B N 1
ATOM 6237 C CA . ASN B 1 84 ? -17.703 70.5 7.695 1 51.69 84 ASN B CA 1
ATOM 6238 C C . ASN B 1 84 ? -16.344 69.875 8.047 1 51.69 84 ASN B C 1
ATOM 6240 O O . ASN B 1 84 ? -16.25 68.75 8.391 1 51.69 84 ASN B O 1
ATOM 6244 N N . GLU B 1 85 ? -15.336 70.688 7.965 1 51.75 85 GLU B N 1
ATOM 6245 C CA . GLU B 1 85 ? -14 70.125 8.148 1 51.75 85 GLU B CA 1
ATOM 6246 C C . GLU B 1 85 ? -13.781 69.625 9.594 1 51.75 85 GLU B C 1
ATOM 6248 O O . GLU B 1 85 ? -13.156 68.625 9.836 1 51.75 85 GLU B O 1
ATOM 6253 N N . ASN B 1 86 ? -14.43 70.312 10.578 1 66.44 86 ASN B N 1
ATOM 6254 C CA . ASN B 1 86 ? -14.211 70 11.984 1 66.44 86 ASN B CA 1
ATOM 6255 C C . ASN B 1 86 ? -14.984 68.75 12.414 1 66.44 86 ASN B C 1
ATOM 6257 O O . ASN B 1 86 ? -14.484 68 13.195 1 66.44 86 ASN B O 1
ATOM 6261 N N . LEU B 1 87 ? -16.125 68.562 11.734 1 76 87 LEU B N 1
ATOM 6262 C CA . LEU B 1 87 ? -16.906 67.375 12.047 1 76 87 LEU B CA 1
ATOM 6263 C C . LEU B 1 87 ? -16.203 66.125 11.539 1 76 87 LEU B C 1
ATOM 6265 O O . LEU B 1 87 ? -16.234 65.062 12.195 1 76 87 LEU B O 1
ATOM 6269 N N . VAL B 1 88 ? -15.547 66.25 10.414 1 78.19 88 VAL B N 1
ATOM 6270 C CA . VAL B 1 88 ? -14.867 65.125 9.789 1 78.19 88 VAL B CA 1
ATOM 6271 C C . VAL B 1 88 ? -13.688 64.688 10.656 1 78.19 88 VAL B C 1
ATOM 6273 O O . VAL B 1 88 ? -13.492 63.5 10.898 1 78.19 88 VAL B O 1
ATOM 6276 N N . GLN B 1 89 ? -13.008 65.562 11.234 1 76.81 89 GLN B N 1
ATOM 6277 C CA . GLN B 1 89 ? -11.789 65.188 11.977 1 76.81 89 GLN B CA 1
ATOM 6278 C C . GLN B 1 89 ? -12.117 64.75 13.398 1 76.81 89 GLN B C 1
ATOM 6280 O O . GLN B 1 89 ? -11.414 63.938 13.977 1 76.81 89 GLN B O 1
ATOM 6285 N N . THR B 1 90 ? -13.227 65.25 13.906 1 78.88 90 THR B N 1
ATOM 6286 C CA . THR B 1 90 ? -13.484 65 15.32 1 78.88 90 THR B CA 1
ATOM 6287 C C . THR B 1 90 ? -14.406 63.812 15.484 1 78.88 90 THR B C 1
ATOM 6289 O O . THR B 1 90 ? -14.344 63.094 16.5 1 78.88 90 THR B O 1
ATOM 6292 N N . ILE B 1 91 ? -15.188 63.5 14.492 1 87.19 91 ILE B N 1
ATOM 6293 C CA . ILE B 1 91 ? -16.156 62.438 14.672 1 87.19 91 ILE B CA 1
ATOM 6294 C C . ILE B 1 91 ? -15.977 61.375 13.594 1 87.19 91 ILE B C 1
ATOM 6296 O O . ILE B 1 91 ? -15.758 60.188 13.898 1 87.19 91 ILE B O 1
ATOM 6300 N N . LEU B 1 92 ? -15.852 61.781 12.336 1 89.38 92 LEU B N 1
ATOM 6301 C CA . LEU B 1 92 ? -15.883 60.812 11.242 1 89.38 92 LEU B CA 1
ATOM 6302 C C . LEU B 1 92 ? -14.594 60 11.188 1 89.38 92 LEU B C 1
ATOM 6304 O O . LEU B 1 92 ? -14.617 58.781 10.953 1 89.38 92 LEU B O 1
ATOM 6308 N N . LEU B 1 93 ? -13.461 60.531 11.336 1 87.56 93 LEU B N 1
ATOM 6309 C CA . LEU B 1 93 ? -12.188 59.844 11.219 1 87.56 93 LEU B CA 1
ATOM 6310 C C . LEU B 1 93 ? -12.016 58.812 12.352 1 87.56 93 LEU B C 1
ATOM 6312 O O . LEU B 1 93 ? -11.734 57.656 12.102 1 87.56 93 LEU B O 1
ATOM 6316 N N . PRO B 1 94 ? -12.25 59.188 13.602 1 87.56 94 PRO B N 1
ATOM 6317 C CA . PRO B 1 94 ? -12.141 58.188 14.656 1 87.56 94 PRO B CA 1
ATOM 6318 C C . PRO B 1 94 ? -13.195 57.062 14.531 1 87.56 94 PRO B C 1
ATOM 6320 O O . PRO B 1 94 ? -12.906 55.906 14.805 1 87.56 94 PRO B O 1
ATOM 6323 N N . ALA B 1 95 ? -14.297 57.469 14.117 1 91.62 95 ALA B N 1
ATOM 6324 C CA . ALA B 1 95 ? -15.336 56.438 13.93 1 91.62 95 ALA B CA 1
ATOM 6325 C C . ALA B 1 95 ? -14.953 55.469 12.812 1 91.62 95 ALA B C 1
ATOM 6327 O O . ALA B 1 95 ? -15.195 54.281 12.922 1 91.62 95 ALA B O 1
ATOM 6328 N N . ALA B 1 96 ? -14.367 55.969 11.773 1 93.81 96 ALA B N 1
ATOM 6329 C CA . ALA B 1 96 ? -13.93 55.125 10.664 1 93.81 96 ALA B CA 1
ATOM 6330 C C . ALA B 1 96 ? -12.805 54.188 11.109 1 93.81 96 ALA B C 1
ATOM 6332 O O . ALA B 1 96 ? -12.75 53.031 10.688 1 93.81 96 ALA B O 1
ATOM 6333 N N . VAL B 1 97 ? -11.914 54.562 11.953 1 90.94 97 VAL B N 1
ATOM 6334 C CA . VAL B 1 97 ? -10.797 53.75 12.422 1 90.94 97 VAL B CA 1
ATOM 6335 C C . VAL B 1 97 ? -11.312 52.625 13.328 1 90.94 97 VAL B C 1
ATOM 6337 O O . VAL B 1 97 ? -10.766 51.531 13.328 1 90.94 97 VAL B O 1
ATOM 6340 N N . ILE B 1 98 ? -12.336 52.938 14.039 1 92.81 98 ILE B N 1
ATOM 6341 C CA . ILE B 1 98 ? -12.914 51.906 14.922 1 92.81 98 ILE B CA 1
ATOM 6342 C C . ILE B 1 98 ? -13.648 50.875 14.086 1 92.81 98 ILE B C 1
ATOM 6344 O O . ILE B 1 98 ? -13.555 49.688 14.367 1 92.81 98 ILE B O 1
ATOM 6348 N N . CYS B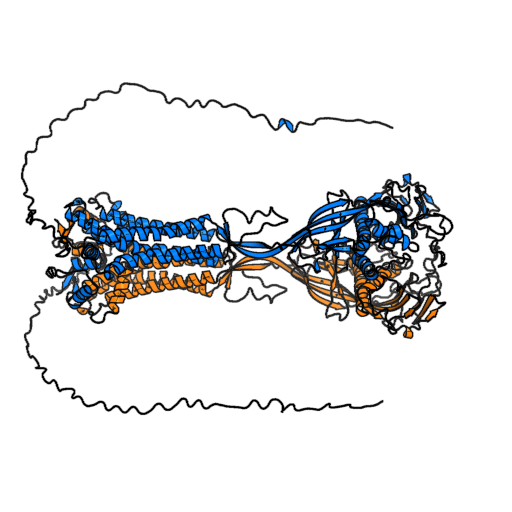 1 99 ? -14.258 51.25 13 1 94.12 99 CYS B N 1
ATOM 6349 C CA . CYS B 1 99 ? -15.188 50.375 12.289 1 94.12 99 CYS B CA 1
ATOM 6350 C C . CYS B 1 99 ? -14.492 49.656 11.141 1 94.12 99 CYS B C 1
ATOM 6352 O O . CYS B 1 99 ? -14.594 48.438 11.008 1 94.12 99 CYS B O 1
ATOM 6354 N N . ILE B 1 100 ? -13.68 50.25 10.391 1 94.38 100 ILE B N 1
ATOM 6355 C CA . ILE B 1 100 ? -13.289 49.75 9.078 1 94.38 100 ILE B CA 1
ATOM 6356 C C . ILE B 1 100 ? -12.227 48.656 9.242 1 94.38 100 ILE B C 1
ATOM 6358 O O . ILE B 1 100 ? -12.383 47.562 8.727 1 94.38 100 ILE B O 1
ATOM 6362 N N . PRO B 1 101 ? -11.133 48.875 9.891 1 93.5 101 PRO B N 1
ATOM 6363 C CA . PRO B 1 101 ? -10.102 47.844 9.922 1 93.5 101 PRO B CA 1
ATOM 6364 C C . PRO B 1 101 ? -10.602 46.531 10.539 1 93.5 101 PRO B C 1
ATOM 6366 O O . PRO B 1 101 ? -10.32 45.438 10.016 1 93.5 101 PRO B O 1
ATOM 6369 N N . ILE B 1 102 ? -11.305 46.594 11.625 1 94.5 102 ILE B N 1
ATOM 6370 C CA . ILE B 1 102 ? -11.734 45.375 12.312 1 94.5 102 ILE B CA 1
ATOM 6371 C C . ILE B 1 102 ? -12.797 44.656 11.484 1 94.5 102 ILE B C 1
ATOM 6373 O O . ILE B 1 102 ? -12.828 43.438 11.43 1 94.5 102 ILE B O 1
ATOM 6377 N N . ALA B 1 103 ? -13.688 45.438 10.828 1 95.06 103 ALA B N 1
ATOM 6378 C CA . ALA B 1 103 ? -14.688 44.812 9.953 1 95.06 103 ALA B CA 1
ATOM 6379 C C . ALA B 1 103 ? -14.031 44.156 8.742 1 95.06 103 ALA B C 1
ATOM 6381 O O . ALA B 1 103 ? -14.438 43.062 8.328 1 95.06 103 ALA B O 1
ATOM 6382 N N . LEU B 1 104 ? -13.055 44.812 8.25 1 95.25 104 LEU B N 1
ATOM 6383 C CA . LEU B 1 104 ? -12.352 44.25 7.098 1 95.25 104 LEU B CA 1
ATOM 6384 C C . LEU B 1 104 ? -11.625 42.969 7.469 1 95.25 104 LEU B C 1
ATOM 6386 O O . LEU B 1 104 ? -11.641 42 6.707 1 95.25 104 LEU B O 1
ATOM 6390 N N . LEU B 1 105 ? -10.977 42.938 8.555 1 94.94 105 LEU B N 1
ATOM 6391 C CA . LEU B 1 105 ? -10.242 41.75 8.992 1 94.94 105 LEU B CA 1
ATOM 6392 C C . LEU B 1 105 ? -11.203 40.594 9.297 1 94.94 105 LEU B C 1
ATOM 6394 O O . LEU B 1 105 ? -10.953 39.469 8.906 1 94.94 105 LEU B O 1
ATOM 6398 N N . ALA B 1 106 ? -12.273 40.906 10 1 95.81 106 ALA B N 1
ATOM 6399 C CA . ALA B 1 106 ? -13.273 39.906 10.281 1 95.81 106 ALA B CA 1
ATOM 6400 C C . ALA B 1 106 ? -13.922 39.375 8.992 1 95.81 106 ALA B C 1
ATOM 6402 O O . ALA B 1 106 ? -14.141 38.188 8.836 1 95.81 106 ALA B O 1
ATOM 6403 N N . GLY B 1 107 ? -14.188 40.312 8.109 1 95.25 107 GLY B N 1
ATOM 6404 C CA . GLY B 1 107 ? -14.727 39.938 6.812 1 95.25 107 GLY B CA 1
ATOM 6405 C C . GLY B 1 107 ? -13.773 39.062 6.004 1 95.25 107 GLY B C 1
ATOM 6406 O O . GLY B 1 107 ? -14.195 38.094 5.352 1 95.25 107 GLY B O 1
ATOM 6407 N N . THR B 1 108 ? -12.531 39.375 6.02 1 95.44 108 THR B N 1
ATOM 6408 C CA . THR B 1 108 ? -11.523 38.594 5.32 1 95.44 108 THR B CA 1
ATOM 6409 C C . THR B 1 108 ? -11.438 37.188 5.902 1 95.44 108 THR B C 1
ATOM 6411 O O . THR B 1 108 ? -11.328 36.188 5.16 1 95.44 108 THR B O 1
ATOM 6414 N N . LEU B 1 109 ? -11.43 37.062 7.188 1 96.06 109 LEU B N 1
ATOM 6415 C CA . LEU B 1 109 ? -11.414 35.781 7.836 1 96.06 109 LEU B CA 1
ATOM 6416 C C . LEU B 1 109 ? -12.594 34.906 7.387 1 96.06 109 LEU B C 1
ATOM 6418 O O . LEU B 1 109 ? -12.422 33.75 7.008 1 96.06 109 LEU B O 1
ATOM 6422 N N . LEU B 1 110 ? -13.742 35.531 7.371 1 96.38 110 LEU B N 1
ATOM 6423 C CA . LEU B 1 110 ? -14.938 34.812 6.945 1 96.38 110 LEU B CA 1
ATOM 6424 C C . LEU B 1 110 ? -14.867 34.469 5.461 1 96.38 110 LEU B C 1
ATOM 6426 O O . LEU B 1 110 ? -15.297 33.406 5.047 1 96.38 110 LEU B O 1
ATOM 6430 N N . ALA B 1 111 ? -14.352 35.406 4.73 1 96.44 111 ALA B N 1
ATOM 6431 C CA . ALA B 1 111 ? -14.211 35.156 3.295 1 96.44 111 ALA B CA 1
ATOM 6432 C C . ALA B 1 111 ? -13.258 34 3.018 1 96.44 111 ALA B C 1
ATOM 6434 O O . ALA B 1 111 ? -13.531 33.156 2.156 1 96.44 111 ALA B O 1
ATOM 6435 N N . LEU B 1 112 ? -12.188 33.906 3.717 1 96.12 112 LEU B N 1
ATOM 6436 C CA . LEU B 1 112 ? -11.227 32.812 3.539 1 96.12 112 LEU B CA 1
ATOM 6437 C C . LEU B 1 112 ? -11.852 31.469 3.898 1 96.12 112 LEU B C 1
ATOM 6439 O O . LEU B 1 112 ? -11.688 30.5 3.174 1 96.12 112 LEU B O 1
ATOM 6443 N N . VAL B 1 113 ? -12.547 31.438 4.961 1 96 113 VAL B N 1
ATOM 6444 C CA . VAL B 1 113 ? -13.188 30.203 5.398 1 96 113 VAL B CA 1
ATOM 6445 C C . VAL B 1 113 ? -14.242 29.781 4.379 1 96 113 VAL B C 1
ATOM 6447 O O . VAL B 1 113 ? -14.359 28.594 4.051 1 96 113 VAL B O 1
ATOM 6450 N N . TYR B 1 114 ? -14.953 30.766 3.852 1 95.75 114 TYR B N 1
ATOM 6451 C CA . TYR B 1 114 ? -16.031 30.469 2.92 1 95.75 114 TYR B CA 1
ATOM 6452 C C . TYR B 1 114 ? -15.484 30.078 1.552 1 95.75 114 TYR B C 1
ATOM 6454 O O . TYR B 1 114 ? -15.938 29.109 0.942 1 95.75 114 TYR B O 1
ATOM 6462 N N . MET B 1 115 ? -14.523 30.797 1.101 1 95.62 115 MET B N 1
ATOM 6463 C CA . MET B 1 115 ? -13.992 30.578 -0.242 1 95.62 115 MET B CA 1
ATOM 6464 C C . MET B 1 115 ? -13.242 29.25 -0.326 1 95.62 115 MET B C 1
ATOM 6466 O O . MET B 1 115 ? -13.289 28.578 -1.352 1 95.62 115 MET B O 1
ATOM 6470 N N . TYR B 1 116 ? -12.539 28.844 0.716 1 96.44 116 TYR B N 1
ATOM 6471 C CA . TYR B 1 116 ? -11.703 27.641 0.675 1 96.44 116 TYR B CA 1
ATOM 6472 C C . TYR B 1 116 ? -12.352 26.5 1.436 1 96.44 116 TYR B C 1
ATOM 6474 O O . TYR B 1 116 ? -11.688 25.516 1.788 1 96.44 116 TYR B O 1
ATOM 6482 N N . ARG B 1 117 ? -13.586 26.625 1.655 1 94.69 117 ARG B N 1
ATOM 6483 C CA . ARG B 1 117 ? -14.328 25.578 2.348 1 94.69 117 ARG B CA 1
ATOM 6484 C C . ARG B 1 117 ? -14.445 24.328 1.481 1 94.69 117 ARG B C 1
ATOM 6486 O O . ARG B 1 117 ? -14.695 24.422 0.279 1 94.69 117 ARG B O 1
ATOM 6493 N N . VAL B 1 118 ? -14.133 23.25 2.154 1 90.94 118 VAL B N 1
ATOM 6494 C CA . VAL B 1 118 ? -14.266 21.969 1.482 1 90.94 118 VAL B CA 1
ATOM 6495 C C . VAL B 1 118 ? -15.375 21.156 2.137 1 90.94 118 VAL B C 1
ATOM 6497 O O . VAL B 1 118 ? -15.375 20.953 3.354 1 90.94 118 VAL B O 1
ATOM 6500 N N . VAL B 1 119 ? -16.297 20.812 1.378 1 86.62 119 VAL B N 1
ATOM 6501 C CA . VAL B 1 119 ? -17.359 19.953 1.878 1 86.62 119 VAL B CA 1
ATOM 6502 C C . VAL B 1 119 ? -17.062 18.5 1.521 1 86.62 119 VAL B C 1
ATOM 6504 O O . VAL B 1 119 ? -17.016 18.141 0.342 1 86.62 119 VAL B O 1
ATOM 6507 N N . PRO B 1 120 ? -16.797 17.734 2.557 1 82.44 120 PRO B N 1
ATOM 6508 C CA . PRO B 1 120 ? -16.516 16.328 2.256 1 82.44 120 PRO B CA 1
ATOM 6509 C C . PRO B 1 120 ? -17.703 15.617 1.609 1 82.44 120 PRO B C 1
ATOM 6511 O O . PRO B 1 120 ? -18.844 15.789 2.051 1 82.44 120 PRO B O 1
ATOM 6514 N N . VAL B 1 121 ? -17.406 14.977 0.539 1 82.62 121 VAL B N 1
ATOM 6515 C CA . VAL B 1 121 ? -18.406 14.156 -0.133 1 82.62 121 VAL B CA 1
ATOM 6516 C C . VAL B 1 121 ? -18.516 12.805 0.563 1 82.62 121 VAL B C 1
ATOM 6518 O O . VAL B 1 121 ? -17.516 12.18 0.898 1 82.62 121 VAL B O 1
ATOM 6521 N N . PRO B 1 122 ? -19.703 12.477 0.868 1 81.06 122 PRO B N 1
ATOM 6522 C CA . PRO B 1 122 ? -19.859 11.172 1.53 1 81.06 122 PRO B CA 1
ATOM 6523 C C . PRO B 1 122 ? -19.328 10.016 0.688 1 81.06 122 PRO B C 1
ATOM 6525 O O . PRO B 1 122 ? -19.469 10.023 -0.538 1 81.06 122 PRO B O 1
ATOM 6528 N N . ASN B 1 123 ? -18.641 9.203 1.482 1 82.94 123 ASN B N 1
ATOM 6529 C CA . ASN B 1 123 ? -18.094 8.008 0.84 1 82.94 123 ASN B CA 1
ATOM 6530 C C . ASN B 1 123 ? -19.219 7.09 0.345 1 82.94 123 ASN B C 1
ATOM 6532 O O . ASN B 1 123 ? -20.141 6.762 1.097 1 82.94 123 ASN B O 1
ATOM 6536 N N . LEU B 1 124 ? -19.156 6.734 -0.874 1 83.94 124 LEU B N 1
ATOM 6537 C CA . LEU B 1 124 ? -20.172 5.898 -1.502 1 83.94 124 LEU B CA 1
ATOM 6538 C C . LEU B 1 124 ? -20.234 4.531 -0.834 1 83.94 124 LEU B C 1
ATOM 6540 O O . LEU B 1 124 ? -21.312 3.943 -0.717 1 83.94 124 LEU B O 1
ATOM 6544 N N . PHE B 1 125 ? -19.078 4.086 -0.331 1 85.5 125 PHE B N 1
ATOM 6545 C CA . PHE B 1 125 ? -18.984 2.691 0.087 1 85.5 125 PHE B CA 1
ATOM 6546 C C . PHE B 1 125 ? -18.859 2.588 1.603 1 85.5 125 PHE B C 1
ATOM 6548 O O . PHE B 1 125 ? -19.094 1.521 2.176 1 85.5 125 PHE B O 1
ATOM 6555 N N . LYS B 1 126 ? -18.188 3.584 2.232 1 73.25 126 LYS B N 1
ATOM 6556 C CA . LYS B 1 126 ? -18.109 3.637 3.689 1 73.25 126 LYS B CA 1
ATOM 6557 C C . LYS B 1 126 ? -18.828 4.867 4.238 1 73.25 126 LYS B C 1
ATOM 6559 O O . LYS B 1 126 ? -18.188 5.805 4.711 1 73.25 126 LYS B O 1
ATOM 6564 N N . PRO B 1 127 ? -20.047 4.781 4.137 1 62.19 127 PRO B N 1
ATOM 6565 C CA . PRO B 1 127 ? -20.75 6.004 4.527 1 62.19 127 PRO B CA 1
ATOM 6566 C C . PRO B 1 127 ? -20.547 6.359 6 1 62.19 127 PRO B C 1
ATOM 6568 O O . PRO B 1 127 ? -20.672 7.527 6.379 1 62.19 127 PRO B O 1
ATOM 6571 N N . THR B 1 128 ? -20.172 5.32 6.77 1 56.38 128 THR B N 1
ATOM 6572 C CA . THR B 1 128 ? -20.141 5.555 8.211 1 56.38 128 THR B CA 1
ATOM 6573 C C . THR B 1 128 ? -18.875 6.305 8.609 1 56.38 128 THR B C 1
ATOM 6575 O O . THR B 1 128 ? -18.734 6.727 9.758 1 56.38 128 THR B O 1
ATOM 6578 N N . GLU B 1 129 ? -17.984 6.219 7.812 1 56.94 129 GLU B N 1
ATOM 6579 C CA . GLU B 1 129 ? -16.797 6.918 8.297 1 56.94 129 GLU B CA 1
ATOM 6580 C C . GLU B 1 129 ? -17.078 8.398 8.508 1 56.94 129 GLU B C 1
ATOM 6582 O O . GLU B 1 129 ? -17.047 9.188 7.555 1 56.94 129 GLU B O 1
ATOM 6587 N N . ALA B 1 130 ? -18.172 8.664 9.281 1 52.47 130 ALA B N 1
ATOM 6588 C CA . ALA B 1 130 ? -18.875 9.836 9.805 1 52.47 130 ALA B CA 1
ATOM 6589 C C . ALA B 1 130 ? -17.875 10.867 10.336 1 52.47 130 ALA B C 1
ATOM 6591 O O . ALA B 1 130 ? -18.25 11.984 10.68 1 52.47 130 ALA B O 1
ATOM 6592 N N . THR B 1 131 ? -16.672 10.516 10.57 1 55.53 131 THR B N 1
ATOM 6593 C CA . THR B 1 131 ? -15.93 11.336 11.523 1 55.53 131 THR B CA 1
ATOM 6594 C C . THR B 1 131 ? -15.742 12.75 10.984 1 55.53 131 THR B C 1
ATOM 6596 O O . THR B 1 131 ? -15.727 13.719 11.75 1 55.53 131 THR B O 1
ATOM 6599 N N . LEU B 1 132 ? -15.695 12.789 9.617 1 61.56 132 LEU B N 1
ATOM 6600 C CA . LEU B 1 132 ? -15.328 14.133 9.172 1 61.56 132 LEU B CA 1
ATOM 6601 C C . LEU B 1 132 ? -16.547 15.039 9.094 1 61.56 132 LEU B C 1
ATOM 6603 O O . LEU B 1 132 ? -16.422 16.25 8.945 1 61.56 132 LEU B O 1
ATOM 6607 N N . HIS B 1 133 ? -17.75 14.367 9.391 1 61.69 133 HIS B N 1
ATOM 6608 C CA . HIS B 1 133 ? -18.953 15.195 9.273 1 61.69 133 HIS B CA 1
ATOM 6609 C C . HIS B 1 133 ? -19.469 15.617 10.641 1 61.69 133 HIS B C 1
ATOM 6611 O O . HIS B 1 133 ? -20.656 15.914 10.797 1 61.69 133 HIS B O 1
ATOM 6617 N N . GLU B 1 134 ? -18.609 15.594 11.539 1 64.06 134 GLU B N 1
ATOM 6618 C CA . GLU B 1 134 ? -19.125 16.078 12.812 1 64.06 134 GLU B CA 1
ATOM 6619 C C . GLU B 1 134 ? -19.547 17.531 12.727 1 64.06 134 GLU B C 1
ATOM 6621 O O . GLU B 1 134 ? -18.859 18.359 12.109 1 64.06 134 GLU B O 1
ATOM 6626 N N . PRO B 1 135 ? -20.797 17.641 13.211 1 76.44 135 PRO B N 1
ATOM 6627 C CA . PRO B 1 135 ? -21.234 19.031 13.227 1 76.44 135 PRO B CA 1
ATOM 6628 C C . PRO B 1 135 ? -20.391 19.906 14.156 1 76.44 135 PRO B C 1
ATOM 6630 O O . PRO B 1 135 ? -19.828 19.406 15.133 1 76.44 135 PRO B O 1
ATOM 6633 N N . GLY B 1 136 ? -19.891 20.953 13.695 1 85.25 136 GLY B N 1
ATOM 6634 C CA . GLY B 1 136 ? -19.234 21.891 14.586 1 85.25 136 GLY B CA 1
ATOM 6635 C C . GLY B 1 136 ? -17.922 22.406 14.031 1 85.25 136 GLY B C 1
ATOM 6636 O O . GLY B 1 136 ? -17.281 23.281 14.641 1 85.25 136 GLY B O 1
ATOM 6637 N N . PHE B 1 137 ? -17.609 21.734 12.914 1 92.19 137 PHE B N 1
ATOM 6638 C CA . PHE B 1 137 ? -16.375 22.219 12.328 1 92.19 137 PHE B CA 1
ATOM 6639 C C . PHE B 1 137 ? -16.516 22.406 10.82 1 92.19 137 PHE B C 1
ATOM 6641 O O . PHE B 1 137 ? -17.438 21.844 10.219 1 92.19 137 PHE B O 1
ATOM 6648 N N . VAL B 1 138 ? -15.727 23.25 10.297 1 92.56 138 VAL B N 1
ATOM 6649 C CA . VAL B 1 138 ? -15.633 23.438 8.852 1 92.56 138 VAL B CA 1
ATOM 6650 C C . VAL B 1 138 ? -14.227 23.078 8.375 1 92.56 138 VAL B C 1
ATOM 6652 O O . VAL B 1 138 ? -13.234 23.422 9.031 1 92.56 138 VAL B O 1
ATOM 6655 N N . LEU B 1 139 ? -14.172 22.391 7.281 1 93.19 139 LEU B N 1
ATOM 6656 C CA . LEU B 1 139 ? -12.891 22.047 6.676 1 93.19 139 LEU B CA 1
ATOM 6657 C C . LEU B 1 139 ? -12.508 23.062 5.609 1 93.19 139 LEU B C 1
ATOM 6659 O O . LEU B 1 139 ? -13.328 23.438 4.773 1 93.19 139 LEU B O 1
ATOM 6663 N N . VAL B 1 140 ? -11.266 23.484 5.77 1 95.12 140 VAL B N 1
ATOM 6664 C CA . VAL B 1 140 ? -10.797 24.547 4.879 1 95.12 140 VAL B CA 1
ATOM 6665 C C . VAL B 1 140 ? -9.469 24.125 4.238 1 95.12 140 VAL B C 1
ATOM 6667 O O . VAL B 1 140 ? -8.555 23.688 4.93 1 95.12 140 VAL B O 1
ATOM 6670 N N . ASN B 1 141 ? -9.398 24.297 2.85 1 94.31 141 ASN B N 1
ATOM 6671 C CA . ASN B 1 141 ? -8.156 24.047 2.131 1 94.31 141 ASN B CA 1
ATOM 6672 C C . ASN B 1 141 ? -7.238 25.266 2.141 1 94.31 141 ASN B C 1
ATOM 6674 O O . ASN B 1 141 ? -6.961 25.844 1.091 1 94.31 141 ASN B O 1
ATOM 6678 N N . PHE B 1 142 ? -6.895 25.578 3.246 1 93.69 142 PHE B N 1
ATOM 6679 C CA . PHE B 1 142 ? -6.008 26.688 3.57 1 93.69 142 PHE B CA 1
ATOM 6680 C C . PHE B 1 142 ? -5.203 26.391 4.828 1 93.69 142 PHE B C 1
ATOM 6682 O O . PHE B 1 142 ? -5.711 25.766 5.762 1 93.69 142 PHE B O 1
ATOM 6689 N N . SER B 1 143 ? -3.936 26.812 4.824 1 93 143 SER B N 1
ATOM 6690 C CA . SER B 1 143 ? -3.076 26.5 5.965 1 93 143 SER B CA 1
ATOM 6691 C C . SER B 1 143 ? -3.686 27 7.27 1 93 143 SER B C 1
ATOM 6693 O O . SER B 1 143 ? -4.172 28.141 7.34 1 93 143 SER B O 1
ATOM 6695 N N . ALA B 1 144 ? -3.641 26.156 8.258 1 94.25 144 ALA B N 1
ATOM 6696 C CA . ALA B 1 144 ? -4.211 26.516 9.555 1 94.25 144 ALA B CA 1
ATOM 6697 C C . ALA B 1 144 ? -3.463 27.688 10.172 1 94.25 144 ALA B C 1
ATOM 6699 O O . ALA B 1 144 ? -4.078 28.578 10.758 1 94.25 144 ALA B O 1
ATOM 6700 N N . THR B 1 145 ? -2.189 27.719 10 1 92.56 145 THR B N 1
ATOM 6701 C CA . THR B 1 145 ? -1.375 28.781 10.602 1 92.56 145 THR B CA 1
ATOM 6702 C C . THR B 1 145 ? -1.66 30.125 9.945 1 92.56 145 THR B C 1
ATOM 6704 O O . THR B 1 145 ? -1.715 31.156 10.633 1 92.56 145 THR B O 1
ATOM 6707 N N . ARG B 1 146 ? -1.948 30.188 8.711 1 91.31 146 ARG B N 1
ATOM 6708 C CA . ARG B 1 146 ? -2.271 31.438 8.023 1 91.31 146 ARG B CA 1
ATOM 6709 C C . ARG B 1 146 ? -3.668 31.922 8.391 1 91.31 146 ARG B C 1
ATOM 6711 O O . ARG B 1 146 ? -3.904 33.125 8.492 1 91.31 146 ARG B O 1
ATOM 6718 N N . LEU B 1 147 ? -4.516 31.031 8.555 1 93.44 147 LEU B N 1
ATOM 6719 C CA . LEU B 1 147 ? -5.879 31.375 8.938 1 93.44 147 LEU B CA 1
ATOM 6720 C C . LEU B 1 147 ? -5.91 32 10.328 1 93.44 147 LEU B C 1
ATOM 6722 O O . LEU B 1 147 ? -6.52 33.031 10.531 1 93.44 147 LEU B O 1
ATOM 6726 N N . VAL B 1 148 ? -5.227 31.359 11.227 1 92.69 148 VAL B N 1
ATOM 6727 C CA . VAL B 1 148 ? -5.27 31.859 12.594 1 92.69 148 VAL B CA 1
ATOM 6728 C C . VAL B 1 148 ? -4.426 33.125 12.711 1 92.69 148 VAL B C 1
ATOM 6730 O O . VAL B 1 148 ? -4.602 33.906 13.648 1 92.69 148 VAL B O 1
ATOM 6733 N N . PHE B 1 149 ? -3.555 33.438 11.797 1 90 149 PHE B N 1
ATOM 6734 C CA . PHE B 1 149 ? -2.816 34.688 11.758 1 90 149 PHE B CA 1
ATOM 6735 C C . PHE B 1 149 ? -3.764 35.875 11.547 1 90 149 PHE B C 1
ATOM 6737 O O . PHE B 1 149 ? -3.635 36.906 12.211 1 90 149 PHE B O 1
ATOM 6744 N N . VAL B 1 150 ? -4.656 35.656 10.625 1 89.94 150 VAL B N 1
ATOM 6745 C CA . VAL B 1 150 ? -5.637 36.719 10.383 1 89.94 150 VAL B CA 1
ATOM 6746 C C . VAL B 1 150 ? -6.457 36.938 11.648 1 89.94 150 VAL B C 1
ATOM 6748 O O . VAL B 1 150 ? -6.73 38.094 12.008 1 89.94 150 VAL B O 1
ATOM 6751 N N . ALA B 1 151 ? -6.766 35.938 12.32 1 91.19 151 ALA B N 1
ATOM 6752 C CA . ALA B 1 151 ? -7.508 36.031 13.578 1 91.19 151 ALA B CA 1
ATOM 6753 C C . ALA B 1 151 ? -6.68 36.75 14.648 1 91.19 151 ALA B C 1
ATOM 6755 O O . ALA B 1 151 ? -7.203 37.562 15.406 1 91.19 151 ALA B O 1
ATOM 6756 N N . SER B 1 152 ? -5.438 36.438 14.641 1 88.62 152 SER B N 1
ATOM 6757 C CA . SER B 1 152 ? -4.57 37.031 15.648 1 88.62 152 SER B CA 1
ATOM 6758 C C . SER B 1 152 ? -4.457 38.531 15.445 1 88.62 152 SER B C 1
ATOM 6760 O O . SER B 1 152 ? -4.262 39.281 16.406 1 88.62 152 SER B O 1
ATOM 6762 N N . PHE B 1 153 ? -4.648 39.062 14.258 1 88.06 153 PHE B N 1
ATOM 6763 C CA . PHE B 1 153 ? -4.633 40.5 14 1 88.06 153 PHE B CA 1
ATOM 6764 C C . PHE B 1 153 ? -5.844 41.188 14.633 1 88.06 153 PHE B C 1
ATOM 6766 O O . PHE B 1 153 ? -5.77 42.344 15.047 1 88.06 153 PHE B O 1
ATOM 6773 N N . LEU B 1 154 ? -6.895 40.469 14.727 1 90 154 LEU B N 1
ATOM 6774 C CA . LEU B 1 154 ? -8.086 41 15.391 1 90 154 LEU B CA 1
ATOM 6775 C C . LEU B 1 154 ? -7.828 41.219 16.875 1 90 154 LEU B C 1
ATOM 6777 O O . LEU B 1 154 ? -8.188 42.281 17.422 1 90 154 LEU B O 1
ATOM 6781 N N . SER B 1 155 ? -7.152 40.312 17.391 1 86.75 155 SER B N 1
ATOM 6782 C CA . SER B 1 155 ? -6.879 40.406 18.828 1 86.75 155 SER B CA 1
ATOM 6783 C C . SER B 1 155 ? -5.828 41.469 19.109 1 86.75 155 SER B C 1
ATOM 6785 O O . SER B 1 155 ? -5.816 42.094 20.188 1 86.75 155 SER B O 1
ATOM 6787 N N . THR B 1 156 ? -4.973 41.75 18.188 1 83.62 156 THR B N 1
ATOM 6788 C CA . THR B 1 156 ? -3.967 42.781 18.328 1 83.62 156 THR B CA 1
ATOM 6789 C C . THR B 1 156 ? -4.594 44.156 18.141 1 83.62 156 THR B C 1
ATOM 6791 O O . THR B 1 156 ? -4.234 45.125 18.844 1 83.62 156 THR B O 1
ATOM 6794 N N . LEU B 1 157 ? -5.523 44.312 17.297 1 85.5 157 LEU B N 1
ATOM 6795 C CA . LEU B 1 157 ? -6.137 45.562 16.953 1 85.5 157 LEU B CA 1
ATOM 6796 C C . LEU B 1 157 ? -7.164 45.969 18 1 85.5 157 LEU B C 1
ATOM 6798 O O . LEU B 1 157 ? -7.348 47.188 18.266 1 85.5 157 LEU B O 1
ATOM 6802 N N . ALA B 1 158 ? -7.793 45.094 18.703 1 88.94 158 ALA B N 1
ATOM 6803 C CA . ALA B 1 158 ? -8.938 45.344 19.578 1 88.94 158 ALA B CA 1
ATOM 6804 C C . ALA B 1 158 ? -8.57 46.281 20.719 1 88.94 158 ALA B C 1
ATOM 6806 O O . ALA B 1 158 ? -9.219 47.312 20.922 1 88.94 158 ALA B O 1
ATOM 6807 N N . PRO B 1 159 ? -7.43 46.031 21.406 1 83.44 159 PRO B N 1
ATOM 6808 C CA . PRO B 1 159 ? -7.105 46.969 22.5 1 83.44 159 PRO B CA 1
ATOM 6809 C C . PRO B 1 159 ? -6.688 48.344 22.016 1 83.44 159 PRO B C 1
ATOM 6811 O O . PRO B 1 159 ? -6.891 49.344 22.719 1 83.44 159 PRO B O 1
ATOM 6814 N N . LEU B 1 160 ? -6.207 48.438 20.812 1 82.31 160 LEU B N 1
ATOM 6815 C CA . LEU B 1 160 ? -5.75 49.719 20.266 1 82.31 160 LEU B CA 1
ATOM 6816 C C . LEU B 1 160 ? -6.934 50.625 19.906 1 82.31 160 LEU B C 1
ATOM 6818 O O . LEU B 1 160 ? -6.812 51.844 19.875 1 82.31 160 LEU B O 1
ATOM 6822 N N . LEU B 1 161 ? -8.039 50.094 19.719 1 89.06 161 LEU B N 1
ATOM 6823 C CA . LEU B 1 161 ? -9.211 50.875 19.328 1 89.06 161 LEU B CA 1
ATOM 6824 C C . LEU B 1 161 ? -9.844 51.562 20.531 1 89.06 161 LEU B C 1
ATOM 6826 O O . LEU B 1 161 ? -10.68 52.469 20.359 1 89.06 161 LEU B O 1
ATOM 6830 N N . GLY B 1 162 ? -9.469 51.25 21.703 1 86.69 162 GLY B N 1
ATOM 6831 C CA . GLY B 1 162 ? -10.016 51.844 22.906 1 86.69 162 GLY B CA 1
ATOM 6832 C C . GLY B 1 162 ? -9.773 53.344 22.984 1 86.69 162 GLY B C 1
ATOM 6833 O O . GLY B 1 162 ? -10.656 54.094 23.391 1 86.69 162 GLY B O 1
ATOM 6834 N N . SER B 1 163 ? -8.617 53.812 22.531 1 83.62 163 SER B N 1
ATOM 6835 C CA . SER B 1 163 ? -8.305 55.25 22.578 1 83.62 163 SER B CA 1
ATOM 6836 C C . SER B 1 163 ? -9.219 56.031 21.656 1 83.62 163 SER B C 1
ATOM 6838 O O . SER B 1 163 ? -9.633 57.156 21.984 1 83.62 163 SER B O 1
ATOM 6840 N N . PHE B 1 164 ? -9.586 55.438 20.578 1 87.88 164 PHE B N 1
ATOM 6841 C CA . PHE B 1 164 ? -10.469 56.125 19.656 1 87.88 164 PHE B CA 1
ATOM 6842 C C . PHE B 1 164 ? -11.906 56.094 20.141 1 87.88 164 PHE B C 1
ATOM 6844 O O . PHE B 1 164 ? -12.656 57.062 19.938 1 87.88 164 PHE B O 1
ATOM 6851 N N . ILE B 1 165 ? -12.281 55.094 20.766 1 92.38 165 ILE B N 1
ATOM 6852 C CA . ILE B 1 165 ? -13.617 55 21.344 1 92.38 165 ILE B CA 1
ATOM 6853 C C . ILE B 1 165 ? -13.828 56.094 22.375 1 92.38 165 ILE B C 1
ATOM 6855 O O . ILE B 1 165 ? -14.828 56.812 22.344 1 92.38 165 ILE B O 1
ATOM 6859 N N . LEU B 1 166 ? -12.883 56.281 23.188 1 89.88 166 LEU B N 1
ATOM 6860 C CA . LEU B 1 166 ? -13.008 57.25 24.266 1 89.88 166 LEU B CA 1
ATOM 6861 C C . LEU B 1 166 ? -12.875 58.688 23.719 1 89.88 166 LEU B C 1
ATOM 6863 O O . LEU B 1 166 ? -13.461 59.625 24.281 1 89.88 166 LEU B O 1
ATOM 6867 N N . SER B 1 167 ? -12.164 58.781 22.641 1 85.25 167 SER B N 1
ATOM 6868 C CA . SER B 1 167 ? -12.047 60.094 22.016 1 85.25 167 SER B CA 1
ATOM 6869 C C . SER B 1 167 ? -13.391 60.594 21.484 1 85.25 167 SER B C 1
ATOM 6871 O O . SER B 1 167 ? -13.742 61.75 21.641 1 85.25 167 SER B O 1
ATOM 6873 N N . VAL B 1 168 ? -14.078 59.719 20.906 1 89.75 168 VAL B N 1
ATOM 6874 C CA . VAL B 1 168 ? -15.398 60.062 20.406 1 89.75 168 VAL B CA 1
ATOM 6875 C C . VAL B 1 168 ? -16.359 60.25 21.562 1 89.75 168 VAL B C 1
ATOM 6877 O O . VAL B 1 168 ? -17.203 61.156 21.547 1 89.75 168 VAL B O 1
ATOM 6880 N N . PHE B 1 169 ? -16.203 59.531 22.609 1 91.81 169 PHE B N 1
ATOM 6881 C CA . PHE B 1 169 ? -17.094 59.594 23.766 1 91.81 169 PHE B CA 1
ATOM 6882 C C . PHE B 1 169 ? -16.859 60.844 24.562 1 91.81 169 PHE B C 1
ATOM 6884 O O . PHE B 1 169 ? -17.719 61.281 25.328 1 91.81 169 PHE B O 1
ATOM 6891 N N . ALA B 1 170 ? -15.734 61.469 24.375 1 89.44 170 ALA B N 1
ATOM 6892 C CA . ALA B 1 170 ? -15.406 62.719 25.078 1 89.44 170 ALA B CA 1
ATOM 6893 C C . ALA B 1 170 ? -16.406 63.812 24.734 1 89.44 170 ALA B C 1
ATOM 6895 O O . ALA B 1 170 ? -16.688 64.688 25.578 1 89.44 170 ALA B O 1
ATOM 6896 N N . LEU B 1 171 ? -16.984 63.781 23.594 1 89.56 171 LEU B N 1
ATOM 6897 C CA . LEU B 1 171 ? -17.969 64.812 23.203 1 89.56 171 LEU B CA 1
ATOM 6898 C C . LEU B 1 171 ? -19.266 64.625 24 1 89.56 171 LEU B C 1
ATOM 6900 O O . LEU B 1 171 ? -19.859 65.625 24.438 1 89.56 171 LEU B O 1
ATOM 6904 N N . THR B 1 172 ? -19.594 63.438 24.188 1 90.12 172 THR B N 1
ATOM 6905 C CA . THR B 1 172 ? -20.812 63.156 24.969 1 90.12 172 THR B CA 1
ATOM 6906 C C . THR B 1 172 ? -20.594 63.531 26.438 1 90.12 172 THR B C 1
ATOM 6908 O O . THR B 1 172 ? -21.5 64.062 27.078 1 90.12 172 THR B O 1
ATOM 6911 N N . VAL B 1 173 ? -19.469 63.25 26.922 1 91.19 173 VAL B N 1
ATOM 6912 C CA . VAL B 1 173 ? -19.125 63.594 28.297 1 91.19 173 VAL B CA 1
ATOM 6913 C C . VAL B 1 173 ? -19.125 65.125 28.453 1 91.19 173 VAL B C 1
ATOM 6915 O O . VAL B 1 173 ? -19.578 65.625 29.469 1 91.19 173 VAL B O 1
ATOM 6918 N N . SER B 1 174 ? -18.672 65.875 27.484 1 89.06 174 SER B N 1
ATOM 6919 C CA . SER B 1 174 ? -18.609 67.312 27.516 1 89.06 174 SER B CA 1
ATOM 6920 C C . SER B 1 174 ? -20.016 67.938 27.547 1 89.06 174 SER B C 1
ATOM 6922 O O . SER B 1 174 ? -20.25 68.938 28.219 1 89.06 174 SER B O 1
ATOM 6924 N N . ARG B 1 175 ? -20.812 67.375 26.906 1 89.06 175 ARG B N 1
ATOM 6925 C CA . ARG B 1 175 ? -22.203 67.812 26.938 1 89.06 175 ARG B CA 1
ATOM 6926 C C . ARG B 1 175 ? -22.812 67.625 28.312 1 89.06 175 ARG B C 1
ATOM 6928 O O . ARG B 1 175 ? -23.484 68.5 28.828 1 89.06 175 ARG B O 1
ATOM 6935 N N . LYS B 1 176 ? -22.562 66.5 28.875 1 89.12 176 LYS B N 1
ATOM 6936 C CA . LYS B 1 176 ? -23.094 66.25 30.203 1 89.12 176 LYS B CA 1
ATOM 6937 C C . LYS B 1 176 ? -22.516 67.188 31.234 1 89.12 176 LYS B C 1
ATOM 6939 O O . LYS B 1 176 ? -23.203 67.625 32.156 1 89.12 176 LYS B O 1
ATOM 6944 N N . LEU B 1 177 ? -21.281 67.5 31.062 1 88.12 177 LEU B N 1
ATOM 6945 C CA . LEU B 1 177 ? -20.641 68.438 31.969 1 88.12 177 LEU B CA 1
ATOM 6946 C C . LEU B 1 177 ? -21.219 69.812 31.812 1 88.12 177 LEU B C 1
ATOM 6948 O O . LEU B 1 177 ? -21.438 70.5 32.812 1 88.12 177 LEU B O 1
ATOM 6952 N N . ARG B 1 178 ? -21.453 70.25 30.672 1 86.44 178 ARG B N 1
ATOM 6953 C CA . ARG B 1 178 ? -22.062 71.5 30.406 1 86.44 178 ARG B CA 1
ATOM 6954 C C . ARG B 1 178 ? -23.469 71.625 31 1 86.44 178 ARG B C 1
ATOM 6956 O O . ARG B 1 178 ? -23.812 72.625 31.641 1 86.44 178 ARG B O 1
ATOM 6963 N N . ASP B 1 179 ? -24.156 70.625 30.828 1 85 179 ASP B N 1
ATOM 6964 C CA . ASP B 1 179 ? -25.516 70.562 31.344 1 85 179 ASP B CA 1
ATOM 6965 C C . ASP B 1 179 ? -25.516 70.562 32.875 1 85 179 ASP B C 1
ATOM 6967 O O . ASP B 1 179 ? -26.344 71.25 33.5 1 85 179 ASP B O 1
ATOM 6971 N N . ALA B 1 180 ? -24.641 69.875 33.469 1 86.75 180 ALA B N 1
ATOM 6972 C CA . ALA B 1 180 ? -24.531 69.875 34.906 1 86.75 180 ALA B CA 1
ATOM 6973 C C . ALA B 1 180 ? -24.125 71.25 35.438 1 86.75 180 ALA B C 1
ATOM 6975 O O . ALA B 1 180 ? -24.594 71.625 36.5 1 86.75 180 ALA B O 1
ATOM 6976 N N . SER B 1 181 ? -23.297 71.938 34.688 1 84.56 181 SER B N 1
ATOM 6977 C CA . SER B 1 181 ? -22.859 73.312 35.094 1 84.56 181 SER B CA 1
ATOM 6978 C C . SER B 1 181 ? -23.984 74.312 34.938 1 84.56 181 SER B C 1
ATOM 6980 O O . SER B 1 181 ? -24.141 75.188 35.75 1 84.56 181 SER B O 1
ATOM 6982 N N . ARG B 1 182 ? -24.75 74.125 34 1 82.25 182 ARG B N 1
ATOM 6983 C CA . ARG B 1 182 ? -25.859 75.062 33.719 1 82.25 182 ARG B CA 1
ATOM 6984 C C . ARG B 1 182 ? -26.969 74.875 34.75 1 82.25 182 ARG B C 1
ATOM 6986 O O . ARG B 1 182 ? -27.594 75.812 35.188 1 82.25 182 ARG B O 1
ATOM 6993 N N . GLU B 1 183 ? -27.125 73.688 35.094 1 82.56 183 GLU B N 1
ATOM 6994 C CA . GLU B 1 183 ? -28.219 73.375 36.031 1 82.56 183 GLU B CA 1
ATOM 6995 C C . GLU B 1 183 ? -27.781 73.562 37.469 1 82.56 183 GLU B C 1
ATOM 6997 O O . GLU B 1 183 ? -28.562 73.375 38.406 1 82.56 183 GLU B O 1
ATOM 7002 N N . ALA B 1 184 ? -26.625 74 37.781 1 78.31 184 ALA B N 1
ATOM 7003 C CA . ALA B 1 184 ? -26.047 74.312 39.094 1 78.31 184 ALA B CA 1
ATOM 7004 C C . ALA B 1 184 ? -26.109 73.125 40.031 1 78.31 184 ALA B C 1
ATOM 7006 O O . ALA B 1 184 ? -26.453 73.25 41.188 1 78.31 184 ALA B O 1
ATOM 7007 N N . LYS B 1 185 ? -26.047 72.062 39.438 1 79.75 185 LYS B N 1
ATOM 7008 C CA . LYS B 1 185 ? -25.969 70.812 40.281 1 79.75 185 LYS B CA 1
ATOM 7009 C C . LYS B 1 185 ? -24.547 70.688 40.844 1 79.75 185 LYS B C 1
ATOM 7011 O O . LYS B 1 185 ? -23.75 69.938 40.25 1 79.75 185 LYS B O 1
ATOM 7016 N N . TYR B 1 186 ? -24.281 71.188 41.906 1 76.38 186 TYR B N 1
ATOM 7017 C CA . TYR B 1 186 ? -22.953 71.312 42.5 1 76.38 186 TYR B CA 1
ATOM 7018 C C . TYR B 1 186 ? -22.359 69.938 42.844 1 76.38 186 TYR B C 1
ATOM 7020 O O . TYR B 1 186 ? -21.156 69.688 42.625 1 76.38 186 TYR B O 1
ATOM 7028 N N . LEU B 1 187 ? -23.172 69 43.156 1 77.25 187 LEU B N 1
ATOM 7029 C CA . LEU B 1 187 ? -22.672 67.688 43.594 1 77.25 187 LEU B CA 1
ATOM 7030 C C . LEU B 1 187 ? -22.328 66.812 42.375 1 77.25 187 LEU B C 1
ATOM 7032 O O . LEU B 1 187 ? -21.625 65.812 42.531 1 77.25 187 LEU B O 1
ATOM 7036 N N . ASP B 1 188 ? -22.703 67.375 41.219 1 82.06 188 ASP B N 1
ATOM 7037 C CA . ASP B 1 188 ? -22.453 66.562 40.031 1 82.06 188 ASP B CA 1
ATOM 7038 C C . ASP B 1 188 ? -21.219 67.062 39.281 1 82.06 188 ASP B C 1
ATOM 7040 O O . ASP B 1 188 ? -20.891 66.562 38.219 1 82.06 188 ASP B O 1
ATOM 7044 N N . LEU B 1 189 ? -20.625 68 39.875 1 87.44 189 LEU B N 1
ATOM 7045 C CA . LEU B 1 189 ? -19.422 68.562 39.25 1 87.44 189 LEU B CA 1
ATOM 7046 C C . LEU B 1 189 ? -18.172 67.938 39.875 1 87.44 189 LEU B C 1
ATOM 7048 O O . LEU B 1 189 ? -18.141 67.688 41.094 1 87.44 189 LEU B O 1
ATOM 7052 N N . PRO B 1 190 ? -17.188 67.625 39.031 1 87.75 190 PRO B N 1
ATOM 7053 C CA . PRO B 1 190 ? -16 66.938 39.531 1 87.75 190 PRO B CA 1
ATOM 7054 C C . PRO B 1 190 ? -15.078 67.812 40.344 1 87.75 190 PRO B C 1
ATOM 7056 O O . PRO B 1 190 ? -15.039 69 40.156 1 87.75 190 PRO B O 1
ATOM 7059 N N . THR B 1 191 ? -14.477 67.188 41.281 1 84.44 191 THR B N 1
ATOM 7060 C CA . THR B 1 191 ? -13.383 67.812 42 1 84.44 191 THR B CA 1
ATOM 7061 C C . THR B 1 191 ? -12.102 67.812 41.188 1 84.44 191 THR B C 1
ATOM 7063 O O . THR B 1 191 ? -12.031 67.188 40.125 1 84.44 191 THR B O 1
ATOM 7066 N N . PRO B 1 192 ? -11.18 68.688 41.5 1 80.94 192 PRO B N 1
ATOM 7067 C CA . PRO B 1 192 ? -9.93 68.688 40.75 1 80.94 192 PRO B CA 1
ATOM 7068 C C . PRO B 1 192 ? -9.32 67.25 40.594 1 80.94 192 PRO B C 1
ATOM 7070 O O . PRO B 1 192 ? -8.828 66.938 39.531 1 80.94 192 PRO B O 1
ATOM 7073 N N . PHE B 1 193 ? -9.391 66.438 41.625 1 82.19 193 PHE B N 1
ATOM 7074 C CA . PHE B 1 193 ? -8.891 65.062 41.531 1 82.19 193 PHE B CA 1
ATOM 7075 C C . PHE B 1 193 ? -9.742 64.25 40.562 1 82.19 193 PHE B C 1
ATOM 7077 O O . PHE B 1 193 ? -9.211 63.531 39.75 1 82.19 193 PHE B O 1
ATOM 7084 N N . GLN B 1 194 ? -11.039 64.375 40.656 1 87 194 GLN B N 1
ATOM 7085 C CA . GLN B 1 194 ? -11.945 63.656 39.781 1 87 194 GLN B CA 1
ATOM 7086 C C . GLN B 1 194 ? -11.812 64.125 38.344 1 87 194 GLN B C 1
ATOM 7088 O O . GLN B 1 194 ? -12.008 63.312 37.406 1 87 194 GLN B O 1
ATOM 7093 N N . MET B 1 195 ? -11.469 65.375 38.156 1 86.69 195 MET B N 1
ATOM 7094 C CA . MET B 1 195 ? -11.242 65.875 36.812 1 86.69 195 MET B CA 1
ATOM 7095 C C . MET B 1 195 ? -10 65.25 36.188 1 86.69 195 MET B C 1
ATOM 7097 O O . MET B 1 195 ? -9.969 64.938 35 1 86.69 195 MET B O 1
ATOM 7101 N N . SER B 1 196 ? -8.969 65 37.031 1 84.19 196 SER B N 1
ATOM 7102 C CA . SER B 1 196 ? -7.766 64.312 36.531 1 84.19 196 SER B CA 1
ATOM 7103 C C . SER B 1 196 ? -8.07 62.906 36.125 1 84.19 196 SER B C 1
ATOM 7105 O O . SER B 1 196 ? -7.539 62.406 35.125 1 84.19 196 SER B O 1
ATOM 7107 N N . LEU B 1 197 ? -8.93 62.25 36.875 1 87.25 197 LEU B N 1
ATOM 7108 C CA . LEU B 1 197 ? -9.336 60.906 36.531 1 87.25 197 LEU B CA 1
ATOM 7109 C C . LEU B 1 197 ? -10.156 60.875 35.219 1 87.25 197 LEU B C 1
ATOM 7111 O O . LEU B 1 197 ? -9.977 60 34.375 1 87.25 197 LEU B O 1
ATOM 7115 N N . LEU B 1 198 ? -11.031 61.844 35.125 1 89.5 198 LEU B N 1
ATOM 7116 C CA . LEU B 1 198 ? -11.891 61.906 33.938 1 89.5 198 LEU B CA 1
ATOM 7117 C C . LEU B 1 198 ? -11.055 62.125 32.688 1 89.5 198 LEU B C 1
ATOM 7119 O O . LEU B 1 198 ? -11.227 61.406 31.703 1 89.5 198 LEU B O 1
ATOM 7123 N N . ILE B 1 199 ? -10.117 63.031 32.688 1 86.38 199 ILE B N 1
ATOM 7124 C CA . ILE B 1 199 ? -9.289 63.281 31.531 1 86.38 199 ILE B CA 1
ATOM 7125 C C . ILE B 1 199 ? -8.383 62.094 31.25 1 86.38 199 ILE B C 1
ATOM 7127 O O . ILE B 1 199 ? -8.18 61.719 30.094 1 86.38 199 ILE B O 1
ATOM 7131 N N . GLY B 1 200 ? -7.805 61.5 32.312 1 84.38 200 GLY B N 1
ATOM 7132 C CA . GLY B 1 200 ? -6.977 60.312 32.156 1 84.38 200 GLY B CA 1
ATOM 7133 C C . GLY B 1 200 ? -7.707 59.156 31.516 1 84.38 200 GLY B C 1
ATOM 7134 O O . GLY B 1 200 ? -7.141 58.469 30.672 1 84.38 200 GLY B O 1
ATOM 7135 N N . ILE B 1 201 ? -8.945 58.938 31.875 1 87.38 201 ILE B N 1
ATOM 7136 C CA . ILE B 1 201 ? -9.758 57.875 31.312 1 87.38 201 ILE B CA 1
ATOM 7137 C C . ILE B 1 201 ? -10.102 58.188 29.859 1 87.38 201 ILE B C 1
ATOM 7139 O O . ILE B 1 201 ? -10.086 57.312 29 1 87.38 201 ILE B O 1
ATOM 7143 N N . LEU B 1 202 ? -10.391 59.469 29.547 1 87.38 202 LEU B N 1
ATOM 7144 C CA . LEU B 1 202 ? -10.75 59.875 28.188 1 87.38 202 LEU B CA 1
ATOM 7145 C C . LEU B 1 202 ? -9.562 59.719 27.234 1 87.38 202 LEU B C 1
ATOM 7147 O O . LEU B 1 202 ? -9.75 59.531 26.031 1 87.38 202 LEU B O 1
ATOM 7151 N N . VAL B 1 203 ? -8.359 59.781 27.766 1 79 203 VAL B N 1
ATOM 7152 C CA . VAL B 1 203 ? -7.184 59.562 26.922 1 79 203 VAL B CA 1
ATOM 7153 C C . VAL B 1 203 ? -6.781 58.094 26.969 1 79 203 VAL B C 1
ATOM 7155 O O . VAL B 1 203 ? -5.742 57.719 26.422 1 79 203 VAL B O 1
ATOM 7158 N N . ALA B 1 204 ? -7.527 57.25 27.578 1 79.06 204 ALA B N 1
ATOM 7159 C CA . ALA B 1 204 ? -7.383 55.781 27.625 1 79.06 204 ALA B CA 1
ATOM 7160 C C . ALA B 1 204 ? -6.105 55.375 28.359 1 79.06 204 ALA B C 1
ATOM 7162 O O . ALA B 1 204 ? -5.379 54.5 27.906 1 79.06 204 ALA B O 1
ATOM 7163 N N . SER B 1 205 ? -5.828 56.062 29.453 1 76.5 205 SER B N 1
ATOM 7164 C CA . SER B 1 205 ? -4.672 55.719 30.266 1 76.5 205 SER B CA 1
ATOM 7165 C C . SER B 1 205 ? -4.996 54.562 31.234 1 76.5 205 SER B C 1
ATOM 7167 O O . SER B 1 205 ? -5.922 54.688 32.031 1 76.5 205 SER B O 1
ATOM 7169 N N . ALA B 1 206 ? -4.23 53.531 31.156 1 74.75 206 ALA B N 1
ATOM 7170 C CA . ALA B 1 206 ? -4.453 52.375 32 1 74.75 206 ALA B CA 1
ATOM 7171 C C . ALA B 1 206 ? -4.191 52.719 33.469 1 74.75 206 ALA B C 1
ATOM 7173 O O . ALA B 1 206 ? -4.879 52.219 34.344 1 74.75 206 ALA B O 1
ATOM 7174 N N . GLN B 1 207 ? -3.316 53.562 33.656 1 71.44 207 GLN B N 1
ATOM 7175 C CA . GLN B 1 207 ? -2.973 53.938 35.031 1 71.44 207 GLN B CA 1
ATOM 7176 C C . GLN B 1 207 ? -4.121 54.688 35.688 1 71.44 207 GLN B C 1
ATOM 7178 O O . GLN B 1 207 ? -4.426 54.469 36.844 1 71.44 207 GLN B O 1
ATOM 7183 N N . GLN B 1 208 ? -4.648 55.594 34.906 1 78.06 208 GLN B N 1
ATOM 7184 C CA . GLN B 1 208 ? -5.758 56.375 35.469 1 78.06 208 GLN B CA 1
ATOM 7185 C C . GLN B 1 208 ? -6.98 55.5 35.688 1 78.06 208 GLN B C 1
ATOM 7187 O O . GLN B 1 208 ? -7.738 55.719 36.625 1 78.06 208 GLN B O 1
ATOM 7192 N N . PHE B 1 209 ? -7.09 54.562 34.906 1 82.88 209 PHE B N 1
ATOM 7193 C CA . PHE B 1 209 ? -8.195 53.625 35.094 1 82.88 209 PHE B CA 1
ATOM 7194 C C . PHE B 1 209 ? -7.996 52.781 36.344 1 82.88 209 PHE B C 1
ATOM 7196 O O . PHE B 1 209 ? -8.945 52.562 37.094 1 82.88 209 PHE B O 1
ATOM 7203 N N . ARG B 1 210 ? -6.824 52.344 36.562 1 79.06 210 ARG B N 1
ATOM 7204 C CA . ARG B 1 210 ? -6.52 51.625 37.781 1 79.06 210 ARG B CA 1
ATOM 7205 C C . ARG B 1 210 ? -6.766 52.531 39 1 79.06 210 ARG B C 1
ATOM 7207 O O . ARG B 1 210 ? -7.328 52.062 40 1 79.06 210 ARG B O 1
ATOM 7214 N N . SER B 1 211 ? -6.398 53.75 38.906 1 78.44 211 SER B N 1
ATOM 7215 C CA . SER B 1 211 ? -6.629 54.688 40 1 78.44 211 SER B CA 1
ATOM 7216 C C . SER B 1 211 ? -8.117 54.875 40.25 1 78.44 211 SER B C 1
ATOM 7218 O O . SER B 1 211 ? -8.539 55.031 41.406 1 78.44 211 SER B O 1
ATOM 7220 N N . TYR B 1 212 ? -8.797 54.875 39.156 1 85.38 212 TYR B N 1
ATOM 7221 C CA . TYR B 1 212 ? -10.242 55 39.312 1 85.38 212 TYR B CA 1
ATOM 7222 C C . TYR B 1 212 ? -10.82 53.812 40.062 1 85.38 212 TYR B C 1
ATOM 7224 O O . TYR B 1 212 ? -11.672 53.969 40.938 1 85.38 212 TYR B O 1
ATOM 7232 N N . LEU B 1 213 ? -10.359 52.656 39.781 1 85.56 213 LEU B N 1
ATOM 7233 C CA . LEU B 1 213 ? -10.852 51.438 40.438 1 85.56 213 LEU B CA 1
ATOM 7234 C C . LEU B 1 213 ? -10.508 51.438 41.906 1 85.56 213 LEU B C 1
ATOM 7236 O O . LEU B 1 213 ? -11.32 51.031 42.75 1 85.56 213 LEU B O 1
ATOM 7240 N N . TRP B 1 214 ? -9.359 52.031 42.219 1 81.56 214 TRP B N 1
ATOM 7241 C CA . TRP B 1 214 ? -8.961 52.156 43.625 1 81.56 214 TRP B CA 1
ATOM 7242 C C . TRP B 1 214 ? -9.766 53.25 44.312 1 81.56 214 TRP B C 1
ATOM 7244 O O . TRP B 1 214 ? -10.07 53.125 45.5 1 81.56 214 TRP B O 1
ATOM 7254 N N . TYR B 1 215 ? -10.039 54.312 43.5 1 82.44 215 TYR B N 1
ATOM 7255 C CA . TYR B 1 215 ? -10.859 55.406 44.031 1 82.44 215 TYR B CA 1
ATOM 7256 C C . TYR B 1 215 ? -12.25 54.906 44.406 1 82.44 215 TYR B C 1
ATOM 7258 O O . TYR B 1 215 ? -12.828 55.344 45.406 1 82.44 215 TYR B O 1
ATOM 7266 N N . LEU B 1 216 ? -12.75 53.906 43.719 1 83.81 216 LEU B N 1
ATOM 7267 C CA . LEU B 1 216 ? -14.078 53.344 43.969 1 83.81 216 LEU B CA 1
ATOM 7268 C C . LEU B 1 216 ? -14.102 52.531 45.25 1 83.81 216 LEU B C 1
ATOM 7270 O O . LEU B 1 216 ? -15.133 52.469 45.938 1 83.81 216 LEU B O 1
ATOM 7274 N N . VAL B 1 217 ? -13.039 51.969 45.531 1 79.81 217 VAL B N 1
ATOM 7275 C CA . VAL B 1 217 ? -12.992 51.094 46.719 1 79.81 217 VAL B CA 1
ATOM 7276 C C . VAL B 1 217 ? -12.734 51.906 47.969 1 79.81 217 VAL B C 1
ATOM 7278 O O . VAL B 1 217 ? -13.016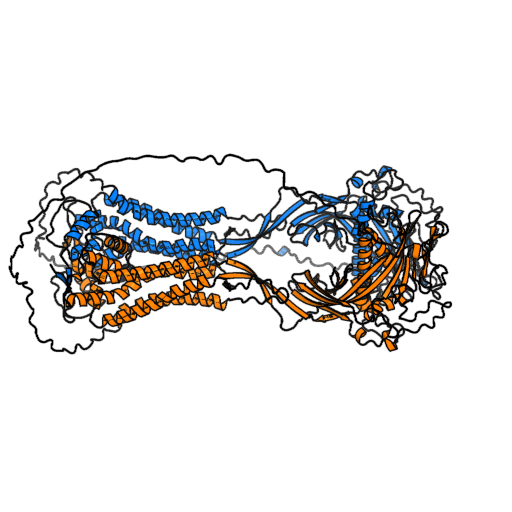 51.438 49.062 1 79.81 217 VAL B O 1
ATOM 7281 N N . ARG B 1 218 ? -12.32 53.156 47.75 1 74.94 218 ARG B N 1
ATOM 7282 C CA . ARG B 1 218 ? -12.023 53.969 48.906 1 74.94 218 ARG B CA 1
ATOM 7283 C C . ARG B 1 218 ? -13.297 54.438 49.625 1 74.94 218 ARG B C 1
ATOM 7285 O O . ARG B 1 218 ? -14.281 54.781 48.938 1 74.94 218 ARG B O 1
ATOM 7292 N N . ARG B 1 219 ? -13.516 54.281 50.938 1 63.81 219 ARG B N 1
ATOM 7293 C CA . ARG B 1 219 ? -14.711 54.5 51.75 1 63.81 219 ARG B CA 1
ATOM 7294 C C . ARG B 1 219 ? -14.977 56 51.875 1 63.81 219 ARG B C 1
ATOM 7296 O O . ARG B 1 219 ? -16.125 56.438 51.812 1 63.81 219 ARG B O 1
ATOM 7303 N N . ARG B 1 220 ? -14.039 56.906 52.281 1 66.81 220 ARG B N 1
ATOM 7304 C CA . ARG B 1 220 ? -14.273 58.312 52.594 1 66.81 220 ARG B CA 1
ATOM 7305 C C . ARG B 1 220 ? -14.062 59.188 51.375 1 66.81 220 ARG B C 1
ATOM 7307 O O . ARG B 1 220 ? -12.984 59.781 51.188 1 66.81 220 ARG B O 1
ATOM 7314 N N . ARG B 1 221 ? -15.023 59.062 50.312 1 69.19 221 ARG B N 1
ATOM 7315 C CA . ARG B 1 221 ? -14.852 59.875 49.125 1 69.19 221 ARG B CA 1
ATOM 7316 C C . ARG B 1 221 ? -16.062 60.75 48.875 1 69.19 221 ARG B C 1
ATOM 7318 O O . ARG B 1 221 ? -17.172 60.438 49.312 1 69.19 221 ARG B O 1
ATOM 7325 N N . PRO B 1 222 ? -15.648 61.969 48.312 1 76.75 222 PRO B N 1
ATOM 7326 C CA . PRO B 1 222 ? -16.797 62.781 47.875 1 76.75 222 PRO B CA 1
ATOM 7327 C C . PRO B 1 222 ? -17.656 62.031 46.844 1 76.75 222 PRO B C 1
ATOM 7329 O O . PRO B 1 222 ? -17.25 61 46.312 1 76.75 222 PRO B O 1
ATOM 7332 N N . SER B 1 223 ? -18.844 62.5 46.75 1 80.44 223 SER B N 1
ATOM 7333 C CA . SER B 1 223 ? -19.766 61.906 45.781 1 80.44 223 SER B CA 1
ATOM 7334 C C . SER B 1 223 ? -19.172 61.906 44.375 1 80.44 223 SER B C 1
ATOM 7336 O O . SER B 1 223 ? -18.594 62.906 43.969 1 80.44 223 SER B O 1
ATOM 7338 N N . ILE B 1 224 ? -19.109 60.812 43.656 1 86.5 224 ILE B N 1
ATOM 7339 C CA . ILE B 1 224 ? -18.547 60.688 42.344 1 86.5 224 ILE B CA 1
ATOM 7340 C C . ILE B 1 224 ? -19.531 61.219 41.312 1 86.5 224 ILE B C 1
ATOM 7342 O O . ILE B 1 224 ? -20.703 60.812 41.25 1 86.5 224 ILE B O 1
ATOM 7346 N N . PRO B 1 225 ? -19.094 62.188 40.531 1 88.94 225 PRO B N 1
ATOM 7347 C CA . PRO B 1 225 ? -19.984 62.75 39.531 1 88.94 225 PRO B CA 1
ATOM 7348 C C . PRO B 1 225 ? -20.375 61.719 38.469 1 88.94 225 PRO B C 1
ATOM 7350 O O . PRO B 1 225 ? -19.578 60.844 38.125 1 88.94 225 PRO B O 1
ATOM 7353 N N . PRO B 1 226 ? -21.516 61.812 38 1 88.44 226 PRO B N 1
ATOM 7354 C CA . PRO B 1 226 ? -22 60.875 37 1 88.44 226 PRO B CA 1
ATOM 7355 C C . PRO B 1 226 ? -21.125 60.875 35.75 1 88.44 226 PRO B C 1
ATOM 7357 O O . PRO B 1 226 ? -21.016 59.844 35.062 1 88.44 226 PRO B O 1
ATOM 7360 N N . VAL B 1 227 ? -20.484 61.938 35.375 1 89.25 227 VAL B N 1
ATOM 7361 C CA . VAL B 1 227 ? -19.656 62.031 34.188 1 89.25 227 VAL B CA 1
ATOM 7362 C C . VAL B 1 227 ? -18.469 61.094 34.312 1 89.25 227 VAL B C 1
ATOM 7364 O O . VAL B 1 227 ? -18.062 60.469 33.312 1 89.25 227 VAL B O 1
ATOM 7367 N N . LEU B 1 228 ? -17.938 60.938 35.438 1 90.88 228 LEU B N 1
ATOM 7368 C CA . LEU B 1 228 ? -16.812 60.031 35.688 1 90.88 228 LEU B CA 1
ATOM 7369 C C . LEU B 1 228 ? -17.234 58.562 35.594 1 90.88 228 LEU B C 1
ATOM 7371 O O . LEU B 1 228 ? -16.531 57.75 35 1 90.88 228 LEU B O 1
ATOM 7375 N N . HIS B 1 229 ? -18.391 58.25 36.094 1 90.19 229 HIS B N 1
ATOM 7376 C CA . HIS B 1 229 ? -18.922 56.906 35.969 1 90.19 229 HIS B CA 1
ATOM 7377 C C . HIS B 1 229 ? -19.188 56.562 34.531 1 90.19 229 HIS B C 1
ATOM 7379 O O . HIS B 1 229 ? -18.938 55.406 34.094 1 90.19 229 HIS B O 1
ATOM 7385 N N . CYS B 1 230 ? -19.641 57.531 33.781 1 91.19 230 CYS B N 1
ATOM 7386 C CA . CYS B 1 230 ? -19.953 57.281 32.375 1 91.19 230 CYS B CA 1
ATOM 7387 C C . CYS B 1 230 ? -18.672 57 31.578 1 91.19 230 CYS B C 1
ATOM 7389 O O . CYS B 1 230 ? -18.625 56.094 30.766 1 91.19 230 CYS B O 1
ATOM 7391 N N . ALA B 1 231 ? -17.703 57.781 31.828 1 92.19 231 ALA B N 1
ATOM 7392 C CA . ALA B 1 231 ? -16.438 57.594 31.125 1 92.19 231 ALA B CA 1
ATOM 7393 C C . ALA B 1 231 ? -15.773 56.281 31.516 1 92.19 231 ALA B C 1
ATOM 7395 O O . ALA B 1 231 ? -15.266 55.562 30.672 1 92.19 231 ALA B O 1
ATOM 7396 N N . ALA B 1 232 ? -15.797 55.938 32.812 1 91.94 232 ALA B N 1
ATOM 7397 C CA . ALA B 1 232 ? -15.211 54.688 33.281 1 91.94 232 ALA B CA 1
ATOM 7398 C C . ALA B 1 232 ? -15.961 53.469 32.75 1 91.94 232 ALA B C 1
ATOM 7400 O O . ALA B 1 232 ? -15.359 52.438 32.406 1 91.94 232 ALA B O 1
ATOM 7401 N N . SER B 1 233 ? -17.266 53.625 32.656 1 92.81 233 SER B N 1
ATOM 7402 C CA . SER B 1 233 ? -18.062 52.531 32.125 1 92.81 233 SER B CA 1
ATOM 7403 C C . SER B 1 233 ? -17.734 52.281 30.641 1 92.81 233 SER B C 1
ATOM 7405 O O . SER B 1 233 ? -17.703 51.125 30.188 1 92.81 233 SER B O 1
ATOM 7407 N N . MET B 1 234 ? -17.516 53.281 29.891 1 93.56 234 MET B N 1
ATOM 7408 C CA . MET B 1 234 ? -17.156 53.125 28.484 1 93.56 234 MET B CA 1
ATOM 7409 C C . MET B 1 234 ? -15.773 52.5 28.344 1 93.56 234 MET B C 1
ATOM 7411 O O . MET B 1 234 ? -15.555 51.688 27.453 1 93.56 234 MET B O 1
ATOM 7415 N N . MET B 1 235 ? -14.836 52.906 29.141 1 92.94 235 MET B N 1
ATOM 7416 C CA . MET B 1 235 ? -13.516 52.281 29.125 1 92.94 235 MET B CA 1
ATOM 7417 C C . MET B 1 235 ? -13.609 50.781 29.5 1 92.94 235 MET B C 1
ATOM 7419 O O . MET B 1 235 ? -12.953 49.938 28.875 1 92.94 235 MET B O 1
ATOM 7423 N N . LEU B 1 236 ? -14.414 50.531 30.516 1 92.31 236 LEU B N 1
ATOM 7424 C CA . LEU B 1 236 ? -14.617 49.156 30.906 1 92.31 236 LEU B CA 1
ATOM 7425 C C . LEU B 1 236 ? -15.266 48.344 29.781 1 92.31 236 LEU B C 1
ATOM 7427 O O . LEU B 1 236 ? -14.891 47.188 29.547 1 92.31 236 LEU B O 1
ATOM 7431 N N . LEU B 1 237 ? -16.203 48.938 29.141 1 94 237 LEU B N 1
ATOM 7432 C CA . LEU B 1 237 ? -16.828 48.281 28.016 1 94 237 LEU B CA 1
ATOM 7433 C C . LEU B 1 237 ? -15.82 48 26.906 1 94 237 LEU B C 1
ATOM 7435 O O . LEU B 1 237 ? -15.828 46.906 26.312 1 94 237 LEU B O 1
ATOM 7439 N N . SER B 1 238 ? -15 48.906 26.578 1 92.88 238 SER B N 1
ATOM 7440 C CA . SER B 1 238 ? -13.969 48.719 25.562 1 92.88 238 SER B CA 1
ATOM 7441 C C . SER B 1 238 ? -13 47.594 25.969 1 92.88 238 SER B C 1
ATOM 7443 O O . SER B 1 238 ? -12.602 46.781 25.125 1 92.88 238 SER B O 1
ATOM 7445 N N . LEU B 1 239 ? -12.641 47.531 27.203 1 90.25 239 LEU B N 1
ATOM 7446 C CA . LEU B 1 239 ? -11.75 46.469 27.688 1 90.25 239 LEU B CA 1
ATOM 7447 C C . LEU B 1 239 ? -12.43 45.125 27.641 1 90.25 239 LEU B C 1
ATOM 7449 O O . LEU B 1 239 ? -11.797 44.094 27.297 1 90.25 239 LEU B O 1
ATOM 7453 N N . LEU B 1 240 ? -13.641 45.156 28.031 1 93.94 240 LEU B N 1
ATOM 7454 C CA . LEU B 1 240 ? -14.391 43.906 27.984 1 93.94 240 LEU B CA 1
ATOM 7455 C C . LEU B 1 240 ? -14.469 43.375 26.547 1 93.94 240 LEU B C 1
ATOM 7457 O O . LEU B 1 240 ? -14.336 42.156 26.312 1 93.94 240 LEU B O 1
ATOM 7461 N N . LEU B 1 241 ? -14.703 44.25 25.609 1 95.44 241 LEU B N 1
ATOM 7462 C CA . LEU B 1 241 ? -14.742 43.844 24.203 1 95.44 241 LEU B CA 1
ATOM 7463 C C . LEU B 1 241 ? -13.383 43.312 23.766 1 95.44 241 LEU B C 1
ATOM 7465 O O . LEU B 1 241 ? -13.312 42.281 23.094 1 95.44 241 LEU B O 1
ATOM 7469 N N . ALA B 1 242 ? -12.328 43.875 24.156 1 92.44 242 ALA B N 1
ATOM 7470 C CA . ALA B 1 242 ? -10.984 43.438 23.797 1 92.44 242 ALA B CA 1
ATOM 7471 C C . ALA B 1 242 ? -10.672 42.094 24.406 1 92.44 242 ALA B C 1
ATOM 7473 O O . ALA B 1 242 ? -10.102 41.219 23.734 1 92.44 242 ALA B O 1
ATOM 7474 N N . VAL B 1 243 ? -11.023 41.875 25.641 1 92.62 243 VAL B N 1
ATOM 7475 C CA . VAL B 1 243 ? -10.812 40.594 26.312 1 92.62 243 VAL B CA 1
ATOM 7476 C C . VAL B 1 243 ? -11.656 39.531 25.641 1 92.62 243 VAL B C 1
ATOM 7478 O O . VAL B 1 243 ? -11.219 38.375 25.484 1 92.62 243 VAL B O 1
ATOM 7481 N N . GLY B 1 244 ? -12.828 39.906 25.281 1 94.75 244 GLY B N 1
ATOM 7482 C CA . GLY B 1 244 ? -13.672 38.969 24.578 1 94.75 244 GLY B CA 1
ATOM 7483 C C . GLY B 1 244 ? -13.062 38.5 23.266 1 94.75 244 GLY B C 1
ATOM 7484 O O . GLY B 1 244 ? -13.047 37.281 22.984 1 94.75 244 GLY B O 1
ATOM 7485 N N . VAL B 1 245 ? -12.539 39.375 22.453 1 94.56 245 VAL B N 1
ATOM 7486 C CA . VAL B 1 245 ? -11.883 39.031 21.203 1 94.56 245 VAL B CA 1
ATOM 7487 C C . VAL B 1 245 ? -10.648 38.188 21.484 1 94.56 245 VAL B C 1
ATOM 7489 O O . VAL B 1 245 ? -10.406 37.188 20.797 1 94.56 245 VAL B O 1
ATOM 7492 N N . PHE B 1 246 ? -9.953 38.5 22.531 1 90.81 246 PHE B N 1
ATOM 7493 C CA . PHE B 1 246 ? -8.727 37.781 22.891 1 90.81 246 PHE B CA 1
ATOM 7494 C C . PHE B 1 246 ? -9.039 36.344 23.297 1 90.81 246 PHE B C 1
ATOM 7496 O O . PHE B 1 246 ? -8.367 35.406 22.844 1 90.81 246 PHE B O 1
ATOM 7503 N N . ILE B 1 247 ? -9.992 36.188 24.109 1 93 247 ILE B N 1
ATOM 7504 C CA . ILE B 1 247 ? -10.367 34.875 24.562 1 93 247 ILE B CA 1
ATOM 7505 C C . ILE B 1 247 ? -10.836 34.031 23.391 1 93 247 ILE B C 1
ATOM 7507 O O . ILE B 1 247 ? -10.438 32.875 23.234 1 93 247 ILE B O 1
ATOM 7511 N N . ALA B 1 248 ? -11.648 34.594 22.609 1 95.44 248 ALA B N 1
ATOM 7512 C CA . ALA B 1 248 ? -12.156 33.875 21.438 1 95.44 248 ALA B CA 1
ATOM 7513 C C . ALA B 1 248 ? -11.016 33.5 20.5 1 95.44 248 ALA B C 1
ATOM 7515 O O . ALA B 1 248 ? -10.992 32.375 19.969 1 95.44 248 ALA B O 1
ATOM 7516 N N . ASP B 1 249 ? -10.125 34.344 20.234 1 93.31 249 ASP B N 1
ATOM 7517 C CA . ASP B 1 249 ? -8.953 34.094 19.406 1 93.31 249 ASP B CA 1
ATOM 7518 C C . ASP B 1 249 ? -8.109 32.938 19.984 1 93.31 249 ASP B C 1
ATOM 7520 O O . ASP B 1 249 ? -7.656 32.062 19.234 1 93.31 249 ASP B O 1
ATOM 7524 N N . THR B 1 250 ? -7.906 32.938 21.281 1 90.44 250 THR B N 1
ATOM 7525 C CA . THR B 1 250 ? -7.141 31.906 21.953 1 90.44 250 THR B CA 1
ATOM 7526 C C . THR B 1 250 ? -7.801 30.531 21.781 1 90.44 250 THR B C 1
ATOM 7528 O O . THR B 1 250 ? -7.129 29.562 21.453 1 90.44 250 THR B O 1
ATOM 7531 N N . VAL B 1 251 ? -9.062 30.531 21.922 1 94.31 251 VAL B N 1
ATOM 7532 C CA . VAL B 1 251 ? -9.781 29.266 21.781 1 94.31 251 VAL B CA 1
ATOM 7533 C C . VAL B 1 251 ? -9.703 28.781 20.328 1 94.31 251 VAL B C 1
ATOM 7535 O O . VAL B 1 251 ? -9.539 27.578 20.078 1 94.31 251 VAL B O 1
ATOM 7538 N N . LEU B 1 252 ? -9.797 29.625 19.422 1 94.81 252 LEU B N 1
ATOM 7539 C CA . LEU B 1 252 ? -9.719 29.266 18 1 94.81 252 LEU B CA 1
ATOM 7540 C C . LEU B 1 252 ? -8.352 28.672 17.672 1 94.81 252 LEU B C 1
ATOM 7542 O O . LEU B 1 252 ? -8.25 27.672 16.969 1 94.81 252 LEU B O 1
ATOM 7546 N N . HIS B 1 253 ? -7.246 29.281 18.156 1 91.5 253 HIS B N 1
ATOM 7547 C CA . HIS B 1 253 ? -5.891 28.797 17.922 1 91.5 253 HIS B CA 1
ATOM 7548 C C . HIS B 1 253 ? -5.699 27.406 18.516 1 91.5 253 HIS B C 1
ATOM 7550 O O . HIS B 1 253 ? -5.055 26.547 17.891 1 91.5 253 HIS B O 1
ATOM 7556 N N . TYR B 1 254 ? -6.285 27.25 19.609 1 90.44 254 TYR B N 1
ATOM 7557 C CA . TYR B 1 254 ? -6.102 25.984 20.328 1 90.44 254 TYR B CA 1
ATOM 7558 C C . TYR B 1 254 ? -6.883 24.859 19.656 1 90.44 254 TYR B C 1
ATOM 7560 O O . TYR B 1 254 ? -6.449 23.719 19.656 1 90.44 254 TYR B O 1
ATOM 7568 N N . THR B 1 255 ? -7.945 25.141 19.047 1 93.12 255 THR B N 1
ATOM 7569 C CA . THR B 1 255 ? -8.836 24.094 18.562 1 93.12 255 THR B CA 1
ATOM 7570 C C . THR B 1 255 ? -8.672 23.891 17.062 1 93.12 255 THR B C 1
ATOM 7572 O O . THR B 1 255 ? -9.102 22.875 16.516 1 93.12 255 THR B O 1
ATOM 7575 N N . THR B 1 256 ? -8.109 24.859 16.438 1 94.06 256 THR B N 1
ATOM 7576 C CA . THR B 1 256 ? -7.852 24.688 15.016 1 94.06 256 THR B CA 1
ATOM 7577 C C . THR B 1 256 ? -6.656 23.766 14.781 1 94.06 256 THR B C 1
ATOM 7579 O O . THR B 1 256 ? -5.617 23.906 15.43 1 94.06 256 THR B O 1
ATOM 7582 N N . SER B 1 257 ? -6.848 22.75 13.984 1 91.25 257 SER B N 1
ATOM 7583 C CA . SER B 1 257 ? -5.773 21.797 13.695 1 91.25 257 SER B CA 1
ATOM 7584 C C . SER B 1 257 ? -5.785 21.391 12.234 1 91.25 257 SER B C 1
ATOM 7586 O O . SER B 1 257 ? -6.746 21.656 11.508 1 91.25 257 SER B O 1
ATOM 7588 N N . THR B 1 258 ? -4.59 20.906 11.867 1 92.81 258 THR B N 1
ATOM 7589 C CA . THR B 1 258 ? -4.5 20.328 10.531 1 92.81 258 THR B CA 1
ATOM 7590 C C . THR B 1 258 ? -4.758 18.828 10.562 1 92.81 258 THR B C 1
ATOM 7592 O O . THR B 1 258 ? -4.195 18.125 11.398 1 92.81 258 THR B O 1
ATOM 7595 N N . VAL B 1 259 ? -5.621 18.438 9.688 1 90 259 VAL B N 1
ATOM 7596 C CA . VAL B 1 259 ? -5.969 17.016 9.664 1 90 259 VAL B CA 1
ATOM 7597 C C . VAL B 1 259 ? -5.785 16.469 8.25 1 90 259 VAL B C 1
ATOM 7599 O O . VAL B 1 259 ? -5.852 17.219 7.27 1 90 259 VAL B O 1
ATOM 7602 N N . GLU B 1 260 ? -5.562 15.125 8.281 1 89.5 260 GLU B N 1
ATOM 7603 C CA . GLU B 1 260 ? -5.492 14.422 7.008 1 89.5 260 GLU B CA 1
ATOM 7604 C C . GLU B 1 260 ? -6.867 13.914 6.582 1 89.5 260 GLU B C 1
ATOM 7606 O O . GLU B 1 260 ? -7.555 13.25 7.355 1 89.5 260 GLU B O 1
ATOM 7611 N N . VAL B 1 261 ? -7.238 14.32 5.277 1 86.75 261 VAL B N 1
ATOM 7612 C CA . VAL B 1 261 ? -8.547 13.898 4.781 1 86.75 261 VAL B CA 1
ATOM 7613 C C . VAL B 1 261 ? -8.414 13.367 3.355 1 86.75 261 VAL B C 1
ATOM 7615 O O . VAL B 1 261 ? -7.637 13.898 2.559 1 86.75 261 VAL B O 1
ATOM 7618 N N . ASP B 1 262 ? -9.203 12.273 3.107 1 87 262 ASP B N 1
ATOM 7619 C CA . ASP B 1 262 ? -9.344 11.797 1.735 1 87 262 ASP B CA 1
ATOM 7620 C C . ASP B 1 262 ? -10.594 12.383 1.075 1 87 262 ASP B C 1
ATOM 7622 O O . ASP B 1 262 ? -11.719 12.031 1.432 1 87 262 ASP B O 1
ATOM 7626 N N . GLN B 1 263 ? -10.32 13.328 0.185 1 88.12 263 GLN B N 1
ATOM 7627 C CA . GLN B 1 263 ? -11.438 13.898 -0.565 1 88.12 263 GLN B CA 1
ATOM 7628 C C . GLN B 1 263 ? -11.922 12.945 -1.646 1 88.12 263 GLN B C 1
ATOM 7630 O O . GLN B 1 263 ? -11.125 12.43 -2.436 1 88.12 263 GLN B O 1
ATOM 7635 N N . ILE B 1 264 ? -13.258 12.727 -1.626 1 90.5 264 ILE B N 1
ATOM 7636 C CA . ILE B 1 264 ? -13.859 11.75 -2.533 1 90.5 264 ILE B CA 1
ATOM 7637 C C . ILE B 1 264 ? -14.391 12.461 -3.777 1 90.5 264 ILE B C 1
ATOM 7639 O O . ILE B 1 264 ? -15.047 13.5 -3.674 1 90.5 264 ILE B O 1
ATOM 7643 N N . LEU B 1 265 ? -14 12.031 -4.883 1 90.75 265 LEU B N 1
ATOM 7644 C CA . LEU B 1 265 ? -14.531 12.484 -6.164 1 90.75 265 LEU B CA 1
ATOM 7645 C C . LEU B 1 265 ? -15.344 11.375 -6.836 1 90.75 265 LEU B C 1
ATOM 7647 O O . LEU B 1 265 ? -14.82 10.297 -7.105 1 90.75 265 LEU B O 1
ATOM 7651 N N . ILE B 1 266 ? -16.625 11.617 -7.078 1 91.5 266 ILE B N 1
ATOM 7652 C CA . ILE B 1 266 ? -17.5 10.656 -7.727 1 91.5 266 ILE B CA 1
ATOM 7653 C C . ILE B 1 266 ? -17.766 11.086 -9.164 1 91.5 266 ILE B C 1
ATOM 7655 O O . ILE B 1 266 ? -18.438 12.102 -9.406 1 91.5 266 ILE B O 1
ATOM 7659 N N . PRO B 1 267 ? -17.281 10.367 -10.016 1 90.5 267 PRO B N 1
ATOM 7660 C CA . PRO B 1 267 ? -17.625 10.711 -11.398 1 90.5 267 PRO B CA 1
ATOM 7661 C C . PRO B 1 267 ? -19.094 10.508 -11.711 1 90.5 267 PRO B C 1
ATOM 7663 O O . PRO B 1 267 ? -19.75 9.656 -11.094 1 90.5 267 PRO B O 1
ATOM 7666 N N . PRO B 1 268 ? -19.656 11.367 -12.617 1 89.62 268 PRO B N 1
ATOM 7667 C CA . PRO B 1 268 ? -21.062 11.227 -12.945 1 89.62 268 PRO B CA 1
ATOM 7668 C C . PRO B 1 268 ? -21.422 9.828 -13.445 1 89.62 268 PRO B C 1
ATOM 7670 O O . PRO B 1 268 ? -22.469 9.289 -13.086 1 89.62 268 PRO B O 1
ATOM 7673 N N . GLU B 1 269 ? -20.516 9.312 -14.281 1 91.56 269 GLU B N 1
ATOM 7674 C CA . GLU B 1 269 ? -20.672 7.934 -14.734 1 91.56 269 GLU B CA 1
ATOM 7675 C C . GLU B 1 269 ? -19.359 7.168 -14.609 1 91.56 269 GLU B C 1
ATOM 7677 O O . GLU B 1 269 ? -18.281 7.742 -14.773 1 91.56 269 GLU B O 1
ATOM 7682 N N . PRO B 1 270 ? -19.609 5.883 -14.227 1 91.75 270 PRO B N 1
ATOM 7683 C CA . PRO B 1 270 ? -18.375 5.102 -14.18 1 91.75 270 PRO B CA 1
ATOM 7684 C C . PRO B 1 270 ? -17.656 5.047 -15.523 1 91.75 270 PRO B C 1
ATOM 7686 O O . PRO B 1 270 ? -18.297 4.961 -16.578 1 91.75 270 PRO B O 1
ATOM 7689 N N . THR B 1 271 ? -16.391 5.195 -15.508 1 89.31 271 THR B N 1
ATOM 7690 C CA . THR B 1 271 ? -15.633 5.301 -16.75 1 89.31 271 THR B CA 1
ATOM 7691 C C . THR B 1 271 ? -14.734 4.09 -16.938 1 89.31 271 THR B C 1
ATOM 7693 O O . THR B 1 271 ? -14.227 3.846 -18.031 1 89.31 271 THR B O 1
ATOM 7696 N N . GLN B 1 272 ? -14.539 3.348 -15.938 1 92.12 272 GLN B N 1
ATOM 7697 C CA . GLN B 1 272 ? -13.578 2.252 -16.016 1 92.12 272 GLN B CA 1
ATOM 7698 C C . GLN B 1 272 ? -14.273 0.899 -15.93 1 92.12 272 GLN B C 1
ATOM 7700 O O . GLN B 1 272 ? -15.312 0.772 -15.273 1 92.12 272 GLN B O 1
ATOM 7705 N N . GLU B 1 273 ? -13.68 -0.092 -16.609 1 94 273 GLU B N 1
ATOM 7706 C CA . GLU B 1 273 ? -14.219 -1.449 -16.625 1 94 273 GLU B CA 1
ATOM 7707 C C . GLU B 1 273 ? -13.586 -2.316 -15.547 1 94 273 GLU B C 1
ATOM 7709 O O . GLU B 1 273 ? -12.531 -2.926 -15.773 1 94 273 GLU B O 1
ATOM 7714 N N . PHE B 1 274 ? -14.336 -2.404 -14.461 1 95.44 274 PHE B N 1
ATOM 7715 C CA . PHE B 1 274 ? -13.805 -3.188 -13.344 1 95.44 274 PHE B CA 1
ATOM 7716 C C . PHE B 1 274 ? -14.539 -4.516 -13.219 1 95.44 274 PHE B C 1
ATOM 7718 O O . PHE B 1 274 ? -14.109 -5.402 -12.484 1 95.44 274 PHE B O 1
ATOM 7725 N N . GLY B 1 275 ? -15.594 -4.602 -13.898 1 96.31 275 GLY B N 1
ATOM 7726 C CA . GLY B 1 275 ? -16.344 -5.844 -13.922 1 96.31 275 GLY B CA 1
ATOM 7727 C C . GLY B 1 275 ? -15.992 -6.734 -15.102 1 96.31 275 GLY B C 1
ATOM 7728 O O . GLY B 1 275 ? -15.266 -6.316 -16 1 96.31 275 GLY B O 1
ATOM 7729 N N . ARG B 1 276 ? -16.438 -7.926 -15.023 1 96.62 276 ARG B N 1
ATOM 7730 C CA . ARG B 1 276 ? -16.266 -8.891 -16.109 1 96.62 276 ARG B CA 1
ATOM 7731 C C . ARG B 1 276 ? -17.562 -9.641 -16.375 1 96.62 276 ARG B C 1
ATOM 7733 O O . ARG B 1 276 ? -18.312 -9.969 -15.453 1 96.62 276 ARG B O 1
ATOM 7740 N N . GLY B 1 277 ? -17.844 -9.836 -17.641 1 95.62 277 GLY B N 1
ATOM 7741 C CA . GLY B 1 277 ? -18.953 -10.641 -18.141 1 95.62 277 GLY B CA 1
ATOM 7742 C C . GLY B 1 277 ? -18.641 -11.367 -19.422 1 95.62 277 GLY B C 1
ATOM 7743 O O . GLY B 1 277 ? -17.594 -11.125 -20.047 1 95.62 277 GLY B O 1
ATOM 7744 N N . LEU B 1 278 ? -19.453 -12.266 -19.781 1 95.88 278 LEU B N 1
ATOM 7745 C CA . LEU B 1 278 ? -19.219 -13.047 -21 1 95.88 278 LEU B CA 1
ATOM 7746 C C . LEU B 1 278 ? -19.062 -12.133 -22.203 1 95.88 278 LEU B C 1
ATOM 7748 O O . LEU B 1 278 ? -19.703 -11.086 -22.281 1 95.88 278 LEU B O 1
ATOM 7752 N N . SER B 1 279 ? -18.25 -12.57 -23.141 1 95.12 279 SER B N 1
ATOM 7753 C CA . SER B 1 279 ? -18.016 -11.797 -24.359 1 95.12 279 SER B CA 1
ATOM 7754 C C . SER B 1 279 ? -19.266 -11.711 -25.203 1 95.12 279 SER B C 1
ATOM 7756 O O . SER B 1 279 ? -20.172 -12.531 -25.078 1 95.12 279 SER B O 1
ATOM 7758 N N . GLU B 1 280 ? -19.266 -10.703 -26.078 1 93.75 280 GLU B N 1
ATOM 7759 C CA . GLU B 1 280 ? -20.391 -10.547 -27 1 93.75 280 GLU B CA 1
ATOM 7760 C C . GLU B 1 280 ? -20.562 -11.773 -27.891 1 93.75 280 GLU B C 1
ATOM 7762 O O . GLU B 1 280 ? -21.688 -12.18 -28.203 1 93.75 280 GLU B O 1
ATOM 7767 N N . PHE B 1 281 ? -19.453 -12.383 -28.25 1 93.62 281 PHE B N 1
ATOM 7768 C CA . PHE B 1 281 ? -19.5 -13.594 -29.047 1 93.62 281 PHE B CA 1
ATOM 7769 C C . PHE B 1 281 ? -20.234 -14.711 -28.312 1 93.62 281 PHE B C 1
ATOM 7771 O O . PHE B 1 281 ? -21.109 -15.367 -28.891 1 93.62 281 PHE B O 1
ATOM 7778 N N . CYS B 1 282 ? -19.922 -14.891 -27.078 1 93.38 282 CYS B N 1
ATOM 7779 C CA . CYS B 1 282 ? -20.531 -15.977 -26.312 1 93.38 282 CYS B CA 1
ATOM 7780 C C . CYS B 1 282 ? -22 -15.672 -26.016 1 93.38 282 CYS B C 1
ATOM 7782 O O . CYS B 1 282 ? -22.828 -16.578 -25.938 1 93.38 282 CYS B O 1
ATOM 7784 N N . LEU B 1 283 ? -22.312 -14.438 -25.891 1 92.06 283 LEU B N 1
ATOM 7785 C CA . LEU B 1 283 ? -23.688 -14.055 -25.594 1 92.06 283 LEU B CA 1
ATOM 7786 C C . LEU B 1 283 ? -24.578 -14.266 -26.812 1 92.06 283 LEU B C 1
ATOM 7788 O O . LEU B 1 283 ? -25.766 -14.562 -26.672 1 92.06 283 LEU B O 1
ATOM 7792 N N . THR B 1 284 ? -24.016 -14.125 -27.984 1 90.94 284 THR B N 1
ATOM 7793 C CA . THR B 1 284 ? -24.828 -14.219 -29.203 1 90.94 284 THR B CA 1
ATOM 7794 C C . THR B 1 284 ? -24.625 -15.578 -29.875 1 90.94 284 THR B C 1
ATOM 7796 O O . THR B 1 284 ? -25.25 -15.859 -30.891 1 90.94 284 THR B O 1
ATOM 7799 N N . PHE B 1 285 ? -23.828 -16.375 -29.344 1 91 285 PHE B N 1
ATOM 7800 C CA . PHE B 1 285 ? -23.5 -17.672 -29.938 1 91 285 PHE B CA 1
ATOM 7801 C C . PHE B 1 285 ? -24.719 -18.594 -29.906 1 91 285 PHE B C 1
ATOM 7803 O O . PHE B 1 285 ? -25.375 -18.734 -28.891 1 91 285 PHE B O 1
ATOM 7810 N N . ASN B 1 286 ? -25 -19.172 -31.031 1 87.94 286 ASN B N 1
ATOM 7811 C CA . ASN B 1 286 ? -26.125 -20.109 -31.109 1 87.94 286 ASN B CA 1
ATOM 7812 C C . ASN B 1 286 ? -25.703 -21.516 -30.719 1 87.94 286 ASN B C 1
ATOM 7814 O O . ASN B 1 286 ? -25.5 -22.375 -31.578 1 87.94 286 ASN B O 1
ATOM 7818 N N . ARG B 1 287 ? -25.734 -21.828 -29.547 1 88.25 287 ARG B N 1
ATOM 7819 C CA . ARG B 1 287 ? -25.297 -23.109 -28.984 1 88.25 287 ARG B CA 1
ATOM 7820 C C . ARG B 1 287 ? -26.234 -24.234 -29.422 1 88.25 287 ARG B C 1
ATOM 7822 O O . ARG B 1 287 ? -25.781 -25.359 -29.656 1 88.25 287 ARG B O 1
ATOM 7829 N N . THR B 1 288 ? -27.5 -23.922 -29.547 1 82.31 288 THR B N 1
ATOM 7830 C CA . THR B 1 288 ? -28.484 -24.938 -29.906 1 82.31 288 THR B CA 1
ATOM 7831 C C . THR B 1 288 ? -28.234 -25.469 -31.312 1 82.31 288 THR B C 1
ATOM 7833 O O . THR B 1 288 ? -28.375 -26.672 -31.547 1 82.31 288 THR B O 1
ATOM 7836 N N . PHE B 1 289 ? -27.828 -24.625 -32.094 1 81 289 PHE B N 1
ATOM 7837 C CA . PHE B 1 289 ? -27.562 -25.016 -33.469 1 81 289 PHE B CA 1
ATOM 7838 C C . PHE B 1 289 ? -26.25 -25.781 -33.562 1 81 289 PHE B C 1
ATOM 7840 O O . PHE B 1 289 ? -26.172 -26.812 -34.219 1 81 289 PHE B O 1
ATOM 7847 N N . VAL B 1 290 ? -25.219 -25.406 -32.844 1 81.44 290 VAL B N 1
ATOM 7848 C CA . VAL B 1 290 ? -23.875 -25.938 -33 1 81.44 290 VAL B CA 1
ATOM 7849 C C . VAL B 1 290 ? -23.703 -27.172 -32.125 1 81.44 290 VAL B C 1
ATOM 7851 O O . VAL B 1 290 ? -22.969 -28.094 -32.469 1 81.44 290 VAL B O 1
ATOM 7854 N N . GLY B 1 291 ? -24.406 -27.172 -30.969 1 81.31 291 GLY B N 1
ATOM 7855 C CA . GLY B 1 291 ? -24.297 -28.297 -30.047 1 81.31 291 GLY B CA 1
ATOM 7856 C C . GLY B 1 291 ? -23.078 -28.219 -29.156 1 81.31 291 GLY B C 1
ATOM 7857 O O . GLY B 1 291 ? -22.844 -29.125 -28.344 1 81.31 291 GLY B O 1
ATOM 7858 N N . LEU B 1 292 ? -22.25 -27.219 -29.375 1 85.31 292 LEU B N 1
ATOM 7859 C CA . LEU B 1 292 ? -21.047 -26.984 -28.594 1 85.31 292 LEU B CA 1
ATOM 7860 C C . LEU B 1 292 ? -21.094 -25.625 -27.906 1 85.31 292 LEU B C 1
ATOM 7862 O O . LEU B 1 292 ? -21.828 -24.734 -28.328 1 85.31 292 LEU B O 1
ATOM 7866 N N . PRO B 1 293 ? -20.375 -25.5 -26.797 1 89.69 293 PRO B N 1
ATOM 7867 C CA . PRO B 1 293 ? -20.312 -24.172 -26.172 1 89.69 293 PRO B CA 1
ATOM 7868 C C . PRO B 1 293 ? -19.547 -23.172 -27.016 1 89.69 293 PRO B C 1
ATOM 7870 O O . PRO B 1 293 ? -18.891 -23.547 -28 1 89.69 293 PRO B O 1
ATOM 7873 N N . CYS B 1 294 ? -19.562 -21.953 -26.641 1 90.19 294 CYS B N 1
ATOM 7874 C CA . CYS B 1 294 ? -18.922 -20.891 -27.422 1 90.19 294 CYS B CA 1
ATOM 7875 C C . CYS B 1 294 ? -17.391 -21.031 -27.359 1 90.19 294 CYS B C 1
ATOM 7877 O O . CYS B 1 294 ? -16.688 -20.453 -28.188 1 90.19 294 CYS B O 1
ATOM 7879 N N . SER B 1 295 ? -16.891 -21.797 -26.406 1 88.94 295 SER B N 1
ATOM 7880 C CA . SER B 1 295 ? -15.453 -22 -26.25 1 88.94 295 SER B CA 1
ATOM 7881 C C . SER B 1 295 ? -14.93 -23.016 -27.25 1 88.94 295 SER B C 1
ATOM 7883 O O . SER B 1 295 ? -13.719 -23.188 -27.391 1 88.94 295 SER B O 1
ATOM 7885 N N . ASP B 1 296 ? -15.773 -23.703 -27.906 1 83.38 296 ASP B N 1
ATOM 7886 C CA . ASP B 1 296 ? -15.383 -24.688 -28.906 1 83.38 296 ASP B CA 1
ATOM 7887 C C . ASP B 1 296 ? -16.188 -24.516 -30.188 1 83.38 296 ASP B C 1
ATOM 7889 O O . ASP B 1 296 ? -17.328 -24.969 -30.281 1 83.38 296 ASP B O 1
ATOM 7893 N N . THR B 1 297 ? -15.586 -23.938 -31.141 1 76.94 297 THR B N 1
ATOM 7894 C CA . THR B 1 297 ? -16.266 -23.734 -32.406 1 76.94 297 THR B CA 1
ATOM 7895 C C . THR B 1 297 ? -15.781 -24.719 -33.469 1 76.94 297 THR B C 1
ATOM 7897 O O . THR B 1 297 ? -15.969 -24.5 -34.656 1 76.94 297 THR B O 1
ATOM 7900 N N . THR B 1 298 ? -15.211 -25.703 -32.906 1 69.19 298 THR B N 1
ATOM 7901 C CA . THR B 1 298 ? -14.664 -26.688 -33.844 1 69.19 298 THR B CA 1
ATOM 7902 C C . THR B 1 298 ? -15.773 -27.312 -34.688 1 69.19 298 THR B C 1
ATOM 7904 O O . THR B 1 298 ? -16.828 -27.688 -34.156 1 69.19 298 THR B O 1
ATOM 7907 N N . ASP B 1 299 ? -15.633 -27.359 -35.906 1 65.5 299 ASP B N 1
ATOM 7908 C CA . ASP B 1 299 ? -16.438 -28.078 -36.875 1 65.5 299 ASP B CA 1
ATOM 7909 C C . ASP B 1 299 ? -17.812 -27.422 -37.062 1 65.5 299 ASP B C 1
ATOM 7911 O O . ASP B 1 299 ? -18.719 -28.016 -37.625 1 65.5 299 ASP B O 1
ATOM 7915 N N . SER B 1 300 ? -18.094 -26.359 -36.344 1 70.25 300 SER B N 1
ATOM 7916 C CA . SER B 1 300 ? -19.406 -25.719 -36.406 1 70.25 300 SER B CA 1
ATOM 7917 C C . SER B 1 300 ? -19.531 -24.797 -37.594 1 70.25 300 SER B C 1
ATOM 7919 O O . SER B 1 300 ? -20.641 -24.391 -37.969 1 70.25 300 SER B O 1
ATOM 7921 N N . GLY B 1 301 ? -18.438 -24.516 -38.219 1 73.38 301 GLY B N 1
ATOM 7922 C CA . GLY B 1 301 ? -18.453 -23.547 -39.312 1 73.38 301 GLY B CA 1
ATOM 7923 C C . GLY B 1 301 ? -18.484 -22.109 -38.812 1 73.38 301 GLY B C 1
ATOM 7924 O O . GLY B 1 301 ? -18.359 -21.172 -39.625 1 73.38 301 GLY B O 1
ATOM 7925 N N . VAL B 1 302 ? -18.656 -21.953 -37.5 1 84.44 302 VAL B N 1
ATOM 7926 C CA . VAL B 1 302 ? -18.656 -20.609 -36.938 1 84.44 302 VAL B CA 1
ATOM 7927 C C . VAL B 1 302 ? -17.234 -20.234 -36.5 1 84.44 302 VAL B C 1
ATOM 7929 O O . VAL B 1 302 ? -16.578 -21 -35.781 1 84.44 302 VAL B O 1
ATOM 7932 N N . VAL B 1 303 ? -16.812 -19.141 -37.062 1 83.38 303 VAL B N 1
ATOM 7933 C CA . VAL B 1 303 ? -15.453 -18.688 -36.75 1 83.38 303 VAL B CA 1
ATOM 7934 C C . VAL B 1 303 ? -15.484 -17.625 -35.656 1 83.38 303 VAL B C 1
ATOM 7936 O O . VAL B 1 303 ? -16.203 -16.625 -35.781 1 83.38 303 VAL B O 1
ATOM 7939 N N . ASP B 1 304 ? -14.867 -17.875 -34.562 1 86.88 304 ASP B N 1
ATOM 7940 C CA . ASP B 1 304 ? -14.648 -16.875 -33.5 1 86.88 304 ASP B CA 1
ATOM 7941 C C . ASP B 1 304 ? -13.422 -16.016 -33.844 1 86.88 304 ASP B C 1
ATOM 7943 O O . ASP B 1 304 ? -12.289 -16.5 -33.812 1 86.88 304 ASP B O 1
ATOM 7947 N N . PRO B 1 305 ? -13.562 -14.82 -34.125 1 86.38 305 PRO B N 1
ATOM 7948 C CA . PRO B 1 305 ? -12.422 -13.977 -34.5 1 86.38 305 PRO B CA 1
ATOM 7949 C C . PRO B 1 305 ? -11.43 -13.797 -33.344 1 86.38 305 PRO B C 1
ATOM 7951 O O . PRO B 1 305 ? -10.273 -13.406 -33.562 1 86.38 305 PRO B O 1
ATOM 7954 N N . ASN B 1 306 ? -11.852 -14.109 -32.094 1 89.06 306 ASN B N 1
ATOM 7955 C CA . ASN B 1 306 ? -10.984 -13.891 -30.938 1 89.06 306 ASN B CA 1
ATOM 7956 C C . ASN B 1 306 ? -10.5 -15.211 -30.344 1 89.06 306 ASN B C 1
ATOM 7958 O O . ASN B 1 306 ? -10.016 -15.242 -29.219 1 89.06 306 ASN B O 1
ATOM 7962 N N . ALA B 1 307 ? -10.617 -16.266 -31.047 1 87.12 307 ALA B N 1
ATOM 7963 C CA . ALA B 1 307 ? -10.344 -17.609 -30.531 1 87.12 307 ALA B CA 1
ATOM 7964 C C . ALA B 1 307 ? -8.938 -17.688 -29.953 1 87.12 307 ALA B C 1
ATOM 7966 O O . ALA B 1 307 ? -8.734 -18.234 -28.859 1 87.12 307 ALA B O 1
ATOM 7967 N N . ASN B 1 308 ? -7.996 -17.203 -30.703 1 88.12 308 ASN B N 1
ATOM 7968 C CA . ASN B 1 308 ? -6.613 -17.281 -30.234 1 88.12 308 ASN B CA 1
ATOM 7969 C C . ASN B 1 308 ? -6.398 -16.469 -28.969 1 88.12 308 ASN B C 1
ATOM 7971 O O . ASN B 1 308 ? -5.719 -16.906 -28.047 1 88.12 308 ASN B O 1
ATOM 7975 N N . PHE B 1 309 ? -6.945 -15.312 -28.969 1 90.44 309 PHE B N 1
ATOM 7976 C CA . PHE B 1 309 ? -6.816 -14.445 -27.797 1 90.44 309 PHE B CA 1
ATOM 7977 C C . PHE B 1 309 ? -7.445 -15.102 -26.578 1 90.44 309 PHE B C 1
ATOM 7979 O O . PHE B 1 309 ? -6.859 -15.094 -25.484 1 90.44 309 PHE B O 1
ATOM 7986 N N . GLU B 1 310 ? -8.609 -15.648 -26.75 1 92.25 310 GLU B N 1
ATOM 7987 C CA . GLU B 1 310 ? -9.352 -16.266 -25.641 1 92.25 310 GLU B CA 1
ATOM 7988 C C . GLU B 1 310 ? -8.594 -17.453 -25.062 1 92.25 310 GLU B C 1
ATOM 7990 O O . GLU B 1 310 ? -8.492 -17.609 -23.844 1 92.25 310 GLU B O 1
ATOM 7995 N N . ALA B 1 311 ? -8.031 -18.188 -25.953 1 88.25 311 ALA B N 1
ATOM 7996 C CA . ALA B 1 311 ? -7.246 -19.344 -25.5 1 88.25 311 ALA B CA 1
ATOM 7997 C C . ALA B 1 311 ? -5.992 -18.891 -24.75 1 88.25 311 ALA B C 1
ATOM 7999 O O . ALA B 1 311 ? -5.645 -19.453 -23.719 1 88.25 311 ALA B O 1
ATOM 8000 N N . THR B 1 312 ? -5.371 -17.859 -25.234 1 90.12 312 THR B N 1
ATOM 8001 C CA . THR B 1 312 ? -4.176 -17.312 -24.594 1 90.12 312 THR B CA 1
ATOM 8002 C C . THR B 1 312 ? -4.516 -16.734 -23.234 1 90.12 312 THR B C 1
ATOM 8004 O O . THR B 1 312 ? -3.805 -16.969 -22.25 1 90.12 312 THR B O 1
ATOM 8007 N N . GLU B 1 313 ? -5.598 -16.047 -23.188 1 93.44 313 GLU B N 1
ATOM 8008 C CA . GLU B 1 313 ? -6.004 -15.414 -21.938 1 93.44 313 GLU B CA 1
ATOM 8009 C C . GLU B 1 313 ? -6.371 -16.453 -20.875 1 93.44 313 GLU B C 1
ATOM 8011 O O . GLU B 1 313 ? -6.109 -16.266 -19.688 1 93.44 313 GLU B O 1
ATOM 8016 N N . THR B 1 314 ? -6.977 -17.547 -21.297 1 93.25 314 THR B N 1
ATOM 8017 C CA . THR B 1 314 ? -7.293 -18.656 -20.391 1 93.25 314 THR B CA 1
ATOM 8018 C C . THR B 1 314 ? -6.031 -19.156 -19.688 1 93.25 314 THR B C 1
ATOM 8020 O O . THR B 1 314 ? -6.008 -19.328 -18.469 1 93.25 314 THR B O 1
ATOM 8023 N N . ASN B 1 315 ? -5.055 -19.312 -20.469 1 91 315 ASN B N 1
ATOM 8024 C CA . ASN B 1 315 ? -3.799 -19.828 -19.938 1 91 315 ASN B CA 1
ATOM 8025 C C . ASN B 1 315 ? -3.109 -18.797 -19.047 1 91 315 ASN B C 1
ATOM 8027 O O . ASN B 1 315 ? -2.568 -19.141 -18 1 91 315 ASN B O 1
ATOM 8031 N N . ARG B 1 316 ? -3.164 -17.562 -19.453 1 92.81 316 ARG B N 1
ATOM 8032 C CA . ARG B 1 316 ? -2.559 -16.5 -18.656 1 92.81 316 ARG B CA 1
ATOM 8033 C C . ARG B 1 316 ? -3.262 -16.359 -17.312 1 92.81 316 ARG B C 1
ATOM 8035 O O . ARG B 1 316 ? -2.609 -16.172 -16.281 1 92.81 316 ARG B O 1
ATOM 8042 N N . LEU B 1 317 ? -4.535 -16.5 -17.328 1 95.5 317 LEU B N 1
ATOM 8043 C CA . LEU B 1 317 ? -5.305 -16.406 -16.094 1 95.5 317 LEU B CA 1
ATOM 8044 C C . LEU B 1 317 ? -4.977 -17.578 -15.164 1 95.5 317 LEU B C 1
ATOM 8046 O O . LEU B 1 317 ? -4.809 -17.391 -13.953 1 95.5 317 LEU B O 1
ATOM 8050 N N . PHE B 1 318 ? -4.852 -18.688 -15.75 1 93.44 318 PHE B N 1
ATOM 8051 C CA . PHE B 1 318 ? -4.566 -19.875 -14.961 1 93.44 318 PHE B CA 1
ATOM 8052 C C . PHE B 1 318 ? -3.238 -19.734 -14.227 1 93.44 318 PHE B C 1
ATOM 8054 O O . PHE B 1 318 ? -3.094 -20.219 -13.102 1 93.44 318 PHE B O 1
ATOM 8061 N N . HIS B 1 319 ? -2.35 -19.047 -14.883 1 90.88 319 HIS B N 1
ATOM 8062 C CA . HIS B 1 319 ? -1.015 -18.906 -14.305 1 90.88 319 HIS B CA 1
ATOM 8063 C C . HIS B 1 319 ? -0.833 -17.547 -13.656 1 90.88 319 HIS B C 1
ATOM 8065 O O . HIS B 1 319 ? 0.284 -17.156 -13.305 1 90.88 319 HIS B O 1
ATOM 8071 N N . ASN B 1 320 ? -1.904 -16.781 -13.609 1 88.62 320 ASN B N 1
ATOM 8072 C CA . ASN B 1 320 ? -1.914 -15.461 -12.969 1 88.62 320 ASN B CA 1
ATOM 8073 C C . ASN B 1 320 ? -0.929 -14.508 -13.641 1 88.62 320 ASN B C 1
ATOM 8075 O O . ASN B 1 320 ? -0.181 -13.805 -12.961 1 88.62 320 ASN B O 1
ATOM 8079 N N . THR B 1 321 ? -0.857 -14.539 -14.945 1 89.31 321 THR B N 1
ATOM 8080 C CA . THR B 1 321 ? 0.047 -13.664 -15.688 1 89.31 321 THR B CA 1
ATOM 8081 C C . THR B 1 321 ? -0.734 -12.734 -16.609 1 89.31 321 THR B C 1
ATOM 8083 O O . THR B 1 321 ? -0.144 -12.023 -17.422 1 89.31 321 THR B O 1
ATOM 8086 N N . SER B 1 322 ? -2.027 -12.781 -16.469 1 93.62 322 SER B N 1
ATOM 8087 C CA . SER B 1 322 ? -2.861 -11.914 -17.297 1 93.62 322 SER B CA 1
ATOM 8088 C C . SER B 1 322 ? -2.627 -10.445 -16.969 1 93.62 322 SER B C 1
ATOM 8090 O O . SER B 1 322 ? -2.484 -10.078 -15.805 1 93.62 322 SER B O 1
ATOM 8092 N N . GLN B 1 323 ? -2.627 -9.656 -18.031 1 89.56 323 GLN B N 1
ATOM 8093 C CA . GLN B 1 323 ? -2.488 -8.219 -17.859 1 89.56 323 GLN B CA 1
ATOM 8094 C C . GLN B 1 323 ? -3.852 -7.543 -17.734 1 89.56 323 GLN B C 1
ATOM 8096 O O . GLN B 1 323 ? -3.938 -6.352 -17.438 1 89.56 323 GLN B O 1
ATOM 8101 N N . LEU B 1 324 ? -4.883 -8.336 -17.875 1 93.44 324 LEU B N 1
ATOM 8102 C CA . LEU B 1 324 ? -6.23 -7.777 -17.891 1 93.44 324 LEU B CA 1
ATOM 8103 C C . LEU B 1 324 ? -6.953 -8.062 -16.594 1 93.44 324 LEU B C 1
ATOM 8105 O O . LEU B 1 324 ? -7.637 -7.195 -16.047 1 93.44 324 LEU B O 1
ATOM 8109 N N . SER B 1 325 ? -6.789 -9.312 -16.141 1 95.62 325 SER B N 1
ATOM 8110 C CA . SER B 1 325 ? -7.543 -9.734 -14.961 1 95.62 325 SER B CA 1
ATOM 8111 C C . SER B 1 325 ? -6.711 -10.648 -14.062 1 95.62 325 SER B C 1
ATOM 8113 O O . SER B 1 325 ? -5.652 -11.133 -14.477 1 95.62 325 SER B O 1
ATOM 8115 N N . GLU B 1 326 ? -7.16 -10.734 -12.875 1 96.06 326 GLU B N 1
ATOM 8116 C CA . GLU B 1 326 ? -6.586 -11.703 -11.945 1 96.06 326 GLU B CA 1
ATOM 8117 C C . GLU B 1 326 ? -7.672 -12.438 -11.164 1 96.06 326 GLU B C 1
ATOM 8119 O O . GLU B 1 326 ? -8.797 -11.945 -11.055 1 96.06 326 GLU B O 1
ATOM 8124 N N . ILE B 1 327 ? -7.359 -13.617 -10.773 1 97.5 327 ILE B N 1
ATOM 8125 C CA . ILE B 1 327 ? -8.289 -14.422 -9.984 1 97.5 327 ILE B CA 1
ATOM 8126 C C . ILE B 1 327 ? -7.965 -14.281 -8.5 1 97.5 327 ILE B C 1
ATOM 8128 O O . ILE B 1 327 ? -6.809 -14.422 -8.102 1 97.5 327 ILE B O 1
ATOM 8132 N N . ARG B 1 328 ? -8.969 -13.961 -7.77 1 96.5 328 ARG B N 1
ATOM 8133 C CA . ARG B 1 328 ? -8.844 -13.883 -6.32 1 96.5 328 ARG B CA 1
ATOM 8134 C C . ARG B 1 328 ? -9.758 -14.891 -5.633 1 96.5 328 ARG B C 1
ATOM 8136 O O . ARG B 1 328 ? -10.797 -15.273 -6.188 1 96.5 328 ARG B O 1
ATOM 8143 N N . ILE B 1 329 ? -9.32 -15.328 -4.504 1 96.44 329 ILE B N 1
ATOM 8144 C CA . ILE B 1 329 ? -10.078 -16.297 -3.713 1 96.44 329 ILE B CA 1
ATOM 8145 C C . ILE B 1 329 ? -10.484 -15.664 -2.385 1 96.44 329 ILE B C 1
ATOM 8147 O O . ILE B 1 329 ? -9.695 -14.969 -1.748 1 96.44 329 ILE B O 1
ATOM 8151 N N . THR B 1 330 ? -11.727 -15.828 -1.98 1 95.81 330 THR B N 1
ATOM 8152 C CA . THR B 1 330 ? -12.188 -15.32 -0.694 1 95.81 330 THR B CA 1
ATOM 8153 C C . THR B 1 330 ? -13.258 -16.234 -0.105 1 95.81 330 THR B C 1
ATOM 8155 O O . THR B 1 330 ? -13.898 -17 -0.831 1 95.81 330 THR B O 1
ATOM 8158 N N . ALA B 1 331 ? -13.305 -16.188 1.153 1 93.81 331 ALA B N 1
ATOM 8159 C CA . ALA B 1 331 ? -14.438 -16.828 1.823 1 93.81 331 ALA B CA 1
ATOM 8160 C C . ALA B 1 331 ? -15.617 -15.867 1.94 1 93.81 331 ALA B C 1
ATOM 8162 O O . ALA B 1 331 ? -15.43 -14.656 2.109 1 93.81 331 ALA B O 1
ATOM 8163 N N . THR B 1 332 ? -16.781 -16.328 1.72 1 93.69 332 THR B N 1
ATOM 8164 C CA . THR B 1 332 ? -17.969 -15.492 1.844 1 93.69 332 THR B CA 1
ATOM 8165 C C . THR B 1 332 ? -19.078 -16.219 2.604 1 93.69 332 THR B C 1
ATOM 8167 O O . THR B 1 332 ? -19.125 -17.453 2.582 1 93.69 332 THR B O 1
ATOM 8170 N N . ASP B 1 333 ? -19.906 -15.516 3.197 1 91.31 333 ASP B N 1
ATOM 8171 C CA . ASP B 1 333 ? -21.031 -16.078 3.945 1 91.31 333 ASP B CA 1
ATOM 8172 C C . ASP B 1 333 ? -22.078 -16.688 3.004 1 91.31 333 ASP B C 1
ATOM 8174 O O . ASP B 1 333 ? -22.875 -17.516 3.418 1 91.31 333 ASP B O 1
ATOM 8178 N N . ASP B 1 334 ? -22.078 -16.234 1.812 1 91.88 334 ASP B N 1
ATOM 8179 C CA . ASP B 1 334 ? -23.047 -16.734 0.836 1 91.88 334 ASP B CA 1
ATOM 8180 C C . ASP B 1 334 ? -22.781 -18.188 0.487 1 91.88 334 ASP B C 1
ATOM 8182 O O . ASP B 1 334 ? -23.672 -18.891 0.011 1 91.88 334 ASP B O 1
ATOM 8186 N N . ILE B 1 335 ? -21.594 -18.578 0.625 1 92.06 335 ILE B N 1
ATOM 8187 C CA . ILE B 1 335 ? -21.172 -19.953 0.346 1 92.06 335 ILE B CA 1
ATOM 8188 C C . ILE B 1 335 ? -20.422 -20.516 1.545 1 92.06 335 ILE B C 1
ATOM 8190 O O . ILE B 1 335 ? -19.188 -20.641 1.511 1 92.06 335 ILE B O 1
ATOM 8194 N N . PRO B 1 336 ? -21.109 -20.969 2.523 1 86.19 336 PRO B N 1
ATOM 8195 C CA . PRO B 1 336 ? -20.438 -21.406 3.748 1 86.19 336 PRO B CA 1
ATOM 8196 C C . PRO B 1 336 ? -19.547 -22.625 3.527 1 86.19 336 PRO B C 1
ATOM 8198 O O . PRO B 1 336 ? -19.953 -23.578 2.84 1 86.19 336 PRO B O 1
ATOM 8201 N N . GLY B 1 337 ? -18.438 -22.609 4.059 1 82.44 337 GLY B N 1
ATOM 8202 C CA . GLY B 1 337 ? -17.547 -23.766 4.062 1 82.44 337 GLY B CA 1
ATOM 8203 C C . GLY B 1 337 ? -16.719 -23.891 2.797 1 82.44 337 GLY B C 1
ATOM 8204 O O . GLY B 1 337 ? -16.016 -24.875 2.605 1 82.44 337 GLY B O 1
ATOM 8205 N N . ALA B 1 338 ? -16.984 -22.969 1.873 1 89.81 338 ALA B N 1
ATOM 8206 C CA . ALA B 1 338 ? -16.219 -23.031 0.631 1 89.81 338 ALA B CA 1
ATOM 8207 C C . ALA B 1 338 ? -15.625 -21.672 0.276 1 89.81 338 ALA B C 1
ATOM 8209 O O . ALA B 1 338 ? -16.047 -20.641 0.82 1 89.81 338 ALA B O 1
ATOM 8210 N N . GLU B 1 339 ? -14.633 -21.734 -0.525 1 95.56 339 GLU B N 1
ATOM 8211 C CA . GLU B 1 339 ? -14.023 -20.516 -1.033 1 95.56 339 GLU B CA 1
ATOM 8212 C C . GLU B 1 339 ? -14.562 -20.156 -2.414 1 95.56 339 GLU B C 1
ATOM 8214 O O . GLU B 1 339 ? -15.008 -21.031 -3.156 1 95.56 339 GLU B O 1
ATOM 8219 N N . LEU B 1 340 ? -14.602 -18.891 -2.639 1 97.81 340 LEU B N 1
ATOM 8220 C CA . LEU B 1 340 ? -15.102 -18.359 -3.902 1 97.81 340 LEU B CA 1
ATOM 8221 C C . LEU B 1 340 ? -13.977 -17.734 -4.715 1 97.81 340 LEU B C 1
ATOM 8223 O O . LEU B 1 340 ? -13.281 -16.844 -4.234 1 97.81 340 LEU B O 1
ATOM 8227 N N . ALA B 1 341 ? -13.758 -18.312 -5.883 1 98.31 341 ALA B N 1
ATOM 8228 C CA . ALA B 1 341 ? -12.852 -17.672 -6.836 1 98.31 341 ALA B CA 1
ATOM 8229 C C . ALA B 1 341 ? -13.602 -16.672 -7.711 1 98.31 341 ALA B C 1
ATOM 8231 O O . ALA B 1 341 ? -14.695 -16.953 -8.195 1 98.31 341 ALA B O 1
ATOM 8232 N N . TYR B 1 342 ? -13.062 -15.469 -7.863 1 98 342 TYR B N 1
ATOM 8233 C CA . TYR B 1 342 ? -13.719 -14.461 -8.688 1 98 342 TYR B CA 1
ATOM 8234 C C . TYR B 1 342 ? -12.695 -13.633 -9.461 1 98 342 TYR B C 1
ATOM 8236 O O . TYR B 1 342 ? -11.516 -13.602 -9.109 1 98 342 TYR B O 1
ATOM 8244 N N . LEU B 1 343 ? -13.172 -13.023 -10.539 1 97.31 343 LEU B N 1
ATOM 8245 C CA . LEU B 1 343 ? -12.312 -12.242 -11.43 1 97.31 343 LEU B CA 1
ATOM 8246 C C . LEU B 1 343 ? -12.328 -10.766 -11.031 1 97.31 343 LEU B C 1
ATOM 8248 O O . LEU B 1 343 ? -13.391 -10.188 -10.82 1 97.31 343 LEU B O 1
ATOM 8252 N N . ILE B 1 344 ? -11.164 -10.234 -10.945 1 96.31 344 ILE B N 1
ATOM 8253 C CA . ILE B 1 344 ? -11.008 -8.797 -10.766 1 96.31 344 ILE B CA 1
ATOM 8254 C C . ILE B 1 344 ? -10.016 -8.258 -11.789 1 96.31 344 ILE B C 1
ATOM 8256 O O . ILE B 1 344 ? -9.266 -9.016 -12.406 1 96.31 344 ILE B O 1
ATOM 8260 N N . PRO B 1 345 ? -10.094 -6.984 -12.047 1 94.94 345 PRO B N 1
ATOM 8261 C CA . PRO B 1 345 ? -9.062 -6.438 -12.938 1 94.94 345 PRO B CA 1
ATOM 8262 C C . PRO B 1 345 ? -7.656 -6.566 -12.352 1 94.94 345 PRO B C 1
ATOM 8264 O O . PRO B 1 345 ? -7.496 -6.652 -11.133 1 94.94 345 PRO B O 1
ATOM 8267 N N . GLN B 1 346 ? -6.715 -6.668 -13.273 1 93.62 346 GLN B N 1
ATOM 8268 C CA . GLN B 1 346 ? -5.332 -6.695 -12.812 1 93.62 346 GLN B CA 1
ATOM 8269 C C . GLN B 1 346 ? -5 -5.445 -12 1 93.62 346 GLN B C 1
ATOM 8271 O O . GLN B 1 346 ? -5.047 -4.328 -12.523 1 93.62 346 GLN B O 1
ATOM 8276 N N . GLN B 1 347 ? -4.582 -5.59 -10.766 1 88.19 347 GLN B N 1
ATOM 8277 C CA . GLN B 1 347 ? -4.441 -4.492 -9.812 1 88.19 347 GLN B CA 1
ATOM 8278 C C . GLN B 1 347 ? -3.217 -3.639 -10.141 1 88.19 347 GLN B C 1
ATOM 8280 O O . GLN B 1 347 ? -3.201 -2.438 -9.867 1 88.19 347 GLN B O 1
ATOM 8285 N N . GLN B 1 348 ? -2.227 -4.172 -10.766 1 83.12 348 GLN B N 1
ATOM 8286 C CA . GLN B 1 348 ? -1.014 -3.426 -11.078 1 83.12 348 GLN B CA 1
ATOM 8287 C C . GLN B 1 348 ? -1.272 -2.393 -12.172 1 83.12 348 GLN B C 1
ATOM 8289 O O . GLN B 1 348 ? -0.552 -1.396 -12.273 1 83.12 348 GLN B O 1
ATOM 8294 N N . THR B 1 349 ? -2.344 -2.58 -12.953 1 83.62 349 THR B N 1
ATOM 8295 C CA . THR B 1 349 ? -2.611 -1.688 -14.078 1 83.62 349 THR B CA 1
ATOM 8296 C C . THR B 1 349 ? -3.777 -0.754 -13.758 1 83.62 349 THR B C 1
ATOM 8298 O O . THR B 1 349 ? -4.117 0.115 -14.562 1 83.62 349 THR B O 1
ATOM 8301 N N . THR B 1 350 ? -4.312 -0.896 -12.609 1 87.12 350 THR B N 1
ATOM 8302 C CA . THR B 1 350 ? -5.438 -0.051 -12.227 1 87.12 350 THR B CA 1
ATOM 8303 C C . THR B 1 350 ? -4.945 1.268 -11.641 1 87.12 350 THR B C 1
ATOM 8305 O O . THR B 1 350 ? -3.871 1.324 -11.039 1 87.12 350 THR B O 1
ATOM 8308 N N . VAL B 1 351 ? -5.742 2.279 -11.906 1 86.12 351 VAL B N 1
ATOM 8309 C CA . VAL B 1 351 ? -5.422 3.6 -11.375 1 86.12 351 VAL B CA 1
ATOM 8310 C C . VAL B 1 351 ? -5.41 3.555 -9.852 1 86.12 351 VAL B C 1
ATOM 8312 O O . VAL B 1 351 ? -6.352 3.061 -9.234 1 86.12 351 VAL B O 1
ATOM 8315 N N . PRO B 1 352 ? -4.355 4.066 -9.305 1 87.12 352 PRO B N 1
ATOM 8316 C CA . PRO B 1 352 ? -4.266 4.027 -7.84 1 87.12 352 PRO B CA 1
ATOM 8317 C C . PRO B 1 352 ? -5.359 4.852 -7.16 1 87.12 352 PRO B C 1
ATOM 8319 O O . PRO B 1 352 ? -5.875 5.805 -7.746 1 87.12 352 PRO B O 1
ATOM 8322 N N . ASN B 1 353 ? -5.82 4.516 -5.953 1 90.56 353 ASN B N 1
ATOM 8323 C CA . ASN B 1 353 ? -6.762 5.211 -5.082 1 90.56 353 ASN B CA 1
ATOM 8324 C C . ASN B 1 353 ? -8.164 5.25 -5.688 1 90.56 353 ASN B C 1
ATOM 8326 O O . ASN B 1 353 ? -8.875 6.242 -5.543 1 90.56 353 ASN B O 1
ATOM 8330 N N . THR B 1 354 ? -8.484 4.246 -6.453 1 93.38 354 THR B N 1
ATOM 8331 C CA . THR B 1 354 ? -9.828 4.102 -7.004 1 93.38 354 THR B CA 1
ATOM 8332 C C . THR B 1 354 ? -10.625 3.062 -6.223 1 93.38 354 THR B C 1
ATOM 8334 O O . THR B 1 354 ? -10.141 1.955 -5.98 1 93.38 354 THR B O 1
ATOM 8337 N N . ASP B 1 355 ? -11.805 3.453 -5.797 1 94.38 355 ASP B N 1
ATOM 8338 C CA . ASP B 1 355 ? -12.773 2.541 -5.195 1 94.38 355 ASP B CA 1
ATOM 8339 C C . ASP B 1 355 ? -13.914 2.238 -6.16 1 94.38 355 ASP B C 1
ATOM 8341 O O . ASP B 1 355 ? -14.336 3.111 -6.922 1 94.38 355 ASP B O 1
ATOM 8345 N N . TYR B 1 356 ? -14.367 1.046 -6.109 1 95.5 356 TYR B N 1
ATOM 8346 C CA . TYR B 1 356 ? -15.406 0.719 -7.082 1 95.5 356 TYR B CA 1
ATOM 8347 C C . TYR B 1 356 ? -16.234 -0.465 -6.609 1 95.5 356 TYR B C 1
ATOM 8349 O O . TYR B 1 356 ? -15.836 -1.196 -5.703 1 95.5 356 TYR B O 1
ATOM 8357 N N . GLU B 1 357 ? -17.438 -0.536 -7.121 1 96.31 357 GLU B N 1
ATOM 8358 C CA . GLU B 1 357 ? -18.328 -1.691 -7.094 1 96.31 357 GLU B CA 1
ATOM 8359 C C . GLU B 1 357 ? -18.531 -2.27 -8.492 1 96.31 357 GLU B C 1
ATOM 8361 O O . GLU B 1 357 ? -18.781 -1.529 -9.445 1 96.31 357 GLU B O 1
ATOM 8366 N N . ALA B 1 358 ? -18.344 -3.51 -8.586 1 97.38 358 ALA B N 1
ATOM 8367 C CA . ALA B 1 358 ? -18.406 -4.113 -9.914 1 97.38 358 ALA B CA 1
ATOM 8368 C C . ALA B 1 358 ? -19.078 -5.488 -9.859 1 97.38 358 ALA B C 1
ATOM 8370 O O . ALA B 1 358 ? -19.234 -6.059 -8.773 1 97.38 358 ALA B O 1
ATOM 8371 N N . SER B 1 359 ? -19.562 -5.902 -11.055 1 97.44 359 SER B N 1
ATOM 8372 C CA . SER B 1 359 ? -20.125 -7.242 -11.219 1 97.44 359 SER B CA 1
ATOM 8373 C C . SER B 1 359 ? -19.156 -8.148 -11.969 1 97.44 359 SER B C 1
ATOM 8375 O O . SER B 1 359 ? -18.469 -7.711 -12.898 1 97.44 359 SER B O 1
ATOM 8377 N N . THR B 1 360 ? -19.078 -9.359 -11.523 1 97.62 360 THR B N 1
ATOM 8378 C CA . THR B 1 360 ? -18.188 -10.32 -12.164 1 97.62 360 THR B CA 1
ATOM 8379 C C . THR B 1 360 ? -18.719 -11.742 -12.008 1 97.62 360 THR B C 1
ATOM 8381 O O . THR B 1 360 ? -19.844 -11.945 -11.562 1 97.62 360 THR B O 1
ATOM 8384 N N . ILE B 1 361 ? -17.938 -12.695 -12.492 1 96.81 361 ILE B N 1
ATOM 8385 C CA . ILE B 1 361 ? -18.281 -14.109 -12.414 1 96.81 361 ILE B CA 1
ATOM 8386 C C . ILE B 1 361 ? -17.406 -14.789 -11.359 1 96.81 361 ILE B C 1
ATOM 8388 O O . ILE B 1 361 ? -16.219 -14.477 -11.234 1 96.81 361 ILE B O 1
ATOM 8392 N N . GLY B 1 362 ? -18.062 -15.68 -10.625 1 97.81 362 GLY B N 1
ATOM 8393 C CA . GLY B 1 362 ? -17.328 -16.453 -9.633 1 97.81 362 GLY B CA 1
ATOM 8394 C C . GLY B 1 362 ? -17.625 -17.938 -9.68 1 97.81 362 GLY B C 1
ATOM 8395 O O . GLY B 1 362 ? -18.672 -18.344 -10.195 1 97.81 362 GLY B O 1
ATOM 8396 N N . ILE B 1 363 ? -16.672 -18.719 -9.281 1 98.44 363 ILE B N 1
ATOM 8397 C CA . ILE B 1 363 ? -16.797 -20.172 -9.219 1 98.44 363 ILE B CA 1
ATOM 8398 C C . ILE B 1 363 ? -16.453 -20.656 -7.809 1 98.44 363 ILE B C 1
ATOM 8400 O O . ILE B 1 363 ? -15.508 -20.172 -7.191 1 98.44 363 ILE B O 1
ATOM 8404 N N . SER B 1 364 ? -17.219 -21.562 -7.316 1 98.19 364 SER B N 1
ATOM 8405 C CA . SER B 1 364 ? -16.938 -22.234 -6.051 1 98.19 364 SER B CA 1
ATOM 8406 C C . SER B 1 364 ? -17.047 -23.75 -6.188 1 98.19 364 SER B C 1
ATOM 8408 O O . SER B 1 364 ? -17.984 -24.25 -6.809 1 98.19 364 SER B O 1
ATOM 8410 N N . THR B 1 365 ? -16.062 -24.438 -5.703 1 97.75 365 THR B N 1
ATOM 8411 C CA . THR B 1 365 ? -16.047 -25.891 -5.688 1 97.75 365 THR B CA 1
ATOM 8412 C C . THR B 1 365 ? -16.062 -26.406 -4.254 1 97.75 365 THR B C 1
ATOM 8414 O O . THR B 1 365 ? -15.203 -26.062 -3.447 1 97.75 365 THR B O 1
ATOM 8417 N N . THR B 1 366 ? -17.062 -27.203 -3.936 1 96.75 366 THR B N 1
ATOM 8418 C CA . THR B 1 366 ? -17.156 -27.859 -2.639 1 96.75 366 THR B CA 1
ATOM 8419 C C . THR B 1 366 ? -17 -29.375 -2.789 1 96.75 366 THR B C 1
ATOM 8421 O O . THR B 1 366 ? -17.688 -30 -3.602 1 96.75 366 THR B O 1
ATOM 8424 N N . CYS B 1 367 ? -16.078 -29.891 -2.004 1 96.94 367 CYS B N 1
ATOM 8425 C CA . CYS B 1 367 ? -15.797 -31.312 -2.131 1 96.94 367 CYS B CA 1
ATOM 8426 C C . CYS B 1 367 ? -16.047 -32.062 -0.815 1 96.94 367 CYS B C 1
ATOM 8428 O O . CYS B 1 367 ? -16.047 -31.422 0.25 1 96.94 367 CYS B O 1
ATOM 8430 N N . ARG B 1 368 ? -16.266 -33.312 -0.873 1 95.75 368 ARG B N 1
ATOM 8431 C CA . ARG B 1 368 ? -16.344 -34.219 0.272 1 95.75 368 ARG B CA 1
ATOM 8432 C C . ARG B 1 368 ? -15.695 -35.562 -0.039 1 95.75 368 ARG B C 1
ATOM 8434 O O . ARG B 1 368 ? -15.688 -36 -1.19 1 95.75 368 ARG B O 1
ATOM 8441 N N . PHE B 1 369 ? -15.195 -36.156 0.975 1 96.5 369 PHE B N 1
ATOM 8442 C CA . PHE B 1 369 ? -14.68 -37.5 0.841 1 96.5 369 PHE B CA 1
ATOM 8443 C C . PHE B 1 369 ? -15.82 -38.531 0.823 1 96.5 369 PHE B C 1
ATOM 8445 O O . PHE B 1 369 ? -16.797 -38.375 1.562 1 96.5 369 PHE B O 1
ATOM 8452 N N . VAL B 1 370 ? -15.625 -39.469 -0.063 1 96.69 370 VAL B N 1
ATOM 8453 C CA . VAL B 1 370 ? -16.578 -40.562 -0.071 1 96.69 370 VAL B CA 1
ATOM 8454 C C . VAL B 1 370 ? -16.031 -41.719 0.777 1 96.69 370 VAL B C 1
ATOM 8456 O O . VAL B 1 370 ? -14.844 -42.062 0.694 1 96.69 370 VAL B O 1
ATOM 8459 N N . ASN B 1 371 ? -16.891 -42.25 1.549 1 95.06 371 ASN B N 1
ATOM 8460 C CA . ASN B 1 371 ? -16.484 -43.406 2.373 1 95.06 371 ASN B CA 1
ATOM 8461 C C . ASN B 1 371 ? -15.984 -44.562 1.521 1 95.06 371 ASN B C 1
ATOM 8463 O O . ASN B 1 371 ? -16.703 -45.031 0.648 1 95.06 371 ASN B O 1
ATOM 8467 N N . PRO B 1 372 ? -14.789 -45 1.832 1 95.06 372 PRO B N 1
ATOM 8468 C CA . PRO B 1 372 ? -14.234 -46.062 1.024 1 95.06 372 PRO B CA 1
ATOM 8469 C C . PRO B 1 372 ? -15.102 -47.344 1.046 1 95.06 372 PRO B C 1
ATOM 8471 O O . PRO B 1 372 ? -15.211 -48.031 0.032 1 95.06 372 PRO B O 1
ATOM 8474 N N . SER B 1 373 ? -15.742 -47.625 2.133 1 94 373 SER B N 1
ATOM 8475 C CA . SER B 1 373 ? -16.578 -48.812 2.25 1 94 373 SER B CA 1
ATOM 8476 C C . SER B 1 373 ? -17.812 -48.719 1.366 1 94 373 SER B C 1
ATOM 8478 O O . SER B 1 373 ? -18.281 -49.719 0.819 1 94 373 SER B O 1
ATOM 8480 N N . SER B 1 374 ? -18.312 -47.531 1.222 1 94.62 374 SER B N 1
ATOM 8481 C CA . SER B 1 374 ? -19.5 -47.344 0.385 1 94.62 374 SER B CA 1
ATOM 8482 C C . SER B 1 374 ? -19.172 -47.562 -1.088 1 94.62 374 SER B C 1
ATOM 8484 O O . SER B 1 374 ? -20.062 -47.875 -1.885 1 94.62 374 SER B O 1
ATOM 8486 N N . CYS B 1 375 ? -17.922 -47.469 -1.442 1 96.12 375 CYS B N 1
ATOM 8487 C CA . CYS B 1 375 ? -17.484 -47.656 -2.82 1 96.12 375 CYS B CA 1
ATOM 8488 C C . CYS B 1 375 ? -16.812 -49.031 -2.977 1 96.12 375 CYS B C 1
ATOM 8490 O O . CYS B 1 375 ? -16.172 -49.281 -3.994 1 96.12 375 CYS B O 1
ATOM 8492 N N . GLY B 1 376 ? -16.875 -49.812 -1.941 1 95.06 376 GLY B N 1
ATOM 8493 C CA . GLY B 1 376 ? -16.312 -51.156 -2.006 1 95.06 376 GLY B CA 1
ATOM 8494 C C . GLY B 1 376 ? -14.836 -51.156 -2.328 1 95.06 376 GLY B C 1
ATOM 8495 O O . GLY B 1 376 ? -14.383 -51.969 -3.135 1 95.06 376 GLY B O 1
ATOM 8496 N N . MET B 1 377 ? -14.078 -50.25 -1.801 1 94.69 377 MET B N 1
ATOM 8497 C CA . MET B 1 377 ? -12.648 -50.188 -2.092 1 94.69 377 MET B CA 1
ATOM 8498 C C . MET B 1 377 ? -11.922 -51.406 -1.484 1 94.69 377 MET B C 1
ATOM 8500 O O . MET B 1 377 ? -12.086 -51.688 -0.297 1 94.69 377 MET B O 1
ATOM 8504 N N . VAL B 1 378 ? -11.195 -52.094 -2.322 1 94.06 378 VAL B N 1
ATOM 8505 C CA . VAL B 1 378 ? -10.469 -53.281 -1.879 1 94.06 378 VAL B CA 1
ATOM 8506 C C . VAL B 1 378 ? -9.141 -53.375 -2.631 1 94.06 378 VAL B C 1
ATOM 8508 O O . VAL B 1 378 ? -9.055 -53 -3.807 1 94.06 378 VAL B O 1
ATOM 8511 N N . LEU B 1 379 ? -8.211 -53.844 -1.926 1 92.88 379 LEU B N 1
ATOM 8512 C CA . LEU B 1 379 ? -6.906 -54.062 -2.545 1 92.88 379 LEU B CA 1
ATOM 8513 C C . LEU B 1 379 ? -6.957 -55.219 -3.537 1 92.88 379 LEU B C 1
ATOM 8515 O O . LEU B 1 379 ? -7.582 -56.25 -3.264 1 92.88 379 LEU B O 1
ATOM 8519 N N . TRP B 1 380 ? -6.398 -54.906 -4.68 1 90.75 380 TRP B N 1
ATOM 8520 C CA . TRP B 1 380 ? -6.289 -55.938 -5.723 1 90.75 380 TRP B CA 1
ATOM 8521 C C . TRP B 1 380 ? -4.832 -56.156 -6.105 1 90.75 380 TRP B C 1
ATOM 8523 O O . TRP B 1 380 ? -4.098 -55.219 -6.391 1 90.75 380 TRP B O 1
ATOM 8533 N N . ASP B 1 381 ? -4.402 -57.406 -6.129 1 86.75 381 ASP B N 1
ATOM 8534 C CA . ASP B 1 381 ? -3.053 -57.844 -6.484 1 86.75 381 ASP B CA 1
ATOM 8535 C C . ASP B 1 381 ? -2.004 -57.094 -5.66 1 86.75 381 ASP B C 1
ATOM 8537 O O . ASP B 1 381 ? -0.972 -56.688 -6.188 1 86.75 381 ASP B O 1
ATOM 8541 N N . ASP B 1 382 ? -2.227 -56.781 -4.52 1 81.81 382 ASP B N 1
ATOM 8542 C CA . ASP B 1 382 ? -1.36 -56.219 -3.494 1 81.81 382 ASP B CA 1
ATOM 8543 C C . ASP B 1 382 ? -0.943 -54.781 -3.859 1 81.81 382 ASP B C 1
ATOM 8545 O O . ASP B 1 382 ? -0.276 -54.125 -3.076 1 81.81 382 ASP B O 1
ATOM 8549 N N . TYR B 1 383 ? -1.372 -54.344 -5.09 1 83.12 383 TYR B N 1
ATOM 8550 C CA . TYR B 1 383 ? -0.834 -53.031 -5.488 1 83.12 383 TYR B CA 1
ATOM 8551 C C . TYR B 1 383 ? -1.945 -52.125 -5.969 1 83.12 383 TYR B C 1
ATOM 8553 O O . TYR B 1 383 ? -1.814 -50.906 -5.895 1 83.12 383 TYR B O 1
ATOM 8561 N N . TYR B 1 384 ? -2.988 -52.656 -6.48 1 91.38 384 TYR B N 1
ATOM 8562 C CA . TYR B 1 384 ? -4.062 -51.875 -7.051 1 91.38 384 TYR B CA 1
ATOM 8563 C C . TYR B 1 384 ? -5.27 -51.812 -6.117 1 91.38 384 TYR B C 1
ATOM 8565 O O . TYR B 1 384 ? -5.398 -52.656 -5.227 1 91.38 384 TYR B O 1
ATOM 8573 N N . THR B 1 385 ? -6.047 -50.812 -6.27 1 94.88 385 THR B N 1
ATOM 8574 C CA . THR B 1 385 ? -7.27 -50.719 -5.48 1 94.88 385 THR B CA 1
ATOM 8575 C C . THR B 1 385 ? -8.492 -50.656 -6.391 1 94.88 385 THR B C 1
ATOM 8577 O O . THR B 1 385 ? -8.641 -49.719 -7.18 1 94.88 385 THR B O 1
ATOM 8580 N N . ASN B 1 386 ? -9.32 -51.594 -6.242 1 96 386 ASN B N 1
ATOM 8581 C CA . ASN B 1 386 ? -10.594 -51.562 -6.953 1 96 386 ASN B CA 1
ATOM 8582 C C . ASN B 1 386 ? -11.648 -50.781 -6.184 1 96 386 ASN B C 1
ATOM 8584 O O . ASN B 1 386 ? -11.695 -50.844 -4.953 1 96 386 ASN B O 1
ATOM 8588 N N . PHE B 1 387 ? -12.414 -50.062 -6.906 1 96.94 387 PHE B N 1
ATOM 8589 C CA . PHE B 1 387 ? -13.539 -49.344 -6.289 1 96.94 387 PHE B CA 1
ATOM 8590 C C . PHE B 1 387 ? -14.758 -49.375 -7.199 1 96.94 387 PHE B C 1
ATOM 8592 O O . PHE B 1 387 ? -14.633 -49.469 -8.422 1 96.94 387 PHE B O 1
ATOM 8599 N N . SER B 1 388 ? -15.953 -49.375 -6.656 1 97.06 388 SER B N 1
ATOM 8600 C CA . SER B 1 388 ? -17.234 -49.312 -7.355 1 97.06 388 SER B CA 1
ATOM 8601 C C . SER B 1 388 ? -18.25 -48.5 -6.555 1 97.06 388 SER B C 1
ATOM 8603 O O . SER B 1 388 ? -19 -49.062 -5.746 1 97.06 388 SER B O 1
ATOM 8605 N N . CYS B 1 389 ? -18.297 -47.281 -6.871 1 96.94 389 CYS B N 1
ATOM 8606 C CA . CYS B 1 389 ? -19.234 -46.438 -6.16 1 96.94 389 CYS B CA 1
ATOM 8607 C C . CYS B 1 389 ? -20.625 -46.531 -6.781 1 96.94 389 CYS B C 1
ATOM 8609 O O . CYS B 1 389 ? -21.625 -46.656 -6.066 1 96.94 389 CYS B O 1
ATOM 8611 N N . THR B 1 390 ? -20.703 -46.344 -8.117 1 96.5 390 THR B N 1
ATOM 8612 C CA . THR B 1 390 ? -21.906 -46.5 -8.914 1 96.5 390 THR B CA 1
ATOM 8613 C C . THR B 1 390 ? -21.594 -47.219 -10.227 1 96.5 390 THR B C 1
ATOM 8615 O O . THR B 1 390 ? -20.438 -47.531 -10.516 1 96.5 390 THR B O 1
ATOM 8618 N N . ASP B 1 391 ? -22.625 -47.438 -11.039 1 93.94 391 ASP B N 1
ATOM 8619 C CA . ASP B 1 391 ? -22.422 -48.125 -12.32 1 93.94 391 ASP B CA 1
ATOM 8620 C C . ASP B 1 391 ? -21.609 -47.25 -13.273 1 93.94 391 ASP B C 1
ATOM 8622 O O . ASP B 1 391 ? -20.953 -47.75 -14.18 1 93.94 391 ASP B O 1
ATOM 8626 N N . MET B 1 392 ? -21.641 -45.969 -12.953 1 93.5 392 MET B N 1
ATOM 8627 C CA . MET B 1 392 ? -20.984 -45.031 -13.875 1 93.5 392 MET B CA 1
ATOM 8628 C C . MET B 1 392 ? -19.688 -44.5 -13.266 1 93.5 392 MET B C 1
ATOM 8630 O O . MET B 1 392 ? -19 -43.688 -13.883 1 93.5 392 MET B O 1
ATOM 8634 N N . PHE B 1 393 ? -19.375 -45 -12.031 1 96.06 393 PHE B N 1
ATOM 8635 C CA . PHE B 1 393 ? -18.141 -44.531 -11.406 1 96.06 393 PHE B CA 1
ATOM 8636 C C . PHE B 1 393 ? -17.438 -45.688 -10.688 1 96.06 393 PHE B C 1
ATOM 8638 O O . PHE B 1 393 ? -17.625 -45.875 -9.484 1 96.06 393 PHE B O 1
ATOM 8645 N N . HIS B 1 394 ? -16.703 -46.406 -11.375 1 96.19 394 HIS B N 1
ATOM 8646 C CA . HIS B 1 394 ? -15.938 -47.531 -10.891 1 96.19 394 HIS B CA 1
ATOM 8647 C C . HIS B 1 394 ? -14.641 -47.719 -11.672 1 96.19 394 HIS B C 1
ATOM 8649 O O . HIS B 1 394 ? -14.508 -47.188 -12.781 1 96.19 394 HIS B O 1
ATOM 8655 N N . GLY B 1 395 ? -13.633 -48.344 -11.031 1 95.44 395 GLY B N 1
ATOM 8656 C CA . GLY B 1 395 ? -12.352 -48.531 -11.695 1 95.44 395 GLY B CA 1
ATOM 8657 C C . GLY B 1 395 ? -11.273 -49.062 -10.773 1 95.44 395 GLY B C 1
ATOM 8658 O O . GLY B 1 395 ? -11.586 -49.656 -9.734 1 95.44 395 GLY B O 1
ATOM 8659 N N . THR B 1 396 ? -10.078 -49.031 -11.273 1 95.06 396 THR B N 1
ATOM 8660 C CA . THR B 1 396 ? -8.93 -49.5 -10.516 1 95.06 396 THR B CA 1
ATOM 8661 C C . THR B 1 396 ? -7.859 -48.438 -10.391 1 95.06 396 THR B C 1
ATOM 8663 O O . THR B 1 396 ? -7.234 -48.062 -11.383 1 95.06 396 THR B O 1
ATOM 8666 N N . ILE B 1 397 ? -7.645 -48.031 -9.148 1 92.81 397 ILE B N 1
ATOM 8667 C CA . ILE B 1 397 ? -6.621 -47.031 -8.867 1 92.81 397 ILE B CA 1
ATOM 8668 C C . ILE B 1 397 ? -5.246 -47.688 -8.836 1 92.81 397 ILE B C 1
ATOM 8670 O O . ILE B 1 397 ? -5.086 -48.781 -8.273 1 92.81 397 ILE B O 1
ATOM 8674 N N . GLY B 1 398 ? -4.27 -47.062 -9.383 1 86.62 398 GLY B N 1
ATOM 8675 C CA . GLY B 1 398 ? -2.906 -47.594 -9.383 1 86.62 398 GLY B CA 1
ATOM 8676 C C . GLY B 1 398 ? -2.529 -48.281 -10.672 1 86.62 398 GLY B C 1
ATOM 8677 O O . GLY B 1 398 ? -1.347 -48.5 -10.938 1 86.62 398 GLY B O 1
ATOM 8678 N N . MET B 1 399 ? -3.574 -48.594 -11.484 1 84.38 399 MET B N 1
ATOM 8679 C CA . MET B 1 399 ? -3.346 -49.25 -12.766 1 84.38 399 MET B CA 1
ATOM 8680 C C . MET B 1 399 ? -3.158 -48.219 -13.875 1 84.38 399 MET B C 1
ATOM 8682 O O . MET B 1 399 ? -3.992 -47.312 -14.047 1 84.38 399 MET B O 1
ATOM 8686 N N . PRO B 1 400 ? -2.047 -48.281 -14.609 1 79.25 400 PRO B N 1
ATOM 8687 C CA . PRO B 1 400 ? -1.857 -47.312 -15.695 1 79.25 400 PRO B CA 1
ATOM 8688 C C . PRO B 1 400 ? -2.943 -47.406 -16.766 1 79.25 400 PRO B C 1
ATOM 8690 O O . PRO B 1 400 ? -3.496 -48.469 -17 1 79.25 400 PRO B O 1
ATOM 8693 N N . PRO B 1 401 ? -3.174 -46.312 -17.391 1 77.56 401 PRO B N 1
ATOM 8694 C CA . PRO B 1 401 ? -4.152 -46.344 -18.469 1 77.56 401 PRO B CA 1
ATOM 8695 C C . PRO B 1 401 ? -3.643 -47.125 -19.688 1 77.56 401 PRO B C 1
ATOM 8697 O O . PRO B 1 401 ? -2.432 -47.188 -19.938 1 77.56 401 PRO B O 1
ATOM 8700 N N . ILE B 1 402 ? -4.547 -47.656 -20.375 1 72.69 402 ILE B N 1
ATOM 8701 C CA . ILE B 1 402 ? -4.207 -48.312 -21.641 1 72.69 402 ILE B CA 1
ATOM 8702 C C . ILE B 1 402 ? -4.121 -47.25 -22.75 1 72.69 402 ILE B C 1
ATOM 8704 O O . ILE B 1 402 ? -5.09 -46.531 -22.984 1 72.69 402 ILE B O 1
ATOM 8708 N N . VAL B 1 403 ? -2.875 -47.031 -23.234 1 63.91 403 VAL B N 1
ATOM 8709 C CA . VAL B 1 403 ? -2.672 -46 -24.234 1 63.91 403 VAL B CA 1
ATOM 8710 C C . VAL B 1 403 ? -2.49 -46.625 -25.609 1 63.91 403 VAL B C 1
ATOM 8712 O O . VAL B 1 403 ? -1.987 -47.75 -25.719 1 63.91 403 VAL B O 1
ATOM 8715 N N . SER B 1 404 ? -3.232 -46.031 -26.609 1 61 404 SER B N 1
ATOM 8716 C CA . SER B 1 404 ? -3.059 -46.469 -27.984 1 61 404 SER B CA 1
ATOM 8717 C C . SER B 1 404 ? -2.102 -45.562 -28.734 1 61 404 SER B C 1
ATOM 8719 O O . SER B 1 404 ? -2.082 -44.344 -28.516 1 61 404 SER B O 1
ATOM 8721 N N . THR B 1 405 ? -1.088 -46.094 -29.391 1 55.06 405 THR B N 1
ATOM 8722 C CA . THR B 1 405 ? -0.222 -45.344 -30.297 1 55.06 405 THR B CA 1
ATOM 8723 C C . THR B 1 405 ? -0.941 -45.031 -31.594 1 55.06 405 THR B C 1
ATOM 8725 O O . THR B 1 405 ? -0.414 -44.281 -32.438 1 55.06 405 THR B O 1
ATOM 8728 N N . ASN B 1 406 ? -2.154 -45.625 -31.688 1 56.78 406 ASN B N 1
ATOM 8729 C CA . ASN B 1 406 ? -2.932 -45.406 -32.906 1 56.78 406 ASN B CA 1
ATOM 8730 C C . ASN B 1 406 ? -3.648 -44.062 -32.844 1 56.78 406 ASN B C 1
ATOM 8732 O O . ASN B 1 406 ? -4.547 -43.844 -32.031 1 56.78 406 ASN B O 1
ATOM 8736 N N . LEU B 1 407 ? -3.232 -43.125 -33.719 1 54.19 407 LEU B N 1
ATOM 8737 C CA . LEU B 1 407 ? -3.771 -41.75 -33.781 1 54.19 407 LEU B CA 1
ATOM 8738 C C . LEU B 1 407 ? -5.27 -41.781 -34.031 1 54.19 407 LEU B C 1
ATOM 8740 O O . LEU B 1 407 ? -5.977 -40.812 -33.719 1 54.19 407 LEU B O 1
ATOM 8744 N N . ASN B 1 408 ? -5.688 -42.938 -34.656 1 53.78 408 ASN B N 1
ATOM 8745 C CA . ASN B 1 408 ? -7.098 -43.031 -35 1 53.78 408 ASN B CA 1
ATOM 8746 C C . ASN B 1 408 ? -7.941 -43.531 -33.812 1 53.78 408 ASN B C 1
ATOM 8748 O O . ASN B 1 408 ? -9.172 -43.469 -33.875 1 53.78 408 ASN B O 1
ATOM 8752 N N . ASN B 1 409 ? -7.242 -44.031 -32.812 1 57.66 409 ASN B N 1
ATOM 8753 C CA . ASN B 1 409 ? -7.926 -44.5 -31.609 1 57.66 409 ASN B CA 1
ATOM 8754 C C . ASN B 1 409 ? -7.273 -43.938 -30.344 1 57.66 409 ASN B C 1
ATOM 8756 O O . ASN B 1 409 ? -6.531 -44.625 -29.656 1 57.66 409 ASN B O 1
ATOM 8760 N N . LEU B 1 410 ? -7.703 -42.75 -30.047 1 59.41 410 LEU B N 1
ATOM 8761 C CA . LEU B 1 410 ? -7.004 -42.062 -28.984 1 59.41 410 LEU B CA 1
ATOM 8762 C C . LEU B 1 410 ? -7.465 -42.531 -27.609 1 59.41 410 LEU B C 1
ATOM 8764 O O . LEU B 1 410 ? -6.766 -42.344 -26.6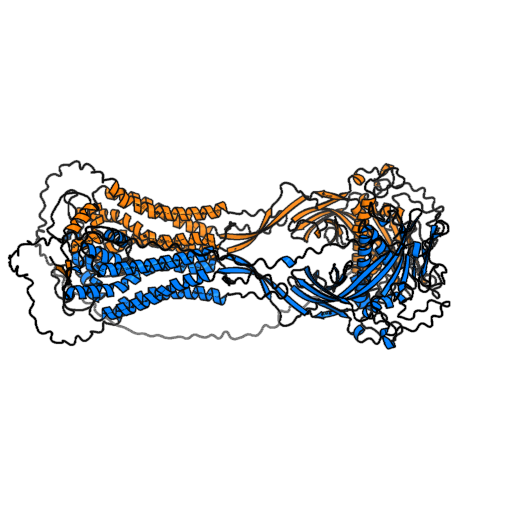25 1 59.41 410 LEU B O 1
ATOM 8768 N N . ARG B 1 411 ? -8.633 -43.219 -27.531 1 65.56 411 ARG B N 1
ATOM 8769 C CA . ARG B 1 411 ? -9.156 -43.719 -26.266 1 65.56 411 ARG B CA 1
ATOM 8770 C C . ARG B 1 411 ? -9.523 -45.188 -26.375 1 65.56 411 ARG B C 1
ATOM 8772 O O . ARG B 1 411 ? -10.695 -45.531 -26.5 1 65.56 411 ARG B O 1
ATOM 8779 N N . PRO B 1 412 ? -8.547 -46.031 -26.312 1 70.25 412 PRO B N 1
ATOM 8780 C CA . PRO B 1 412 ? -8.867 -47.438 -26.406 1 70.25 412 PRO B CA 1
ATOM 8781 C C . PRO B 1 412 ? -9.703 -47.938 -25.234 1 70.25 412 PRO B C 1
ATOM 8783 O O . PRO B 1 412 ? -9.727 -47.312 -24.172 1 70.25 412 PRO B O 1
ATOM 8786 N N . PRO B 1 413 ? -10.414 -48.969 -25.547 1 70.88 413 PRO B N 1
ATOM 8787 C CA . PRO B 1 413 ? -11.18 -49.562 -24.438 1 70.88 413 PRO B CA 1
ATOM 8788 C C . PRO B 1 413 ? -10.297 -49.969 -23.266 1 70.88 413 PRO B C 1
ATOM 8790 O O . PRO B 1 413 ? -9.219 -50.531 -23.453 1 70.88 413 PRO B O 1
ATOM 8793 N N . ASP B 1 414 ? -10.617 -49.594 -22.047 1 80.12 414 ASP B N 1
ATOM 8794 C CA . ASP B 1 414 ? -9.945 -49.875 -20.781 1 80.12 414 ASP B CA 1
ATOM 8795 C C . ASP B 1 414 ? -10.906 -50.5 -19.781 1 80.12 414 ASP B C 1
ATOM 8797 O O . ASP B 1 414 ? -11.828 -49.844 -19.297 1 80.12 414 ASP B O 1
ATOM 8801 N N . PRO B 1 415 ? -10.797 -51.781 -19.562 1 84.94 415 PRO B N 1
ATOM 8802 C CA . PRO B 1 415 ? -11.742 -52.438 -18.656 1 84.94 415 PRO B CA 1
ATOM 8803 C C . PRO B 1 415 ? -11.609 -51.969 -17.203 1 84.94 415 PRO B C 1
ATOM 8805 O O . PRO B 1 415 ? -12.438 -52.312 -16.359 1 84.94 415 PRO B O 1
ATOM 8808 N N . TYR B 1 416 ? -10.703 -51.219 -16.922 1 87.88 416 TYR B N 1
ATOM 8809 C CA . TYR B 1 416 ? -10.43 -50.812 -15.555 1 87.88 416 TYR B CA 1
ATOM 8810 C C . TYR B 1 416 ? -10.969 -49.406 -15.281 1 87.88 416 TYR B C 1
ATOM 8812 O O . TYR B 1 416 ? -10.547 -48.75 -14.328 1 87.88 416 TYR B O 1
ATOM 8820 N N . ARG B 1 417 ? -11.758 -48.875 -16.125 1 88.88 417 ARG B N 1
ATOM 8821 C CA . ARG B 1 417 ? -12.438 -47.594 -15.898 1 88.88 417 ARG B CA 1
ATOM 8822 C C . ARG B 1 417 ? -13.883 -47.656 -16.391 1 88.88 417 ARG B C 1
ATOM 8824 O O . ARG B 1 417 ? -14.211 -48.438 -17.281 1 88.88 417 ARG B O 1
ATOM 8831 N N . SER B 1 418 ? -14.695 -46.844 -15.781 1 88.5 418 SER B N 1
ATOM 8832 C CA . SER B 1 418 ? -16.094 -46.781 -16.172 1 88.5 418 SER B CA 1
ATOM 8833 C C . SER B 1 418 ? -16.297 -45.969 -17.438 1 88.5 418 SER B C 1
ATOM 8835 O O . SER B 1 418 ? -15.336 -45.375 -17.953 1 88.5 418 SER B O 1
ATOM 8837 N N . PHE B 1 419 ? -17.469 -46 -17.859 1 79.44 419 PHE B N 1
ATOM 8838 C CA . PHE B 1 419 ? -17.859 -45.312 -19.078 1 79.44 419 PHE B CA 1
ATOM 8839 C C . PHE B 1 419 ? -17.562 -43.812 -18.953 1 79.44 419 PHE B C 1
ATOM 8841 O O . PHE B 1 419 ? -17.906 -43.188 -17.953 1 79.44 419 PHE B O 1
ATOM 8848 N N . LEU B 1 420 ? -16.797 -43.25 -19.953 1 80.25 420 LEU B N 1
ATOM 8849 C CA . LEU B 1 420 ? -16.484 -41.844 -20.109 1 80.25 420 LEU B CA 1
ATOM 8850 C C . LEU B 1 420 ? -15.641 -41.312 -18.953 1 80.25 420 LEU B C 1
ATOM 8852 O O . LEU B 1 420 ? -15.586 -40.125 -18.688 1 80.25 420 LEU B O 1
ATOM 8856 N N . MET B 1 421 ? -15.055 -42.25 -18.219 1 86.5 421 MET B N 1
ATOM 8857 C CA . MET B 1 421 ? -14.133 -41.875 -17.156 1 86.5 421 MET B CA 1
ATOM 8858 C C . MET B 1 421 ? -12.773 -41.5 -17.734 1 86.5 421 MET B C 1
ATOM 8860 O O . MET B 1 421 ? -12.258 -42.188 -18.609 1 86.5 421 MET B O 1
ATOM 8864 N N . TYR B 1 422 ? -12.289 -40.406 -17.266 1 83.88 422 TYR B N 1
ATOM 8865 C CA . TYR B 1 422 ? -10.938 -39.969 -17.641 1 83.88 422 TYR B CA 1
ATOM 8866 C C . TYR B 1 422 ? -9.906 -40.625 -16.719 1 83.88 422 TYR B C 1
ATOM 8868 O O . TYR B 1 422 ? -10.031 -40.562 -15.492 1 83.88 422 TYR B O 1
ATOM 8876 N N . LYS B 1 423 ? -9.023 -41.312 -17.266 1 85 423 LYS B N 1
ATOM 8877 C CA . LYS B 1 423 ? -7.895 -41.906 -16.562 1 85 423 LYS B CA 1
ATOM 8878 C C . LYS B 1 423 ? -6.566 -41.438 -17.141 1 85 423 LYS B C 1
ATOM 8880 O O . LYS B 1 423 ? -5.984 -42.094 -17.984 1 85 423 LYS B O 1
ATOM 8885 N N . GLY B 1 424 ? -6.16 -40.281 -16.688 1 74.75 424 GLY B N 1
ATOM 8886 C CA . GLY B 1 424 ? -4.957 -39.688 -17.234 1 74.75 424 GLY B CA 1
ATOM 8887 C C . GLY B 1 424 ? -3.68 -40.281 -16.719 1 74.75 424 GLY B C 1
ATOM 8888 O O . GLY B 1 424 ? -2.627 -40.188 -17.344 1 74.75 424 GLY B O 1
ATOM 8889 N N . ALA B 1 425 ? -3.723 -40.938 -15.578 1 76.94 425 ALA B N 1
ATOM 8890 C CA . ALA B 1 425 ? -2.574 -41.594 -14.953 1 76.94 425 ALA B CA 1
ATOM 8891 C C . ALA B 1 425 ? -3.014 -42.75 -14.07 1 76.94 425 ALA B C 1
ATOM 8893 O O . ALA B 1 425 ? -4.207 -42.938 -13.812 1 76.94 425 ALA B O 1
ATOM 8894 N N . ALA B 1 426 ? -2.07 -43.438 -13.664 1 81.88 426 ALA B N 1
ATOM 8895 C CA . ALA B 1 426 ? -2.359 -44.594 -12.812 1 81.88 426 ALA B CA 1
ATOM 8896 C C . ALA B 1 426 ? -3.039 -44.156 -11.516 1 81.88 426 ALA B C 1
ATOM 8898 O O . ALA B 1 426 ? -3.881 -44.906 -10.984 1 81.88 426 ALA B O 1
ATOM 8899 N N . ASN B 1 427 ? -2.744 -42.969 -11.102 1 87.56 427 ASN B N 1
ATOM 8900 C CA . ASN B 1 427 ? -3.158 -42.562 -9.758 1 87.56 427 ASN B CA 1
ATOM 8901 C C . ASN B 1 427 ? -4.309 -41.562 -9.797 1 87.56 427 ASN B C 1
ATOM 8903 O O . ASN B 1 427 ? -4.641 -40.969 -8.781 1 87.56 427 ASN B O 1
ATOM 8907 N N . LEU B 1 428 ? -4.891 -41.406 -10.992 1 90.75 428 LEU B N 1
ATOM 8908 C CA . LEU B 1 428 ? -5.926 -40.375 -11.086 1 90.75 428 LEU B CA 1
ATOM 8909 C C . LEU B 1 428 ? -6.988 -40.781 -12.102 1 90.75 428 LEU B C 1
ATOM 8911 O O . LEU B 1 428 ? -6.668 -41.062 -13.258 1 90.75 428 LEU B O 1
ATOM 8915 N N . MET B 1 429 ? -8.227 -40.75 -11.68 1 90.69 429 MET B N 1
ATOM 8916 C CA . MET B 1 429 ? -9.398 -40.938 -12.523 1 90.69 429 MET B CA 1
ATOM 8917 C C . MET B 1 429 ? -10.531 -40 -12.117 1 90.69 429 MET B C 1
ATOM 8919 O O . MET B 1 429 ? -10.711 -39.719 -10.93 1 90.69 429 MET B O 1
ATOM 8923 N N . TYR B 1 430 ? -11.266 -39.562 -13.086 1 92.56 430 TYR B N 1
ATOM 8924 C CA . TYR B 1 430 ? -12.367 -38.656 -12.727 1 92.56 430 TYR B CA 1
ATOM 8925 C C . TYR B 1 430 ? -13.445 -38.688 -13.805 1 92.56 430 TYR B C 1
ATOM 8927 O O . TYR B 1 430 ? -13.18 -39.031 -14.945 1 92.56 430 TYR B O 1
ATOM 8935 N N . SER B 1 431 ? -14.617 -38.344 -13.477 1 91 431 SER B N 1
ATOM 8936 C CA . SER B 1 431 ? -15.773 -38.219 -14.359 1 91 431 SER B CA 1
ATOM 8937 C C . SER B 1 431 ? -16.688 -37.094 -13.922 1 91 431 SER B C 1
ATOM 8939 O O . SER B 1 431 ? -16.625 -36.625 -12.773 1 91 431 SER B O 1
ATOM 8941 N N . PHE B 1 432 ? -17.484 -36.688 -14.875 1 93 432 PHE B N 1
ATOM 8942 C CA . PHE B 1 432 ? -18.438 -35.594 -14.602 1 93 432 PHE B CA 1
ATOM 8943 C C . PHE B 1 432 ? -19.844 -36.156 -14.484 1 93 432 PHE B C 1
ATOM 8945 O O . PHE B 1 432 ? -20.234 -37.062 -15.227 1 93 432 PHE B O 1
ATOM 8952 N N . PHE B 1 433 ? -20.594 -35.469 -13.578 1 94.75 433 PHE B N 1
ATOM 8953 C CA . PHE B 1 433 ? -21.969 -35.938 -13.328 1 94.75 433 PHE B CA 1
ATOM 8954 C C . PHE B 1 433 ? -22.922 -34.75 -13.227 1 94.75 433 PHE B C 1
ATOM 8956 O O . PHE B 1 433 ? -22.5 -33.656 -12.891 1 94.75 433 PHE B O 1
ATOM 8963 N N . ASN B 1 434 ? -24.188 -34.938 -13.5 1 94.62 434 ASN B N 1
ATOM 8964 C CA . ASN B 1 434 ? -25.188 -33.875 -13.344 1 94.62 434 ASN B CA 1
ATOM 8965 C C . ASN B 1 434 ? -25.953 -34.031 -12.031 1 94.62 434 ASN B C 1
ATOM 8967 O O . ASN B 1 434 ? -26.875 -33.25 -11.758 1 94.62 434 ASN B O 1
ATOM 8971 N N . ASP B 1 435 ? -25.531 -35.031 -11.219 1 95.75 435 ASP B N 1
ATOM 8972 C CA . ASP B 1 435 ? -26.172 -35.281 -9.93 1 95.75 435 ASP B CA 1
ATOM 8973 C C . ASP B 1 435 ? -25.125 -35.5 -8.836 1 95.75 435 ASP B C 1
ATOM 8975 O O . ASP B 1 435 ? -24 -35.938 -9.125 1 95.75 435 ASP B O 1
ATOM 8979 N N . SER B 1 436 ? -25.516 -35.344 -7.555 1 95.25 436 SER B N 1
ATOM 8980 C CA . SER B 1 436 ? -24.594 -35.438 -6.426 1 95.25 436 SER B CA 1
ATOM 8981 C C . SER B 1 436 ? -24.281 -36.875 -6.09 1 95.25 436 SER B C 1
ATOM 8983 O O . SER B 1 436 ? -23.312 -37.156 -5.375 1 95.25 436 SER B O 1
ATOM 8985 N N . GLY B 1 437 ? -25.016 -37.75 -6.625 1 95.69 437 GLY B N 1
ATOM 8986 C CA . GLY B 1 437 ? -24.828 -39.188 -6.316 1 95.69 437 GLY B CA 1
ATOM 8987 C C . GLY B 1 437 ? -23.906 -39.875 -7.293 1 95.69 437 GLY B C 1
ATOM 8988 O O . GLY B 1 437 ? -23.703 -41.094 -7.203 1 95.69 437 GLY B O 1
ATOM 8989 N N . MET B 1 438 ? -23.406 -39.25 -8.258 1 96.06 438 MET B N 1
ATOM 8990 C CA . MET B 1 438 ? -22.484 -39.781 -9.258 1 96.06 438 MET B CA 1
ATOM 8991 C C . MET B 1 438 ? -23.125 -40.906 -10.031 1 96.06 438 MET B C 1
ATOM 8993 O O . MET B 1 438 ? -22.484 -41.938 -10.289 1 96.06 438 MET B O 1
ATOM 8997 N N . ARG B 1 439 ? -24.375 -40.719 -10.406 1 95.44 439 ARG B N 1
ATOM 8998 C CA . ARG B 1 439 ? -25.109 -41.781 -11.07 1 95.44 439 ARG B CA 1
ATOM 8999 C C . ARG B 1 439 ? -25.297 -41.5 -12.555 1 95.44 439 ARG B C 1
ATOM 9001 O O . ARG B 1 439 ? -25.328 -42.406 -13.375 1 95.44 439 ARG B O 1
ATOM 9008 N N . ASN B 1 440 ? -25.391 -40.219 -12.906 1 92.62 440 ASN B N 1
ATOM 9009 C CA . ASN B 1 440 ? -25.641 -39.812 -14.289 1 92.62 440 ASN B CA 1
ATOM 9010 C C . ASN B 1 440 ? -24.469 -39.031 -14.852 1 92.62 440 ASN B C 1
ATOM 9012 O O . ASN B 1 440 ? -24.219 -37.875 -14.422 1 92.62 440 ASN B O 1
ATOM 9016 N N . VAL B 1 441 ? -23.828 -39.594 -15.844 1 91 441 VAL B N 1
ATOM 9017 C CA . VAL B 1 441 ? -22.672 -38.938 -16.438 1 91 441 VAL B CA 1
ATOM 9018 C C . VAL B 1 441 ? -23.109 -37.656 -17.141 1 91 441 VAL B C 1
ATOM 9020 O O . VAL B 1 441 ? -24.141 -37.625 -17.812 1 91 441 VAL B O 1
ATOM 9023 N N . TYR B 1 442 ? -22.391 -36.625 -16.969 1 90.88 442 TYR B N 1
ATOM 9024 C CA . TYR B 1 442 ? -22.656 -35.312 -17.562 1 90.88 442 TYR B CA 1
ATOM 9025 C C . TYR B 1 442 ? -21.844 -35.125 -18.844 1 90.88 442 TYR B C 1
ATOM 9027 O O . TYR B 1 442 ? -20.641 -34.844 -18.781 1 90.88 442 TYR B O 1
ATOM 9035 N N . ASN B 1 443 ? -22.391 -35.344 -19.984 1 86.88 443 ASN B N 1
ATOM 9036 C CA . ASN B 1 443 ? -21.781 -35.219 -21.312 1 86.88 443 ASN B CA 1
ATOM 9037 C C . ASN B 1 443 ? -22.562 -34.25 -22.188 1 86.88 443 ASN B C 1
ATOM 9039 O O . ASN B 1 443 ? -23.406 -34.688 -23 1 86.88 443 ASN B O 1
ATOM 9043 N N . THR B 1 444 ? -22.219 -33.031 -22.109 1 86.19 444 THR B N 1
ATOM 9044 C CA . THR B 1 444 ? -23.031 -31.969 -22.703 1 86.19 444 THR B CA 1
ATOM 9045 C C . THR B 1 444 ? -22.828 -31.922 -24.219 1 86.19 444 THR B C 1
ATOM 9047 O O . THR B 1 444 ? -23.656 -31.391 -24.953 1 86.19 444 THR B O 1
ATOM 9050 N N . VAL B 1 445 ? -21.656 -32.406 -24.719 1 80.06 445 VAL B N 1
ATOM 9051 C CA . VAL B 1 445 ? -21.344 -32.25 -26.141 1 80.06 445 VAL B CA 1
ATOM 9052 C C . VAL B 1 445 ? -21.656 -33.562 -26.891 1 80.06 445 VAL B C 1
ATOM 9054 O O . VAL B 1 445 ? -21.516 -33.625 -28.109 1 80.06 445 VAL B O 1
ATOM 9057 N N . GLY B 1 446 ? -22.094 -34.531 -26.266 1 73.94 446 GLY B N 1
ATOM 9058 C CA . GLY B 1 446 ? -22.484 -35.781 -26.891 1 73.94 446 GLY B CA 1
ATOM 9059 C C . GLY B 1 446 ? -21.297 -36.594 -27.375 1 73.94 446 GLY B C 1
ATOM 9060 O O . GLY B 1 446 ? -21.375 -37.281 -28.391 1 73.94 446 GLY B O 1
ATOM 9061 N N . TYR B 1 447 ? -20.203 -36.438 -26.703 1 67.94 447 TYR B N 1
ATOM 9062 C CA . TYR B 1 447 ? -19.016 -37.188 -27.062 1 67.94 447 TYR B CA 1
ATOM 9063 C C . TYR B 1 447 ? -19.203 -38.656 -26.797 1 67.94 447 TYR B C 1
ATOM 9065 O O . TYR B 1 447 ? -19.812 -39.062 -25.797 1 67.94 447 TYR B O 1
ATOM 9073 N N . ASN B 1 448 ? -19.062 -39.406 -27.891 1 59.62 448 ASN B N 1
ATOM 9074 C CA . ASN B 1 448 ? -19.125 -40.844 -27.75 1 59.62 448 ASN B CA 1
ATOM 9075 C C . ASN B 1 448 ? -17.734 -41.469 -27.766 1 59.62 448 ASN B C 1
ATOM 9077 O O . ASN B 1 448 ? -16.891 -41.094 -28.578 1 59.62 448 ASN B O 1
ATOM 9081 N N . ASP B 1 449 ? -17.25 -41.875 -26.625 1 52.78 449 ASP B N 1
ATOM 9082 C CA . ASP B 1 449 ? -15.953 -42.531 -26.5 1 52.78 449 ASP B CA 1
ATOM 9083 C C . ASP B 1 449 ? -15.891 -43.781 -27.406 1 52.78 449 ASP B C 1
ATOM 9085 O O . ASP B 1 449 ? -16.766 -44.625 -27.359 1 52.78 449 ASP B O 1
ATOM 9089 N N . SER B 1 450 ? -15.219 -43.938 -28.375 1 49.88 450 SER B N 1
ATOM 9090 C CA . SER B 1 450 ? -14.953 -44.969 -29.344 1 49.88 450 SER B CA 1
ATOM 9091 C C . SER B 1 450 ? -16.141 -45.938 -29.469 1 49.88 450 SER B C 1
ATOM 9093 O O . SER B 1 450 ? -17.094 -45.844 -28.688 1 49.88 450 SER B O 1
ATOM 9095 N N . GLY B 1 451 ? -16.109 -47.031 -30.406 1 45.34 451 GLY B N 1
ATOM 9096 C CA . GLY B 1 451 ? -16.938 -48.094 -30.938 1 45.34 451 GLY B CA 1
ATOM 9097 C C . GLY B 1 451 ? -17.75 -48.844 -29.891 1 45.34 451 GLY B C 1
ATOM 9098 O O . GLY B 1 451 ? -18.641 -49.625 -30.219 1 45.34 451 GLY B O 1
ATOM 9099 N N . ALA B 1 452 ? -17.266 -48.844 -28.719 1 41.97 452 ALA B N 1
ATOM 9100 C CA . ALA B 1 452 ? -17.984 -49.812 -27.906 1 41.97 452 ALA B CA 1
ATOM 9101 C C . ALA B 1 452 ? -19.234 -49.188 -27.281 1 41.97 452 ALA B C 1
ATOM 9103 O O . ALA B 1 452 ? -20.109 -49.875 -26.781 1 41.97 452 ALA B O 1
ATOM 9104 N N . PHE B 1 453 ? -19.094 -47.844 -27.109 1 40.97 453 PHE B N 1
ATOM 9105 C CA . PHE B 1 453 ? -20.312 -47.312 -26.516 1 40.97 453 PHE B CA 1
ATOM 9106 C C . PHE B 1 453 ? -21.047 -46.438 -27.531 1 40.97 453 PHE B C 1
ATOM 9108 O O . PHE B 1 453 ? -20.453 -45.531 -28.125 1 40.97 453 PHE B O 1
ATOM 9115 N N . ASP B 1 454 ? -21.797 -47.031 -28.375 1 41.41 454 ASP B N 1
ATOM 9116 C CA . ASP B 1 454 ? -22.703 -46.344 -29.266 1 41.41 454 ASP B CA 1
ATOM 9117 C C . ASP B 1 454 ? -23.484 -45.281 -28.531 1 41.41 454 ASP B C 1
ATOM 9119 O O . ASP B 1 454 ? -24.547 -45.531 -27.969 1 41.41 454 ASP B O 1
ATOM 9123 N N . LEU B 1 455 ? -22.906 -44.25 -27.984 1 45.56 455 LEU B N 1
ATOM 9124 C CA . LEU B 1 455 ? -23.875 -43.469 -27.203 1 45.56 455 LEU B CA 1
ATOM 9125 C C . LEU B 1 455 ? -24.672 -42.531 -28.078 1 45.56 455 LEU B C 1
ATOM 9127 O O . LEU B 1 455 ? -25.438 -41.688 -27.594 1 45.56 455 LEU B O 1
ATOM 9131 N N . SER B 1 456 ? -24.734 -42.812 -29.266 1 47.66 456 SER B N 1
ATOM 9132 C CA . SER B 1 456 ? -25.688 -42 -30.016 1 47.66 456 SER B CA 1
ATOM 9133 C C . SER B 1 456 ? -26.078 -40.75 -29.25 1 47.66 456 SER B C 1
ATOM 9135 O O . SER B 1 456 ? -27.266 -40.469 -29.094 1 47.66 456 SER B O 1
ATOM 9137 N N . ILE B 1 457 ? -25.125 -40.062 -28.5 1 59 457 ILE B N 1
ATOM 9138 C CA . ILE B 1 457 ? -25.5 -39.031 -27.547 1 59 457 ILE B CA 1
ATOM 9139 C C . ILE B 1 457 ? -25.469 -37.656 -28.234 1 59 457 ILE B C 1
ATOM 9141 O O . ILE B 1 457 ? -24.469 -37.312 -28.844 1 59 457 ILE B O 1
ATOM 9145 N N . SER B 1 458 ? -26.641 -37.125 -28.453 1 71.38 458 SER B N 1
ATOM 9146 C CA . SER B 1 458 ? -26.844 -35.75 -28.938 1 71.38 458 SER B CA 1
ATOM 9147 C C . SER B 1 458 ? -26.469 -34.719 -27.875 1 71.38 458 SER B C 1
ATOM 9149 O O . SER B 1 458 ? -26.578 -35 -26.672 1 71.38 458 SER B O 1
ATOM 9151 N N . PRO B 1 459 ? -25.906 -33.625 -28.406 1 83.06 459 PRO B N 1
ATOM 9152 C CA . PRO B 1 459 ? -25.641 -32.562 -27.438 1 83.06 459 PRO B CA 1
ATOM 9153 C C . PRO B 1 459 ? -26.875 -32.188 -26.625 1 83.06 459 PRO B C 1
ATOM 9155 O O . PRO B 1 459 ? -28 -32.25 -27.125 1 83.06 459 PRO B O 1
ATOM 9158 N N . TYR B 1 460 ? -26.641 -31.859 -25.375 1 87.38 460 TYR B N 1
ATOM 9159 C CA . TYR B 1 460 ? -27.734 -31.484 -24.484 1 87.38 460 TYR B CA 1
ATOM 9160 C C . TYR B 1 460 ? -28.344 -30.156 -24.922 1 87.38 460 TYR B C 1
ATOM 9162 O O . TYR B 1 460 ? -27.641 -29.25 -25.375 1 87.38 460 TYR B O 1
ATOM 9170 N N . PRO B 1 461 ? -29.672 -30.125 -24.766 1 87.62 461 PRO B N 1
ATOM 9171 C CA . PRO B 1 461 ? -30.266 -28.797 -24.891 1 87.62 461 PRO B CA 1
ATOM 9172 C C . PRO B 1 461 ? -29.891 -27.859 -23.75 1 87.62 461 PRO B C 1
ATOM 9174 O O . PRO B 1 461 ? -29.406 -28.312 -22.703 1 87.62 461 PRO B O 1
ATOM 9177 N N . ASN B 1 462 ? -30.125 -26.625 -23.891 1 87.69 462 ASN B N 1
ATOM 9178 C CA . ASN B 1 462 ? -29.75 -25.609 -22.906 1 87.69 462 ASN B CA 1
ATOM 9179 C C . ASN B 1 462 ? -30.422 -25.859 -21.562 1 87.69 462 ASN B C 1
ATOM 9181 O O . ASN B 1 462 ? -29.844 -25.594 -20.5 1 87.69 462 ASN B O 1
ATOM 9185 N N . SER B 1 463 ? -31.547 -26.328 -21.562 1 87.12 463 SER B N 1
ATOM 9186 C CA . SER B 1 463 ? -32.344 -26.547 -20.359 1 87.12 463 SER B CA 1
ATOM 9187 C C . SER B 1 463 ? -31.719 -27.641 -19.484 1 87.12 463 SER B C 1
ATOM 9189 O O . SER B 1 463 ? -32 -27.719 -18.281 1 87.12 463 SER B O 1
ATOM 9191 N N . ASP B 1 464 ? -30.859 -28.438 -20.094 1 90.06 464 ASP B N 1
ATOM 9192 C CA . ASP B 1 464 ? -30.297 -29.578 -19.344 1 90.06 464 ASP B CA 1
ATOM 9193 C C . ASP B 1 464 ? -28.922 -29.234 -18.797 1 90.06 464 ASP B C 1
ATOM 9195 O O . ASP B 1 464 ? -28.297 -30.062 -18.109 1 90.06 464 ASP B O 1
ATOM 9199 N N . LEU B 1 465 ? -28.484 -28.078 -19.094 1 93.88 465 LEU B N 1
ATOM 9200 C CA . LEU B 1 465 ? -27.234 -27.641 -18.5 1 93.88 465 LEU B CA 1
ATOM 9201 C C . LEU B 1 465 ? -27.406 -27.312 -17.031 1 93.88 465 LEU B C 1
ATOM 9203 O O . LEU B 1 465 ? -28.297 -26.531 -16.672 1 93.88 465 LEU B O 1
ATOM 9207 N N . VAL B 1 466 ? -26.547 -27.844 -16.203 1 95.12 466 VAL B N 1
ATOM 9208 C CA . VAL B 1 466 ? -26.828 -27.797 -14.773 1 95.12 466 VAL B CA 1
ATOM 9209 C C . VAL B 1 466 ? -25.812 -26.875 -14.086 1 95.12 466 VAL B C 1
ATOM 9211 O O . VAL B 1 466 ? -24.703 -26.688 -14.578 1 95.12 466 VAL B O 1
ATOM 9214 N N . ASN B 1 467 ? -26.203 -26.391 -12.953 1 96.06 467 ASN B N 1
ATOM 9215 C CA . ASN B 1 467 ? -25.422 -25.656 -11.961 1 96.06 467 ASN B CA 1
ATOM 9216 C C . ASN B 1 467 ? -25.875 -26 -10.539 1 96.06 467 ASN B C 1
ATOM 9218 O O . ASN B 1 467 ? -26.906 -25.516 -10.078 1 96.06 467 ASN B O 1
ATOM 9222 N N . PRO B 1 468 ? -25.078 -26.688 -9.844 1 96.31 468 PRO B N 1
ATOM 9223 C CA . PRO B 1 468 ? -23.719 -27.141 -10.133 1 96.31 468 PRO B CA 1
ATOM 9224 C C . PRO B 1 468 ? -23.672 -28.391 -10.992 1 96.31 468 PRO B C 1
ATOM 9226 O O . PRO B 1 468 ? -24.672 -29.109 -11.086 1 96.31 468 PRO B O 1
ATOM 9229 N N . PHE B 1 469 ? -22.547 -28.578 -11.594 1 96.44 469 PHE B N 1
ATOM 9230 C CA . PHE B 1 469 ? -22.219 -29.938 -12.016 1 96.44 469 PHE B CA 1
ATOM 9231 C C . PHE B 1 469 ? -21.297 -30.609 -11 1 96.44 469 PHE B C 1
ATOM 9233 O O . PHE B 1 469 ? -20.766 -29.938 -10.102 1 96.44 469 PHE B O 1
ATOM 9240 N N . TYR B 1 470 ? -21.172 -31.922 -11.18 1 96.75 470 TYR B N 1
ATOM 9241 C CA . TYR B 1 470 ? -20.422 -32.688 -10.188 1 96.75 470 TYR B CA 1
ATOM 9242 C C . TYR B 1 470 ? -19.25 -33.406 -10.82 1 96.75 470 TYR B C 1
ATOM 9244 O O . TYR B 1 470 ? -19.312 -33.781 -12 1 96.75 470 TYR B O 1
ATOM 9252 N N . ILE B 1 471 ? -18.219 -33.562 -10.07 1 95.88 471 ILE B N 1
ATOM 9253 C CA . ILE B 1 471 ? -17.047 -34.312 -10.531 1 95.88 471 ILE B CA 1
ATOM 9254 C C . ILE B 1 471 ? -16.672 -35.375 -9.484 1 95.88 471 ILE B C 1
ATOM 9256 O O . ILE B 1 471 ? -16.562 -35.031 -8.297 1 95.88 471 ILE B O 1
ATOM 9260 N N . GLY B 1 472 ? -16.594 -36.594 -9.914 1 95.94 472 GLY B N 1
ATOM 9261 C CA . GLY B 1 472 ? -16.016 -37.656 -9.109 1 95.94 472 GLY B CA 1
ATOM 9262 C C . GLY B 1 472 ? -14.547 -37.906 -9.414 1 95.94 472 GLY B C 1
ATOM 9263 O O . GLY B 1 472 ? -14.172 -38.094 -10.57 1 95.94 472 GLY B O 1
ATOM 9264 N N . ILE B 1 473 ? -13.742 -37.906 -8.328 1 95.62 473 ILE B N 1
ATOM 9265 C CA . ILE B 1 473 ? -12.305 -38.094 -8.508 1 95.62 473 ILE B CA 1
ATOM 9266 C C . ILE B 1 473 ? -11.82 -39.281 -7.664 1 95.62 473 ILE B C 1
ATOM 9268 O O . ILE B 1 473 ? -12.102 -39.344 -6.465 1 95.62 473 ILE B O 1
ATOM 9272 N N . ALA B 1 474 ? -11.227 -40.188 -8.234 1 95.94 474 ALA B N 1
ATOM 9273 C CA . ALA B 1 474 ? -10.492 -41.25 -7.559 1 95.94 474 ALA B CA 1
ATOM 9274 C C . ALA B 1 474 ? -8.984 -41.031 -7.684 1 95.94 474 ALA B C 1
ATOM 9276 O O . ALA B 1 474 ? -8.453 -40.969 -8.789 1 95.94 474 ALA B O 1
ATOM 9277 N N . ALA B 1 475 ? -8.359 -40.969 -6.531 1 94.25 475 ALA B N 1
ATOM 9278 C CA . ALA B 1 475 ? -6.953 -40.562 -6.578 1 94.25 475 ALA B CA 1
ATOM 9279 C C . ALA B 1 475 ? -6.137 -41.344 -5.551 1 94.25 475 ALA B C 1
ATOM 9281 O O . ALA B 1 475 ? -6.684 -41.875 -4.582 1 94.25 475 ALA B O 1
ATOM 9282 N N . ARG B 1 476 ? -4.883 -41.406 -5.809 1 93.75 476 ARG B N 1
ATOM 9283 C CA . ARG B 1 476 ? -3.871 -42 -4.949 1 93.75 476 ARG B CA 1
ATOM 9284 C C . ARG B 1 476 ? -2.719 -41.031 -4.699 1 93.75 476 ARG B C 1
ATOM 9286 O O . ARG B 1 476 ? -2.256 -40.375 -5.621 1 93.75 476 ARG B O 1
ATOM 9293 N N . ILE B 1 477 ? -2.303 -40.906 -3.473 1 90.69 477 ILE B N 1
ATOM 9294 C CA . ILE B 1 477 ? -1.108 -40.156 -3.109 1 90.69 477 ILE B CA 1
ATOM 9295 C C . ILE B 1 477 ? -0.158 -41.062 -2.314 1 90.69 477 ILE B C 1
ATOM 9297 O O . ILE B 1 477 ? -0.593 -41.812 -1.45 1 90.69 477 ILE B O 1
ATOM 9301 N N . SER B 1 478 ? 1.074 -40.938 -2.666 1 86.75 478 SER B N 1
ATOM 9302 C CA . SER B 1 478 ? 2.072 -41.656 -1.901 1 86.75 478 SER B CA 1
ATOM 9303 C C . SER B 1 478 ? 2.18 -41.125 -0.475 1 86.75 478 SER B C 1
ATOM 9305 O O . SER B 1 478 ? 1.968 -39.938 -0.23 1 86.75 478 SER B O 1
ATOM 9307 N N . THR B 1 479 ? 2.459 -42 0.456 1 85.38 479 THR B N 1
ATOM 9308 C CA . THR B 1 479 ? 2.598 -41.594 1.846 1 85.38 479 THR B CA 1
ATOM 9309 C C . THR B 1 479 ? 4.062 -41.344 2.189 1 85.38 479 THR B C 1
ATOM 9311 O O . THR B 1 479 ? 4.418 -41.219 3.363 1 85.38 479 THR B O 1
ATOM 9314 N N . THR B 1 480 ? 4.848 -41.25 1.158 1 76.81 480 THR B N 1
ATOM 9315 C CA . THR B 1 480 ? 6.266 -41 1.378 1 76.81 480 THR B CA 1
ATOM 9316 C C . THR B 1 480 ? 6.48 -39.562 1.907 1 76.81 480 THR B C 1
ATOM 9318 O O . THR B 1 480 ? 5.562 -38.75 1.872 1 76.81 480 THR B O 1
ATOM 9321 N N . SER B 1 481 ? 7.695 -39.344 2.381 1 68.88 481 SER B N 1
ATOM 9322 C CA . SER B 1 481 ? 8.023 -38.062 3 1 68.88 481 SER B CA 1
ATOM 9323 C C . SER B 1 481 ? 7.84 -36.906 2.021 1 68.88 481 SER B C 1
ATOM 9325 O O . SER B 1 481 ? 8.211 -37.031 0.85 1 68.88 481 SER B O 1
ATOM 9327 N N . GLY B 1 482 ? 7.184 -35.875 2.459 1 77.31 482 GLY B N 1
ATOM 9328 C CA . GLY B 1 482 ? 7.059 -34.656 1.686 1 77.31 482 GLY B CA 1
ATOM 9329 C C . GLY B 1 482 ? 5.734 -34.531 0.954 1 77.31 482 GLY B C 1
ATOM 9330 O O . GLY B 1 482 ? 5.43 -33.5 0.362 1 77.31 482 GLY B O 1
ATOM 9331 N N . GLN B 1 483 ? 5.012 -35.656 1.065 1 83.75 483 GLN B N 1
ATOM 9332 C CA . GLN B 1 483 ? 3.754 -35.625 0.323 1 83.75 483 GLN B CA 1
ATOM 9333 C C . GLN B 1 483 ? 2.613 -35.094 1.185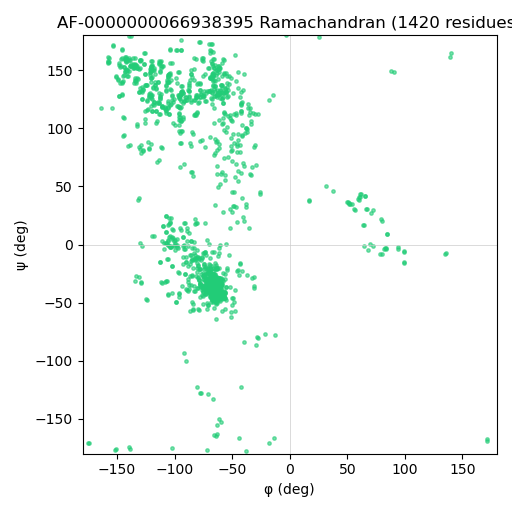 1 83.75 483 GLN B C 1
ATOM 9335 O O . GLN B 1 483 ? 1.593 -34.656 0.662 1 83.75 483 GLN B O 1
ATOM 9340 N N . PHE B 1 484 ? 2.818 -35.281 2.529 1 88.69 484 PHE B N 1
ATOM 9341 C CA . PHE B 1 484 ? 1.861 -34.719 3.486 1 88.69 484 PHE B CA 1
ATOM 9342 C C . PHE B 1 484 ? 2.576 -33.938 4.582 1 88.69 484 PHE B C 1
ATOM 9344 O O . PHE B 1 484 ? 3.74 -34.219 4.883 1 88.69 484 PHE B O 1
ATOM 9351 N N . VAL B 1 485 ? 1.845 -33 5.07 1 88.44 485 VAL B N 1
ATOM 9352 C CA . VAL B 1 485 ? 2.367 -32.312 6.258 1 88.44 485 VAL B CA 1
ATOM 9353 C C . VAL B 1 485 ? 2.406 -33.312 7.43 1 88.44 485 VAL B C 1
ATOM 9355 O O . VAL B 1 485 ? 1.616 -34.25 7.48 1 88.44 485 VAL B O 1
ATOM 9358 N N . SER B 1 486 ? 3.355 -32.969 8.266 1 85.12 486 SER B N 1
ATOM 9359 C CA . SER B 1 486 ? 3.469 -33.844 9.43 1 85.12 486 SER B CA 1
ATOM 9360 C C . SER B 1 486 ? 2.168 -33.875 10.227 1 85.12 486 SER B C 1
ATOM 9362 O O . SER B 1 486 ? 1.566 -32.844 10.484 1 85.12 486 SER B O 1
ATOM 9364 N N . GLY B 1 487 ? 1.751 -35.062 10.531 1 84.06 487 GLY B N 1
ATOM 9365 C CA . GLY B 1 487 ? 0.566 -35.219 11.359 1 84.06 487 GLY B CA 1
ATOM 9366 C C . GLY B 1 487 ? -0.729 -35.031 10.594 1 84.06 487 GLY B C 1
ATOM 9367 O O . GLY B 1 487 ? -1.778 -34.781 11.188 1 84.06 487 GLY B O 1
ATOM 9368 N N . ASN B 1 488 ? -0.669 -35.188 9.367 1 89.06 488 ASN B N 1
ATOM 9369 C CA . ASN B 1 488 ? -1.86 -35 8.539 1 89.06 488 ASN B CA 1
ATOM 9370 C C . ASN B 1 488 ? -2.926 -36.062 8.867 1 89.06 488 ASN B C 1
ATOM 9372 O O . ASN B 1 488 ? -2.641 -37.25 8.891 1 89.06 488 ASN B O 1
ATOM 9376 N N . GLU B 1 489 ? -4.16 -35.625 9.031 1 89.81 489 GLU B N 1
ATOM 9377 C CA . GLU B 1 489 ? -5.297 -36.438 9.406 1 89.81 489 GLU B CA 1
ATOM 9378 C C . GLU B 1 489 ? -5.605 -37.5 8.328 1 89.81 489 GLU B C 1
ATOM 9380 O O . GLU B 1 489 ? -6.152 -38.562 8.625 1 89.81 489 GLU B O 1
ATOM 9385 N N . MET B 1 490 ? -5.277 -37.156 7.199 1 88.81 490 MET B N 1
ATOM 9386 C CA . MET B 1 490 ? -5.57 -38.062 6.094 1 88.81 490 MET B CA 1
ATOM 9387 C C . MET B 1 490 ? -4.781 -39.375 6.227 1 88.81 490 MET B C 1
ATOM 9389 O O . MET B 1 490 ? -5.195 -40.406 5.711 1 88.81 490 MET B O 1
ATOM 9393 N N . MET B 1 491 ? -3.68 -39.25 6.875 1 87.25 491 MET B N 1
ATOM 9394 C CA . MET B 1 491 ? -2.809 -40.406 7.027 1 87.25 491 MET B CA 1
ATOM 9395 C C . MET B 1 491 ? -3.16 -41.188 8.289 1 87.25 491 MET B C 1
ATOM 9397 O O . MET B 1 491 ? -2.643 -42.281 8.508 1 87.25 491 MET B O 1
ATOM 9401 N N . ALA B 1 492 ? -3.9 -40.469 9.039 1 81.44 492 ALA B N 1
ATOM 9402 C CA . ALA B 1 492 ? -4.32 -41.156 10.25 1 81.44 492 ALA B CA 1
ATOM 9403 C C . ALA B 1 492 ? -5.418 -42.188 9.953 1 81.44 492 ALA B C 1
ATOM 9405 O O . ALA B 1 492 ? -6.016 -42.156 8.875 1 81.44 492 ALA B O 1
ATOM 9406 N N . ASN B 1 493 ? -5.594 -43.125 10.766 1 68.38 493 ASN B N 1
ATOM 9407 C CA . ASN B 1 493 ? -6.59 -44.156 10.594 1 68.38 493 ASN B CA 1
ATOM 9408 C C . ASN B 1 493 ? -7.996 -43.594 10.445 1 68.38 493 ASN B C 1
ATOM 9410 O O . ASN B 1 493 ? -8.797 -43.656 11.383 1 68.38 493 ASN B O 1
ATOM 9414 N N . ASN B 1 494 ? -8.164 -42.75 9.359 1 72.56 494 ASN B N 1
ATOM 9415 C CA . ASN B 1 494 ? -9.484 -42.219 9.055 1 72.56 494 ASN B CA 1
ATOM 9416 C C . ASN B 1 494 ? -10.219 -43.062 8.031 1 72.56 494 ASN B C 1
ATOM 9418 O O . ASN B 1 494 ? -10.203 -42.781 6.836 1 72.56 494 ASN B O 1
ATOM 9422 N N . THR B 1 495 ? -10.945 -44.094 8.461 1 78.25 495 THR B N 1
ATOM 9423 C CA . THR B 1 495 ? -11.57 -45.094 7.613 1 78.25 495 THR B CA 1
ATOM 9424 C C . THR B 1 495 ? -12.773 -44.531 6.883 1 78.25 495 THR B C 1
ATOM 9426 O O . THR B 1 495 ? -13.273 -45.125 5.922 1 78.25 495 THR B O 1
ATOM 9429 N N . ASP B 1 496 ? -13.133 -43.344 7.277 1 85.88 496 ASP B N 1
ATOM 9430 C CA . ASP B 1 496 ? -14.312 -42.75 6.656 1 85.88 496 ASP B CA 1
ATOM 9431 C C . ASP B 1 496 ? -13.93 -41.938 5.414 1 85.88 496 ASP B C 1
ATOM 9433 O O . ASP B 1 496 ? -14.789 -41.625 4.586 1 85.88 496 ASP B O 1
ATOM 9437 N N . ALA B 1 497 ? -12.664 -41.75 5.273 1 90.38 497 ALA B N 1
ATOM 9438 C CA . ALA B 1 497 ? -12.305 -40.812 4.203 1 90.38 497 ALA B CA 1
ATOM 9439 C C . ALA B 1 497 ? -11.25 -41.406 3.281 1 90.38 497 ALA B C 1
ATOM 9441 O O . ALA B 1 497 ? -11.258 -41.156 2.074 1 90.38 497 ALA B O 1
ATOM 9442 N N . THR B 1 498 ? -10.383 -42.219 3.85 1 91.62 498 THR B N 1
ATOM 9443 C CA . THR B 1 498 ? -9.219 -42.656 3.08 1 91.62 498 THR B CA 1
ATOM 9444 C C . THR B 1 498 ? -9.016 -44.156 3.195 1 91.62 498 THR B C 1
ATOM 9446 O O . THR B 1 498 ? -9.547 -44.781 4.113 1 91.62 498 THR B O 1
ATOM 9449 N N . PHE B 1 499 ? -8.406 -44.688 2.201 1 92.5 499 PHE B N 1
ATOM 9450 C CA . PHE B 1 499 ? -7.996 -46.094 2.148 1 92.5 499 PHE B CA 1
ATOM 9451 C C . PHE B 1 499 ? -6.477 -46.188 2.107 1 92.5 499 PHE B C 1
ATOM 9453 O O . PHE B 1 499 ? -5.855 -45.906 1.085 1 92.5 499 PHE B O 1
ATOM 9460 N N . ILE B 1 500 ? -5.875 -46.594 3.24 1 89.06 500 ILE B N 1
ATOM 9461 C CA . ILE B 1 500 ? -4.418 -46.625 3.352 1 89.06 500 ILE B CA 1
ATOM 9462 C C . ILE B 1 500 ? -3.924 -48.062 3.197 1 89.06 500 ILE B C 1
ATOM 9464 O O . ILE B 1 500 ? -4.453 -48.969 3.83 1 89.06 500 ILE B O 1
ATOM 9468 N N . SER B 1 501 ? -3.021 -48.188 2.215 1 83.75 501 SER B N 1
ATOM 9469 C CA . SER B 1 501 ? -2.387 -49.5 2.029 1 83.75 501 SER B CA 1
ATOM 9470 C C . SER B 1 501 ? -0.936 -49.344 1.585 1 83.75 501 SER B C 1
ATOM 9472 O O . SER B 1 501 ? -0.64 -48.562 0.665 1 83.75 501 SER B O 1
ATOM 9474 N N . ASP B 1 502 ? -0.019 -50.156 2.072 1 79.25 502 ASP B N 1
ATOM 9475 C CA . ASP B 1 502 ? 1.37 -50.375 1.679 1 79.25 502 ASP B CA 1
ATOM 9476 C C . ASP B 1 502 ? 1.993 -49.094 1.138 1 79.25 502 ASP B C 1
ATOM 9478 O O . ASP B 1 502 ? 2.52 -49.094 0.024 1 79.25 502 ASP B O 1
ATOM 9482 N N . GLY B 1 503 ? 1.885 -47.969 1.868 1 83.19 503 GLY B N 1
ATOM 9483 C CA . GLY B 1 503 ? 2.643 -46.781 1.502 1 83.19 503 GLY B CA 1
ATOM 9484 C C . GLY B 1 503 ? 1.865 -45.812 0.613 1 83.19 503 GLY B C 1
ATOM 9485 O O . GLY B 1 503 ? 2.408 -44.812 0.148 1 83.19 503 GLY B O 1
ATOM 9486 N N . VAL B 1 504 ? 0.615 -46.219 0.214 1 90.06 504 VAL B N 1
ATOM 9487 C CA . VAL B 1 504 ? -0.203 -45.344 -0.614 1 90.06 504 VAL B CA 1
ATOM 9488 C C . VAL B 1 504 ? -1.515 -45.031 0.102 1 90.06 504 VAL B C 1
ATOM 9490 O O . VAL B 1 504 ? -1.954 -45.781 0.967 1 90.06 504 VAL B O 1
ATOM 9493 N N . LEU B 1 505 ? -1.995 -43.906 -0.19 1 92.62 505 LEU B N 1
ATOM 9494 C CA . LEU B 1 505 ? -3.281 -43.438 0.308 1 92.62 505 LEU B CA 1
ATOM 9495 C C . LEU B 1 505 ? -4.242 -43.156 -0.844 1 92.62 505 LEU B C 1
ATOM 9497 O O . LEU B 1 505 ? -3.955 -42.344 -1.709 1 92.62 505 LEU B O 1
ATOM 9501 N N . ASP B 1 506 ? -5.34 -44 -0.844 1 94.62 506 ASP B N 1
ATOM 9502 C CA . ASP B 1 506 ? -6.363 -43.844 -1.874 1 94.62 506 ASP B CA 1
ATOM 9503 C C . ASP B 1 506 ? -7.609 -43.188 -1.308 1 94.62 506 ASP B C 1
ATOM 9505 O O . ASP B 1 506 ? -7.957 -43.375 -0.142 1 94.62 506 ASP B O 1
ATOM 9509 N N . PHE B 1 507 ? -8.273 -42.406 -2.113 1 95.75 507 PHE B N 1
ATOM 9510 C CA . PHE B 1 507 ? -9.5 -41.75 -1.666 1 95.75 507 PHE B CA 1
ATOM 9511 C C . PHE B 1 507 ? -10.367 -41.375 -2.855 1 95.75 507 PHE B C 1
ATOM 9513 O O . PHE B 1 507 ? -9.906 -41.375 -3.998 1 95.75 507 PHE B O 1
ATOM 9520 N N . ILE B 1 508 ? -11.594 -41.156 -2.658 1 97 508 ILE B N 1
ATOM 9521 C CA . ILE B 1 508 ? -12.57 -40.688 -3.639 1 97 508 ILE B CA 1
ATOM 9522 C C . ILE B 1 508 ? -13.164 -39.375 -3.189 1 97 508 ILE B C 1
ATOM 9524 O O . ILE B 1 508 ? -13.57 -39.219 -2.035 1 97 508 ILE B O 1
ATOM 9528 N N . LEU B 1 509 ? -13.125 -38.406 -4.113 1 97.25 509 LEU B N 1
ATOM 9529 C CA . LEU B 1 509 ? -13.742 -37.125 -3.865 1 97.25 509 LEU B CA 1
ATOM 9530 C C . LEU B 1 509 ? -15.016 -36.938 -4.684 1 97.25 509 LEU B C 1
ATOM 9532 O O . LEU B 1 509 ? -15.078 -37.375 -5.84 1 97.25 509 LEU B O 1
ATOM 9536 N N . ASN B 1 510 ? -15.984 -36.438 -4.086 1 97.81 510 ASN B N 1
ATOM 9537 C CA . ASN B 1 510 ? -17.203 -35.969 -4.727 1 97.81 510 ASN B CA 1
ATOM 9538 C C . ASN B 1 510 ? -17.328 -34.438 -4.594 1 97.81 510 ASN B C 1
ATOM 9540 O O . ASN B 1 510 ? -17.594 -33.938 -3.504 1 97.81 510 ASN B O 1
ATOM 9544 N N . CYS B 1 511 ? -17.219 -33.781 -5.73 1 97.56 511 CYS B N 1
ATOM 9545 C CA . CYS B 1 511 ? -17.156 -32.312 -5.68 1 97.56 511 CYS B CA 1
ATOM 9546 C C . CYS B 1 511 ? -18.297 -31.688 -6.465 1 97.56 511 CYS B C 1
ATOM 9548 O O . CYS B 1 511 ? -18.688 -32.188 -7.516 1 97.56 511 CYS B O 1
ATOM 9550 N N . ALA B 1 512 ? -18.828 -30.609 -6 1 97.38 512 ALA B N 1
ATOM 9551 C CA . ALA B 1 512 ? -19.812 -29.781 -6.668 1 97.38 512 ALA B CA 1
ATOM 9552 C C . ALA B 1 512 ? -19.219 -28.469 -7.133 1 97.38 512 ALA B C 1
ATOM 9554 O O . ALA B 1 512 ? -18.672 -27.703 -6.324 1 97.38 512 ALA B O 1
ATOM 9555 N N . VAL B 1 513 ? -19.203 -28.203 -8.438 1 97.44 513 VAL B N 1
ATOM 9556 C CA . VAL B 1 513 ? -18.688 -26.969 -9 1 97.44 513 VAL B CA 1
ATOM 9557 C C . VAL B 1 513 ? -19.844 -26.062 -9.406 1 97.44 513 VAL B C 1
ATOM 9559 O O . VAL B 1 513 ? -20.672 -26.422 -10.25 1 97.44 513 VAL B O 1
ATOM 9562 N N . ALA B 1 514 ? -19.875 -24.891 -8.828 1 97.69 514 ALA B N 1
ATOM 9563 C CA . ALA B 1 514 ? -21 -23.984 -9.062 1 97.69 514 ALA B CA 1
ATOM 9564 C C . ALA B 1 514 ? -20.5 -22.625 -9.539 1 97.69 514 ALA B C 1
ATOM 9566 O O . ALA B 1 514 ? -19.422 -22.188 -9.156 1 97.69 514 ALA B O 1
ATOM 9567 N N . SER B 1 515 ? -21.312 -22.016 -10.398 1 97.88 515 SER B N 1
ATOM 9568 C CA . SER B 1 515 ? -21.031 -20.672 -10.859 1 97.88 515 SER B CA 1
ATOM 9569 C C . SER B 1 515 ? -21.938 -19.656 -10.188 1 97.88 515 SER B C 1
ATOM 9571 O O . SER B 1 515 ? -23.094 -19.953 -9.859 1 97.88 515 SER B O 1
ATOM 9573 N N . TYR B 1 516 ? -21.406 -18.484 -9.992 1 97.75 516 TYR B N 1
ATOM 9574 C CA . TYR B 1 516 ? -22.125 -17.422 -9.289 1 97.75 516 TYR B CA 1
ATOM 9575 C C . TYR B 1 516 ? -22 -16.094 -10.023 1 97.75 516 TYR B C 1
ATOM 9577 O O . TYR B 1 516 ? -20.953 -15.805 -10.609 1 97.75 516 TYR B O 1
ATOM 9585 N N . ASP B 1 517 ? -23.062 -15.359 -10.023 1 96.94 517 ASP B N 1
ATOM 9586 C CA . ASP B 1 517 ? -22.984 -13.93 -10.312 1 96.94 517 ASP B CA 1
ATOM 9587 C C . ASP B 1 517 ? -22.562 -13.141 -9.078 1 96.94 517 ASP B C 1
ATOM 9589 O O . ASP B 1 517 ? -23.188 -13.234 -8.023 1 96.94 517 ASP B O 1
ATOM 9593 N N . ILE B 1 518 ? -21.531 -12.352 -9.258 1 97.44 518 ILE B N 1
ATOM 9594 C CA . ILE B 1 518 ? -20.922 -11.719 -8.094 1 97.44 518 ILE B CA 1
ATOM 9595 C C . ILE B 1 518 ? -21.016 -10.203 -8.219 1 97.44 518 ILE B C 1
ATOM 9597 O O . ILE B 1 518 ? -20.812 -9.648 -9.305 1 97.44 518 ILE B O 1
ATOM 9601 N N . SER B 1 519 ? -21.391 -9.57 -7.172 1 96.81 519 SER B N 1
ATOM 9602 C CA . SER B 1 519 ? -21.172 -8.141 -6.969 1 96.81 519 SER B CA 1
ATOM 9603 C C . SER B 1 519 ? -20.188 -7.887 -5.84 1 96.81 519 SER B C 1
ATOM 9605 O O . SER B 1 519 ? -20.312 -8.438 -4.746 1 96.81 519 SER B O 1
ATOM 9607 N N . TYR B 1 520 ? -19.141 -7.148 -6.117 1 96.69 520 TYR B N 1
ATOM 9608 C CA . TYR B 1 520 ? -18.125 -6.934 -5.094 1 96.69 520 TYR B CA 1
ATOM 9609 C C . TYR B 1 520 ? -17.719 -5.465 -5.023 1 96.69 520 TYR B C 1
ATOM 9611 O O . TYR B 1 520 ? -17.875 -4.727 -6 1 96.69 520 TYR B O 1
ATOM 9619 N N . THR B 1 521 ? -17.281 -5.098 -3.855 1 95.88 521 THR B N 1
ATOM 9620 C CA . THR B 1 521 ? -16.812 -3.734 -3.607 1 95.88 521 THR B CA 1
ATOM 9621 C C . THR B 1 521 ? -15.344 -3.725 -3.207 1 95.88 521 THR B C 1
ATOM 9623 O O . THR B 1 521 ? -14.93 -4.469 -2.314 1 95.88 521 THR B O 1
ATOM 9626 N N . TRP B 1 522 ? -14.562 -2.996 -3.967 1 94.69 522 TRP B N 1
ATOM 9627 C CA . TRP B 1 522 ? -13.133 -2.824 -3.736 1 94.69 522 TRP B CA 1
ATOM 9628 C C . TRP B 1 522 ? -12.828 -1.424 -3.219 1 94.69 522 TRP B C 1
ATOM 9630 O O . TRP B 1 522 ? -13.062 -0.433 -3.914 1 94.69 522 TRP B O 1
ATOM 9640 N N . VAL B 1 523 ? -12.328 -1.364 -1.915 1 91.88 523 VAL B N 1
ATOM 9641 C CA . VAL B 1 523 ? -12.086 -0.073 -1.282 1 91.88 523 VAL B CA 1
ATOM 9642 C C . VAL B 1 523 ? -10.68 -0.046 -0.688 1 91.88 523 VAL B C 1
ATOM 9644 O O . VAL B 1 523 ? -10.266 -0.993 -0.016 1 91.88 523 VAL B O 1
ATOM 9647 N N . ASP B 1 524 ? -9.953 1.014 -0.899 1 88.31 524 ASP B N 1
ATOM 9648 C CA . ASP B 1 524 ? -8.617 1.243 -0.355 1 88.31 524 ASP B CA 1
ATOM 9649 C C . ASP B 1 524 ? -7.707 0.044 -0.609 1 88.31 524 ASP B C 1
ATOM 9651 O O . ASP B 1 524 ? -7.047 -0.446 0.308 1 88.31 524 ASP B O 1
ATOM 9655 N N . GLY B 1 525 ? -7.945 -0.528 -1.815 1 85.88 525 GLY B N 1
ATOM 9656 C CA . GLY B 1 525 ? -7.043 -1.578 -2.262 1 85.88 525 GLY B CA 1
ATOM 9657 C C . GLY B 1 525 ? -7.41 -2.949 -1.724 1 85.88 525 GLY B C 1
ATOM 9658 O O . GLY B 1 525 ? -6.617 -3.889 -1.812 1 85.88 525 GLY B O 1
ATOM 9659 N N . ALA B 1 526 ? -8.516 -3.049 -1.128 1 88.25 526 ALA B N 1
ATOM 9660 C CA . ALA B 1 526 ? -8.906 -4.336 -0.56 1 88.25 526 ALA B CA 1
ATOM 9661 C C . ALA B 1 526 ? -10.391 -4.602 -0.789 1 88.25 526 ALA B C 1
ATOM 9663 O O . ALA B 1 526 ? -11.164 -3.674 -1.028 1 88.25 526 ALA B O 1
ATOM 9664 N N . LEU B 1 527 ? -10.719 -5.906 -0.683 1 94.19 527 LEU B N 1
ATOM 9665 C CA . LEU B 1 527 ? -12.109 -6.332 -0.801 1 94.19 527 LEU B CA 1
ATOM 9666 C C . LEU B 1 527 ? -12.898 -5.949 0.446 1 94.19 527 LEU B C 1
ATOM 9668 O O . LEU B 1 527 ? -12.523 -6.312 1.562 1 94.19 527 LEU B O 1
ATOM 9672 N N . GLN B 1 528 ? -13.953 -5.219 0.279 1 92.69 528 GLN B N 1
ATOM 9673 C CA . GLN B 1 528 ? -14.773 -4.789 1.409 1 92.69 528 GLN B CA 1
ATOM 9674 C C . GLN B 1 528 ? -16 -5.684 1.576 1 92.69 528 GLN B C 1
ATOM 9676 O O . GLN B 1 528 ? -16.344 -6.066 2.695 1 92.69 528 GLN B O 1
ATOM 9681 N N . ASN B 1 529 ? -16.656 -5.852 0.457 1 93.31 529 ASN B N 1
ATOM 9682 C CA . ASN B 1 529 ? -17.859 -6.672 0.46 1 93.31 529 ASN B CA 1
ATOM 9683 C C . ASN B 1 529 ? -17.984 -7.488 -0.823 1 93.31 529 ASN B C 1
ATOM 9685 O O . ASN B 1 529 ? -17.531 -7.059 -1.884 1 93.31 529 ASN B O 1
ATOM 9689 N N . ILE B 1 530 ? -18.625 -8.695 -0.65 1 96.31 530 ILE B N 1
ATOM 9690 C CA . ILE B 1 530 ? -18.859 -9.547 -1.812 1 96.31 530 ILE B CA 1
ATOM 9691 C C . ILE B 1 530 ? -20.172 -10.289 -1.654 1 96.31 530 ILE B C 1
ATOM 9693 O O . ILE B 1 530 ? -20.5 -10.781 -0.567 1 96.31 530 ILE B O 1
ATOM 9697 N N . HIS B 1 531 ? -21 -10.227 -2.676 1 96.38 531 HIS B N 1
ATOM 9698 C CA . HIS B 1 531 ? -22.266 -10.938 -2.736 1 96.38 531 HIS B CA 1
ATOM 9699 C C . HIS B 1 531 ? -22.328 -11.875 -3.936 1 96.38 531 HIS B C 1
ATOM 9701 O O . HIS B 1 531 ? -22.031 -11.469 -5.062 1 96.38 531 HIS B O 1
ATOM 9707 N N . ALA B 1 532 ? -22.672 -13.117 -3.633 1 97.38 532 ALA B N 1
ATOM 9708 C CA . ALA B 1 532 ? -22.688 -14.141 -4.68 1 97.38 532 ALA B CA 1
ATOM 9709 C C . ALA B 1 532 ? -24.062 -14.781 -4.789 1 97.38 532 ALA B C 1
ATOM 9711 O O . ALA B 1 532 ? -24.641 -15.219 -3.785 1 97.38 532 ALA B O 1
ATOM 9712 N N . VAL B 1 533 ? -24.594 -14.789 -6.016 1 96.5 533 VAL B N 1
ATOM 9713 C CA . VAL B 1 533 ? -25.859 -15.453 -6.328 1 96.5 533 VAL B CA 1
ATOM 9714 C C . VAL B 1 533 ? -25.625 -16.531 -7.387 1 96.5 533 VAL B C 1
ATOM 9716 O O . VAL B 1 533 ? -25.047 -16.266 -8.438 1 96.5 533 VAL B O 1
ATOM 9719 N N . PRO B 1 534 ? -26.031 -17.766 -7.102 1 96.06 534 PRO B N 1
ATOM 9720 C CA . PRO B 1 534 ? -25.844 -18.797 -8.125 1 96.06 534 PRO B CA 1
ATOM 9721 C C . PRO B 1 534 ? -26.438 -18.406 -9.477 1 96.06 534 PRO B C 1
ATOM 9723 O O . PRO B 1 534 ? -27.484 -17.781 -9.531 1 96.06 534 PRO B O 1
ATOM 9726 N N . THR B 1 535 ? -25.703 -18.703 -10.523 1 94.19 535 THR B N 1
ATOM 9727 C CA . THR B 1 535 ? -26.203 -18.422 -11.859 1 94.19 535 THR B CA 1
ATOM 9728 C C . THR B 1 535 ? -27.406 -19.312 -12.18 1 94.19 535 THR B C 1
ATOM 9730 O O . THR B 1 535 ? -27.594 -20.344 -11.555 1 94.19 535 THR B O 1
ATOM 9733 N N . GLY B 1 536 ? -28.281 -18.812 -13.148 1 84.25 536 GLY B N 1
ATOM 9734 C CA . GLY B 1 536 ? -29.547 -19.484 -13.453 1 84.25 536 GLY B CA 1
ATOM 9735 C C . GLY B 1 536 ? -29.359 -20.844 -14.078 1 84.25 536 GLY B C 1
ATOM 9736 O O . GLY B 1 536 ? -30.156 -21.75 -13.836 1 84.25 536 GLY B O 1
ATOM 9737 N N . ASN B 1 537 ? -28.422 -20.953 -14.984 1 79.62 537 ASN B N 1
ATOM 9738 C CA . ASN B 1 537 ? -28.188 -22.266 -15.586 1 79.62 537 ASN B CA 1
ATOM 9739 C C . ASN B 1 537 ? -26.703 -22.547 -15.742 1 79.62 537 ASN B C 1
ATOM 9741 O O . ASN B 1 537 ? -25.859 -21.812 -15.219 1 79.62 537 ASN B O 1
ATOM 9745 N N . GLY B 1 538 ? -26.438 -23.734 -16.375 1 90.69 538 GLY B N 1
ATOM 9746 C CA . GLY B 1 538 ? -25.062 -24.203 -16.438 1 90.69 538 GLY B CA 1
ATOM 9747 C C . GLY B 1 538 ? -24.328 -23.75 -17.672 1 90.69 538 GLY B C 1
ATOM 9748 O O . GLY B 1 538 ? -23.297 -24.328 -18.047 1 90.69 538 GLY B O 1
ATOM 9749 N N . SER B 1 539 ? -24.844 -22.672 -18.375 1 89.94 539 SER B N 1
ATOM 9750 C CA . SER B 1 539 ? -24.234 -22.25 -19.641 1 89.94 539 SER B CA 1
ATOM 9751 C C . SER B 1 539 ? -22.828 -21.703 -19.422 1 89.94 539 SER B C 1
ATOM 9753 O O . SER B 1 539 ? -21.922 -21.969 -20.219 1 89.94 539 SER B O 1
ATOM 9755 N N . ILE B 1 540 ? -22.688 -21.047 -18.281 1 94.38 540 ILE B N 1
ATOM 9756 C CA . ILE B 1 540 ? -21.375 -20.5 -17.969 1 94.38 540 ILE B CA 1
ATOM 9757 C C . ILE B 1 540 ? -20.391 -21.641 -17.703 1 94.38 540 ILE B C 1
ATOM 9759 O O . ILE B 1 540 ? -19.266 -21.641 -18.219 1 94.38 540 ILE B O 1
ATOM 9763 N N . LEU B 1 541 ? -20.797 -22.641 -16.984 1 96.19 541 LEU B N 1
ATOM 9764 C CA . LEU B 1 541 ? -19.953 -23.75 -16.609 1 96.19 541 LEU B CA 1
ATOM 9765 C C . LEU B 1 541 ? -19.609 -24.609 -17.828 1 96.19 541 LEU B C 1
ATOM 9767 O O . LEU B 1 541 ? -18.547 -25.25 -17.859 1 96.19 541 LEU B O 1
ATOM 9771 N N . GLU B 1 542 ? -20.438 -24.578 -18.797 1 94.12 542 GLU B N 1
ATOM 9772 C CA . GLU B 1 542 ? -20.219 -25.406 -19.984 1 94.12 542 GLU B CA 1
ATOM 9773 C C . GLU B 1 542 ? -19.031 -24.906 -20.781 1 94.12 542 GLU B C 1
ATOM 9775 O O . GLU B 1 542 ? -18.391 -25.688 -21.5 1 94.12 542 GLU B O 1
ATOM 9780 N N . ILE B 1 543 ? -18.734 -23.656 -20.656 1 93.06 543 ILE B N 1
ATOM 9781 C CA . ILE B 1 543 ? -17.578 -23.109 -21.328 1 93.06 543 ILE B CA 1
ATOM 9782 C C . ILE B 1 543 ? -16.328 -23.906 -20.938 1 93.06 543 ILE B C 1
ATOM 9784 O O . ILE B 1 543 ? -15.461 -24.172 -21.766 1 93.06 543 ILE B O 1
ATOM 9788 N N . PHE B 1 544 ? -16.297 -24.297 -19.75 1 93.31 544 PHE B N 1
ATOM 9789 C CA . PHE B 1 544 ? -15.195 -25.109 -19.25 1 93.31 544 PHE B CA 1
ATOM 9790 C C . PHE B 1 544 ? -15.43 -26.578 -19.562 1 93.31 544 PHE B C 1
ATOM 9792 O O . PHE B 1 544 ? -14.586 -27.219 -20.188 1 93.31 544 PHE B O 1
ATOM 9799 N N . HIS B 1 545 ? -16.516 -27.094 -19.141 1 88.62 545 HIS B N 1
ATOM 9800 C CA . HIS B 1 545 ? -16.828 -28.516 -19.234 1 88.62 545 HIS B CA 1
ATOM 9801 C C . HIS B 1 545 ? -16.812 -28.984 -20.688 1 88.62 545 HIS B C 1
ATOM 9803 O O . HIS B 1 545 ? -16.25 -30.031 -21 1 88.62 545 HIS B O 1
ATOM 9809 N N . GLY B 1 546 ? -17.422 -28.234 -21.516 1 78.12 546 GLY B N 1
ATOM 9810 C CA . GLY B 1 546 ? -17.5 -28.609 -22.922 1 78.12 546 GLY B CA 1
ATOM 9811 C C . GLY B 1 546 ? -16.141 -28.625 -23.594 1 78.12 546 GLY B C 1
ATOM 9812 O O . GLY B 1 546 ? -15.844 -29.5 -24.406 1 78.12 546 GLY B O 1
ATOM 9813 N N . ASN B 1 547 ? -15.383 -27.703 -23.234 1 75 547 ASN B N 1
ATOM 9814 C CA . ASN B 1 547 ? -14.039 -27.625 -23.781 1 75 547 ASN B CA 1
ATOM 9815 C C . ASN B 1 547 ? -13.172 -28.797 -23.312 1 75 547 ASN B C 1
ATOM 9817 O O . ASN B 1 547 ? -12.391 -29.344 -24.078 1 75 547 ASN B O 1
ATOM 9821 N N . LEU B 1 548 ? -13.344 -29.141 -22.062 1 75.12 548 LEU B N 1
ATOM 9822 C CA . LEU B 1 548 ? -12.555 -30.219 -21.484 1 75.12 548 LEU B CA 1
ATOM 9823 C C . LEU B 1 548 ? -12.93 -31.562 -22.125 1 75.12 548 LEU B C 1
ATOM 9825 O O . LEU B 1 548 ? -12.062 -32.406 -22.375 1 75.12 548 LEU B O 1
ATOM 9829 N N . LEU B 1 549 ? -14.188 -31.797 -22.344 1 65.38 549 LEU B N 1
ATOM 9830 C CA . LEU B 1 549 ? -14.648 -33.062 -22.906 1 65.38 549 LEU B CA 1
ATOM 9831 C C . LEU B 1 549 ? -14.062 -33.281 -24.281 1 65.38 549 LEU B C 1
ATOM 9833 O O . LEU B 1 549 ? -13.703 -34.406 -24.641 1 65.38 549 LEU B O 1
ATOM 9837 N N . TYR B 1 550 ? -13.828 -32.25 -24.859 1 52.03 550 TYR B N 1
ATOM 9838 C CA . TYR B 1 550 ? -13.305 -32.375 -26.219 1 52.03 550 TYR B CA 1
ATOM 9839 C C . TYR B 1 550 ? -11.781 -32.469 -26.203 1 52.03 550 TYR B C 1
ATOM 9841 O O . TYR B 1 550 ? -11.203 -33.281 -26.953 1 52.03 550 TYR B O 1
ATOM 9849 N N . ALA B 1 551 ? -11.141 -31.672 -25.328 1 52 551 ALA B N 1
ATOM 9850 C CA . ALA B 1 551 ? -9.688 -31.547 -25.328 1 52 551 ALA B CA 1
ATOM 9851 C C . ALA B 1 551 ? -9.023 -32.719 -24.609 1 52 551 ALA B C 1
ATOM 9853 O O . ALA B 1 551 ? -7.867 -33.031 -24.875 1 52 551 ALA B O 1
ATOM 9854 N N . THR B 1 552 ? -9.664 -33.219 -23.484 1 52.34 552 THR B N 1
ATOM 9855 C CA . THR B 1 552 ? -8.961 -34.156 -22.641 1 52.34 552 THR B CA 1
ATOM 9856 C C . THR B 1 552 ? -9.195 -35.594 -23.109 1 52.34 552 THR B C 1
ATOM 9858 O O . THR B 1 552 ? -8.938 -36.562 -22.391 1 52.34 552 THR B O 1
ATOM 9861 N N . ILE B 1 553 ? -9.742 -35.781 -24.234 1 42.44 553 ILE B N 1
ATOM 9862 C CA . ILE B 1 553 ? -9.898 -37.156 -24.703 1 42.44 553 ILE B CA 1
ATOM 9863 C C . ILE B 1 553 ? -8.578 -37.906 -24.562 1 42.44 553 ILE B C 1
ATOM 9865 O O . ILE B 1 553 ? -8.555 -39.062 -24.141 1 42.44 553 ILE B O 1
ATOM 9869 N N . SER B 1 554 ? -7.52 -37.188 -25.016 1 42.78 554 SER B N 1
ATOM 9870 C CA . SER B 1 554 ? -6.293 -37.969 -25.156 1 42.78 554 SER B CA 1
ATOM 9871 C C . SER B 1 554 ? -5.492 -37.969 -23.859 1 42.78 554 SER B C 1
ATOM 9873 O O . SER B 1 554 ? -4.609 -38.812 -23.672 1 42.78 554 SER B O 1
ATOM 9875 N N . GLY B 1 555 ? -5.633 -37.094 -22.844 1 46.31 555 GLY B N 1
ATOM 9876 C CA . GLY B 1 555 ? -4.527 -37.062 -21.906 1 46.31 555 GLY B CA 1
ATOM 9877 C C . GLY B 1 555 ? -4.875 -36.375 -20.609 1 46.31 555 GLY B C 1
ATOM 9878 O O . GLY B 1 555 ? -5.762 -35.5 -20.578 1 46.31 555 GLY B O 1
ATOM 9879 N N . GLY B 1 556 ? -4.812 -37.188 -19.5 1 53.75 556 GLY B N 1
ATOM 9880 C CA . GLY B 1 556 ? -4.871 -36.844 -18.094 1 53.75 556 GLY B CA 1
ATOM 9881 C C . GLY B 1 556 ? -4.684 -35.375 -17.828 1 53.75 556 GLY B C 1
ATOM 9882 O O . GLY B 1 556 ? -4.129 -34.656 -18.656 1 53.75 556 GLY B O 1
ATOM 9883 N N . ASP B 1 557 ? -5.586 -34.656 -17.031 1 63.66 557 ASP B N 1
ATOM 9884 C CA . ASP B 1 557 ? -5.43 -33.281 -16.547 1 63.66 557 ASP B CA 1
ATOM 9885 C C . ASP B 1 557 ? -4.246 -33.188 -15.578 1 63.66 557 ASP B C 1
ATOM 9887 O O . ASP B 1 557 ? -4.371 -33.5 -14.391 1 63.66 557 ASP B O 1
ATOM 9891 N N . PRO B 1 558 ? -2.969 -32.875 -16.172 1 66.62 558 PRO B N 1
ATOM 9892 C CA . PRO B 1 558 ? -1.802 -32.781 -15.289 1 66.62 558 PRO B CA 1
ATOM 9893 C C . PRO B 1 558 ? -1.998 -31.797 -14.133 1 66.62 558 PRO B C 1
ATOM 9895 O O . PRO B 1 558 ? -1.402 -31.969 -13.07 1 66.62 558 PRO B O 1
ATOM 9898 N N . ALA B 1 559 ? -2.889 -30.906 -14.305 1 82.69 559 ALA B N 1
ATOM 9899 C CA . ALA B 1 559 ? -3.078 -29.906 -13.258 1 82.69 559 ALA B CA 1
ATOM 9900 C C . ALA B 1 559 ? -3.766 -30.516 -12.039 1 82.69 559 ALA B C 1
ATOM 9902 O O . ALA B 1 559 ? -3.51 -30.109 -10.906 1 82.69 559 ALA B O 1
ATOM 9903 N N . LEU B 1 560 ? -4.57 -31.531 -12.328 1 89 560 LEU B N 1
ATOM 9904 C CA . LEU B 1 560 ? -5.344 -32.094 -11.227 1 89 560 LEU B CA 1
ATOM 9905 C C . LEU B 1 560 ? -4.43 -32.812 -10.242 1 89 560 LEU B C 1
ATOM 9907 O O . LEU B 1 560 ? -4.645 -32.75 -9.031 1 89 560 LEU B O 1
ATOM 9911 N N . GLN B 1 561 ? -3.465 -33.531 -10.727 1 85.94 561 GLN B N 1
ATOM 9912 C CA . GLN B 1 561 ? -2.516 -34.188 -9.836 1 85.94 561 GLN B CA 1
ATOM 9913 C C . GLN B 1 561 ? -1.765 -33.156 -8.984 1 85.94 561 GLN B C 1
ATOM 9915 O O . GLN B 1 561 ? -1.538 -33.375 -7.793 1 85.94 561 GLN B O 1
ATOM 9920 N N . ASP B 1 562 ? -1.408 -32.125 -9.648 1 87.5 562 ASP B N 1
ATOM 9921 C CA . ASP B 1 562 ? -0.729 -31.062 -8.93 1 87.5 562 ASP B CA 1
ATOM 9922 C C . ASP B 1 562 ? -1.631 -30.469 -7.848 1 87.5 562 ASP B C 1
ATOM 9924 O O . ASP B 1 562 ? -1.171 -30.156 -6.746 1 87.5 562 ASP B O 1
ATOM 9928 N N . PHE B 1 563 ? -2.92 -30.344 -8.148 1 93.31 563 PHE B N 1
ATOM 9929 C CA . PHE B 1 563 ? -3.873 -29.812 -7.18 1 93.31 563 PHE B CA 1
ATOM 9930 C C . PHE B 1 563 ? -3.951 -30.719 -5.957 1 93.31 563 PHE B C 1
ATOM 9932 O O . PHE B 1 563 ? -4.008 -30.25 -4.824 1 93.31 563 PHE B O 1
ATOM 9939 N N . LEU B 1 564 ? -3.943 -31.969 -6.207 1 92.25 564 LEU B N 1
ATOM 9940 C CA . LEU B 1 564 ? -4.027 -32.938 -5.109 1 92.25 564 LEU B CA 1
ATOM 9941 C C . LEU B 1 564 ? -2.789 -32.844 -4.223 1 92.25 564 LEU B C 1
ATOM 9943 O O . LEU B 1 564 ? -2.896 -32.875 -2.996 1 92.25 564 LEU B O 1
ATOM 9947 N N . THR B 1 565 ? -1.669 -32.656 -4.867 1 87.5 565 THR B N 1
ATOM 9948 C CA . THR B 1 565 ? -0.428 -32.531 -4.109 1 87.5 565 THR B CA 1
ATOM 9949 C C . THR B 1 565 ? -0.442 -31.266 -3.266 1 87.5 565 THR B C 1
ATOM 9951 O O . THR B 1 565 ? -0.105 -31.297 -2.08 1 87.5 565 THR B O 1
ATOM 9954 N N . GLN B 1 566 ? -0.806 -30.203 -3.855 1 92 566 GLN B N 1
ATOM 9955 C CA . GLN B 1 566 ? -0.877 -28.938 -3.137 1 92 566 GLN B CA 1
ATOM 9956 C C . GLN B 1 566 ? -1.869 -29.016 -1.979 1 92 566 GLN B C 1
ATOM 9958 O O . GLN B 1 566 ? -1.639 -28.438 -0.917 1 92 566 GLN B O 1
ATOM 9963 N N . SER B 1 567 ? -2.922 -29.719 -2.225 1 94.56 567 SER B N 1
ATOM 9964 C CA . SER B 1 567 ? -3.947 -29.844 -1.193 1 94.56 567 SER B CA 1
ATOM 9965 C C . SER B 1 567 ? -3.434 -30.656 -0.007 1 94.56 567 SER B C 1
ATOM 9967 O O . SER B 1 567 ? -3.729 -30.328 1.146 1 94.56 567 SER B O 1
ATOM 9969 N N . ALA B 1 568 ? -2.705 -31.625 -0.306 1 93.06 568 ALA B N 1
ATOM 9970 C CA . ALA B 1 568 ? -2.143 -32.469 0.745 1 93.06 568 ALA B CA 1
ATOM 9971 C C . ALA B 1 568 ? -1.173 -31.672 1.622 1 93.06 568 ALA B C 1
ATOM 9973 O O . ALA B 1 568 ? -0.946 -32.031 2.781 1 93.06 568 ALA B O 1
ATOM 9974 N N . LEU B 1 569 ? -0.666 -30.594 1.119 1 91.62 569 LEU B N 1
ATOM 9975 C CA . LEU B 1 569 ? 0.352 -29.812 1.817 1 91.62 569 LEU B CA 1
ATOM 9976 C C . LEU B 1 569 ? -0.25 -28.547 2.428 1 91.62 569 LEU B C 1
ATOM 9978 O O . LEU B 1 569 ? 0.457 -27.766 3.061 1 91.62 569 LEU B O 1
ATOM 9982 N N . ALA B 1 570 ? -1.476 -28.328 2.234 1 90.81 570 ALA B N 1
ATOM 9983 C CA . ALA B 1 570 ? -2.119 -27.094 2.654 1 90.81 570 ALA B CA 1
ATOM 9984 C C . ALA B 1 570 ? -2.291 -27.047 4.172 1 90.81 570 ALA B C 1
ATOM 9986 O O . ALA B 1 570 ? -2.303 -25.969 4.77 1 90.81 570 ALA B O 1
ATOM 9987 N N . GLY B 1 571 ? -2.443 -28.219 4.777 1 90.5 571 GLY B N 1
ATOM 9988 C CA . GLY B 1 571 ? -2.654 -28.328 6.215 1 90.5 571 GLY B CA 1
ATOM 9989 C C . GLY B 1 571 ? -2.666 -29.766 6.711 1 90.5 571 GLY B C 1
ATOM 9990 O O . GLY B 1 571 ? -2.391 -30.688 5.945 1 90.5 571 GLY B O 1
ATOM 9991 N N . ASP B 1 572 ? -3.061 -29.828 8.023 1 91.44 572 ASP B N 1
ATOM 9992 C CA . ASP B 1 572 ? -3.008 -31.156 8.625 1 91.44 572 ASP B CA 1
ATOM 9993 C C . ASP B 1 572 ? -4.41 -31.75 8.789 1 91.44 572 ASP B C 1
ATOM 9995 O O . ASP B 1 572 ? -4.566 -32.844 9.297 1 91.44 572 ASP B O 1
ATOM 9999 N N . THR B 1 573 ? -5.398 -31.031 8.312 1 92.25 573 THR B N 1
ATOM 10000 C CA . THR B 1 573 ? -6.77 -31.5 8.469 1 92.25 573 THR B CA 1
ATOM 10001 C C . THR B 1 573 ? -7.367 -31.875 7.113 1 92.25 573 THR B C 1
ATOM 10003 O O . THR B 1 573 ? -6.91 -31.406 6.07 1 92.25 573 THR B O 1
ATOM 10006 N N . THR B 1 574 ? -8.398 -32.75 7.188 1 93 574 THR B N 1
ATOM 10007 C CA . THR B 1 574 ? -9.117 -33.094 5.965 1 93 574 THR B CA 1
ATOM 10008 C C . THR B 1 574 ? -9.82 -31.859 5.379 1 93 574 THR B C 1
ATOM 10010 O O . THR B 1 574 ? -9.914 -31.719 4.16 1 93 574 THR B O 1
ATOM 10013 N N . GLU B 1 575 ? -10.242 -31.016 6.277 1 92.88 575 GLU B N 1
ATOM 10014 C CA . GLU B 1 575 ? -10.914 -29.797 5.832 1 92.88 575 GLU B CA 1
ATOM 10015 C C . GLU B 1 575 ? -9.961 -28.891 5.047 1 92.88 575 GLU B C 1
ATOM 10017 O O . GLU B 1 575 ? -10.352 -28.297 4.039 1 92.88 575 GLU B O 1
ATOM 10022 N N . SER B 1 576 ? -8.734 -28.812 5.527 1 93.19 576 SER B N 1
ATOM 10023 C CA . SER B 1 576 ? -7.746 -28 4.824 1 93.19 576 SER B CA 1
ATOM 10024 C C . SER B 1 576 ? -7.465 -28.547 3.43 1 93.19 576 SER B C 1
ATOM 10026 O O . SER B 1 576 ? -7.281 -27.797 2.479 1 93.19 576 SER B O 1
ATOM 10028 N N . PHE B 1 577 ? -7.48 -29.875 3.33 1 94.69 577 PHE B N 1
ATOM 10029 C CA . PHE B 1 577 ? -7.289 -30.531 2.041 1 94.69 577 PHE B CA 1
ATOM 10030 C C . PHE B 1 577 ? -8.422 -30.188 1.083 1 94.69 577 PHE B C 1
ATOM 10032 O O . PHE B 1 577 ? -8.18 -29.734 -0.04 1 94.69 577 PHE B O 1
ATOM 10039 N N . LEU B 1 578 ? -9.594 -30.328 1.557 1 96.44 578 LEU B N 1
ATOM 10040 C CA . LEU B 1 578 ? -10.766 -30.125 0.719 1 96.44 578 LEU B CA 1
ATOM 10041 C C . LEU B 1 578 ? -10.891 -28.672 0.306 1 96.44 578 LEU B C 1
ATOM 10043 O O . LEU B 1 578 ? -11.227 -28.359 -0.843 1 96.44 578 LEU B O 1
ATOM 10047 N N . ARG B 1 579 ? -10.656 -27.797 1.183 1 95.19 579 ARG B N 1
ATOM 10048 C CA . ARG B 1 579 ? -10.75 -26.375 0.901 1 95.19 579 ARG B CA 1
ATOM 10049 C C . ARG B 1 579 ? -9.727 -25.953 -0.152 1 95.19 579 ARG B C 1
ATOM 10051 O O . ARG B 1 579 ? -10.062 -25.219 -1.083 1 95.19 579 ARG B O 1
ATOM 10058 N N . LYS B 1 580 ? -8.508 -26.453 0.057 1 95.31 580 LYS B N 1
ATOM 10059 C CA . LYS B 1 580 ? -7.469 -26.094 -0.904 1 95.31 580 LYS B CA 1
ATOM 10060 C C . LYS B 1 580 ? -7.777 -26.672 -2.283 1 95.31 580 LYS B C 1
ATOM 10062 O O . LYS B 1 580 ? -7.645 -25.984 -3.295 1 95.31 580 LYS B O 1
ATOM 10067 N N . PHE B 1 581 ? -8.203 -27.891 -2.365 1 96.5 581 PHE B N 1
ATOM 10068 C CA . PHE B 1 581 ? -8.555 -28.484 -3.648 1 96.5 581 PHE B CA 1
ATOM 10069 C C . PHE B 1 581 ? -9.688 -27.703 -4.312 1 96.5 581 PHE B C 1
ATOM 10071 O O . PHE B 1 581 ? -9.625 -27.406 -5.504 1 96.5 581 PHE B O 1
ATOM 10078 N N . GLY B 1 582 ? -10.664 -27.422 -3.504 1 97.44 582 GLY B N 1
ATOM 10079 C CA . GLY B 1 582 ? -11.781 -26.656 -4.023 1 97.44 582 GLY B CA 1
ATOM 10080 C C . GLY B 1 582 ? -11.352 -25.312 -4.609 1 97.44 582 GLY B C 1
ATOM 10081 O O . GLY B 1 582 ? -11.82 -24.922 -5.684 1 97.44 582 GLY B O 1
ATOM 10082 N N . SER B 1 583 ? -10.516 -24.656 -3.943 1 96.56 583 SER B N 1
ATOM 10083 C CA . SER B 1 583 ? -10.047 -23.344 -4.402 1 96.56 583 SER B CA 1
ATOM 10084 C C . SER B 1 583 ? -9.25 -23.469 -5.695 1 96.56 583 SER B C 1
ATOM 10086 O O . SER B 1 583 ? -9.43 -22.672 -6.617 1 96.56 583 SER B O 1
ATOM 10088 N N . LEU B 1 584 ? -8.391 -24.469 -5.754 1 96.38 584 LEU B N 1
ATOM 10089 C CA . LEU B 1 584 ? -7.562 -24.672 -6.938 1 96.38 584 LEU B CA 1
ATOM 10090 C C . LEU B 1 584 ? -8.406 -25.062 -8.141 1 96.38 584 LEU B C 1
ATOM 10092 O O . LEU B 1 584 ? -8.195 -24.547 -9.25 1 96.38 584 LEU B O 1
ATOM 10096 N N . TYR B 1 585 ? -9.32 -25.875 -7.875 1 96.88 585 TYR B N 1
ATOM 10097 C CA . TYR B 1 585 ? -10.172 -26.297 -8.984 1 96.88 585 TYR B CA 1
ATOM 10098 C C . TYR B 1 585 ? -11.055 -25.141 -9.453 1 96.88 585 TYR B C 1
ATOM 10100 O O . TYR B 1 585 ? -11.289 -24.984 -10.656 1 96.88 585 TYR B O 1
ATOM 10108 N N . SER B 1 586 ? -11.586 -24.406 -8.5 1 97.69 586 SER B N 1
ATOM 10109 C CA . SER B 1 586 ? -12.352 -23.219 -8.859 1 97.69 586 SER B CA 1
ATOM 10110 C C . SER B 1 586 ? -11.523 -22.266 -9.719 1 97.69 586 SER B C 1
ATOM 10112 O O . SER B 1 586 ? -12.031 -21.672 -10.68 1 97.69 586 SER B O 1
ATOM 10114 N N . THR B 1 587 ? -10.305 -22.094 -9.375 1 97.12 587 THR B N 1
ATOM 10115 C CA . THR B 1 587 ? -9.414 -21.234 -10.133 1 97.12 587 THR B CA 1
ATOM 10116 C C . THR B 1 587 ? -9.258 -21.734 -11.562 1 97.12 587 THR B C 1
ATOM 10118 O O . THR B 1 587 ? -9.297 -20.953 -12.516 1 97.12 587 THR B O 1
ATOM 10121 N N . LYS B 1 588 ? -9.07 -23 -11.688 1 96 588 LYS B N 1
ATOM 10122 C CA . LYS B 1 588 ? -8.922 -23.594 -13.008 1 96 588 LYS B CA 1
ATOM 10123 C C . LYS B 1 588 ? -10.18 -23.375 -13.852 1 96 588 LYS B C 1
ATOM 10125 O O . LYS B 1 588 ? -10.086 -22.938 -15 1 96 588 LYS B O 1
ATOM 10130 N N . VAL B 1 589 ? -11.305 -23.656 -13.258 1 96.75 589 VAL B N 1
ATOM 10131 C CA . VAL B 1 589 ? -12.562 -23.5 -13.969 1 96.75 589 VAL B CA 1
ATOM 10132 C C . VAL B 1 589 ? -12.766 -22.031 -14.352 1 96.75 589 VAL B C 1
ATOM 10134 O O . VAL B 1 589 ? -13.086 -21.734 -15.5 1 96.75 589 VAL B O 1
ATOM 10137 N N . LEU B 1 590 ? -12.5 -21.203 -13.422 1 97.69 590 LEU B N 1
ATOM 10138 C CA . LEU B 1 590 ? -12.711 -19.766 -13.664 1 97.69 590 LEU B CA 1
ATOM 10139 C C . LEU B 1 590 ? -11.727 -19.25 -14.695 1 97.69 590 LEU B C 1
ATOM 10141 O O . LEU B 1 590 ? -12.07 -18.375 -15.508 1 97.69 590 LEU B O 1
ATOM 10145 N N . ALA B 1 591 ? -10.508 -19.688 -14.656 1 96.88 591 ALA B N 1
ATOM 10146 C CA . ALA B 1 591 ? -9.508 -19.281 -15.641 1 96.88 591 ALA B CA 1
ATOM 10147 C C . ALA B 1 591 ? -9.969 -19.609 -17.062 1 96.88 591 ALA B C 1
ATOM 10149 O O . ALA B 1 591 ? -9.812 -18.797 -17.969 1 96.88 591 ALA B O 1
ATOM 10150 N N . ASN B 1 592 ? -10.547 -20.734 -17.203 1 95.06 592 ASN B N 1
ATOM 10151 C CA . ASN B 1 592 ? -11.039 -21.141 -18.516 1 95.06 592 ASN B CA 1
ATOM 10152 C C . ASN B 1 592 ? -12.211 -20.266 -18.969 1 95.06 592 ASN B C 1
ATOM 10154 O O . ASN B 1 592 ? -12.281 -19.859 -20.125 1 95.06 592 ASN B O 1
ATOM 10158 N N . ILE B 1 593 ? -13.023 -19.953 -18.062 1 96.56 593 ILE B N 1
ATOM 10159 C CA . ILE B 1 593 ? -14.188 -19.125 -18.375 1 96.56 593 ILE B CA 1
ATOM 10160 C C . ILE B 1 593 ? -13.742 -17.672 -18.609 1 96.56 593 ILE B C 1
ATOM 10162 O O . ILE B 1 593 ? -14.273 -17 -19.484 1 96.56 593 ILE B O 1
ATOM 10166 N N . GLY B 1 594 ? -12.797 -17.266 -17.812 1 96.81 594 GLY B N 1
ATOM 10167 C CA . GLY B 1 594 ? -12.336 -15.891 -17.828 1 96.81 594 GLY B CA 1
ATOM 10168 C C . GLY B 1 594 ? -11.812 -15.453 -19.172 1 96.81 594 GLY B C 1
ATOM 10169 O O . GLY B 1 594 ? -11.922 -14.281 -19.547 1 96.81 594 GLY B O 1
ATOM 10170 N N . GLY B 1 595 ? -11.242 -16.391 -19.938 1 95.31 595 GLY B N 1
ATOM 10171 C CA . GLY B 1 595 ? -10.758 -16.062 -21.266 1 95.31 595 GLY B CA 1
ATOM 10172 C C . GLY B 1 595 ? -11.852 -15.625 -22.203 1 95.31 595 GLY B C 1
ATOM 10173 O O . GLY B 1 595 ? -11.586 -14.969 -23.219 1 95.31 595 GLY B O 1
ATOM 10174 N N . TYR B 1 596 ? -13.047 -15.945 -21.906 1 96 596 TYR B N 1
ATOM 10175 C CA . TYR B 1 596 ? -14.18 -15.656 -22.781 1 96 596 TYR B CA 1
ATOM 10176 C C . TYR B 1 596 ? -15.031 -14.531 -22.203 1 96 596 TYR B C 1
ATOM 10178 O O . TYR B 1 596 ? -16.234 -14.477 -22.453 1 96 596 TYR B O 1
ATOM 10186 N N . THR B 1 597 ? -14.398 -13.711 -21.375 1 96.38 597 THR B N 1
ATOM 10187 C CA . THR B 1 597 ? -15.094 -12.578 -20.781 1 96.38 597 THR B CA 1
ATOM 10188 C C . THR B 1 597 ? -14.516 -11.258 -21.297 1 96.38 597 THR B C 1
ATOM 10190 O O . THR B 1 597 ? -13.391 -11.219 -21.797 1 96.38 597 THR B O 1
ATOM 10193 N N . THR B 1 598 ? -15.344 -10.289 -21.219 1 95.81 598 THR B N 1
ATOM 10194 C CA . THR B 1 598 ? -14.93 -8.922 -21.531 1 95.81 598 THR B CA 1
ATOM 10195 C C . THR B 1 598 ? -15.266 -7.977 -20.391 1 95.81 598 THR B C 1
ATOM 10197 O O . THR B 1 598 ? -16.031 -8.328 -19.484 1 95.81 598 THR B O 1
ATOM 10200 N N . GLY B 1 599 ? -14.648 -6.848 -20.484 1 95.19 599 GLY B N 1
ATOM 10201 C CA . GLY B 1 599 ? -14.836 -5.863 -19.422 1 95.19 599 GLY B CA 1
ATOM 10202 C C . GLY B 1 599 ? -16.234 -5.285 -19.391 1 95.19 599 GLY B C 1
ATOM 10203 O O . GLY B 1 599 ? -16.875 -5.105 -20.438 1 95.19 599 GLY B O 1
ATOM 10204 N N . ARG B 1 600 ? -16.688 -5.051 -18.125 1 96.5 600 ARG B N 1
ATOM 10205 C CA . ARG B 1 600 ? -17.938 -4.336 -17.875 1 96.5 600 ARG B CA 1
ATOM 10206 C C . ARG B 1 600 ? -17.688 -3.08 -17.047 1 96.5 600 ARG B C 1
ATOM 10208 O O . ARG B 1 600 ? -16.812 -3.07 -16.172 1 96.5 600 ARG B O 1
ATOM 10215 N N . LEU B 1 601 ? -18.547 -2.137 -17.312 1 96 601 LEU B N 1
ATOM 10216 C CA . LEU B 1 601 ? -18.438 -0.907 -16.531 1 96 601 LEU B CA 1
ATOM 10217 C C . LEU B 1 601 ? -18.797 -1.151 -15.078 1 96 601 LEU B C 1
ATOM 10219 O O . LEU B 1 601 ? -19.656 -1.983 -14.781 1 96 601 LEU B O 1
ATOM 10223 N N . ALA B 1 602 ? -18.062 -0.413 -14.242 1 96.31 602 ALA B N 1
ATOM 10224 C CA . ALA B 1 602 ? -18.344 -0.519 -12.812 1 96.31 602 ALA B CA 1
ATOM 10225 C C . ALA B 1 602 ? -19.766 -0.068 -12.508 1 96.31 602 ALA B C 1
ATOM 10227 O O . ALA B 1 602 ? -20.375 0.683 -13.273 1 96.31 602 ALA B O 1
ATOM 10228 N N . LEU B 1 603 ? -20.297 -0.613 -11.422 1 95 603 LEU B N 1
ATOM 10229 C CA . LEU B 1 603 ? -21.609 -0.199 -10.93 1 95 603 LEU B CA 1
ATOM 10230 C C . LEU B 1 603 ? -21.516 1.128 -10.188 1 95 603 LEU B C 1
ATOM 10232 O O . LEU B 1 603 ? -22.453 1.927 -10.211 1 95 603 LEU B O 1
ATOM 10236 N N . GLY B 1 604 ? -20.406 1.362 -9.492 1 94.31 604 GLY B N 1
ATOM 10237 C CA . GLY B 1 604 ? -20.047 2.578 -8.781 1 94.31 604 GLY B CA 1
ATOM 10238 C C . GLY B 1 604 ? -18.547 2.801 -8.703 1 94.31 604 GLY B C 1
ATOM 10239 O O . GLY B 1 604 ? -17.781 1.844 -8.617 1 94.31 604 GLY B O 1
ATOM 10240 N N . GLN B 1 605 ? -18.188 4 -8.766 1 94.94 605 GLN B N 1
ATOM 10241 C CA . GLN B 1 605 ? -16.766 4.328 -8.781 1 94.94 605 GLN B CA 1
ATOM 10242 C C . GLN B 1 605 ? -16.5 5.645 -8.055 1 94.94 605 GLN B C 1
ATOM 10244 O O . GLN B 1 605 ? -17.297 6.582 -8.148 1 94.94 605 GLN B O 1
ATOM 10249 N N . GLN B 1 606 ? -15.453 5.676 -7.312 1 93.81 606 GLN B N 1
ATOM 10250 C CA . GLN B 1 606 ? -15.008 6.926 -6.703 1 93.81 606 GLN B CA 1
ATOM 10251 C C . GLN B 1 606 ? -13.484 7.004 -6.664 1 93.81 606 GLN B C 1
ATOM 10253 O O . GLN B 1 606 ? -12.797 5.977 -6.699 1 93.81 606 GLN B O 1
ATOM 10258 N N . GLN B 1 607 ? -12.984 8.172 -6.672 1 93.69 607 GLN B N 1
ATOM 10259 C CA . GLN B 1 607 ? -11.555 8.445 -6.539 1 93.69 607 GLN B CA 1
ATOM 10260 C C . GLN B 1 607 ? -11.258 9.195 -5.242 1 93.69 607 GLN B C 1
ATOM 10262 O O . GLN B 1 607 ? -12.023 10.062 -4.836 1 93.69 607 GLN B O 1
ATOM 10267 N N . ARG B 1 608 ? -10.18 8.805 -4.625 1 91.88 608 ARG B N 1
ATOM 10268 C CA . ARG B 1 608 ? -9.758 9.445 -3.385 1 91.88 608 ARG B CA 1
ATOM 10269 C C . ARG B 1 608 ? -8.531 10.328 -3.611 1 91.88 608 ARG B C 1
ATOM 10271 O O . ARG B 1 608 ? -7.586 9.922 -4.285 1 91.88 608 ARG B O 1
ATOM 10278 N N . GLU B 1 609 ? -8.602 11.5 -3.121 1 89.81 609 GLU B N 1
ATOM 10279 C CA . GLU B 1 609 ? -7.465 12.414 -3.121 1 89.81 609 GLU B CA 1
ATOM 10280 C C . GLU B 1 609 ? -7.051 12.781 -1.698 1 89.81 609 GLU B C 1
ATOM 10282 O O . GLU B 1 609 ? -7.828 13.375 -0.954 1 89.81 609 GLU B O 1
ATOM 10287 N N . HIS B 1 610 ? -5.77 12.43 -1.418 1 89.31 610 HIS B N 1
ATOM 10288 C CA . HIS B 1 610 ? -5.25 12.719 -0.087 1 89.31 610 HIS B CA 1
ATOM 10289 C C . HIS B 1 610 ? -4.867 14.195 0.046 1 89.31 610 HIS B C 1
ATOM 10291 O O . HIS B 1 610 ? -4.16 14.734 -0.805 1 89.31 610 HIS B O 1
ATOM 10297 N N . MET B 1 611 ? -5.441 14.836 1.136 1 89.62 611 MET B N 1
ATOM 10298 C CA . MET B 1 611 ? -5.164 16.25 1.346 1 89.62 611 MET B CA 1
ATOM 10299 C C . MET B 1 611 ? -5.012 16.562 2.832 1 89.62 611 MET B C 1
ATOM 10301 O O . MET B 1 611 ? -5.57 15.859 3.676 1 89.62 611 MET B O 1
ATOM 10305 N N . LEU B 1 612 ? -4.191 17.578 3.092 1 90.94 612 LEU B N 1
ATOM 10306 C CA . LEU B 1 612 ? -4.129 18.172 4.422 1 90.94 612 LEU B CA 1
ATOM 10307 C C . LEU B 1 612 ? -5.055 19.391 4.52 1 90.94 612 LEU B C 1
ATOM 10309 O O . LEU B 1 612 ? -4.891 20.359 3.777 1 90.94 612 LEU B O 1
ATOM 10313 N N . LEU B 1 613 ? -6.031 19.297 5.418 1 92.31 613 LEU B N 1
ATOM 10314 C CA . LEU B 1 613 ? -7.012 20.359 5.574 1 92.31 613 LEU B CA 1
ATOM 10315 C C . LEU B 1 613 ? -6.988 20.922 6.992 1 92.31 613 LEU B C 1
ATOM 10317 O O . LEU B 1 613 ? -6.602 20.234 7.93 1 92.31 613 LEU B O 1
ATOM 10321 N N . SER B 1 614 ? -7.375 22.172 7.059 1 94.38 614 SER B N 1
ATOM 10322 C CA . SER B 1 614 ? -7.531 22.797 8.367 1 94.38 614 SER B CA 1
ATOM 10323 C C . SER B 1 614 ? -8.93 22.562 8.93 1 94.38 614 SER B C 1
ATOM 10325 O O . SER B 1 614 ? -9.93 22.828 8.266 1 94.38 614 SER B O 1
ATOM 10327 N N . LYS B 1 615 ? -8.984 22.094 10.094 1 93.56 615 LYS B N 1
ATOM 10328 C CA . LYS B 1 615 ? -10.234 21.891 10.82 1 93.56 615 LYS B CA 1
ATOM 10329 C C . LYS B 1 615 ? -10.531 23.078 11.742 1 93.56 615 LYS B C 1
ATOM 10331 O O . LYS B 1 615 ? -9.898 23.219 12.789 1 93.56 615 LYS B O 1
ATOM 10336 N N . VAL B 1 616 ? -11.516 23.891 11.352 1 95.31 616 VAL B N 1
ATOM 10337 C CA . VAL B 1 616 ? -11.836 25.109 12.078 1 95.31 616 VAL B CA 1
ATOM 10338 C C . VAL B 1 616 ? -13.164 24.922 12.82 1 95.31 616 VAL B C 1
ATOM 10340 O O . VAL B 1 616 ? -14.211 24.75 12.195 1 95.31 616 VAL B O 1
ATOM 10343 N N . PRO B 1 617 ? -13.117 24.969 14.094 1 95.25 617 PRO B N 1
ATOM 10344 C CA . PRO B 1 617 ? -14.383 24.875 14.82 1 95.25 617 PRO B CA 1
ATOM 10345 C C . PRO B 1 617 ? -15.281 26.078 14.602 1 95.25 617 PRO B C 1
ATOM 10347 O O . PRO B 1 617 ? -14.805 27.219 14.602 1 95.25 617 PRO B O 1
ATOM 10350 N N . ILE B 1 618 ? -16.562 25.969 14.555 1 94.69 618 ILE B N 1
ATOM 10351 C CA . ILE B 1 618 ? -17.516 27.016 14.211 1 94.69 618 ILE B CA 1
ATOM 10352 C C . ILE B 1 618 ? -17.812 27.891 15.438 1 94.69 618 ILE B C 1
ATOM 10354 O O . ILE B 1 618 ? -17.812 29.109 15.344 1 94.69 618 ILE B O 1
ATOM 10358 N N . PRO B 1 619 ? -17.938 27.312 16.625 1 95.25 619 PRO B N 1
ATOM 10359 C CA . PRO B 1 619 ? -18.297 28.172 17.766 1 95.25 619 PRO B CA 1
ATOM 10360 C C . PRO B 1 619 ? -17.234 29.219 18.078 1 95.25 619 PRO B C 1
ATOM 10362 O O . PRO B 1 619 ? -17.547 30.406 18.156 1 95.25 619 PRO B O 1
ATOM 10365 N N . PRO B 1 620 ? -16.016 28.797 18.219 1 95.5 620 PRO B N 1
ATOM 10366 C CA . PRO B 1 620 ? -15.023 29.844 18.484 1 95.5 620 PRO B CA 1
ATOM 10367 C C . PRO B 1 620 ? -14.914 30.844 17.344 1 95.5 620 PRO B C 1
ATOM 10369 O O . PRO B 1 620 ? -14.703 32.031 17.578 1 95.5 620 PRO B O 1
ATOM 10372 N N . LEU B 1 621 ? -15.047 30.422 16.156 1 96.38 621 LEU B N 1
ATOM 10373 C CA . LEU B 1 621 ? -15.008 31.328 15.008 1 96.38 621 LEU B CA 1
ATOM 10374 C C . LEU B 1 621 ? -16.172 32.312 15.047 1 96.38 621 LEU B C 1
ATOM 10376 O O . LEU B 1 621 ? -15.992 33.5 14.875 1 96.38 621 LEU B O 1
ATOM 10380 N N . ALA B 1 622 ? -17.328 31.875 15.359 1 96.31 622 ALA B N 1
ATOM 10381 C CA . ALA B 1 622 ? -18.531 32.719 15.422 1 96.31 622 ALA B CA 1
ATOM 10382 C C . ALA B 1 622 ? -18.438 33.719 16.562 1 96.31 622 ALA B C 1
ATOM 10384 O O . ALA B 1 622 ? -18.812 34.875 16.406 1 96.31 622 ALA B O 1
ATOM 10385 N N . ILE B 1 623 ? -17.922 33.281 17.656 1 96.88 623 ILE B N 1
ATOM 10386 C CA . ILE B 1 623 ? -17.781 34.156 18.812 1 96.88 623 ILE B CA 1
ATOM 10387 C C . ILE B 1 623 ? -16.781 35.281 18.516 1 96.88 623 ILE B C 1
ATOM 10389 O O . ILE B 1 623 ? -17 36.438 18.844 1 96.88 623 ILE B O 1
ATOM 10393 N N . LEU B 1 624 ? -15.727 34.875 17.875 1 96.94 624 LEU B N 1
ATOM 10394 C CA . LEU B 1 624 ? -14.719 35.875 17.5 1 96.94 624 LEU B CA 1
ATOM 10395 C C . LEU B 1 624 ? -15.297 36.906 16.531 1 96.94 624 LEU B C 1
ATOM 10397 O O . LEU B 1 624 ? -15.109 38.094 16.719 1 96.94 624 LEU B O 1
ATOM 10401 N N . VAL B 1 625 ? -16.016 36.5 15.602 1 96.06 625 VAL B N 1
ATOM 10402 C CA . VAL B 1 625 ? -16.609 37.375 14.609 1 96.06 625 VAL B CA 1
ATOM 10403 C C . VAL B 1 625 ? -17.672 38.25 15.266 1 96.06 625 VAL B C 1
ATOM 10405 O O . VAL B 1 625 ? -17.766 39.438 15.008 1 96.06 625 VAL B O 1
ATOM 10408 N N . ALA B 1 626 ? -18.406 37.719 16.156 1 96.31 626 ALA B N 1
ATOM 10409 C CA . ALA B 1 626 ? -19.438 38.469 16.875 1 96.31 626 ALA B CA 1
ATOM 10410 C C . ALA B 1 626 ? -18.828 39.594 17.719 1 96.31 626 ALA B C 1
ATOM 10412 O O . ALA B 1 626 ? -19.281 40.719 17.641 1 96.31 626 ALA B O 1
ATOM 10413 N N . TRP B 1 627 ? -17.812 39.188 18.438 1 96.69 627 TRP B N 1
ATOM 10414 C CA . TRP B 1 627 ? -17.125 40.188 19.234 1 96.69 627 TRP B CA 1
ATOM 10415 C C . TRP B 1 627 ? -16.516 41.281 18.359 1 96.69 627 TRP B C 1
ATOM 10417 O O . TRP B 1 627 ? -16.531 42.469 18.719 1 96.69 627 TRP B O 1
ATOM 10427 N N . SER B 1 628 ? -16.031 40.906 17.234 1 96.06 628 SER B N 1
ATOM 10428 C CA . SER B 1 628 ? -15.406 41.875 16.312 1 96.06 628 SER B CA 1
ATOM 10429 C C . SER B 1 628 ? -16.438 42.812 15.711 1 96.06 628 SER B C 1
ATOM 10431 O O . SER B 1 628 ? -16.188 44 15.555 1 96.06 628 SER B O 1
ATOM 10433 N N . PHE B 1 629 ? -17.609 42.406 15.539 1 95.56 629 PHE B N 1
ATOM 10434 C CA . PHE B 1 629 ? -18.625 43.219 14.914 1 95.56 629 PHE B CA 1
ATOM 10435 C C . PHE B 1 629 ? -19.312 44.125 15.945 1 95.56 629 PHE B C 1
ATOM 10437 O O . PHE B 1 629 ? -20.031 45.062 15.586 1 95.56 629 PHE B O 1
ATOM 10444 N N . CYS B 1 630 ? -19.031 43.906 17.172 1 95.75 630 CYS B N 1
ATOM 10445 C CA . CYS B 1 630 ? -19.516 44.812 18.219 1 95.75 630 CYS B CA 1
ATOM 10446 C C . CYS B 1 630 ? -18.812 46.156 18.125 1 95.75 630 CYS B C 1
ATOM 10448 O O . CYS B 1 630 ? -19.375 47.188 18.516 1 95.75 630 CYS B O 1
ATOM 10450 N N . TYR B 1 631 ? -17.609 46.156 17.516 1 95.5 631 TYR B N 1
ATOM 10451 C CA . TYR B 1 631 ? -16.859 47.406 17.391 1 95.5 631 TYR B CA 1
ATOM 10452 C C . TYR B 1 631 ? -17.516 48.344 16.375 1 95.5 631 TYR B C 1
ATOM 10454 O O . TYR B 1 631 ? -17.797 49.5 16.672 1 95.5 631 TYR B O 1
ATOM 10462 N N . PRO B 1 632 ? -17.797 47.844 15.156 1 95.06 632 PRO B N 1
ATOM 10463 C CA . PRO B 1 632 ? -18.5 48.719 14.227 1 95.06 632 PRO B CA 1
ATOM 10464 C C . PRO B 1 632 ? -19.859 49.188 14.75 1 95.06 632 PRO B C 1
ATOM 10466 O O . PRO B 1 632 ? -20.266 50.312 14.516 1 95.06 632 PRO B O 1
ATOM 10469 N N . LEU B 1 633 ? -20.547 48.438 15.477 1 95.62 633 LEU B N 1
ATOM 10470 C CA . LEU B 1 633 ? -21.828 48.812 16.062 1 95.62 633 LEU B CA 1
ATOM 10471 C C . LEU B 1 633 ? -21.656 49.906 17.109 1 95.62 633 LEU B C 1
ATOM 10473 O O . LEU B 1 633 ? -22.375 50.906 17.094 1 95.62 633 LEU B O 1
ATOM 10477 N N . LEU B 1 634 ? -20.672 49.625 17.969 1 94.5 634 LEU B N 1
ATOM 10478 C CA . LEU B 1 634 ? -20.391 50.625 18.984 1 94.5 634 LEU B CA 1
ATOM 10479 C C . LEU B 1 634 ? -19.906 51.938 18.359 1 94.5 634 LEU B C 1
ATOM 10481 O O . LEU B 1 634 ? -20.312 53.031 18.766 1 94.5 634 LEU B O 1
ATOM 10485 N N . GLY B 1 635 ? -19.031 51.75 17.328 1 93.31 635 GLY B N 1
ATOM 10486 C CA . GLY B 1 635 ? -18.547 52.938 16.625 1 93.31 635 GLY B CA 1
ATOM 10487 C C . GLY B 1 635 ? -19.641 53.75 16 1 93.31 635 GLY B C 1
ATOM 10488 O O . GLY B 1 635 ? -19.641 55 16.094 1 93.31 635 GLY B O 1
ATOM 10489 N N . LEU B 1 636 ? -20.625 53.188 15.516 1 94.38 636 LEU B N 1
ATOM 10490 C CA . LEU B 1 636 ? -21.734 53.875 14.891 1 94.38 636 LEU B CA 1
ATOM 10491 C C . LEU B 1 636 ? -22.625 54.531 15.945 1 94.38 636 LEU B C 1
ATOM 10493 O O . LEU B 1 636 ? -23.047 55.688 15.781 1 94.38 636 LEU B O 1
ATOM 10497 N N . ILE B 1 637 ? -22.875 53.875 17.016 1 94.81 637 ILE B N 1
ATOM 10498 C CA . ILE B 1 637 ? -23.672 54.438 18.094 1 94.81 637 ILE B CA 1
ATOM 10499 C C . ILE B 1 637 ? -23 55.656 18.672 1 94.81 637 ILE B C 1
ATOM 10501 O O . ILE B 1 637 ? -23.625 56.719 18.875 1 94.81 637 ILE B O 1
ATOM 10505 N N . LEU B 1 638 ? -21.703 55.469 18.891 1 94.5 638 LEU B N 1
ATOM 10506 C CA . LEU B 1 638 ? -20.953 56.594 19.469 1 94.5 638 LEU B CA 1
ATOM 10507 C C . LEU B 1 638 ? -20.875 57.75 18.5 1 94.5 638 LEU B C 1
ATOM 10509 O O . LEU B 1 638 ? -20.938 58.938 18.906 1 94.5 638 LEU B O 1
ATOM 10513 N N . ALA B 1 639 ? -20.734 57.438 17.203 1 93.31 639 ALA B N 1
ATOM 10514 C CA . ALA B 1 639 ? -20.703 58.5 16.203 1 93.31 639 ALA B CA 1
ATOM 10515 C C . ALA B 1 639 ? -22.031 59.281 16.172 1 93.31 639 ALA B C 1
ATOM 10517 O O . ALA B 1 639 ? -22.031 60.5 16.109 1 93.31 639 ALA B O 1
ATOM 10518 N N . PHE B 1 640 ? -23.094 58.656 16.312 1 93.19 640 PHE B N 1
ATOM 10519 C CA . PHE B 1 640 ? -24.406 59.281 16.328 1 93.19 640 PHE B CA 1
ATOM 10520 C C . PHE B 1 640 ? -24.578 60.125 17.594 1 93.19 640 PHE B C 1
ATOM 10522 O O . PHE B 1 640 ? -25.078 61.25 17.531 1 93.19 640 PHE B O 1
ATOM 10529 N N . GLN B 1 641 ? -24.203 59.531 18.703 1 91.75 641 GLN B N 1
ATOM 10530 C CA . GLN B 1 641 ? -24.297 60.281 19.953 1 91.75 641 GLN B CA 1
ATOM 10531 C C . GLN B 1 641 ? -23.422 61.531 19.922 1 91.75 641 GLN B C 1
ATOM 10533 O O . GLN B 1 641 ? -23.828 62.594 20.406 1 91.75 641 GLN B O 1
ATOM 10538 N N . ALA B 1 642 ? -22.203 61.312 19.422 1 91.38 642 ALA B N 1
ATOM 10539 C CA . ALA B 1 642 ? -21.281 62.438 19.328 1 91.38 642 ALA B CA 1
ATOM 10540 C C . ALA B 1 642 ? -21.812 63.531 18.391 1 91.38 642 ALA B C 1
ATOM 10542 O O . ALA B 1 642 ? -21.656 64.688 18.656 1 91.38 642 ALA B O 1
ATOM 10543 N N . TYR B 1 643 ? -22.469 63.094 17.328 1 89.12 643 TYR B N 1
ATOM 10544 C CA . TYR B 1 643 ? -23.078 64.062 16.391 1 89.12 643 TYR B CA 1
ATOM 10545 C C . TYR B 1 643 ? -24.188 64.875 17.078 1 89.12 643 TYR B C 1
ATOM 10547 O O . TYR B 1 643 ? -24.25 66.062 16.922 1 89.12 643 TYR B O 1
ATOM 10555 N N . TRP B 1 644 ? -24.953 64.25 17.906 1 88.19 644 TRP B N 1
ATOM 10556 C CA . TRP B 1 644 ? -26.031 64.938 18.609 1 88.19 644 TRP B CA 1
ATOM 10557 C C . TRP B 1 644 ? -25.469 65.812 19.703 1 88.19 644 TRP B C 1
ATOM 10559 O O . TRP B 1 644 ? -26.016 66.875 19.938 1 88.19 644 TRP B O 1
ATOM 10569 N N . ALA B 1 645 ? -24.469 65.375 20.312 1 87.25 645 ALA B N 1
ATOM 10570 C CA . ALA B 1 645 ? -23.859 66.188 21.375 1 87.25 645 ALA B CA 1
ATOM 10571 C C . ALA B 1 645 ? -23.156 67.438 20.812 1 87.25 645 ALA B C 1
ATOM 10573 O O . ALA B 1 645 ? -23.047 68.438 21.5 1 87.25 645 ALA B O 1
ATOM 10574 N N . SER B 1 646 ? -22.703 67.375 19.625 1 81.75 646 SER B N 1
ATOM 10575 C CA . SER B 1 646 ? -21.938 68.5 19.016 1 81.75 646 SER B CA 1
ATOM 10576 C C . SER B 1 646 ? -22.844 69.625 18.609 1 81.75 646 SER B C 1
ATOM 10578 O O . SER B 1 646 ? -22.375 70.75 18.344 1 81.75 646 SER B O 1
ATOM 10580 N N . ARG B 1 647 ? -24.172 69.625 18.547 1 75 647 ARG B N 1
ATOM 10581 C CA . ARG B 1 647 ? -25.109 70.625 18.141 1 75 647 ARG B CA 1
ATOM 10582 C C . ARG B 1 647 ? -25.156 71.75 19.156 1 75 647 ARG B C 1
ATOM 10584 O O . ARG B 1 647 ? -25.578 72.875 18.844 1 75 647 ARG B O 1
ATOM 10591 N N . GLY B 1 648 ? -24.469 71.938 20.312 1 64.31 648 GLY B N 1
ATOM 10592 C CA . GLY B 1 648 ? -24.5 73 21.328 1 64.31 648 GLY B CA 1
ATOM 10593 C C . GLY B 1 648 ? -23.125 73.5 21.656 1 64.31 648 GLY B C 1
ATOM 10594 O O . GLY B 1 648 ? -22.875 74 22.766 1 64.31 648 GLY B O 1
ATOM 10595 N N . ASN B 1 649 ? -22.172 73.688 20.703 1 68.5 649 ASN B N 1
ATOM 10596 C CA . ASN B 1 649 ? -20.828 74.25 20.812 1 68.5 649 ASN B CA 1
ATOM 10597 C C . ASN B 1 649 ? -20.047 73.562 21.922 1 68.5 649 ASN B C 1
ATOM 10599 O O . ASN B 1 649 ? -19.406 74.188 22.75 1 68.5 649 ASN B O 1
ATOM 10603 N N . VAL B 1 650 ? -20.219 72.312 22.125 1 80.5 650 VAL B N 1
ATOM 10604 C CA . VAL B 1 650 ? -19.609 71.5 23.188 1 80.5 650 VAL B CA 1
ATOM 10605 C C . VAL B 1 650 ? -18.172 71.125 22.781 1 80.5 650 VAL B C 1
ATOM 10607 O O . VAL B 1 650 ? -17.375 70.688 23.625 1 80.5 650 VAL B O 1
ATOM 10610 N N . ARG B 1 651 ? -17.734 71.438 21.641 1 77.69 651 ARG B N 1
ATOM 10611 C CA . ARG B 1 651 ? -16.406 71.062 21.156 1 77.69 651 ARG B CA 1
ATOM 10612 C C . ARG B 1 651 ? -15.32 71.812 21.891 1 77.69 651 ARG B C 1
ATOM 10614 O O . ARG B 1 651 ? -14.242 71.312 22.141 1 77.69 651 ARG B O 1
ATOM 10621 N N . SER B 1 652 ? -15.672 73.062 22.172 1 76.75 652 SER B N 1
ATOM 10622 C CA . SER B 1 652 ? -14.703 73.875 22.922 1 76.75 652 SER B CA 1
ATOM 10623 C C . SER B 1 652 ? -14.477 73.312 24.312 1 76.75 652 SER B C 1
ATOM 10625 O O . SER B 1 652 ? -13.359 73.312 24.828 1 76.75 652 SER B O 1
ATOM 10627 N N . ILE B 1 653 ? -15.539 72.688 24.812 1 82.25 653 ILE B N 1
ATOM 10628 C CA . ILE B 1 653 ? -15.422 72.062 26.125 1 82.25 653 ILE B CA 1
ATOM 10629 C C . ILE B 1 653 ? -14.609 70.75 26.016 1 82.25 653 ILE B C 1
ATOM 10631 O O . ILE B 1 653 ? -13.758 70.5 26.859 1 82.25 653 ILE B O 1
ATOM 10635 N N . ALA B 1 654 ? -14.875 70.125 24.938 1 82.25 654 ALA B N 1
ATOM 10636 C CA . ALA B 1 654 ? -14.141 68.875 24.719 1 82.25 654 ALA B CA 1
ATOM 10637 C C . ALA B 1 654 ? -12.648 69.125 24.516 1 82.25 654 ALA B C 1
ATOM 10639 O O . ALA B 1 654 ? -11.805 68.375 24.984 1 82.25 654 ALA B O 1
ATOM 10640 N N . ALA B 1 655 ? -12.352 70.125 23.844 1 76.94 655 ALA B N 1
ATOM 10641 C CA . ALA B 1 655 ? -10.961 70.5 23.641 1 76.94 655 ALA B CA 1
ATOM 10642 C C . ALA B 1 655 ? -10.297 70.938 24.953 1 76.94 655 ALA B C 1
ATOM 10644 O O . ALA B 1 655 ? -9.102 70.688 25.141 1 76.94 655 ALA B O 1
ATOM 10645 N N . LYS B 1 656 ? -11.07 71.438 25.859 1 78.5 656 LYS B N 1
ATOM 10646 C CA . LYS B 1 656 ? -10.547 71.875 27.156 1 78.5 656 LYS B CA 1
ATOM 10647 C C . LYS B 1 656 ? -10.391 70.625 28.078 1 78.5 656 LYS B C 1
ATOM 10649 O O . LYS B 1 656 ? -9.617 70.688 29.031 1 78.5 656 LYS B O 1
ATOM 10654 N N . LEU B 1 657 ? -11.234 69.625 27.766 1 78.88 657 LEU B N 1
ATOM 10655 C CA . LEU B 1 657 ? -11.125 68.375 28.531 1 78.88 657 LEU B CA 1
ATOM 10656 C C . LEU B 1 657 ? -9.992 67.5 27.984 1 78.88 657 LEU B C 1
ATOM 10658 O O . LEU B 1 657 ? -9.969 66.312 28.219 1 78.88 657 LEU B O 1
ATOM 10662 N N . SER B 1 658 ? -9.172 68.125 27.281 1 79.06 658 SER B N 1
ATOM 10663 C CA . SER B 1 658 ? -7.992 67.438 26.75 1 79.06 658 SER B CA 1
ATOM 10664 C C . SER B 1 658 ? -6.738 67.812 27.531 1 79.06 658 SER B C 1
ATOM 10666 O O . SER B 1 658 ? -6.789 68.688 28.406 1 79.06 658 SER B O 1
ATOM 10668 N N . LEU B 1 659 ? -5.738 67.062 27.25 1 79.69 659 LEU B N 1
ATOM 10669 C CA . LEU B 1 659 ? -4.477 67.375 27.906 1 79.69 659 LEU B CA 1
ATOM 10670 C C . LEU B 1 659 ? -4.008 68.812 27.562 1 79.69 659 LEU B C 1
ATOM 10672 O O . LEU B 1 659 ? -3.479 69.5 28.422 1 79.69 659 LEU B O 1
ATOM 10676 N N . LEU B 1 660 ? -4.301 69.188 26.406 1 76.44 660 LEU B N 1
ATOM 10677 C CA . LEU B 1 660 ? -3.943 70.562 26 1 76.44 660 LEU B CA 1
ATOM 10678 C C . LEU B 1 660 ? -4.762 71.562 26.766 1 76.44 660 LEU B C 1
ATOM 10680 O O . LEU B 1 660 ? -4.227 72.625 27.203 1 76.44 660 LEU B O 1
ATOM 10684 N N . GLY B 1 661 ? -6.004 71.312 26.922 1 76.69 661 GLY B N 1
ATOM 10685 C CA . GLY B 1 661 ? -6.871 72.25 27.672 1 76.69 661 GLY B CA 1
ATOM 10686 C C . GLY B 1 661 ? -6.492 72.375 29.141 1 76.69 661 GLY B C 1
ATOM 10687 O O . GLY B 1 661 ? -6.504 73.438 29.688 1 76.69 661 GLY B O 1
ATOM 10688 N N . LEU B 1 662 ? -6.168 71.25 29.641 1 80.56 662 LEU B N 1
ATOM 10689 C CA . LEU B 1 662 ? -5.77 71.25 31.047 1 80.56 662 LEU B CA 1
ATOM 10690 C C . LEU B 1 662 ? -4.457 72 31.234 1 80.56 662 LEU B C 1
ATOM 10692 O O . LEU B 1 662 ? -4.293 72.75 32.219 1 80.56 662 LEU B O 1
ATOM 10696 N N . SER B 1 663 ? -3.553 71.938 30.359 1 79.62 663 SER B N 1
ATOM 10697 C CA . SER B 1 663 ? -2.275 72.625 30.438 1 79.62 663 SER B CA 1
ATOM 10698 C C . SER B 1 663 ? -2.463 74.125 30.281 1 79.62 663 SER B C 1
ATOM 10700 O O . SER B 1 663 ? -1.792 74.875 30.938 1 79.62 663 SER B O 1
ATOM 10702 N N . GLN B 1 664 ? -3.344 74.5 29.484 1 77.12 664 GLN B N 1
ATOM 10703 C CA . GLN B 1 664 ? -3.637 75.875 29.297 1 77.12 664 GLN B CA 1
ATOM 10704 C C . GLN B 1 664 ? -4.293 76.5 30.547 1 77.12 664 GLN B C 1
ATOM 10706 O O . GLN B 1 664 ? -4.051 77.625 30.891 1 77.12 664 GLN B O 1
ATOM 10711 N N . ALA B 1 665 ? -5.062 75.688 31.125 1 77.31 665 ALA B N 1
ATOM 10712 C CA . ALA B 1 665 ? -5.699 76.125 32.375 1 77.31 665 ALA B CA 1
ATOM 10713 C C . ALA B 1 665 ? -4.676 76.25 33.5 1 77.31 665 ALA B C 1
ATOM 10715 O O . ALA B 1 665 ? -4.793 77.188 34.312 1 77.31 665 ALA B O 1
ATOM 10716 N N . ALA B 1 666 ? -3.715 75.5 33.438 1 79.12 666 ALA B N 1
ATOM 10717 C CA . ALA B 1 666 ? -2.713 75.562 34.5 1 79.12 666 ALA B CA 1
ATOM 10718 C C . ALA B 1 666 ? -1.661 76.625 34.25 1 79.12 666 ALA B C 1
ATOM 10720 O O . ALA B 1 666 ? -1.239 77.312 35.188 1 79.12 666 ALA B O 1
ATOM 10721 N N . PHE B 1 667 ? -1.274 76.875 33 1 75.94 667 PHE B N 1
ATOM 10722 C CA . PHE B 1 667 ? -0.095 77.688 32.781 1 75.94 667 PHE B CA 1
ATOM 10723 C C . PHE B 1 667 ? -0.397 78.812 31.766 1 75.94 667 PHE B C 1
ATOM 10725 O O . PHE B 1 667 ? 0.456 79.625 31.484 1 75.94 667 PHE B O 1
ATOM 10732 N N . GLY B 1 668 ? -1.518 78.875 31.328 1 68.88 668 GLY B N 1
ATOM 10733 C CA . GLY B 1 668 ? -1.843 79.812 30.297 1 68.88 668 GLY B CA 1
ATOM 10734 C C . GLY B 1 668 ? -2.197 81.188 30.875 1 68.88 668 GLY B C 1
ATOM 10735 O O . GLY B 1 668 ? -2.293 81.375 32.094 1 68.88 668 GLY B O 1
ATOM 10736 N N . ASP B 1 669 ? -1.999 82.5 30.234 1 59 669 ASP B N 1
ATOM 10737 C CA . ASP B 1 669 ? -2.332 83.875 30.594 1 59 669 ASP B CA 1
ATOM 10738 C C . ASP B 1 669 ? -3.818 84 30.906 1 59 669 ASP B C 1
ATOM 10740 O O . ASP B 1 669 ? -4.672 83.562 30.141 1 59 669 ASP B O 1
ATOM 10744 N N . LYS B 1 670 ? -4.016 84.25 32.344 1 52.66 670 LYS B N 1
ATOM 10745 C CA . LYS B 1 670 ? -5.391 84.5 32.75 1 52.66 670 LYS B CA 1
ATOM 10746 C C . LYS B 1 670 ? -6.043 85.562 31.875 1 52.66 670 LYS B C 1
ATOM 10748 O O . LYS B 1 670 ? -7.27 85.688 31.812 1 52.66 670 LYS B O 1
ATOM 10753 N N . ARG B 1 671 ? -5.301 86.75 31.594 1 43.59 671 ARG B N 1
ATOM 10754 C CA . ARG B 1 671 ? -5.891 87.875 30.875 1 43.59 671 ARG B CA 1
ATOM 10755 C C . ARG B 1 671 ? -6.27 87.5 29.453 1 43.59 671 ARG B C 1
ATOM 10757 O O . ARG B 1 671 ? -6.727 88.312 28.672 1 43.59 671 ARG B O 1
ATOM 10764 N N . MET B 1 672 ? -5.59 86.75 28.953 1 39.66 672 MET B N 1
ATOM 10765 C CA . MET B 1 672 ? -5.984 86.625 27.562 1 39.66 672 MET B CA 1
ATOM 10766 C C . MET B 1 672 ? -7.465 86.312 27.438 1 39.66 672 MET B C 1
ATOM 10768 O O . MET B 1 672 ? -7.875 85.188 27.75 1 39.66 672 MET B O 1
ATOM 10772 N N . GLU B 1 673 ? -8.234 87.375 27.672 1 36.47 673 GLU B N 1
ATOM 10773 C CA . GLU B 1 673 ? -9.641 87.75 27.531 1 36.47 673 GLU B CA 1
ATOM 10774 C C . GLU B 1 673 ? -10.359 86.812 26.562 1 36.47 673 GLU B C 1
ATOM 10776 O O . GLU B 1 673 ? -9.719 86.062 25.781 1 36.47 673 GLU B O 1
ATOM 10781 N N . ALA B 1 674 ? -11.617 87.375 26.344 1 34.44 674 ALA B N 1
ATOM 10782 C CA . ALA B 1 674 ? -12.797 87.125 25.516 1 34.44 674 ALA B CA 1
ATOM 10783 C C . ALA B 1 674 ? -12.422 87.062 24.047 1 34.44 674 ALA B C 1
ATOM 10785 O O . ALA B 1 674 ? -12.797 87.875 23.234 1 34.44 674 ALA B O 1
ATOM 10786 N N . SER B 1 675 ? -11.305 87.188 23.547 1 31.44 675 SER B N 1
ATOM 10787 C CA . SER B 1 675 ? -11.562 87.188 22.109 1 31.44 675 SER B CA 1
ATOM 10788 C C . SER B 1 675 ? -12.602 86.125 21.734 1 31.44 675 SER B C 1
ATOM 10790 O O . SER B 1 675 ? -12.562 85 22.234 1 31.44 675 SER B O 1
ATOM 10792 N N . THR B 1 676 ? -13.672 86.625 21.281 1 30.92 676 THR B N 1
ATOM 10793 C CA . THR B 1 676 ? -14.977 86.188 20.828 1 30.92 676 THR B CA 1
ATOM 10794 C C . THR B 1 676 ? -14.867 84.75 20.281 1 30.92 676 THR B C 1
ATOM 10796 O O . THR B 1 676 ? -15.805 83.938 20.391 1 30.92 676 THR B O 1
ATOM 10799 N N . GLY B 1 677 ? -14.352 84.812 18.938 1 29.03 677 GLY B N 1
ATOM 10800 C CA . GLY B 1 677 ? -14.828 83.812 17.953 1 29.03 677 GLY B CA 1
ATOM 10801 C C . GLY B 1 677 ? -14.508 82.375 18.297 1 29.03 677 GLY B C 1
ATOM 10802 O O . GLY B 1 677 ? -13.852 82.125 19.312 1 29.03 677 GLY B O 1
ATOM 10803 N N . GLY B 1 678 ? -14.352 81.562 17.109 1 28.77 678 GLY B N 1
ATOM 10804 C CA . GLY B 1 678 ? -14.562 80.188 16.703 1 28.77 678 GLY B CA 1
ATOM 10805 C C . GLY B 1 678 ? -13.68 79.25 17.453 1 28.77 678 GLY B C 1
ATOM 10806 O O . GLY B 1 678 ? -12.836 79.625 18.25 1 28.77 678 GLY B O 1
ATOM 10807 N N . THR B 1 679 ? -13.641 78 16.812 1 32.06 679 THR B N 1
ATOM 10808 C CA . THR B 1 679 ? -13.109 76.688 16.844 1 32.06 679 THR B CA 1
ATOM 10809 C C . THR B 1 679 ? -11.602 76.688 17.047 1 32.06 679 THR B C 1
ATOM 10811 O O . THR B 1 679 ? -10.883 77.438 16.406 1 32.06 679 THR B O 1
ATOM 10814 N N . THR B 1 680 ? -11.055 76.562 18.172 1 35.5 680 THR B N 1
ATOM 10815 C CA . THR B 1 680 ? -9.617 76.312 18.234 1 35.5 680 THR B CA 1
ATOM 10816 C C . THR B 1 680 ? -9.133 75.625 16.938 1 35.5 680 THR B C 1
ATOM 10818 O O . THR B 1 680 ? -9.188 74.438 16.797 1 35.5 680 THR B O 1
ATOM 10821 N N . SER B 1 681 ? -9.484 76 15.758 1 37.19 681 SER B N 1
ATOM 10822 C CA . SER B 1 681 ? -8.898 75.625 14.492 1 37.19 681 SER B CA 1
ATOM 10823 C C . SER B 1 681 ? -7.375 75.562 14.562 1 37.19 681 SER B C 1
ATOM 10825 O O . SER B 1 681 ? -6.777 76.188 15.43 1 37.19 681 SER B O 1
ATOM 10827 N N . ARG B 1 682 ? -6.684 74.625 13.781 1 44.72 682 ARG B N 1
ATOM 10828 C CA . ARG B 1 682 ? -5.234 74.562 13.609 1 44.72 682 ARG B CA 1
ATOM 10829 C C . ARG B 1 682 ? -4.637 76 13.664 1 44.72 682 ARG B C 1
ATOM 10831 O O . ARG B 1 682 ? -3.498 76.188 14.102 1 44.72 682 ARG B O 1
ATOM 10838 N N . GLU B 1 683 ? -5.398 76.938 13.273 1 45.28 683 GLU B N 1
ATOM 10839 C CA . GLU B 1 683 ? -4.867 78.312 13.164 1 45.28 683 GLU B CA 1
ATOM 10840 C C . GLU B 1 683 ? -4.758 79 14.539 1 45.28 683 GLU B C 1
ATOM 10842 O O . GLU B 1 683 ? -3.807 79.688 14.797 1 45.28 683 GLU B O 1
ATOM 10847 N N . ASP B 1 684 ? -5.699 78.688 15.344 1 46.69 684 ASP B N 1
ATOM 10848 C CA . ASP B 1 684 ? -5.656 79.375 16.641 1 46.69 684 ASP B CA 1
ATOM 10849 C C . ASP B 1 684 ? -4.539 78.75 17.516 1 46.69 684 ASP B C 1
ATOM 10851 O O . ASP B 1 684 ? -3.861 79.5 18.234 1 46.69 684 ASP B O 1
ATOM 10855 N N . VAL B 1 685 ? -4.414 77.5 17.391 1 51.25 685 VAL B N 1
ATOM 10856 C CA . VAL B 1 685 ? -3.264 76.875 18.047 1 51.25 685 VAL B CA 1
ATOM 10857 C C . VAL B 1 685 ? -1.973 77.5 17.484 1 51.25 685 VAL B C 1
ATOM 10859 O O . VAL B 1 685 ? -1.025 77.75 18.219 1 51.25 685 VAL B O 1
ATOM 10862 N N . ASN B 1 686 ? -1.996 77.75 16.219 1 51.09 686 ASN B N 1
ATOM 10863 C CA . ASN B 1 686 ? -0.827 78.375 15.594 1 51.09 686 ASN B CA 1
ATOM 10864 C C . ASN B 1 686 ? -0.571 79.75 16.156 1 51.09 686 ASN B C 1
ATOM 10866 O O . ASN B 1 686 ? 0.579 80.125 16.375 1 51.09 686 ASN B O 1
ATOM 10870 N N . GLN B 1 687 ? -1.616 80.562 16.297 1 52.12 687 GLN B N 1
ATOM 10871 C CA . GLN B 1 687 ? -1.418 81.875 16.812 1 52.12 687 GLN B CA 1
ATOM 10872 C C . GLN B 1 687 ? -0.992 81.875 18.266 1 52.12 687 GLN B C 1
ATOM 10874 O O . GLN B 1 687 ? -0.167 82.688 18.688 1 52.12 687 GLN B O 1
ATOM 10879 N N . LEU B 1 688 ? -1.542 81 18.969 1 53.78 688 LEU B N 1
ATOM 10880 C CA . LEU B 1 688 ? -1.147 80.812 20.375 1 53.78 688 LEU B CA 1
ATOM 10881 C C . LEU B 1 688 ? 0.301 80.375 20.484 1 53.78 688 LEU B C 1
ATOM 10883 O O . LEU B 1 688 ? 1.037 80.812 21.359 1 53.78 688 LEU B O 1
ATOM 10887 N N . LEU B 1 689 ? 0.676 79.562 19.547 1 56.44 689 LEU B N 1
ATOM 10888 C CA . LEU B 1 689 ? 2.033 79 19.547 1 56.44 689 LEU B CA 1
ATOM 10889 C C . LEU B 1 689 ? 3.045 80.125 19.188 1 56.44 689 LEU B C 1
ATOM 10891 O O . LEU B 1 689 ? 4.184 80.062 19.672 1 56.44 689 LEU B O 1
ATOM 10895 N N . LYS B 1 690 ? 2.568 81 18.359 1 55.06 690 LYS B N 1
ATOM 10896 C CA . LYS B 1 690 ? 3.457 82.125 17.922 1 55.06 690 LYS B CA 1
ATOM 10897 C C . LYS B 1 690 ? 3.707 83.062 19.047 1 55.06 690 LYS B C 1
ATOM 10899 O O . LYS B 1 690 ? 4.766 83.75 19.109 1 55.06 690 LYS B O 1
ATOM 10904 N N . GLN B 1 691 ? 2.758 83.188 20.016 1 56.19 691 GLN B N 1
ATOM 10905 C CA . GLN B 1 691 ? 2.877 84.312 21 1 56.19 691 GLN B CA 1
ATOM 10906 C C . GLN B 1 691 ? 3.25 83.75 22.375 1 56.19 691 GLN B C 1
ATOM 10908 O O . GLN B 1 691 ? 3.422 84.5 23.328 1 56.19 691 GLN B O 1
ATOM 10913 N N . GLU B 1 692 ? 3.41 82.5 22.391 1 59.78 692 GLU B N 1
ATOM 10914 C CA . GLU B 1 692 ? 3.572 82 23.75 1 59.78 692 GLU B CA 1
ATOM 10915 C C . GLU B 1 692 ? 5.016 82.125 24.219 1 59.78 692 GLU B C 1
ATOM 10917 O O . GLU B 1 692 ? 5.91 81.438 23.703 1 59.78 692 GLU B O 1
ATOM 10922 N N . THR B 1 693 ? 5.352 83.125 24.875 1 64.31 693 THR B N 1
ATOM 10923 C CA . THR B 1 693 ? 6.66 83.438 25.438 1 64.31 693 THR B CA 1
ATOM 10924 C C . THR B 1 693 ? 6.789 82.875 26.844 1 64.31 693 THR B C 1
ATOM 10926 O O . THR B 1 693 ? 7.863 82.938 27.453 1 64.31 693 THR B O 1
ATOM 10929 N N . ARG B 1 694 ? 5.727 82.125 27.359 1 78.12 694 ARG B N 1
ATOM 10930 C CA . ARG B 1 694 ? 5.777 81.688 28.734 1 78.12 694 ARG B CA 1
ATOM 10931 C C . ARG B 1 694 ? 6.5 80.312 28.812 1 78.12 694 ARG B C 1
ATOM 10933 O O . ARG B 1 694 ? 6.34 79.5 27.938 1 78.12 694 ARG B O 1
ATOM 10940 N N . ARG B 1 695 ? 7.367 80.312 29.75 1 84.12 695 ARG B N 1
ATOM 10941 C CA . ARG B 1 695 ? 8.086 79.062 30 1 84.12 695 ARG B CA 1
ATOM 10942 C C . ARG B 1 695 ? 7.801 78.5 31.406 1 84.12 695 ARG B C 1
ATOM 10944 O O . ARG B 1 695 ? 7.672 79.312 32.344 1 84.12 695 ARG B O 1
ATOM 10951 N N . ILE B 1 696 ? 7.648 77.25 31.516 1 83.25 696 ILE B N 1
ATOM 10952 C CA . ILE B 1 696 ? 7.301 76.625 32.812 1 83.25 696 ILE B CA 1
ATOM 10953 C C . ILE B 1 696 ? 8.57 76.125 33.5 1 83.25 696 ILE B C 1
ATOM 10955 O O . ILE B 1 696 ? 9.352 75.375 32.875 1 83.25 696 ILE B O 1
ATOM 10959 N N . LEU B 1 697 ? 8.852 76.625 34.594 1 80.12 697 LEU B N 1
ATOM 10960 C CA . LEU B 1 697 ? 10.023 76.25 35.375 1 80.12 697 LEU B CA 1
ATOM 10961 C C . LEU B 1 697 ? 9.609 75.5 36.625 1 80.12 697 LEU B C 1
ATOM 10963 O O . LEU B 1 697 ? 8.461 75.625 37.062 1 80.12 697 LEU B O 1
ATOM 10967 N N . VAL B 1 698 ? 10.398 74.688 37.156 1 78.62 698 VAL B N 1
ATOM 10968 C CA . VAL B 1 698 ? 10.219 74.062 38.438 1 78.62 698 VAL B CA 1
ATOM 10969 C C . VAL B 1 698 ? 10.961 74.812 39.531 1 78.62 698 VAL B C 1
ATOM 10971 O O . VAL B 1 698 ? 12.164 75.062 39.406 1 78.62 698 VAL B O 1
ATOM 10974 N N . ASP B 1 699 ? 10.117 75.438 40.344 1 76.12 699 ASP B N 1
ATOM 10975 C CA . ASP B 1 699 ? 10.703 76.188 41.438 1 76.12 699 ASP B CA 1
ATOM 10976 C C . ASP B 1 699 ? 10.57 75.438 42.781 1 76.12 699 ASP B C 1
ATOM 10978 O O . ASP B 1 699 ? 9.602 74.75 42.969 1 76.12 699 ASP B O 1
ATOM 10982 N N . GLY B 1 700 ? 11.516 75.5 43.562 1 67.75 700 GLY B N 1
ATOM 10983 C CA . GLY B 1 700 ? 11.422 74.938 44.906 1 67.75 700 GLY B CA 1
ATOM 10984 C C . GLY B 1 700 ? 12.688 74.25 45.344 1 67.75 700 GLY B C 1
ATOM 10985 O O . GLY B 1 700 ? 13.68 74.188 44.594 1 67.75 700 GLY B O 1
ATOM 10986 N N . SER B 1 701 ? 12.812 74 46.594 1 60.59 701 SER B N 1
ATOM 10987 C CA . SER B 1 701 ? 13.953 73.312 47.156 1 60.59 701 SER B CA 1
ATOM 10988 C C . SER B 1 701 ? 13.547 71.938 47.688 1 60.59 701 SER B C 1
ATOM 10990 O O . SER B 1 701 ? 12.359 71.625 47.844 1 60.59 701 SER B O 1
ATOM 10992 N N . ALA B 1 702 ? 14.422 71 47.719 1 59.22 702 ALA B N 1
ATOM 10993 C CA . ALA B 1 702 ? 14.227 69.625 48.219 1 59.22 702 ALA B CA 1
ATOM 10994 C C . ALA B 1 702 ? 13.469 69.625 49.562 1 59.22 702 ALA B C 1
ATOM 10996 O O . ALA B 1 702 ? 12.742 68.688 49.875 1 59.22 702 ALA B O 1
ATOM 10997 N N . GLN B 1 703 ? 13.508 70.875 50.344 1 52.22 703 GLN B N 1
ATOM 10998 C CA . GLN B 1 703 ? 12.914 70.938 51.688 1 52.22 703 GLN B CA 1
ATOM 10999 C C . GLN B 1 703 ? 11.477 71.438 51.594 1 52.22 703 GLN B C 1
ATOM 11001 O O . GLN B 1 703 ? 10.602 71 52.312 1 52.22 703 GLN B O 1
ATOM 11006 N N . GLN B 1 704 ? 11.234 72.375 50.656 1 54.97 704 GLN B N 1
ATOM 11007 C CA . GLN B 1 704 ? 9.938 73.062 50.656 1 54.97 704 GLN B CA 1
ATOM 11008 C C . GLN B 1 704 ? 9.016 72.438 49.594 1 54.97 704 GLN B C 1
ATOM 11010 O O . GLN B 1 704 ? 7.801 72.688 49.625 1 54.97 704 GLN B O 1
ATOM 11015 N N . GLY B 1 705 ? 9.492 71.5 48.812 1 62.53 705 GLY B N 1
ATOM 11016 C CA . GLY B 1 705 ? 8.656 70.938 47.75 1 62.53 705 GLY B CA 1
ATOM 11017 C C . GLY B 1 705 ? 8.797 71.688 46.438 1 62.53 705 GLY B C 1
ATOM 11018 O O . GLY B 1 705 ? 9.234 72.875 46.406 1 62.53 705 GLY B O 1
ATOM 11019 N N . PHE B 1 706 ? 8.648 71 45.281 1 69.62 706 PHE B N 1
ATOM 11020 C CA . PHE B 1 706 ? 8.812 71.625 43.969 1 69.62 706 PHE B CA 1
ATOM 11021 C C . PHE B 1 706 ? 7.465 72.062 43.406 1 69.62 706 PHE B C 1
ATOM 11023 O O . PHE B 1 706 ? 6.453 71.375 43.625 1 69.62 706 PHE B O 1
ATOM 11030 N N . GLU B 1 707 ? 7.332 73.312 42.969 1 73.75 707 GLU B N 1
ATOM 11031 C CA . GLU B 1 707 ? 6.129 73.812 42.312 1 73.75 707 GLU B CA 1
ATOM 11032 C C . GLU B 1 707 ? 6.438 74.312 40.906 1 73.75 707 GLU B C 1
ATOM 11034 O O . GLU B 1 707 ? 7.562 74.75 40.625 1 73.75 707 GLU B O 1
ATOM 11039 N N . PHE B 1 708 ? 5.488 74.188 40.062 1 78.5 708 PHE B N 1
ATOM 11040 C CA . PHE B 1 708 ? 5.664 74.688 38.719 1 78.5 708 PHE B CA 1
ATOM 11041 C C . PHE B 1 708 ? 5.41 76.188 38.719 1 78.5 708 PHE B C 1
ATOM 11043 O O . PHE B 1 708 ? 4.504 76.688 39.406 1 78.5 708 PHE B O 1
ATOM 11050 N N . GLY B 1 709 ? 6.301 76.938 38.219 1 76 709 GLY B N 1
ATOM 11051 C CA . GLY B 1 709 ? 6.141 78.375 38.031 1 76 709 GLY B CA 1
ATOM 11052 C C . GLY B 1 709 ? 6.199 78.812 36.594 1 76 709 GLY B C 1
ATOM 11053 O O . GLY B 1 709 ? 6.648 78.062 35.719 1 76 709 GLY B O 1
ATOM 11054 N N . VAL B 1 710 ? 5.527 79.938 36.219 1 78.12 710 VAL B N 1
ATOM 11055 C CA . VAL B 1 710 ? 5.527 80.438 34.875 1 78.12 710 VAL B CA 1
ATOM 11056 C C . VAL B 1 710 ? 6.434 81.688 34.781 1 78.12 710 VAL B C 1
ATOM 11058 O O . VAL B 1 710 ? 6.32 82.562 35.594 1 78.12 710 VAL B O 1
ATOM 11061 N N . MET B 1 711 ? 7.41 81.5 34 1 72.56 711 MET B N 1
ATOM 11062 C CA . MET B 1 711 ? 8.266 82.688 33.781 1 72.56 711 MET B CA 1
ATOM 11063 C C . MET B 1 711 ? 7.824 83.438 32.531 1 72.56 711 MET B C 1
ATOM 11065 O O . MET B 1 711 ? 7.508 82.812 31.516 1 72.56 711 MET B O 1
ATOM 11069 N N . LEU B 1 712 ? 7.527 84.75 32.781 1 65.25 712 LEU B N 1
ATOM 11070 C CA . LEU B 1 712 ? 7.191 85.625 31.672 1 65.25 712 LEU B CA 1
ATOM 11071 C C . LEU B 1 712 ? 8.453 86.125 31 1 65.25 712 LEU B C 1
ATOM 11073 O O . LEU B 1 712 ? 9.383 86.562 31.688 1 65.25 712 LEU B O 1
#

Foldseek 3Di:
DDDDDDDDDDPPDVPVVDDPDDDDPPDPCVPDPDDDDDDDDDPDPPPPDDDDPPPPPPCPPPPPPPPDCPPPPPPPVVLPPPPPVVLCVQFVVLLCLLAPPLLVLLVVLVVQLVVFWDDADADPVCNPVCVVVDPFWTWGQDDLVVSLVSLVVNLVCLLVSLQSLLSLCLLVLLLVQVVCVVVVVVLQHDDPVLLVLLLCLSNVHPVSLVVVVVVVVDDPDRRRHPSSVVSSVSSVVSVVLSVLLVVLSVVQSVPKDKDKDWGKFFDPFFDDFWEKDFAPQQVPPDCVQQLAHSLDCPPSPDDDPCNVQLVVQLVCALVQNDQFWHWDWDDDPQDPLAIKIWITGDPVPDDPQKKFKYKYKIKFKFKDWAQQVCQPWDDDPQAKIWGHNEQQFTFIAQDFADADPDPVQLHDDDPGGGALWDHQGNFKIKFKAQDQSNHHGDDQSQDDRPDPDPSVGGHDDQVSFAFWIKMKMKGKDFQDPPQADPQACQPPPPSGGWDDHDRMIITMMIMIMFMWIKMWIAGNRDTDDMDTDTDPGNSLLSLQVSVCSVPCNRHDPVVLVVQQSVLRHQDRYPSSSRRSSRVSVRSSSVSSSRSRMDTDGTPTMMGIDIDIIMIGGDVSSVSSSVSSNVSSVSSVVSSVSSVVSPSPVSQVVSVLSHPVVVVCVVANDPPPDCPDDDDCPVVVVVVCVVPPPWDWDWDDDPVGDTDIDIDD/DDDDDDDDPDDDPPPDDPPDPDDDPPPPPVDDDDDDDDDDDDDDPDDPPDPPPPPPPPPPPPPPPPDDCPPPPPPPPPLPPPPPVVLCVQFVVLLCLLAPPLLVLLVVLVVQLVVFWDDADADPVCNPVCVVVDPFWTWGQDDLVVSLVSLVVNLVCLLVSLQSLLSLCLLVLLLVQVVCVVVVVVLQHDDPVLLVLLLCLSNVPPVSLVVVVVVVVDDPDRRRHVSSVVSSVSSVVSVVLSVLLVVLSVVQSVPKDKDKDWGKFFDPFFDDFWEKDFAPQQVPPDCVQQLFHSLDCPPSPDDDPCNVQLVVQLVCALVQNDQFWHWDWDDDPQDPLAIKIWITGDPVPDDPQKKFKYKYKIKFKFKDWAQQVCQPWDDDPQAKIWGHNEQQFTFIAQDFADADPDPVQLHDDDPGGGALWDHQGNFKIKFKAQDQSNYHGDDQSQDDRDDPCPSVGGHDDQVSFAFWIKMKMKGKDFQDPPQADPQACQPPPPSGGWDDHDRMIITMMIMIMFMWIKIWIAGNRHTDDMDTDTDPGNSLLSLQVSVCSVPPSRHDPVVLVVQQSVLRYQDRYPSSSRRSSRVSVRSSSVSSSRSRMDTDGTPTMMGIDIDIIMIGGDVSSVSSSVSSNVSSVSSVVSSVSSVVSPSPVSVVVSVLSHPVVVVCVVANDPPPDCPDDDDCPVVVVVVCVVPPPWDWDWDDDPVGDTDIDIDD

pLDDT: mean 77.55, std 24.2, range [15.22, 98.44]

Solvent-accessible surface area (backbone atoms only — not comparable to full-atom values): 77623 Å² total; per-residue (Å²): 135,89,72,88,82,69,92,75,84,80,70,81,62,76,60,88,64,75,58,98,70,79,70,86,63,78,74,68,76,67,77,74,80,77,76,86,81,84,73,83,78,73,81,75,72,77,70,83,72,73,81,74,81,80,72,84,69,82,75,74,73,69,78,66,78,75,72,81,79,65,75,73,68,79,64,76,68,64,72,72,72,67,62,68,69,58,51,41,65,59,40,49,47,44,31,45,62,40,22,48,60,48,47,50,48,48,48,48,51,50,44,51,49,62,73,32,47,50,78,81,46,80,46,91,84,52,61,72,75,45,72,85,66,47,86,57,53,44,40,22,69,48,63,47,30,49,55,46,44,54,45,49,49,49,42,48,47,41,63,65,38,40,42,40,53,30,52,36,46,38,36,42,46,27,35,53,48,45,49,36,34,72,66,64,40,65,69,51,33,36,31,45,70,50,45,23,40,39,39,30,39,38,56,52,26,66,65,34,44,51,49,47,57,54,57,68,68,47,81,86,59,72,75,76,20,63,62,46,54,53,53,51,48,51,52,50,49,44,49,51,48,26,50,49,25,37,52,24,42,53,50,35,30,66,59,31,40,78,42,84,43,71,45,52,45,66,57,96,58,59,84,50,58,49,11,37,40,71,23,72,65,54,72,66,46,63,37,84,80,59,33,38,41,72,70,42,47,75,92,54,83,54,81,63,92,53,50,43,57,26,42,39,39,16,54,25,34,59,67,64,65,34,84,63,35,33,77,45,75,44,75,44,85,77,43,72,94,33,40,36,25,33,56,35,50,24,71,90,75,46,71,79,58,50,29,38,26,25,42,23,51,27,21,31,21,44,56,44,64,38,40,32,71,72,18,55,56,40,79,38,91,91,68,28,34,34,36,46,60,36,91,49,41,32,33,40,44,56,48,66,55,68,78,46,90,45,85,89,39,56,60,48,90,48,92,53,45,27,71,86,44,44,51,47,37,26,41,34,34,36,36,46,12,65,40,96,78,44,64,44,76,51,57,54,54,20,79,52,65,59,93,82,49,77,45,89,40,64,40,53,58,76,87,69,36,48,62,44,33,21,39,42,36,41,39,52,43,61,64,51,88,35,43,47,37,84,78,25,44,69,77,39,97,39,66,58,39,33,44,77,52,98,62,33,37,32,39,35,39,48,28,40,44,32,48,24,44,28,42,37,31,36,46,92,86,35,82,74,48,75,46,63,40,72,45,94,49,12,68,68,58,29,36,33,52,43,40,44,66,66,66,44,63,70,47,41,65,70,63,55,59,50,37,52,47,52,10,35,55,63,34,41,41,63,63,40,25,38,46,42,34,16,43,51,49,14,39,50,48,40,15,49,38,53,22,50,39,35,74,28,63,27,79,38,45,35,36,56,42,86,41,77,28,13,39,38,47,43,64,38,50,50,49,26,46,51,44,43,51,48,38,37,52,49,27,51,52,44,41,51,48,27,56,62,32,49,76,69,67,25,57,63,47,31,50,40,58,30,61,58,26,39,26,41,59,41,59,47,72,83,72,72,66,63,74,46,76,83,69,84,39,79,61,48,54,48,54,49,50,67,64,60,72,45,25,47,35,57,42,66,44,90,66,53,42,74,41,81,40,78,43,121,135,93,76,86,70,88,86,70,90,74,77,84,70,86,78,59,66,95,73,53,99,66,84,78,76,72,64,80,67,76,78,70,86,83,72,87,72,86,74,85,88,80,86,78,86,81,75,92,76,75,82,74,82,80,73,83,72,81,76,73,75,70,78,67,76,74,73,78,78,67,77,75,68,78,64,76,67,66,75,73,72,68,64,67,70,58,51,42,64,59,40,49,50,42,30,46,62,40,23,47,61,48,48,50,49,47,48,48,51,52,45,51,49,61,72,33,47,52,79,81,48,78,45,90,85,53,59,70,74,46,74,86,66,46,86,57,54,45,39,21,70,49,61,49,31,50,55,46,45,54,46,48,50,52,41,49,48,40,61,64,39,40,43,41,54,29,50,37,46,37,35,42,47,28,36,51,47,45,53,36,35,72,66,64,42,67,70,52,33,37,31,44,68,51,45,21,40,40,39,31,41,38,56,54,26,66,65,33,44,51,50,48,57,52,56,67,69,47,82,86,58,72,75,76,20,62,61,46,54,52,51,50,50,52,52,49,49,44,49,52,47,26,50,49,26,37,52,23,42,52,50,36,29,66,60,32,42,76,41,83,43,69,44,52,45,66,58,94,58,60,86,52,58,48,10,38,39,72,22,71,65,54,72,66,47,62,39,83,80,59,34,36,40,73,70,42,48,75,92,55,82,52,81,64,94,52,51,42,58,25,41,38,40,16,53,25,34,59,68,63,64,35,84,62,34,34,75,44,76,42,74,44,84,79,42,72,93,31,38,38,24,33,55,36,49,24,70,91,76,46,72,82,58,50,27,37,27,24,42,22,51,29,21,30,22,46,56,42,63,37,39,33,73,73,17,55,55,40,79,39,91,90,68,28,34,34,36,46,60,36,92,49,39,32,33,40,42,56,47,66,56,68,79,47,92,43,85,91,40,54,56,46,90,47,92,53,45,26,71,85,44,44,51,48,37,26,41,35,33,35,36,44,13,65,40,94,77,43,64,44,75,52,58,57,55,20,78,53,68,54,90,83,47,78,46,87,41,65,42,52,58,76,87,70,36,50,62,43,32,21,38,41,35,41,39,52,44,62,65,52,87,35,43,46,36,84,78,25,42,69,78,39,98,39,65,59,38,32,46,77,51,99,63,33,36,32,39,33,39,47,28,40,44,32,50,24,43,28,42,37,30,38,46,91,86,36,82,74,47,75,45,65,41,73,44,95,50,12,69,68,57,30,34,34,53,44,39,44,64,66,65,44,61,70,47,39,66,71,63,55,59,52,36,53,47,53,10,35,55,62,34,41,42,62,64,38,24,37,45,43,35,16,43,50,50,16,40,49,48,40,14,49,38,52,22,49,39,36,74,27,63,27,78,39,47,35,36,55,41,84,43,77,27,13,38,38,47,44,64,40,50,52,50,27,45,51,45,44,51,47,39,39,52,50,26,48,52,44,40,51,48,26,56,62,32,50,78,67,68,24,56,65,47,31,52,40,59,31,61,59,26,39,28,41,59,41,62,46,72,84,71,69,65,64,73,45,76,82,70,83,39,80,60,49,54,46,53,51,53,68,64,58,72,43,25,49,34,57,42,66,45,91,65,54,43,72,42,81,40,75,44,120

Nearest PDB structures (foldseek):
  8dwg-assembly1_R  TM=1.933E-01  e=7.776E+00  Homo sapiens
  8dwg-assembly1_R  TM=1.933E-01  e=9.919E+00  Homo sapiens

Secondary structure (DSSP, 8-state):
-------------S-TTS-----------------------------------------------------------------HHHHIIIIIHHHHHHHHHHHHHHHHHHHHHHHTEE-PPPPSS-TT--GGG-TTEEEESS-HHHHHHHHHHHHHHHHHTHHHHHHHHHHHHHHHHHHHHHTT-GGGSPPHHHHHHHHHHHTT-HHHHHHHHHHHH-SS-PPPPHHHHHHHHHHHHHHHHHHHHHHHHHHHHHH-EEEEEEEEE--SS--S--EEEE-HHHHH--HHHHSS-TT--TTTS---TTHHHHHHHHHHHHTT--SSEEEEEEE-TTSTTSEEEEEEE-GGGSPTTEEEEEEEEEEEEEEEEPPGGGGT-EEETTTEEEEEEETTEEEEETPPP-----TT-SS---TTB-TT-EEEETTEEEEEESSTTS-SB--TT----TTT-----PPPPGGG--SSEEEEEEEEEE-STTSS-TT-GGGSS-TTTEEEETTEEEEEEEEEEEEEEEEEEEETTEEEEEEEEE-SSSHHHHHHHHHHHHHSSSS--HHHHHHHHHHHTS-SSHHHHHHHHHHHHHHHHHHHHHTTEEEE--SEEEEEEEEEEEEEEHHHHHHHHHHHHHHHHHHHHHHHHHHHHGGGS-HHHHHHTSHHHHHHHHHS-S-----------HHHHHHHHHH---EEEEEEETTTEEEEEEE-/----------------SS-----------------------------------------------------------------HHHHIIIIIHHHHHHHHHHHHHHHHHHHHHHHTEE-PPPPSS-TT--GGG-TTEEEESS-HHHHHHHHHHHHHHHHHTHHHHHHHHHHHHHHHHHHHHHTT-GGGSPPHHHHHHHHHHHTT-HHHHHHHHHHHH-SS-PPPPHHHHHHHHHHHHHHHHHHHHHHHHHHHHHH-EEEEEEEEE--SS--S--EEEE-HHHHH--HHHHSS-TT--TTTS---TTHHHHHHHHHHHHTT--SSEEEEEEE-TTSTTSEEEEEEE-GGGSPTTEEEEEEEEEEEEEEEEPPGGGGT-EEETTTEEEEEEETTEEEEETPPP-----TT-SS---TTB-TT-EEEETTEEEEEESSTTS-SB--TT----TTT-----PPPPGGG--SSEEEEEEEEEE-STTSS-TT-GGGSS-TTTEEEETTEEEEEEEEEEEEEEEEEEEETTEEEEEEEEE-SSSHHHHHHHHHHHHHTTSS--HHHHHHHHHHHTT-SSHHHHHHHHHHHHHHHHHHHHHTTEEEE--SEEEEEEEEEEEEEEHHHHHHHHHHHHHHHHHHHHHHHHHHHHGGGS-HHHHHHTSHHHHHHHHHS-S-----------HHHHHHHHHH---EEEEEEETTTEEEEEEE-

Sequence (1424 aa):
MESDNRRPKNLVSFSERVATFLTNRHSLHIPSQEEITGERTRSQSLDFQNEIPLEQNDIRQSFIRRQYDTPEEECRFDPELLPNENLVQTILLPAAVICIPIALLAGTLLALVYMYRVVPVPNLFKPTEATLHEPGFVLVNFSATRLVFVASFLSTLAPLLGSFILSVFALTVSRKLRDASREAKYLDLPTPFQMSLLIGILVASAQQFRSYLWYLVRRRRPSIPPVLHCAASMMLLSLLLAVGVFIADTVLHYTTSTVEVDQILIPPEPTQEFGRGLSEFCLTFNRTFVGLPCSDTTDSGVVDPNANFEATETNRLFHNTSQLSEIRITATDDIPGAELAYLIPQQQTTVPNTDYEASTIGISTTCRFVNPSSCGMVLWDDYYTNFSCTDMFHGTIGMPPIVSTNLNNLRPPDPYRSFLMYKGAANLMYSFFNDSGMRNVYNTVGYNDSGAFDLSISPYPNSDLVNPFYIGIAARISTTSGQFVSGNEMMANNTDATFISDGVLDFILNCAVASYDISYTWVDGALQNIHAVPTGNGSILEIFHGNLLYATISGGDPALQDFLTQSALAGDTTESFLRKFGSLYSTKVLANIGGYTTGRLALGQQQREHMLLSKVPIPPLAILVAWSFCYPLLGLILAFQAYWASRGNVRSIAAKLSLLGLSQAAFGDKRMEASTGGTTSREDVNQLLKQETRRILVDGSAQQGFEFGVMLMESDNRRPKNLVSFSERVATFLTNRHSLHIPSQEEITGERTRSQSLDFQNEIPLEQNDIRQSFIRRQYDTPEEECRFDPELLPNENLVQTILLPAAVICIPIALLAGTLLALVYMYRVVPVPNLFKPTEATLHEPGFVLVNFSATRLVFVASFLSTLAPLLGSFILSVFALTVSRKLRDASREAKYLDLPTPFQMSLLIGILVASAQQFRSYLWYLVRRRRPSIPPVLHCAASMMLLSLLLAVGVFIADTVLHYTTSTVEVDQILIPPEPTQEFGRGLSEFCLTFNRTFVGLPCSDTTDSGVVDPNANFEATETNRLFHNTSQLSEIRITATDDIPGAELAYLIPQQQTTVPNTDYEASTIGISTTCRFVNPSSCGMVLWDDYYTNFSCTDMFHGTIGMPPIVSTNLNNLRPPDPYRSFLMYKGAANLMYSFFNDSGMRNVYNTVGYNDSGAFDLSISPYPNSDLVNPFYIGIAARISTTSGQFVSGNEMMANNTDATFISDGVLDFILNCAVASYDISYTWVDGALQNIHAVPTGNGSILEIFHGNLLYATISGGDPALQDFLTQSALAGDTTESFLRKFGSLYSTKVLANIGGYTTGRLALGQQQREHMLLSKVPIPPLAILVAWSFCYPLLGLILAFQAYWASRGNVRSIAAKLSLLGLSQAAFGDKRMEASTGGTTSREDVNQLLKQETRRILVDGSAQQGFEFGVML

Radius of gyration: 54.18 Å; Cα contacts (8 Å, |Δi|>4): 2457; chains: 2; bounding box: 78×161×131 Å